Protein 4B2N (pdb70)

Organism: NCBI:txid230757

InterPro domains:
  IPR036909 Cytochrome c-like domain superfamily [G3DSA:1.10.760.10] (369-678)
  IPR036909 Cytochrome c-like domain superfamily [SSF46626] (368-678)
  IPR051395 Cytochrome c-dependent Peroxidase and MauG [PTHR30600] (201-678)

Radius of gyration: 36.34 Å; Cα contacts (8 Å, |Δi|>4): 3094; chains: 2; bounding box: 94×64×109 Å

Secondary structure (DSSP, 8-state):
---S----S--SHHHHHHTT--TTSBPPP-GGGG-STT----TTSS----S----SSSPPTT----SPPPP-BHHHHHHHHHHHHHHHHHB--S---EEHHHHHTGGGTTT-SS--TTHHHHHHHHHT-B--SS--EEPPTT--GGGTTT-SEE--BTEE--B-TTS-B-SEEEE-THHHH---SS-TTT----TT---SS--HHHHHHHHHTSPPSSTT---------SSSS-BSTTHHHHHHHHHB-TTT--B---SSS--TTSPP---BPPP-GGGGGGBSEESTT--EETT--HHHHHHHHT-TTS-HHHHHHTHHHHHHHHHHHHH--PPPP-S---HHHHHHHHHHHHH--TTGGGTTTTS---SS-SSTHHHH----HHHHT-TTT-S-GGGTT-B--EEEHHHH-S--TGGGTT-SHHHHHHHHTSGGGTGGGSTT--SPPP--HHHHHHHHHHHHHHHTT----SPP-S---PPP-EEE----TTGGG--SBTTTT-B-BHHHHH-GGG--SEEEPPBPPP-TTS----B--SGGGEETTTTEE--EE------TT-SS---SSGGG--HHHH--HHHHHHHHHTT----PPPPPPHHHHHHHTSEETTSTT------GGGGGS-HHHHHHHHHHHHT-/---S----S--SHHHHHHTT--TTSBPPP-GGGG-STT----TTSS----S----SSSPPTT----SPPPP-BHHHHHHHHHHHHHHHHHB--S---EEHHHHHTGGGGGT-SS--TTHHHHHHHHHT-B--SS--EEPPTT--GGGTTT-SEE--BTEE--B-TTS-B-SEEEE-THHHH---SS-TTT----TT---SS--HHHHHHHHHTSPPSSTT---------SSSS-BSTTHHHHHHHHHB-TTT--B---STT--TTSPP---BPPP-GGGGGGBSEESTT--EETT--TTTTHHHHT-TTS-HHHHHTTHHHHHHHHHHHHH--PPPP-S---HHHHHHHHHHHHH--TTGGGTTTTSPPPSS-SSTHHHH----HHHHT-TTT-S-GGGTT-B--EEEHHHH-S--TGGGTT-SHHHHHHHHTSGGGTGGGSTT--SPPP-SHHHHHHHHHHHHHHHTTS---SPPPSS--PPP-EEE----TTGGG--SBTTTT-B-BHHHHH-GGG--SEEEPPB----TTS----B--SGGGEETTTTEE--EE---B--TT-SS-B-SSGGG--HHHH--HHHHHHHHHTTS---PPPPPPHHHHHHHTSEETTSTT------GGGGGS-HHHHHHHHHHHHT-

B-factor: mean 23.6, std 8.67, range [10.66, 78.17]

Nearest PDB structures (foldseek):
  4b2n-assembly2_B  TM=1.001E+00  e=0.000E+00  Xanthomonas sp. 35Y
  4b2n-assembly2_B  TM=1.002E+00  e=0.000E+00  Xanthomonas sp. 35Y

Solvent-accessible surface area: 46068 Å² total; per-residue (Å²): 143,95,73,14,19,30,106,29,84,65,15,0,25,3,55,82,23,1,93,81,103,88,94,88,24,110,35,35,78,27,10,5,42,49,0,78,154,57,19,36,90,40,102,133,4,3,2,30,5,80,7,59,8,42,41,0,12,107,17,69,124,94,50,35,41,29,6,65,86,58,25,85,30,0,13,90,0,67,26,3,9,41,40,0,77,40,14,7,33,54,27,7,8,16,4,5,11,0,62,6,64,14,1,21,79,0,3,86,46,5,52,18,160,143,81,6,121,32,14,91,98,0,0,11,30,7,2,4,8,6,67,16,60,36,136,2,6,9,9,60,63,89,50,56,18,48,146,53,111,0,2,82,9,46,0,5,1,1,2,3,0,1,50,52,50,55,26,128,34,29,18,35,0,0,7,14,38,3,8,31,43,0,6,21,15,1,49,64,116,72,29,100,28,82,28,0,15,4,2,8,3,6,2,13,0,1,12,1,1,0,5,90,84,11,86,81,42,61,87,184,40,57,13,41,2,6,11,2,0,14,10,20,4,11,4,3,26,16,16,2,5,25,2,0,12,0,0,0,3,4,9,0,0,11,49,6,51,16,114,74,8,39,20,80,113,27,73,73,7,1,9,14,9,16,36,22,24,1,4,14,2,8,10,0,14,13,51,26,6,4,1,0,2,1,9,0,0,1,5,39,0,7,60,0,0,4,6,31,93,22,86,3,69,28,2,44,54,3,29,76,45,6,30,16,4,2,2,17,4,3,15,16,16,6,21,73,23,68,84,121,40,81,78,71,53,0,68,109,0,0,57,26,1,0,79,53,38,9,33,38,124,70,30,14,71,103,10,70,87,38,74,28,36,2,4,25,0,9,20,24,0,0,0,0,24,105,8,3,53,41,86,96,37,3,35,29,82,126,1,62,0,1,0,0,7,16,5,49,34,106,5,18,100,7,7,46,92,3,17,95,2,6,47,44,85,90,13,11,54,0,3,19,1,0,2,0,0,1,1,14,0,5,76,90,17,122,29,65,34,57,78,64,100,118,20,1,130,113,18,6,78,34,5,15,90,18,6,97,57,24,107,120,96,3,24,57,1,12,2,54,1,90,110,17,78,0,7,7,10,36,12,27,4,0,9,8,1,14,2,9,24,31,5,2,4,0,0,0,5,10,10,0,15,10,41,27,98,56,20,17,79,4,9,70,6,48,78,31,82,47,11,98,54,58,66,14,28,0,23,33,45,20,29,76,5,1,27,39,129,66,0,0,8,99,75,81,66,41,79,31,66,58,42,138,172,30,59,32,32,6,3,47,48,54,134,66,15,43,90,1,17,107,9,12,4,9,77,16,0,1,16,31,40,20,141,100,103,98,91,47,8,7,84,8,69,67,105,26,24,93,18,6,9,7,24,5,4,80,14,54,5,6,57,4,22,3,20,24,18,2,94,26,9,75,64,87,30,12,91,2,2,1,13,2,6,21,3,10,142,90,75,16,20,33,99,30,80,69,14,0,27,4,56,79,26,1,92,82,101,88,91,88,20,108,30,39,80,23,9,4,37,50,0,85,151,55,21,33,89,43,99,133,3,2,1,31,4,78,8,61,10,43,38,0,13,103,18,66,124,91,50,57,89,112,15,83,120,59,26,85,31,0,14,91,0,67,46,3,8,71,119,0,78,52,15,9,29,58,29,7,8,17,4,5,9,0,65,6,62,14,1,21,81,0,3,89,40,5,52,20,161,140,78,6,123,29,13,92,99,0,0,12,29,8,3,4,6,5,67,14,62,37,135,2,5,8,8,59,63,90,52,60,17,49,144,53,109,0,1,81,9,48,0,4,2,1,2,3,0,1,50,52,72,132,48,132,35,29,18,35,0,0,7,14,39,4,7,32,44,0,5,20,16,1,46,66,116,75,28,100,27,86,27,0,14,5,2,8,3,6,2,14,0,1,12,2,1,0,5,94,84,11,88,73,45,57,81,177,37,53,11,37,2,5,11,2,0,13,13,18,4,9,4,3,27,14,15,2,6,27,1,0,12,0,0,0,2,5,10,0,0,12,49,6,48,16,112,75,9,37,20,80,124,26,81,73,7,1,10,14,9,17,36,21,24,2,3,15,2,7,6,0,14,12,52,28,6,4,1,0,3,1,8,0,0,1,6,38,0,7,58,1,0,3,6,29,103,23,88,2,100,32,1,39,51,4,30,98,43,6,31,18,4,2,3,15,3,2,16,18,11,5,22,70,23,63,84,124,47,78,79,72,47,0,64,106,0,0,60,26,1,0,81,56,34,8,33,42,127,71,29,16,72,98,8,68,88,39,74,25,35,2,5,22,0,9,20,22,0,0,2,0,23,102,8,3,57,49,87,95,38,2,38,29,82,127,1,63,0,1,0,0,8,16,7,49,31,111,7,18,104,6,8,46,95,3,18,96,3,6,47,42,84,96,15,13,55,1,2,17,2,0,1,0,0,0,1,13,0,5,75,89,33,119,33,81,32,60,74,60,101,120,18,0,130,114,16,6,74,34,4,15,87,17,5,100,57,24,107,118,95,4,24,54,1,13,2,54,1,92,108,15,80,0,8,7,9,34,13,29,5,0,7,8,2,15,2,8,22,31,5,2,4,0,0,0,5,8,9,0,16,10,46,26,98,54,22,16,81,3,9,74,6,25,70,34,37,19,1,31,18,4,47,15,29,0,22,32,41,19,26,74,4,1,28,40,134,64,0,0,8,100,65,38,24,36,65,32,65,56,40,138,68,26,28,36,33,6,2,43,61,50,132,65,13,42,95,1,18,110,10,10,4,8,75,19,0,1,14,32,43,19,139,96,103,100,84,48,9,7,83,7,68,64,98,26,24,70,15,5,8,7,25,5,3,81,15,53,5,5,53,5,21,5,21,28,18,4,98,26,9,74,63,84,27,10,92,2,1,1,15,1,6,18,2,11

Structure (mmCIF, N/CA/C/O backbone):
data_4B2N
#
_entry.id   4B2N
#
_cell.length_a   72.368
_cell.length_b   97.106
_cell.length_c   101.050
_cell.angle_alpha   90.00
_cell.angle_beta   98.39
_cell.angle_gamma   90.00
#
_symmetry.space_group_name_H-M   'P 1 21 1'
#
loop_
_entity.id
_entity.type
_entity.pdbx_description
1 polymer '70 KDA PROTEIN'
2 non-polymer 'HEME C'
3 non-polymer 'OXYGEN MOLECULE'
4 non-polymer '4-(2-HYDROXYETHYL)-1-PIPERAZINE ETHANESULFONIC ACID'
5 water water
#
loop_
_atom_site.group_PDB
_atom_site.id
_atom_site.type_symbol
_atom_site.label_atom_id
_atom_site.label_alt_id
_atom_site.label_comp_id
_atom_site.label_asym_id
_atom_site.label_entity_id
_atom_site.label_seq_id
_atom_site.pdbx_PDB_ins_code
_atom_site.Cartn_x
_atom_site.Cartn_y
_atom_site.Cartn_z
_atom_site.occupancy
_atom_site.B_iso_or_equiv
_atom_site.auth_seq_id
_atom_site.auth_comp_id
_atom_site.auth_asym_id
_atom_site.auth_atom_id
_atom_site.pdbx_PDB_model_num
ATOM 1 N N . ALA A 1 15 ? 30.202 -15.368 4.160 1.00 48.74 15 ALA A N 1
ATOM 2 C CA . ALA A 1 15 ? 30.401 -13.896 4.214 1.00 52.28 15 ALA A CA 1
ATOM 3 C C . ALA A 1 15 ? 31.851 -13.660 4.615 1.00 48.62 15 ALA A C 1
ATOM 4 O O . ALA A 1 15 ? 32.289 -14.230 5.605 1.00 51.44 15 ALA A O 1
ATOM 6 N N . LEU A 1 16 ? 32.565 -12.823 3.844 1.00 45.57 16 LEU A N 1
ATOM 7 C CA . LEU A 1 16 ? 34.029 -12.490 3.984 1.00 37.57 16 LEU A CA 1
ATOM 8 C C . LEU A 1 16 ? 34.589 -12.301 5.399 1.00 32.09 16 LEU A C 1
ATOM 9 O O . LEU A 1 16 ? 33.863 -11.849 6.297 1.00 32.38 16 LEU A O 1
ATOM 14 N N . PRO A 1 17 ? 35.902 -12.600 5.613 1.00 31.33 17 PRO A N 1
ATOM 15 C CA . PRO A 1 17 ? 36.439 -12.410 6.956 1.00 27.72 17 PRO A CA 1
ATOM 16 C C . PRO A 1 17 ? 36.599 -10.947 7.408 1.00 25.99 17 PRO A C 1
ATOM 17 O O . PRO A 1 17 ? 36.667 -10.021 6.582 1.00 25.00 17 PRO A O 1
ATOM 21 N N . LEU A 1 18 ? 36.650 -10.758 8.720 1.00 25.31 18 LEU A N 1
ATOM 22 C CA . LEU A 1 18 ? 36.982 -9.461 9.314 1.00 26.02 18 LEU A CA 1
ATOM 23 C C . LEU A 1 18 ? 38.524 -9.363 9.409 1.00 26.58 18 LEU A C 1
ATOM 24 O O . LEU A 1 18 ? 39.108 -8.320 9.121 1.00 27.72 18 LEU A O 1
ATOM 29 N N . LEU A 1 19 ? 39.176 -10.446 9.805 1.00 24.48 19 LEU A N 1
ATOM 30 C CA . LEU A 1 19 ? 40.626 -10.416 10.031 1.00 23.96 19 LEU A CA 1
ATOM 31 C C . LEU A 1 19 ? 41.306 -10.696 8.700 1.00 23.06 19 LEU A C 1
ATOM 32 O O . LEU A 1 19 ? 40.712 -11.284 7.785 1.00 23.56 19 LEU A O 1
ATOM 37 N N . ASP A 1 20 ? 42.540 -10.247 8.562 1.00 23.83 20 ASP A N 1
ATOM 38 C CA . ASP A 1 20 ? 43.284 -10.507 7.387 1.00 24.21 20 ASP A CA 1
ATOM 39 C C . ASP A 1 20 ? 44.777 -10.511 7.752 1.00 27.08 20 ASP A C 1
ATOM 40 O O . ASP A 1 20 ? 45.508 -9.597 7.361 1.00 32.58 20 ASP A O 1
ATOM 45 N N . GLN A 1 21 ? 45.235 -11.523 8.459 1.00 29.85 21 GLN A N 1
ATOM 46 C CA . GLN A 1 21 ? 46.649 -11.631 8.884 1.00 30.07 21 GLN A CA 1
ATOM 47 C C . GLN A 1 21 ? 47.490 -12.097 7.674 1.00 30.39 21 GLN A C 1
ATOM 48 O O . GLN A 1 21 ? 47.071 -12.915 6.959 1.00 28.63 21 GLN A O 1
ATOM 54 N N . ALA A 1 22 ? 48.644 -11.495 7.358 1.00 36.36 22 ALA A N 1
ATOM 55 C CA . ALA A 1 22 ? 49.344 -11.899 6.107 1.00 29.43 22 ALA A CA 1
ATOM 56 C C . ALA A 1 22 ? 50.792 -11.719 6.268 1.00 35.02 22 ALA A C 1
ATOM 57 O O . ALA A 1 22 ? 51.223 -10.754 6.911 1.00 35.73 22 ALA A O 1
ATOM 59 N N . SER A 1 23 ? 51.543 -12.689 5.752 1.00 29.99 23 SER A N 1
ATOM 60 C CA . SER A 1 23 ? 52.968 -12.629 5.768 1.00 28.70 23 SER A CA 1
ATOM 61 C C . SER A 1 23 ? 53.365 -11.735 4.604 1.00 28.30 23 SER A C 1
ATOM 62 O O . SER A 1 23 ? 54.397 -11.010 4.648 1.00 28.71 23 SER A O 1
ATOM 65 N N . ILE A 1 24 ? 52.621 -11.925 3.516 1.00 25.27 24 ILE A N 1
ATOM 66 C CA . ILE A 1 24 ? 52.863 -11.176 2.296 1.00 24.56 24 ILE A CA 1
ATOM 67 C C . ILE A 1 24 ? 51.736 -10.166 2.217 1.00 25.37 24 ILE A C 1
ATOM 68 O O . ILE A 1 24 ? 50.608 -10.510 2.005 1.00 23.20 24 ILE A O 1
ATOM 73 N N . ARG A 1 25 ? 52.087 -8.891 2.374 1.00 23.67 25 ARG A N 1
ATOM 74 C CA . ARG A 1 25 ? 51.125 -7.819 2.357 1.00 21.73 25 ARG A CA 1
ATOM 75 C C . ARG A 1 25 ? 51.207 -6.936 1.065 1.00 19.50 25 ARG A C 1
ATOM 76 O O . ARG A 1 25 ? 50.207 -6.635 0.381 1.00 18.56 25 ARG A O 1
ATOM 84 N N . SER A 1 26 ? 52.421 -6.554 0.709 1.00 18.12 26 SER A N 1
ATOM 85 C CA . SER A 1 26 ? 52.701 -5.788 -0.493 1.00 16.48 26 SER A CA 1
ATOM 86 C C . SER A 1 26 ? 51.894 -6.331 -1.662 1.00 16.31 26 SER A C 1
ATOM 87 O O . SER A 1 26 ? 52.038 -7.473 -2.008 1.00 18.45 26 SER A O 1
ATOM 90 N N . PRO A 1 27 ? 51.046 -5.529 -2.303 1.00 17.63 27 PRO A N 1
ATOM 91 C CA . PRO A 1 27 ? 50.147 -6.113 -3.346 1.00 17.83 27 PRO A CA 1
ATOM 92 C C . PRO A 1 27 ? 50.826 -6.706 -4.605 1.00 18.27 27 PRO A C 1
ATOM 93 O O . PRO A 1 27 ? 50.414 -7.715 -5.117 1.00 19.18 27 PRO A O 1
ATOM 97 N N . LEU A 1 28 ? 51.878 -6.082 -5.069 1.00 17.41 28 LEU A N 1
ATOM 98 C CA . LEU A 1 28 ? 52.682 -6.656 -6.126 1.00 17.78 28 LEU A CA 1
ATOM 99 C C . LEU A 1 28 ? 53.308 -7.985 -5.709 1.00 18.26 28 LEU A C 1
ATOM 100 O O . LEU A 1 28 ? 53.391 -8.879 -6.532 1.00 18.07 28 LEU A O 1
ATOM 105 N N . MET A 1 29 ? 53.801 -8.082 -4.470 1.00 18.24 29 MET A N 1
ATOM 106 C CA . MET A 1 29 ? 54.322 -9.359 -3.983 1.00 19.10 29 MET A CA 1
ATOM 107 C C . MET A 1 29 ? 53.159 -10.354 -3.803 1.00 19.33 29 MET A C 1
ATOM 108 O O . MET A 1 29 ? 53.327 -11.498 -4.098 1.00 19.55 29 MET A O 1
ATOM 113 N N . VAL A 1 30 ? 51.992 -9.926 -3.369 1.00 20.63 30 VAL A N 1
ATOM 114 C CA . VAL A 1 30 ? 50.851 -10.872 -3.286 1.00 21.87 30 VAL A CA 1
ATOM 115 C C . VAL A 1 30 ? 50.611 -11.434 -4.665 1.00 22.58 30 VAL A C 1
ATOM 116 O O . VAL A 1 30 ? 50.527 -12.665 -4.858 1.00 22.31 30 VAL A O 1
ATOM 120 N N . GLY A 1 31 ? 50.532 -10.536 -5.640 1.00 20.41 31 GLY A N 1
ATOM 121 C CA . GLY A 1 31 ? 50.156 -10.955 -6.987 1.00 21.18 31 GLY A CA 1
ATOM 122 C C . GLY A 1 31 ? 51.187 -11.768 -7.715 1.00 22.05 31 GLY A C 1
ATOM 123 O O . GLY A 1 31 ? 50.865 -12.518 -8.624 1.00 25.59 31 GLY A O 1
ATOM 124 N N . CYS A 1 32 ? 52.446 -11.591 -7.369 1.00 19.88 32 CYS A N 1
ATOM 125 C CA . CYS A 1 32 ? 53.504 -12.326 -8.031 1.00 20.79 32 CYS A CA 1
ATOM 126 C C . CYS A 1 32 ? 53.930 -13.581 -7.313 1.00 21.12 32 CYS A C 1
ATOM 127 O O . CYS A 1 32 ? 54.890 -14.240 -7.720 1.00 20.24 32 CYS A O 1
ATOM 130 N N . ASN A 1 33 ? 53.308 -13.870 -6.182 1.00 21.15 33 ASN A N 1
ATOM 131 C CA . ASN A 1 33 ? 53.825 -14.929 -5.348 1.00 23.56 33 ASN A CA 1
ATOM 132 C C . ASN A 1 33 ? 53.670 -16.303 -6.066 1.00 25.18 33 ASN A C 1
ATOM 133 O O . ASN A 1 33 ? 52.561 -16.659 -6.483 1.00 25.81 33 ASN A O 1
ATOM 138 N N . GLY A 1 34 ? 54.783 -17.024 -6.261 1.00 27.11 34 GLY A N 1
ATOM 139 C CA . GLY A 1 34 ? 54.731 -18.327 -6.979 1.00 27.82 34 GLY A CA 1
ATOM 140 C C . GLY A 1 34 ? 54.403 -18.203 -8.475 1.00 27.70 34 GLY A C 1
ATOM 141 O O . GLY A 1 34 ? 53.972 -19.156 -9.114 1.00 27.87 34 GLY A O 1
ATOM 142 N N . LYS A 1 35 ? 54.540 -17.011 -9.025 1.00 25.24 35 LYS A N 1
ATOM 143 C CA . LYS A 1 35 ? 54.197 -16.768 -10.430 1.00 26.03 35 LYS A CA 1
ATOM 144 C C . LYS A 1 35 ? 55.496 -16.609 -11.158 1.00 24.18 35 LYS A C 1
ATOM 145 O O . LYS A 1 35 ? 56.495 -16.139 -10.588 1.00 22.41 35 LYS A O 1
ATOM 151 N N . PRO A 1 36 ? 55.522 -17.043 -12.409 1.00 24.97 36 PRO A N 1
ATOM 152 C CA . PRO A 1 36 ? 56.739 -16.923 -13.163 1.00 22.72 36 PRO A CA 1
ATOM 153 C C . PRO A 1 36 ? 57.130 -15.457 -13.458 1.00 22.85 36 PRO A C 1
ATOM 154 O O . PRO A 1 36 ? 56.293 -14.554 -13.406 1.00 21.83 36 PRO A O 1
ATOM 158 N N . ASP A 1 37 ? 58.386 -15.260 -13.820 1.00 21.07 37 ASP A N 1
ATOM 159 C CA . ASP A 1 37 ? 58.963 -13.954 -14.167 1.00 21.87 37 ASP A CA 1
ATOM 160 C C . ASP A 1 37 ? 58.176 -13.169 -15.224 1.00 23.60 37 ASP A C 1
ATOM 161 O O . ASP A 1 37 ? 58.093 -11.936 -15.159 1.00 23.46 37 ASP A O 1
ATOM 166 N N . SER A 1 38 ? 57.657 -13.881 -16.229 1.00 22.25 38 SER A N 1
ATOM 167 C CA . SER A 1 38 ? 57.001 -13.224 -17.325 1.00 21.87 38 SER A CA 1
ATOM 168 C C . SER A 1 38 ? 55.612 -12.797 -16.882 1.00 22.00 38 SER A C 1
ATOM 169 O O . SER A 1 38 ? 54.947 -12.078 -17.608 1.00 22.36 38 SER A O 1
ATOM 172 N N . THR A 1 39 ? 55.145 -13.183 -15.708 1.00 22.46 39 THR A N 1
ATOM 173 C CA . THR A 1 39 ? 53.805 -12.719 -15.377 1.00 21.15 39 THR A CA 1
ATOM 174 C C . THR A 1 39 ? 53.602 -11.173 -15.294 1.00 21.52 39 THR A C 1
ATOM 175 O O . THR A 1 39 ? 54.422 -10.480 -14.689 1.00 20.14 39 THR A O 1
ATOM 179 N N . PRO A 1 40 ? 52.516 -10.640 -15.954 1.00 20.95 40 PRO A N 1
ATOM 180 C CA . PRO A 1 40 ? 52.320 -9.194 -16.035 1.00 21.14 40 PRO A CA 1
ATOM 181 C C . PRO A 1 40 ? 52.187 -8.695 -14.612 1.00 22.45 40 PRO A C 1
ATOM 182 O O . PRO A 1 40 ? 51.484 -9.331 -13.813 1.00 21.47 40 PRO A O 1
ATOM 186 N N . LEU A 1 41 ? 52.856 -7.598 -14.275 1.00 21.03 41 LEU A N 1
ATOM 187 C CA . LEU A 1 41 ? 52.859 -7.159 -12.878 1.00 22.21 41 LEU A CA 1
ATOM 188 C C . LEU A 1 41 ? 51.432 -6.837 -12.375 1.00 21.78 41 LEU A C 1
ATOM 189 O O . LEU A 1 41 ? 50.652 -6.173 -13.064 1.00 21.15 41 LEU A O 1
ATOM 194 N N . PRO A 1 42 ? 51.097 -7.201 -11.133 1.00 22.80 42 PRO A N 1
ATOM 195 C CA . PRO A 1 42 ? 49.815 -6.728 -10.578 1.00 22.38 42 PRO A CA 1
ATOM 196 C C . PRO A 1 42 ? 49.682 -5.182 -10.570 1.00 22.53 42 PRO A C 1
ATOM 197 O O . PRO A 1 42 ? 50.694 -4.465 -10.447 1.00 20.44 42 PRO A O 1
ATOM 201 N N . VAL A 1 43 ? 48.440 -4.676 -10.633 1.00 20.31 43 VAL A N 1
ATOM 202 C CA . VAL A 1 43 ? 48.153 -3.248 -10.553 1.00 19.30 43 VAL A CA 1
ATOM 203 C C . VAL A 1 43 ? 48.688 -2.796 -9.185 1.00 19.19 43 VAL A C 1
ATOM 204 O O . VAL A 1 43 ? 48.578 -3.518 -8.190 1.00 21.05 43 VAL A O 1
ATOM 208 N N . ASP A 1 44 ? 49.284 -1.615 -9.133 1.00 17.97 44 ASP A N 1
ATOM 209 C CA . ASP A 1 44 ? 49.752 -1.049 -7.838 1.00 17.78 44 ASP A CA 1
ATOM 210 C C . ASP A 1 44 ? 48.552 -0.285 -7.330 1.00 17.17 44 ASP A C 1
ATOM 211 O O . ASP A 1 44 ? 48.195 0.692 -7.920 1.00 16.71 44 ASP A O 1
ATOM 216 N N . PRO A 1 45 ? 47.890 -0.754 -6.256 1.00 18.69 45 PRO A N 1
ATOM 217 C CA . PRO A 1 45 ? 46.660 -0.073 -5.906 1.00 18.44 45 PRO A CA 1
ATOM 218 C C . PRO A 1 45 ? 46.747 1.421 -5.568 1.00 18.54 45 PRO A C 1
ATOM 219 O O . PRO A 1 45 ? 45.724 2.147 -5.688 1.00 18.91 45 PRO A O 1
ATOM 223 N N . ARG A 1 46 ? 47.917 1.865 -5.067 1.00 16.82 46 ARG A N 1
ATOM 224 C CA . ARG A 1 46 ? 48.168 3.287 -4.867 1.00 16.48 46 ARG A CA 1
ATOM 225 C C . ARG A 1 46 ? 47.886 4.069 -6.131 1.00 16.63 46 ARG A C 1
ATOM 226 O O . ARG A 1 46 ? 47.479 5.212 -6.036 1.00 16.49 46 ARG A O 1
ATOM 234 N N . SER A 1 47 ? 48.074 3.471 -7.309 1.00 16.61 47 SER A N 1
ATOM 235 C CA . SER A 1 47 ? 48.006 4.227 -8.543 1.00 18.48 47 SER A CA 1
ATOM 236 C C . SER A 1 47 ? 46.518 4.370 -8.916 1.00 20.51 47 SER A C 1
ATOM 237 O O . SER A 1 47 ? 46.182 5.176 -9.779 1.00 19.01 47 SER A O 1
ATOM 240 N N . LEU A 1 48 ? 45.641 3.656 -8.208 1.00 19.45 48 LEU A N 1
ATOM 241 C CA . LEU A 1 48 ? 44.200 3.779 -8.469 1.00 21.05 48 LEU A CA 1
ATOM 242 C C . LEU A 1 48 ? 43.621 5.004 -7.779 1.00 20.56 48 LEU A C 1
ATOM 243 O O . LEU A 1 48 ? 42.446 5.384 -8.018 1.00 20.45 48 LEU A O 1
ATOM 248 N N . VAL A 1 49 ? 44.392 5.614 -6.881 1.00 19.14 49 VAL A N 1
ATOM 249 C CA . VAL A 1 49 ? 43.835 6.699 -6.036 1.00 19.69 49 VAL A CA 1
ATOM 250 C C . VAL A 1 49 ? 44.007 8.044 -6.739 1.00 20.41 49 VAL A C 1
ATOM 251 O O . VAL A 1 49 ? 44.944 8.796 -6.495 1.00 22.16 49 VAL A O 1
ATOM 255 N N . LYS A 1 50 ? 43.016 8.366 -7.557 1.00 21.72 50 LYS A N 1
ATOM 256 C CA . LYS A 1 50 ? 43.071 9.484 -8.469 1.00 23.81 50 LYS A CA 1
ATOM 257 C C . LYS A 1 50 ? 41.670 10.139 -8.331 1.00 25.38 50 LYS A C 1
ATOM 258 O O . LYS A 1 50 ? 40.687 9.459 -7.944 1.00 21.17 50 LYS A O 1
ATOM 264 N N . GLN A 1 51 ? 41.558 11.392 -8.753 1.00 28.15 51 GLN A N 1
ATOM 265 C CA . GLN A 1 51 ? 40.223 12.019 -8.894 1.00 30.23 51 GLN A CA 1
ATOM 266 C C . GLN A 1 51 ? 39.178 11.052 -9.489 1.00 28.09 51 GLN A C 1
ATOM 267 O O . GLN A 1 51 ? 39.394 10.378 -10.475 1.00 25.15 51 GLN A O 1
ATOM 273 N N . GLY A 1 52 ? 38.032 10.954 -8.828 1.00 30.24 52 GLY A N 1
ATOM 274 C CA . GLY A 1 52 ? 37.018 10.001 -9.237 1.00 26.77 52 GLY A CA 1
ATOM 275 C C . GLY A 1 52 ? 36.951 8.764 -8.359 1.00 27.85 52 GLY A C 1
ATOM 276 O O . GLY A 1 52 ? 35.905 8.050 -8.346 1.00 26.76 52 GLY A O 1
ATOM 277 N N . VAL A 1 53 ? 38.023 8.496 -7.589 1.00 24.88 53 VAL A N 1
ATOM 278 C CA . VAL A 1 53 ? 38.085 7.237 -6.819 1.00 22.83 53 VAL A CA 1
ATOM 279 C C . VAL A 1 53 ? 36.922 7.180 -5.847 1.00 22.01 53 VAL A C 1
ATOM 280 O O . VAL A 1 53 ? 36.374 6.096 -5.577 1.00 24.29 53 VAL A O 1
ATOM 284 N N . ASN A 1 54 ? 36.499 8.334 -5.332 1.00 20.72 54 ASN A N 1
ATOM 285 C CA . ASN A 1 54 ? 35.493 8.306 -4.267 1.00 21.93 54 ASN A CA 1
ATOM 286 C C . ASN A 1 54 ? 34.111 8.291 -4.915 1.00 24.22 54 ASN A C 1
ATOM 287 O O . ASN A 1 54 ? 33.392 9.262 -4.742 1.00 26.25 54 ASN A O 1
ATOM 292 N N . SER A 1 55 ? 33.755 7.195 -5.596 1.00 26.60 55 SER A N 1
ATOM 293 C CA . SER A 1 55 ? 32.497 7.130 -6.402 1.00 28.12 55 SER A CA 1
ATOM 294 C C . SER A 1 55 ? 31.244 7.147 -5.519 1.00 29.79 55 SER A C 1
ATOM 295 O O . SER A 1 55 ? 30.167 7.445 -5.997 1.00 27.86 55 SER A O 1
ATOM 298 N N . ASN A 1 56 ? 31.395 6.838 -4.240 1.00 27.58 56 ASN A N 1
ATOM 299 C CA . ASN A 1 56 ? 30.309 7.020 -3.295 1.00 30.86 56 ASN A CA 1
ATOM 300 C C . ASN A 1 56 ? 30.629 8.088 -2.231 1.00 29.45 56 ASN A C 1
ATOM 301 O O . ASN A 1 56 ? 31.356 7.830 -1.268 1.00 29.10 56 ASN A O 1
ATOM 306 N N . PRO A 1 57 ? 30.071 9.284 -2.393 1.00 32.26 57 PRO A N 1
ATOM 307 C CA . PRO A 1 57 ? 30.467 10.369 -1.516 1.00 32.36 57 PRO A CA 1
ATOM 308 C C . PRO A 1 57 ? 29.997 10.181 -0.088 1.00 30.41 57 PRO A C 1
ATOM 309 O O . PRO A 1 57 ? 30.478 10.914 0.776 1.00 31.78 57 PRO A O 1
ATOM 313 N N . ASN A 1 58 ? 29.142 9.178 0.174 1.00 29.66 58 ASN A N 1
ATOM 314 C CA . ASN A 1 58 ? 28.725 8.865 1.540 1.00 28.17 58 ASN A CA 1
ATOM 315 C C . ASN A 1 58 ? 29.482 7.729 2.190 1.00 26.28 58 ASN A C 1
ATOM 316 O O . ASN A 1 58 ? 29.237 7.427 3.343 1.00 26.90 58 ASN A O 1
ATOM 321 N N . ALA A 1 59 ? 30.405 7.109 1.462 1.00 27.04 59 ALA A N 1
ATOM 322 C CA . ALA A 1 59 ? 31.205 6.026 2.030 1.00 25.97 59 ALA A CA 1
ATOM 323 C C . ALA A 1 59 ? 31.944 6.472 3.333 1.00 25.06 59 ALA A C 1
ATOM 324 O O . ALA A 1 59 ? 32.222 7.656 3.543 1.00 24.80 59 ALA A O 1
ATOM 326 N N . ALA A 1 60 ? 32.265 5.493 4.179 1.00 25.24 60 ALA A N 1
ATOM 327 C CA . ALA A 1 60 ? 33.014 5.695 5.434 1.00 24.04 60 ALA A CA 1
ATOM 328 C C . ALA A 1 60 ? 34.376 6.330 5.198 1.00 23.12 60 ALA A C 1
ATOM 329 O O . ALA A 1 60 ? 34.868 7.105 6.019 1.00 20.28 60 ALA A O 1
ATOM 331 N N . LEU A 1 61 ? 34.991 5.989 4.078 1.00 22.40 61 LEU A N 1
ATOM 332 C CA . LEU A 1 61 ? 36.332 6.534 3.791 1.00 21.45 61 LEU A CA 1
ATOM 333 C C . LEU A 1 61 ? 36.372 7.360 2.507 1.00 21.93 61 LEU A C 1
ATOM 334 O O . LEU A 1 61 ? 36.076 6.856 1.419 1.00 23.75 61 LEU A O 1
ATOM 339 N N . GLN A 1 62 ? 36.753 8.621 2.621 1.00 22.43 62 GLN A N 1
ATOM 340 C CA . GLN A 1 62 ? 36.921 9.495 1.437 1.00 22.06 62 GLN A CA 1
ATOM 341 C C . GLN A 1 62 ? 38.408 9.824 1.299 1.00 19.89 62 GLN A C 1
ATOM 342 O O . GLN A 1 62 ? 38.921 10.584 2.108 1.00 19.15 62 GLN A O 1
ATOM 348 N N . PHE A 1 63 ? 39.070 9.288 0.281 1.00 18.68 63 PHE A N 1
ATOM 349 C CA . PHE A 1 63 ? 40.500 9.599 0.077 1.00 19.72 63 PHE A CA 1
ATOM 350 C C . PHE A 1 63 ? 40.708 11.048 -0.293 1.00 19.71 63 PHE A C 1
ATOM 351 O O . PHE A 1 63 ? 39.916 11.641 -1.016 1.00 21.48 63 PHE A O 1
ATOM 359 N N . ASN A 1 64 ? 41.838 11.609 0.083 1.00 19.20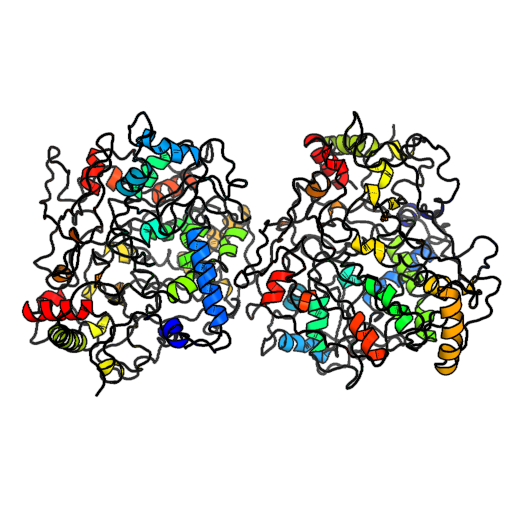 64 ASN A N 1
ATOM 360 C CA . ASN A 1 64 ? 42.108 12.976 -0.351 1.00 20.46 64 ASN A CA 1
ATOM 361 C C . ASN A 1 64 ? 43.520 13.205 -0.769 1.00 20.18 64 ASN A C 1
ATOM 362 O O . ASN A 1 64 ? 43.845 14.315 -1.192 1.00 19.19 64 ASN A O 1
ATOM 367 N N . ALA A 1 65 ? 44.363 12.168 -0.718 1.00 20.62 65 ALA A N 1
ATOM 368 C CA . ALA A 1 65 ? 45.759 12.373 -1.115 1.00 19.57 65 ALA A CA 1
ATOM 369 C C . ALA A 1 65 ? 46.024 11.500 -2.330 1.00 19.65 65 ALA A C 1
ATOM 370 O O . ALA A 1 65 ? 46.261 10.273 -2.193 1.00 17.56 65 ALA A O 1
ATOM 372 N N . TYR A 1 66 ? 45.980 12.138 -3.507 1.00 17.25 66 TYR A N 1
ATOM 373 C CA . TYR A 1 66 ? 45.987 11.376 -4.713 1.00 18.29 66 TYR A CA 1
ATOM 374 C C . TYR A 1 66 ? 47.376 11.072 -5.154 1.00 17.65 66 TYR A C 1
ATOM 375 O O . TYR A 1 66 ? 48.272 11.905 -4.993 1.00 17.87 66 TYR A O 1
ATOM 384 N N . PHE A 1 67 ? 47.518 9.893 -5.746 1.00 17.97 67 PHE A N 1
ATOM 385 C CA . PHE A 1 67 ? 48.707 9.476 -6.442 1.00 16.76 67 PHE A CA 1
ATOM 386 C C . PHE A 1 67 ? 48.903 10.315 -7.695 1.00 18.27 67 PHE A C 1
ATOM 387 O O . PHE A 1 67 ? 47.946 10.598 -8.377 1.00 18.90 67 PHE A O 1
ATOM 395 N N . VAL A 1 68 ? 50.147 10.679 -8.029 1.00 15.70 68 VAL A N 1
ATOM 396 C CA . VAL A 1 68 ? 50.424 11.352 -9.290 1.00 17.70 68 VAL A CA 1
ATOM 397 C C . VAL A 1 68 ? 51.402 10.503 -10.078 1.00 16.34 68 VAL A C 1
ATOM 398 O O . VAL A 1 68 ? 52.502 10.176 -9.590 1.00 16.13 68 VAL A O 1
ATOM 402 N N . ASP A 1 69 ? 51.015 10.166 -11.288 1.00 16.73 69 ASP A N 1
ATOM 403 C CA . ASP A 1 69 ? 51.805 9.280 -12.123 1.00 16.76 69 ASP A CA 1
ATOM 404 C C . ASP A 1 69 ? 52.797 10.147 -12.880 1.00 15.82 69 ASP A C 1
ATOM 405 O O . ASP A 1 69 ? 52.415 10.914 -13.745 1.00 16.27 69 ASP A O 1
ATOM 410 N N . LEU A 1 70 ? 54.087 10.083 -12.513 1.00 15.55 70 LEU A N 1
ATOM 411 C CA . LEU A 1 70 ? 55.102 10.867 -13.219 1.00 14.74 70 LEU A CA 1
ATOM 412 C C . LEU A 1 70 ? 55.630 10.193 -14.487 1.00 15.21 70 LEU A C 1
ATOM 413 O O . LEU A 1 70 ? 56.249 10.853 -15.366 1.00 15.11 70 LEU A O 1
ATOM 418 N N . HIS A 1 71 ? 55.427 8.862 -14.561 1.00 15.16 71 HIS A N 1
ATOM 419 C CA . HIS A 1 71 ? 55.904 8.069 -15.718 1.00 15.83 71 HIS A CA 1
ATOM 420 C C . HIS A 1 71 ? 55.083 8.305 -16.953 1.00 17.19 71 HIS A C 1
ATOM 421 O O . HIS A 1 71 ? 55.617 8.455 -18.028 1.00 18.35 71 HIS A O 1
ATOM 428 N N . ASN A 1 72 ? 53.783 8.430 -16.772 1.00 17.81 72 ASN A N 1
ATOM 429 C CA . ASN A 1 72 ? 52.864 8.781 -17.849 1.00 19.69 72 ASN A CA 1
ATOM 430 C C . ASN A 1 72 ? 52.056 9.952 -17.293 1.00 17.85 72 ASN A C 1
ATOM 431 O O . ASN A 1 72 ? 50.916 9.744 -16.818 1.00 19.13 72 ASN A O 1
ATOM 436 N N . PRO A 1 73 ? 52.678 11.166 -17.287 1.00 17.73 73 PRO A N 1
ATOM 437 C CA . PRO A 1 73 ? 52.102 12.336 -16.553 1.00 18.38 73 PRO A CA 1
ATOM 438 C C . PRO A 1 73 ? 50.883 12.920 -17.266 1.00 20.68 73 PRO A C 1
ATOM 439 O O . PRO A 1 73 ? 50.698 12.693 -18.471 1.00 18.55 73 PRO A O 1
ATOM 443 N N . PRO A 1 74 ? 50.030 13.638 -16.517 1.00 21.37 74 PRO A N 1
ATOM 444 C CA . PRO A 1 74 ? 48.902 14.301 -17.135 1.00 25.38 74 PRO A CA 1
ATOM 445 C C . PRO A 1 74 ? 49.372 15.359 -18.188 1.00 23.32 74 PRO A C 1
ATOM 446 O O . PRO A 1 74 ? 50.437 15.959 -18.035 1.00 22.42 74 PRO A O 1
ATOM 450 N N . PRO A 1 75 ? 48.592 15.599 -19.264 1.00 27.72 75 PRO A N 1
ATOM 451 C CA . PRO A 1 75 ? 48.995 16.752 -20.070 1.00 28.32 75 PRO A CA 1
ATOM 452 C C . PRO A 1 75 ? 49.055 18.019 -19.212 1.00 26.35 75 PRO A C 1
ATOM 453 O O . PRO A 1 75 ? 48.422 18.096 -18.138 1.00 25.77 75 PRO A O 1
ATOM 457 N N . PRO A 1 76 ? 49.848 19.003 -19.643 1.00 25.54 76 PRO A N 1
ATOM 458 C CA . PRO A 1 76 ? 50.653 19.007 -20.873 1.00 23.52 76 PRO A CA 1
ATOM 459 C C . PRO A 1 76 ? 52.073 18.375 -20.687 1.00 22.99 76 PRO A C 1
ATOM 460 O O . PRO A 1 76 ? 52.949 18.591 -21.527 1.00 20.12 76 PRO A O 1
ATOM 464 N N . PHE A 1 77 ? 52.290 17.569 -19.645 1.00 20.26 77 PHE A N 1
ATOM 465 C CA . PHE A 1 77 ? 53.639 17.038 -19.410 1.00 20.45 77 PHE A CA 1
ATOM 466 C C . PHE A 1 77 ? 53.948 15.945 -20.387 1.00 20.04 77 PHE A C 1
ATOM 467 O O . PHE A 1 77 ? 53.043 15.372 -20.998 1.00 18.25 77 PHE A O 1
ATOM 475 N N . VAL A 1 78 ? 55.225 15.669 -20.570 1.00 18.13 78 VAL A N 1
ATOM 476 C CA . VAL A 1 78 ? 55.618 14.648 -21.523 1.00 19.65 78 VAL A CA 1
ATOM 477 C C . VAL A 1 78 ? 56.395 13.563 -20.773 1.00 19.94 78 VAL A C 1
ATOM 478 O O . VAL A 1 78 ? 56.873 13.793 -19.664 1.00 19.03 78 VAL A O 1
ATOM 482 N N . ASN A 1 79 ? 56.437 12.374 -21.360 1.00 17.63 79 ASN A N 1
ATOM 483 C CA . ASN A 1 79 ? 57.077 11.248 -20.765 1.00 17.56 79 ASN A CA 1
ATOM 484 C C . ASN A 1 79 ? 58.546 11.353 -21.097 1.00 18.22 79 ASN A C 1
ATOM 485 O O . ASN A 1 79 ? 58.896 11.322 -22.285 1.00 20.46 79 ASN A O 1
ATOM 490 N N . ARG A 1 80 ? 59.400 11.444 -20.078 1.00 16.23 80 ARG A N 1
ATOM 491 C CA . ARG A 1 80 ? 60.847 11.253 -20.314 1.00 17.09 80 ARG A CA 1
ATOM 492 C C . ARG A 1 80 ? 61.523 10.260 -19.336 1.00 18.43 80 ARG A C 1
ATOM 493 O O . ARG A 1 80 ? 62.774 10.204 -19.272 1.00 17.97 80 ARG A O 1
ATOM 501 N N . LEU A 1 81 ? 60.748 9.518 -18.559 1.00 15.18 81 LEU A N 1
ATOM 502 C CA . LEU A 1 81 ? 61.320 8.511 -17.604 1.00 15.58 81 LEU A CA 1
ATOM 503 C C . LEU A 1 81 ? 61.375 7.123 -18.233 1.00 16.52 81 LEU A C 1
ATOM 504 O O . LEU A 1 81 ? 60.410 6.745 -18.947 1.00 18.52 81 LEU A O 1
ATOM 509 N N . PRO A 1 82 ? 62.437 6.342 -17.947 1.00 16.73 82 PRO A N 1
ATOM 510 C CA . PRO A 1 82 ? 62.380 4.908 -18.322 1.00 17.83 82 PRO A CA 1
ATOM 511 C C . PRO A 1 82 ? 61.121 4.297 -17.672 1.00 17.80 82 PRO A C 1
ATOM 512 O O . PRO A 1 82 ? 60.721 4.739 -16.612 1.00 17.34 82 PRO A O 1
ATOM 516 N N . PRO A 1 83 ? 60.483 3.323 -18.334 1.00 18.81 83 PRO A N 1
ATOM 517 C CA . PRO A 1 83 ? 59.261 2.721 -17.835 1.00 18.06 83 PRO A CA 1
ATOM 518 C C . PRO A 1 83 ? 59.554 2.006 -16.525 1.00 18.45 83 PRO A C 1
ATOM 519 O O . PRO A 1 83 ? 60.689 1.526 -16.300 1.00 15.92 83 PRO A O 1
ATOM 523 N N . ARG A 1 84 ? 58.547 1.956 -15.648 1.00 16.86 84 ARG A N 1
ATOM 524 C CA . ARG A 1 84 ? 58.623 1.124 -14.505 1.00 17.08 84 ARG A CA 1
ATOM 525 C C . ARG A 1 84 ? 58.549 -0.362 -14.959 1.00 17.58 84 ARG A C 1
ATOM 526 O O . ARG A 1 84 ? 58.147 -0.654 -16.120 1.00 19.33 84 ARG A O 1
ATOM 534 N N . PRO A 1 85 ? 58.832 -1.306 -14.049 1.00 16.40 85 PRO A N 1
ATOM 535 C CA . PRO A 1 85 ? 58.748 -2.762 -14.361 1.00 17.55 85 PRO A CA 1
ATOM 536 C C . PRO A 1 85 ? 57.340 -3.108 -14.815 1.00 18.35 85 PRO A C 1
ATOM 537 O O . PRO A 1 85 ? 56.406 -2.521 -14.273 1.00 18.98 85 PRO A O 1
ATOM 541 N N . THR A 1 86 ? 57.211 -4.061 -15.762 1.00 18.55 86 THR A N 1
ATOM 542 C CA . THR A 1 86 ? 55.879 -4.409 -16.309 1.00 18.12 86 THR A CA 1
ATOM 543 C C . THR A 1 86 ? 55.602 -5.887 -16.015 1.00 17.54 86 THR A C 1
ATOM 544 O O . THR A 1 86 ? 54.473 -6.376 -16.231 1.00 17.86 86 THR A O 1
ATOM 548 N N . THR A 1 87 ? 56.623 -6.610 -15.527 1.00 16.46 87 THR A N 1
ATOM 549 C CA . THR A 1 87 ? 56.488 -8.035 -15.168 1.00 16.44 87 THR A CA 1
ATOM 550 C C . THR A 1 87 ? 56.982 -8.383 -13.777 1.00 16.89 87 THR A C 1
ATOM 551 O O . THR A 1 87 ? 57.744 -7.635 -13.186 1.00 15.95 87 THR A O 1
ATOM 555 N N . CYS A 1 88 ? 56.520 -9.489 -13.253 1.00 17.63 88 CYS A N 1
ATOM 556 C CA . CYS A 1 88 ? 56.989 -9.908 -11.941 1.00 17.51 88 CYS A CA 1
ATOM 557 C C . CYS A 1 88 ? 58.512 -10.059 -11.906 1.00 18.08 88 CYS A C 1
ATOM 558 O O . CYS A 1 88 ? 59.131 -9.705 -10.935 1.00 18.58 88 CYS A O 1
ATOM 561 N N . GLY A 1 89 ? 59.109 -10.587 -12.981 1.00 17.91 89 GLY A N 1
ATOM 562 C CA . GLY A 1 89 ? 60.543 -10.797 -12.979 1.00 18.08 89 GLY A CA 1
ATOM 563 C C . GLY A 1 89 ? 61.303 -9.475 -12.953 1.00 17.86 89 GLY A C 1
ATOM 564 O O . GLY A 1 89 ? 62.289 -9.326 -12.231 1.00 15.76 89 GLY A O 1
ATOM 565 N N . GLN A 1 90 ? 60.861 -8.524 -13.764 1.00 16.84 90 GLN A N 1
ATOM 566 C CA . GLN A 1 90 ? 61.447 -7.172 -13.793 1.00 16.92 90 GLN A CA 1
ATOM 567 C C . GLN A 1 90 ? 61.390 -6.519 -12.425 1.00 16.28 90 GLN A C 1
ATOM 568 O O . GLN A 1 90 ? 62.391 -5.989 -11.926 1.00 15.65 90 GLN A O 1
ATOM 574 N N . PHE A 1 91 ? 60.244 -6.643 -11.768 1.00 15.74 91 PHE A N 1
ATOM 575 C CA . PHE A 1 91 ? 60.104 -6.007 -10.457 1.00 15.75 91 PHE A CA 1
ATOM 576 C C . PHE A 1 91 ? 61.010 -6.657 -9.406 1.00 15.73 91 PHE A C 1
ATOM 577 O O . PHE A 1 91 ? 61.780 -5.949 -8.639 1.00 14.07 91 PHE A O 1
ATOM 585 N N . ARG A 1 92 ? 61.005 -8.000 -9.416 1.00 14.10 92 ARG A N 1
ATOM 586 C CA . ARG A 1 92 ? 61.774 -8.759 -8.419 1.00 14.43 92 ARG A CA 1
ATOM 587 C C . ARG A 1 92 ? 63.271 -8.476 -8.615 1.00 14.60 92 ARG A C 1
ATOM 588 O O . ARG A 1 92 ? 63.998 -8.370 -7.634 1.00 14.00 92 ARG A O 1
ATOM 596 N N . ALA A 1 93 ? 63.714 -8.341 -9.866 1.00 14.78 93 ALA A N 1
ATOM 597 C CA . ALA A 1 93 ? 65.151 -8.075 -10.107 1.00 14.61 93 ALA A CA 1
ATOM 598 C C . ALA A 1 93 ? 65.450 -6.667 -9.598 1.00 14.57 93 ALA A C 1
ATOM 599 O O . ALA A 1 93 ? 66.473 -6.410 -8.981 1.00 13.96 93 ALA A O 1
ATOM 601 N N . SER A 1 94 ? 64.514 -5.735 -9.895 1.00 13.54 94 SER A N 1
ATOM 602 C CA . SER A 1 94 ? 64.660 -4.350 -9.407 1.00 13.98 94 SER A CA 1
ATOM 603 C C . SER A 1 94 ? 64.736 -4.300 -7.868 1.00 14.40 94 SER A C 1
ATOM 604 O O . SER A 1 94 ? 65.635 -3.670 -7.289 1.00 14.27 94 SER A O 1
ATOM 607 N N . ALA A 1 95 ? 63.820 -4.993 -7.215 1.00 12.68 95 ALA A N 1
ATOM 608 C CA . ALA A 1 95 ? 63.772 -5.011 -5.752 1.00 12.92 95 ALA A CA 1
ATOM 609 C C . ALA A 1 95 ? 65.050 -5.666 -5.179 1.00 12.95 95 ALA A C 1
ATOM 610 O O . ALA A 1 95 ? 65.611 -5.151 -4.173 1.00 13.19 95 ALA A O 1
ATOM 612 N N . THR A 1 96 ? 65.634 -6.660 -5.888 1.00 13.24 96 THR A N 1
ATOM 613 C CA . THR A 1 96 ? 66.880 -7.246 -5.425 1.00 15.35 96 THR A CA 1
ATOM 614 C C . THR A 1 96 ? 67.970 -6.205 -5.520 1.00 14.70 96 THR A C 1
ATOM 615 O O . THR A 1 96 ? 68.828 -6.137 -4.628 1.00 15.63 96 THR A O 1
ATOM 619 N N . ARG A 1 97 ? 68.034 -5.479 -6.658 1.00 15.80 97 ARG A N 1
ATOM 620 C CA . ARG A 1 97 ? 69.072 -4.451 -6.814 1.00 14.43 97 ARG A CA 1
ATOM 621 C C . ARG A 1 97 ? 68.898 -3.369 -5.756 1.00 14.12 97 ARG A C 1
ATOM 622 O O . ARG A 1 97 ? 69.889 -2.859 -5.218 1.00 13.00 97 ARG A O 1
ATOM 630 N N . GLY A 1 98 ? 67.659 -3.050 -5.465 1.00 13.13 98 GLY A N 1
ATOM 631 C CA . GLY A 1 98 ? 67.335 -2.023 -4.428 1.00 14.23 98 GLY A CA 1
ATOM 632 C C . GLY A 1 98 ? 68.016 -2.474 -3.097 1.00 13.27 98 GLY A C 1
ATOM 633 O O . GLY A 1 98 ? 68.623 -1.654 -2.382 1.00 14.08 98 GLY A O 1
ATOM 634 N N . ARG A 1 99 ? 67.818 -3.725 -2.724 1.00 12.43 99 ARG A N 1
ATOM 635 C CA . ARG A 1 99 ? 68.231 -4.160 -1.413 1.00 13.84 99 ARG A CA 1
ATOM 636 C C . ARG A 1 99 ? 69.757 -4.166 -1.378 1.00 13.54 99 ARG A C 1
ATOM 637 O O . ARG A 1 99 ? 70.359 -3.707 -0.422 1.00 13.63 99 ARG A O 1
ATOM 645 N N . VAL A 1 100 ? 70.372 -4.652 -2.450 1.00 13.23 100 VAL A N 1
ATOM 646 C CA . VAL A 1 100 ? 71.864 -4.627 -2.541 1.00 13.74 100 VAL A CA 1
ATOM 647 C C . VAL A 1 100 ? 72.394 -3.183 -2.435 1.00 14.58 100 VAL A C 1
ATOM 648 O O . VAL A 1 100 ? 73.376 -2.910 -1.714 1.00 14.64 100 VAL A O 1
ATOM 652 N N . ASN A 1 101 ? 71.757 -2.240 -3.170 1.00 15.30 101 ASN A N 1
ATOM 653 C CA . ASN A 1 101 ? 72.070 -0.783 -2.979 1.00 16.69 101 ASN A CA 1
ATOM 654 C C . ASN A 1 101 ? 72.019 -0.333 -1.527 1.00 16.05 101 ASN A C 1
ATOM 655 O O . ASN A 1 101 ? 72.934 0.353 -1.093 1.00 16.42 101 ASN A O 1
ATOM 660 N N . LEU A 1 102 ? 71.018 -0.762 -0.773 1.00 14.77 102 LEU A N 1
ATOM 661 C CA . LEU A 1 102 ? 70.891 -0.301 0.629 1.00 15.11 102 LEU A CA 1
ATOM 662 C C . LEU A 1 102 ? 72.040 -0.874 1.502 1.00 17.79 102 LEU A C 1
ATOM 663 O O . LEU A 1 102 ? 72.459 -0.251 2.492 1.00 17.62 102 LEU A O 1
ATOM 668 N N . GLU A 1 103 ? 72.493 -2.083 1.130 1.00 16.15 103 GLU A N 1
ATOM 669 C CA . GLU A 1 103 ? 73.445 -2.805 1.945 1.00 17.63 103 GLU A CA 1
ATOM 670 C C . GLU A 1 103 ? 74.872 -2.350 1.608 1.00 18.12 103 GLU A C 1
ATOM 671 O O . GLU A 1 103 ? 75.743 -2.307 2.511 1.00 20.69 103 GLU A O 1
ATOM 677 N N . GLU A 1 104 ? 75.135 -2.052 0.330 1.00 16.58 104 GLU A N 1
ATOM 678 C CA . GLU A 1 104 ? 76.501 -1.819 -0.080 1.00 16.93 104 GLU A CA 1
ATOM 679 C C . GLU A 1 104 ? 76.882 -0.540 -0.770 1.00 16.10 104 GLU A C 1
ATOM 680 O O . GLU A 1 104 ? 78.084 -0.353 -1.124 1.00 17.03 104 GLU A O 1
ATOM 686 N N . ARG A 1 105 ? 75.923 0.346 -1.001 1.00 15.20 105 ARG A N 1
ATOM 687 C CA . ARG A 1 105 ? 76.321 1.572 -1.747 1.00 14.31 105 ARG A CA 1
ATOM 688 C C . ARG A 1 105 ? 76.478 2.732 -0.786 1.00 14.37 105 ARG A C 1
ATOM 689 O O . ARG A 1 105 ? 75.590 2.989 0.024 1.00 14.72 105 ARG A O 1
ATOM 697 N N . GLN A 1 106 ? 77.585 3.462 -0.885 1.00 13.93 106 GLN A N 1
ATOM 698 C CA . GLN A 1 106 ? 77.719 4.682 -0.082 1.00 15.37 106 GLN A CA 1
ATOM 699 C C . GLN A 1 106 ? 77.054 5.884 -0.791 1.00 16.31 106 GLN A C 1
ATOM 700 O O . GLN A 1 106 ? 77.640 6.541 -1.647 1.00 18.39 106 GLN A O 1
ATOM 706 N N . PHE A 1 107 ? 75.820 6.138 -0.442 1.00 16.32 107 PHE A N 1
ATOM 707 C CA . PHE A 1 107 ? 75.050 7.244 -0.979 1.00 16.69 107 PHE A CA 1
ATOM 708 C C . PHE A 1 107 ? 75.235 8.469 -0.089 1.00 17.93 107 PHE A C 1
ATOM 709 O O . PHE A 1 107 ? 75.597 9.552 -0.574 1.00 16.40 107 PHE A O 1
ATOM 717 N N . PHE A 1 108 ? 74.955 8.265 1.198 1.00 16.91 108 PHE A N 1
ATOM 718 C CA . PHE A 1 108 ? 74.936 9.322 2.245 1.00 19.85 108 PHE A CA 1
ATOM 719 C C . PHE A 1 108 ? 76.348 9.835 2.468 1.00 18.61 108 PHE A C 1
ATOM 720 O O . PHE A 1 108 ? 77.336 9.086 2.399 1.00 21.20 108 PHE A O 1
ATOM 728 N N . GLN A 1 109 ? 76.469 11.147 2.595 1.00 19.05 109 GLN A N 1
ATOM 729 C CA . GLN A 1 109 ? 77.716 11.841 2.923 1.00 18.45 109 GLN A CA 1
ATOM 730 C C . GLN A 1 109 ? 78.688 11.093 3.852 1.00 17.75 109 GLN A C 1
ATOM 731 O O . GLN A 1 109 ? 78.366 10.913 4.984 1.00 19.37 109 GLN A O 1
ATOM 737 N N . PRO A 1 110 ? 79.921 10.752 3.389 1.00 19.19 110 PRO A N 1
ATOM 738 C CA . PRO A 1 110 ? 80.874 10.118 4.311 1.00 18.89 110 PRO A CA 1
ATOM 739 C C . PRO A 1 110 ? 81.226 11.047 5.459 1.00 18.99 110 PRO A C 1
ATOM 740 O O . PRO A 1 110 ? 81.351 12.266 5.244 1.00 19.07 110 PRO A O 1
ATOM 744 N N . MET A 1 111 ? 81.488 10.490 6.639 1.00 18.13 111 MET A N 1
ATOM 745 C CA . MET A 1 111 ? 81.764 11.324 7.821 1.00 18.46 111 MET A CA 1
ATOM 746 C C . MET A 1 111 ? 83.178 11.181 8.339 1.00 18.50 111 MET A C 1
ATOM 747 O O . MET A 1 111 ? 83.673 12.108 8.937 1.00 21.22 111 MET A O 1
ATOM 752 N N . ALA A 1 112 ? 83.788 10.003 8.181 1.00 16.14 112 ALA A N 1
ATOM 753 C CA . ALA A 1 112 ? 85.077 9.678 8.844 1.00 16.55 112 ALA A CA 1
ATOM 754 C C . ALA A 1 112 ? 85.891 8.721 7.993 1.00 16.42 112 ALA A C 1
ATOM 755 O O . ALA A 1 112 ? 85.339 7.894 7.242 1.00 15.00 112 ALA A O 1
ATOM 757 N N . LEU A 1 113 ? 87.213 8.783 8.095 1.00 14.84 113 LEU A N 1
ATOM 758 C CA . LEU A 1 113 ? 88.075 7.761 7.566 1.00 14.80 113 LEU A CA 1
ATOM 759 C C . LEU A 1 113 ? 87.794 6.473 8.313 1.00 14.93 113 LEU A C 1
ATOM 760 O O . LEU A 1 113 ? 87.428 6.472 9.528 1.00 14.50 113 LEU A O 1
ATOM 765 N N . ALA A 1 114 ? 87.944 5.363 7.610 1.00 14.47 114 ALA A N 1
ATOM 766 C CA . ALA A 1 114 ? 87.818 4.099 8.315 1.00 15.68 114 ALA A CA 1
ATOM 767 C C . ALA A 1 114 ? 88.723 3.987 9.588 1.00 16.35 114 ALA A C 1
ATOM 768 O O . ALA A 1 114 ? 88.275 3.511 10.670 1.00 16.50 114 ALA A O 1
ATOM 770 N N . THR A 1 115 ? 89.945 4.489 9.511 1.00 16.63 115 THR A N 1
ATOM 771 C CA . THR A 1 115 ? 90.804 4.432 10.716 1.00 18.40 115 THR A CA 1
ATOM 772 C C . THR A 1 115 ? 90.316 5.315 11.853 1.00 18.91 115 THR A C 1
ATOM 773 O O . THR A 1 115 ? 90.408 4.945 13.058 1.00 20.18 115 THR A O 1
ATOM 777 N N . SER A 1 116 ? 89.707 6.440 11.515 1.00 17.99 116 SER A N 1
ATOM 778 C CA . SER A 1 116 ? 89.137 7.254 12.538 1.00 18.07 116 SER A CA 1
ATOM 779 C C . SER A 1 116 ? 87.960 6.558 13.226 1.00 19.78 116 SER A C 1
ATOM 780 O O . SER A 1 116 ? 87.781 6.699 14.468 1.00 19.63 116 SER A O 1
ATOM 783 N N . TYR A 1 117 ? 87.139 5.868 12.426 1.00 16.29 117 TYR A N 1
ATOM 784 C CA . TYR A 1 117 ? 86.056 5.112 12.995 1.00 17.45 117 TYR A CA 1
ATOM 785 C C . TYR A 1 117 ? 86.594 3.965 13.896 1.00 17.18 117 TYR A C 1
ATOM 786 O O . TYR A 1 117 ? 86.144 3.776 15.006 1.00 17.03 117 TYR A O 1
ATOM 795 N N . HIS A 1 118 ? 87.628 3.303 13.441 1.00 17.00 118 HIS A N 1
ATOM 796 C CA . HIS A 1 118 ? 88.267 2.251 14.186 1.00 18.47 118 HIS A CA 1
ATOM 797 C C . HIS A 1 118 ? 88.703 2.721 15.557 1.00 18.07 118 HIS A C 1
ATOM 798 O O . HIS A 1 118 ? 88.730 1.905 16.510 1.00 16.18 118 HIS A O 1
ATOM 805 N N . PHE A 1 119 ? 89.069 4.000 15.653 1.00 17.28 119 PHE A N 1
ATOM 806 C CA . PHE A 1 119 ? 89.583 4.592 16.930 1.00 17.67 119 PHE A CA 1
ATOM 807 C C . PHE A 1 119 ? 88.565 5.496 17.604 1.00 16.57 119 PHE A C 1
ATOM 808 O O . PHE A 1 119 ? 88.905 6.259 18.487 1.00 16.20 119 PHE A O 1
ATOM 816 N N . ILE A 1 120 ? 87.307 5.497 17.137 1.00 16.12 120 ILE A N 1
ATOM 817 C CA . ILE A 1 120 ? 86.359 6.487 17.658 1.00 15.38 120 ILE A CA 1
ATOM 818 C C . ILE A 1 120 ? 86.097 6.320 19.160 1.00 15.14 120 ILE A C 1
ATOM 819 O O . ILE A 1 120 ? 85.534 7.193 19.741 1.00 15.43 120 ILE A O 1
ATOM 824 N N . PHE A 1 121 ? 86.411 5.201 19.786 1.00 16.63 121 PHE A N 1
ATOM 825 C CA . PHE A 1 121 ? 86.340 5.138 21.280 1.00 16.91 121 PHE A CA 1
ATOM 826 C C . PHE A 1 121 ? 87.169 6.305 21.879 1.00 17.35 121 PHE A C 1
ATOM 827 O O . PHE A 1 121 ? 86.904 6.717 23.002 1.00 17.09 121 PHE A O 1
ATOM 835 N N . LEU A 1 122 ? 88.225 6.780 21.176 1.00 17.68 122 LEU A N 1
ATOM 836 C CA . LEU A 1 122 ? 88.995 7.939 21.705 1.00 17.92 122 LEU A CA 1
ATOM 837 C C . LEU A 1 122 ? 88.065 9.093 21.942 1.00 18.26 122 LEU A C 1
ATOM 838 O O . LEU A 1 122 ? 88.158 9.751 22.985 1.00 17.54 122 LEU A O 1
ATOM 843 N N . GLN A 1 123 ? 87.143 9.342 20.992 1.00 17.00 123 GLN A N 1
ATOM 844 C CA . GLN A 1 123 ? 86.184 10.427 21.100 1.00 17.18 123 GLN A CA 1
ATOM 845 C C . GLN A 1 123 ? 85.138 10.183 22.171 1.00 16.40 123 GLN A C 1
ATOM 846 O O . GLN A 1 123 ? 84.431 11.098 22.611 1.00 16.25 123 GLN A O 1
ATOM 852 N N . TRP A 1 124 ? 84.979 8.935 22.581 1.00 17.14 124 TRP A N 1
ATOM 853 C CA . TRP A 1 124 ? 84.047 8.670 23.713 1.00 16.46 124 TRP A CA 1
ATOM 854 C C . TRP A 1 124 ? 84.765 8.917 25.032 1.00 17.32 124 TRP A C 1
ATOM 855 O O . TRP A 1 124 ? 84.152 8.817 26.081 1.00 16.61 124 TRP A O 1
ATOM 866 N N . GLY A 1 125 ? 86.086 9.132 24.994 1.00 16.76 125 GLY A N 1
ATOM 867 C CA . GLY A 1 125 ? 86.860 9.327 26.238 1.00 17.16 125 GLY A CA 1
ATOM 868 C C . GLY A 1 125 ? 87.541 8.050 26.750 1.00 18.45 125 GLY A C 1
ATOM 869 O O . GLY A 1 125 ? 88.038 8.061 27.874 1.00 20.73 125 GLY A O 1
ATOM 870 N N . TYR A 1 126 ? 87.669 6.999 25.922 1.00 17.53 126 TYR A N 1
ATOM 871 C CA . TYR A 1 126 ? 88.357 5.774 26.339 1.00 18.39 126 TYR A CA 1
ATOM 872 C C . TYR A 1 126 ? 89.802 5.959 25.847 1.00 19.16 126 TYR A C 1
ATOM 873 O O . TYR A 1 126 ? 90.042 6.722 24.884 1.00 18.87 126 TYR A O 1
ATOM 882 N N . LEU A 1 127 ? 90.734 5.260 26.475 1.00 19.90 127 LEU A N 1
ATOM 883 C CA . LEU A 1 127 ? 92.111 5.422 26.029 1.00 20.81 127 LEU A CA 1
ATOM 884 C C . LEU A 1 127 ? 92.534 4.274 25.120 1.00 20.99 127 LEU A C 1
ATOM 885 O O . LEU A 1 127 ? 93.370 4.488 24.259 1.00 21.84 127 LEU A O 1
ATOM 890 N N . ILE A 1 128 ? 92.025 3.057 25.365 1.00 19.53 128 ILE A N 1
ATOM 891 C CA . ILE A 1 128 ? 92.351 1.907 24.518 1.00 22.16 128 ILE A CA 1
ATOM 892 C C . ILE A 1 128 ? 91.085 1.137 24.108 1.00 20.43 128 ILE A C 1
ATOM 893 O O . ILE A 1 128 ? 89.992 1.304 24.695 1.00 20.51 128 ILE A O 1
ATOM 898 N N . ARG A 1 129 ? 91.195 0.333 23.073 1.00 20.19 129 ARG A N 1
ATOM 899 C CA . ARG A 1 129 ? 89.972 -0.264 22.437 1.00 20.80 129 ARG A CA 1
ATOM 900 C C . ARG A 1 129 ? 89.380 -1.256 23.411 1.00 19.73 129 ARG A C 1
ATOM 901 O O . ARG A 1 129 ? 90.063 -2.194 23.845 1.00 19.28 129 ARG A O 1
ATOM 909 N N . PRO A 1 130 ? 88.102 -1.072 23.776 1.00 20.18 130 PRO A N 1
ATOM 910 C CA . PRO A 1 130 ? 87.542 -2.068 24.636 1.00 18.70 130 PRO A CA 1
ATOM 911 C C . PRO A 1 130 ? 87.126 -3.323 23.802 1.00 20.03 130 PRO A C 1
ATOM 912 O O . PRO A 1 130 ? 86.969 -3.219 22.595 1.00 19.56 130 PRO A O 1
ATOM 916 N N . PRO A 1 131 ? 87.058 -4.508 24.425 1.00 20.27 131 PRO A N 1
ATOM 917 C CA . PRO A 1 131 ? 86.861 -5.695 23.572 1.00 20.31 131 PRO A CA 1
ATOM 918 C C . PRO A 1 131 ? 85.424 -5.798 23.154 1.00 20.69 131 PRO A C 1
ATOM 919 O O . PRO A 1 131 ? 85.111 -6.580 22.243 1.00 20.65 131 PRO A O 1
ATOM 923 N N . ASP A 1 132 ? 84.558 -5.024 23.820 1.00 18.02 132 ASP A N 1
ATOM 924 C CA . ASP A 1 132 ? 83.150 -4.921 23.346 1.00 16.87 132 ASP A CA 1
ATOM 925 C C . ASP A 1 132 ? 82.878 -3.699 22.428 1.00 16.89 132 ASP A C 1
ATOM 926 O O . ASP A 1 132 ? 81.727 -3.260 22.268 1.00 15.86 132 ASP A O 1
ATOM 931 N N . PHE A 1 133 ? 83.942 -3.167 21.793 1.00 17.68 133 PHE A N 1
ATOM 932 C CA . PHE A 1 133 ? 83.858 -1.970 20.979 1.00 16.47 133 PHE A CA 1
ATOM 933 C C . PHE A 1 133 ? 82.658 -2.054 19.993 1.00 17.07 133 PHE A C 1
ATOM 934 O O . PHE A 1 133 ? 81.852 -1.166 19.880 1.00 15.21 133 PHE A O 1
ATOM 942 N N . GLU A 1 134 ? 82.547 -3.153 19.276 1.00 16.45 134 GLU A N 1
ATOM 943 C CA . GLU A 1 134 ? 81.571 -3.211 18.211 1.00 17.68 134 GLU A CA 1
ATOM 944 C C . GLU A 1 134 ? 80.146 -3.112 18.811 1.00 16.75 134 GLU A C 1
ATOM 945 O O . GLU A 1 134 ? 79.284 -2.355 18.349 1.00 16.09 134 GLU A O 1
ATOM 951 N N . GLU A 1 135 ? 79.919 -3.747 19.950 1.00 17.05 135 GLU A N 1
ATOM 952 C CA . GLU A 1 135 ? 78.656 -3.575 20.643 1.00 16.31 135 GLU A CA 1
ATOM 953 C C . GLU A 1 135 ? 78.431 -2.163 21.182 1.00 16.68 135 GLU A C 1
ATOM 954 O O . GLU A 1 135 ? 77.314 -1.661 21.154 1.00 15.29 135 GLU A O 1
ATOM 960 N N . GLN A 1 136 ? 79.460 -1.556 21.784 1.00 14.45 136 GLN A N 1
ATOM 961 C CA . GLN A 1 136 ? 79.344 -0.191 22.264 1.00 15.57 136 GLN A CA 1
ATOM 962 C C . GLN A 1 136 ? 78.980 0.816 21.166 1.00 15.33 136 GLN A C 1
ATOM 963 O O . GLN A 1 136 ? 78.241 1.780 21.429 1.00 13.82 136 GLN A O 1
ATOM 969 N N . VAL A 1 137 ? 79.485 0.569 19.942 1.00 14.14 137 VAL A N 1
ATOM 970 C CA . VAL A 1 137 ? 79.076 1.432 18.842 1.00 15.13 137 VAL A CA 1
ATOM 971 C C . VAL A 1 137 ? 77.560 1.418 18.688 1.00 14.52 137 VAL A C 1
ATOM 972 O O . VAL A 1 137 ? 76.963 2.489 18.593 1.00 14.60 137 VAL A O 1
ATOM 976 N N . SER A 1 138 ? 76.979 0.228 18.636 1.00 14.55 138 SER A N 1
ATOM 977 C CA . SER A 1 138 ? 75.508 0.026 18.494 1.00 14.37 138 SER A CA 1
ATOM 978 C C . SER A 1 138 ? 74.806 0.689 19.630 1.00 13.73 138 SER A C 1
ATOM 979 O O . SER A 1 138 ? 73.819 1.379 19.423 1.00 14.24 138 SER A O 1
ATOM 982 N N . LYS A 1 139 ? 75.282 0.436 20.842 1.00 13.91 139 LYS A N 1
ATOM 983 C CA . LYS A 1 139 ? 74.608 0.996 22.015 1.00 13.86 139 LYS A CA 1
ATOM 984 C C . LYS A 1 139 ? 74.614 2.536 22.008 1.00 14.35 139 LYS A C 1
ATOM 985 O O . LYS A 1 139 ? 73.579 3.163 22.156 1.00 12.75 139 LYS A O 1
ATOM 991 N N . ARG A 1 140 ? 75.805 3.124 21.790 1.00 13.94 140 ARG A N 1
ATOM 992 C CA . ARG A 1 140 ? 75.981 4.578 21.870 1.00 13.62 140 ARG A CA 1
ATOM 993 C C . ARG A 1 140 ? 75.136 5.279 20.822 1.00 13.52 140 ARG A C 1
ATOM 994 O O . ARG A 1 140 ? 74.478 6.299 21.085 1.00 13.84 140 ARG A O 1
ATOM 1002 N N . TYR A 1 141 ? 75.100 4.721 19.625 1.00 13.43 141 TYR A N 1
ATOM 1003 C CA . TYR A 1 141 ? 74.526 5.498 18.539 1.00 13.02 141 TYR A CA 1
ATOM 1004 C C . TYR A 1 141 ? 73.082 5.091 18.263 1.00 13.36 141 TYR A C 1
ATOM 1005 O O . TYR A 1 141 ? 72.447 5.683 17.376 1.00 14.72 141 TYR A O 1
ATOM 1014 N N . GLY A 1 142 ? 72.585 4.102 18.989 1.00 13.06 142 GLY A N 1
ATOM 1015 C CA . GLY A 1 142 ? 71.239 3.584 18.801 1.00 12.50 142 GLY A CA 1
ATOM 1016 C C . GLY A 1 142 ? 71.071 2.835 17.493 1.00 13.33 142 GLY A C 1
ATOM 1017 O O . GLY A 1 142 ? 70.020 2.935 16.841 1.00 13.92 142 GLY A O 1
ATOM 1018 N N . LEU A 1 143 ? 72.049 2.008 17.180 1.00 12.73 143 LEU A N 1
ATOM 1019 C CA . LEU A 1 143 ? 72.058 1.158 15.963 1.00 13.20 143 LEU A CA 1
ATOM 1020 C C . LEU A 1 143 ? 72.007 -0.333 16.399 1.00 13.58 143 LEU A C 1
ATOM 1021 O O . LEU A 1 143 ? 71.692 -0.622 17.594 1.00 14.09 143 LEU A O 1
ATOM 1026 N N . TYR A 1 144 ? 72.245 -1.274 15.485 1.00 14.11 144 TYR A N 1
ATOM 1027 C CA . TYR A 1 144 ? 72.031 -2.723 15.774 1.00 14.45 144 TYR A CA 1
ATOM 1028 C C . TYR A 1 144 ? 73.112 -3.516 15.050 1.00 14.20 144 TYR A C 1
ATOM 1029 O O . TYR A 1 144 ? 73.606 -3.062 14.020 1.00 17.35 144 TYR A O 1
ATOM 1038 N N . PRO A 1 145 ? 73.418 -4.740 15.527 1.00 15.85 145 PRO A N 1
ATOM 1039 C CA . PRO A 1 145 ? 74.179 -5.707 14.731 1.00 15.92 145 PRO A CA 1
ATOM 1040 C C . PRO A 1 145 ? 73.440 -5.960 13.446 1.00 15.15 145 PRO A C 1
ATOM 1041 O O . PRO A 1 145 ? 72.202 -6.140 13.403 1.00 14.90 145 PRO A O 1
ATOM 1045 N N . ALA A 1 146 ? 74.180 -5.811 12.374 1.00 15.16 146 ALA A N 1
ATOM 1046 C CA . ALA A 1 146 ? 73.571 -5.913 11.051 1.00 16.18 146 ALA A CA 1
ATOM 1047 C C . ALA A 1 146 ? 73.264 -7.365 10.725 1.00 16.34 146 ALA A C 1
ATOM 1048 O O . ALA A 1 146 ? 73.977 -8.237 11.133 1.00 14.71 146 ALA A O 1
ATOM 1050 N N . PRO A 1 147 ? 72.198 -7.611 9.943 1.00 16.30 147 PRO A N 1
ATOM 1051 C CA . PRO A 1 147 ? 71.908 -8.948 9.474 1.00 18.87 147 PRO A CA 1
ATOM 1052 C C . PRO A 1 147 ? 72.651 -9.286 8.160 1.00 18.52 147 PRO A C 1
ATOM 1053 O O . PRO A 1 147 ? 72.366 -10.299 7.570 1.00 24.10 147 PRO A O 1
ATOM 1057 N N . PHE A 1 148 ? 73.589 -8.453 7.721 1.00 17.56 148 PHE A N 1
ATOM 1058 C CA . PHE A 1 148 ? 74.393 -8.781 6.592 1.00 15.33 148 PHE A CA 1
ATOM 1059 C C . PHE A 1 148 ? 75.842 -8.409 6.949 1.00 14.49 148 PHE A C 1
ATOM 1060 O O . PHE A 1 148 ? 76.083 -7.716 7.957 1.00 14.69 148 PHE A O 1
ATOM 1068 N N . ARG A 1 149 ? 76.751 -8.854 6.106 1.00 13.38 149 ARG A N 1
ATOM 1069 C CA . ARG A 1 149 ? 78.195 -8.555 6.308 1.00 13.62 149 ARG A CA 1
ATOM 1070 C C . ARG A 1 149 ? 78.314 -7.086 5.838 1.00 13.53 149 ARG A C 1
ATOM 1071 O O . ARG A 1 149 ? 77.849 -6.729 4.726 1.00 13.75 149 ARG A O 1
ATOM 1079 N N . ASN A 1 150 ? 78.851 -6.241 6.718 1.00 13.08 150 ASN A N 1
ATOM 1080 C CA . ASN A 1 150 ? 78.801 -4.783 6.524 1.00 12.40 150 ASN A CA 1
ATOM 1081 C C . ASN A 1 150 ? 80.224 -4.328 6.822 1.00 13.02 150 ASN A C 1
ATOM 1082 O O . ASN A 1 150 ? 80.529 -3.882 7.892 1.00 14.44 150 ASN A O 1
ATOM 1087 N N . PRO A 1 151 ? 81.140 -4.494 5.865 1.00 12.54 151 PRO A N 1
ATOM 1088 C CA . PRO A 1 151 ? 82.584 -4.476 6.260 1.00 12.06 151 PRO A CA 1
ATOM 1089 C C . PRO A 1 151 ? 83.239 -3.084 6.287 1.00 12.95 151 PRO A C 1
ATOM 1090 O O . PRO A 1 151 ? 82.786 -2.133 5.610 1.00 13.08 151 PRO A O 1
ATOM 1094 N N . TYR A 1 152 ? 84.337 -2.971 7.035 1.00 13.00 152 TYR A N 1
ATOM 1095 C CA . TYR A 1 152 ? 85.182 -1.770 6.924 1.00 13.14 152 TYR A CA 1
ATOM 1096 C C . TYR A 1 152 ? 86.626 -2.234 7.130 1.00 13.09 152 TYR A C 1
ATOM 1097 O O . TYR A 1 152 ? 86.824 -3.277 7.734 1.00 13.30 152 TYR A O 1
ATOM 1106 N N . PRO A 1 153 ? 87.619 -1.488 6.562 1.00 14.04 153 PRO A N 1
ATOM 1107 C CA . PRO A 1 153 ? 88.987 -2.031 6.685 1.00 14.64 153 PRO A CA 1
ATOM 1108 C C . PRO A 1 153 ? 89.642 -1.611 8.012 1.00 15.37 153 PRO A C 1
ATOM 1109 O O . PRO A 1 153 ? 89.567 -0.433 8.417 1.00 15.52 153 PRO A O 1
ATOM 1113 N N . LEU A 1 154 ? 90.249 -2.585 8.681 1.00 16.64 154 LEU A N 1
ATOM 1114 C CA . LEU A 1 154 ? 91.124 -2.330 9.833 1.00 17.89 154 LEU A CA 1
ATOM 1115 C C . LEU A 1 154 ? 92.349 -1.592 9.310 1.00 19.23 154 LEU A C 1
ATOM 1116 O O . LEU A 1 154 ? 92.668 -1.723 8.114 1.00 18.47 154 LEU A O 1
ATOM 1121 N N . PRO A 1 155 ? 93.067 -0.874 10.214 1.00 20.58 155 PRO A N 1
ATOM 1122 C CA . PRO A 1 155 ? 94.265 -0.166 9.840 1.00 21.43 155 PRO A CA 1
ATOM 1123 C C . PRO A 1 155 ? 95.188 -1.079 9.065 1.00 21.47 155 PRO A C 1
ATOM 1124 O O . PRO A 1 155 ? 95.392 -2.234 9.458 1.00 22.43 155 PRO A O 1
ATOM 1128 N N . GLY A 1 156 ? 95.691 -0.592 7.936 1.00 21.65 156 GLY A N 1
ATOM 1129 C CA . GLY A 1 156 ? 96.628 -1.373 7.166 1.00 22.18 156 GLY A CA 1
ATOM 1130 C C . GLY A 1 156 ? 95.993 -2.175 6.058 1.00 22.48 156 GLY A C 1
ATOM 1131 O O . GLY A 1 156 ? 96.680 -2.546 5.062 1.00 24.46 156 GLY A O 1
ATOM 1132 N N . GLU A 1 157 ? 94.689 -2.412 6.154 1.00 19.90 157 GLU A N 1
ATOM 1133 C CA . GLU A 1 157 ? 94.049 -3.284 5.144 1.00 20.65 157 GLU A CA 1
ATOM 1134 C C . GLU A 1 157 ? 93.638 -2.395 3.985 1.00 19.71 157 GLU A C 1
ATOM 1135 O O . GLU A 1 157 ? 93.086 -1.314 4.184 1.00 20.46 157 GLU A O 1
ATOM 1141 N N . ASP A 1 158 ? 93.793 -2.899 2.782 1.00 20.10 158 ASP A N 1
ATOM 1142 C CA . ASP A 1 158 ? 93.254 -2.216 1.637 1.00 18.81 158 ASP A CA 1
ATOM 1143 C C . ASP A 1 158 ? 91.881 -2.850 1.375 1.00 17.39 158 ASP A C 1
ATOM 1144 O O . ASP A 1 158 ? 91.787 -4.042 1.037 1.00 14.71 158 ASP A O 1
ATOM 1149 N N . PRO A 1 159 ? 90.824 -2.077 1.568 1.00 17.08 159 PRO A N 1
ATOM 1150 C CA . PRO A 1 159 ? 89.509 -2.714 1.437 1.00 16.84 159 PRO A CA 1
ATOM 1151 C C . PRO A 1 159 ? 89.220 -3.237 0.035 1.00 17.14 159 PRO A C 1
ATOM 1152 O O . PRO A 1 159 ? 88.463 -4.181 -0.115 1.00 17.42 159 PRO A O 1
ATOM 1156 N N . ASN A 1 160 ? 89.923 -2.719 -0.969 1.00 17.50 160 ASN A N 1
ATOM 1157 C CA . ASN A 1 160 ? 89.738 -3.242 -2.312 1.00 18.51 160 ASN A CA 1
ATOM 1158 C C . ASN A 1 160 ? 90.563 -4.498 -2.631 1.00 19.94 160 ASN A C 1
ATOM 1159 O O . ASN A 1 160 ? 90.503 -5.032 -3.738 1.00 20.76 160 ASN A O 1
ATOM 1164 N N . GLN A 1 161 ? 91.283 -4.980 -1.627 1.00 19.81 161 GLN A N 1
ATOM 1165 C CA . GLN A 1 161 ? 91.924 -6.276 -1.733 1.00 20.94 161 GLN A CA 1
ATOM 1166 C C . GLN A 1 161 ? 91.407 -7.218 -0.684 1.00 21.06 161 GLN A C 1
ATOM 1167 O O . GLN A 1 161 ? 91.906 -8.336 -0.589 1.00 23.23 161 GLN A O 1
ATOM 1173 N N . THR A 1 162 ? 90.426 -6.816 0.115 1.00 18.48 162 THR A N 1
ATOM 1174 C CA . THR A 1 162 ? 90.048 -7.657 1.213 1.00 17.94 162 THR A CA 1
ATOM 1175 C C . THR A 1 162 ? 88.531 -7.661 1.272 1.00 17.99 162 THR A C 1
ATOM 1176 O O . THR A 1 162 ? 87.992 -7.730 2.366 1.00 19.79 162 THR A O 1
ATOM 1180 N N . ASN A 1 163 ? 87.865 -7.559 0.131 1.00 17.72 163 ASN A N 1
ATOM 1181 C CA . ASN A 1 163 ? 86.343 -7.543 0.074 1.00 18.72 163 ASN A CA 1
ATOM 1182 C C . ASN A 1 163 ? 85.651 -6.602 1.070 1.00 18.41 163 ASN A C 1
ATOM 1183 O O . ASN A 1 163 ? 84.644 -6.972 1.718 1.00 14.51 163 ASN A O 1
ATOM 1188 N N . GLY A 1 164 ? 86.248 -5.408 1.225 1.00 16.96 164 GLY A N 1
ATOM 1189 C CA . GLY A 1 164 ? 85.696 -4.412 2.102 1.00 16.27 164 GLY A CA 1
ATOM 1190 C C . GLY A 1 164 ? 86.416 -4.285 3.426 1.00 15.18 164 GLY A C 1
ATOM 1191 O O . GLY A 1 164 ? 86.260 -3.311 4.119 1.00 14.70 164 GLY A O 1
ATOM 1192 N N . GLY A 1 165 ? 87.199 -5.284 3.783 1.00 16.18 165 GLY A N 1
ATOM 1193 C CA . GLY A 1 165 ? 87.920 -5.255 5.049 1.00 16.50 165 GLY A CA 1
ATOM 1194 C C . GLY A 1 165 ? 87.401 -6.347 5.962 1.00 16.89 165 GLY A C 1
ATOM 1195 O O . GLY A 1 165 ? 86.356 -6.936 5.687 1.00 14.77 165 GLY A O 1
ATOM 1196 N N . SER A 1 166 ? 88.136 -6.625 7.051 1.00 15.54 166 SER A N 1
ATOM 1197 C CA . SER A 1 166 ? 87.667 -7.580 8.038 1.00 16.69 166 SER A CA 1
ATOM 1198 C C . SER A 1 166 ? 86.938 -6.987 9.241 1.00 16.58 166 SER A C 1
ATOM 1199 O O . SER A 1 166 ? 86.388 -7.746 10.046 1.00 18.45 166 SER A O 1
ATOM 1202 N N . GLY A 1 167 ? 86.781 -5.654 9.333 1.00 14.83 167 GLY A N 1
ATOM 1203 C CA . GLY A 1 167 ? 85.954 -5.073 10.391 1.00 14.82 167 GLY A CA 1
ATOM 1204 C C . GLY A 1 167 ? 84.463 -5.151 9.972 1.00 13.37 167 GLY A C 1
ATOM 1205 O O . GLY A 1 167 ? 84.176 -5.347 8.796 1.00 13.56 167 GLY A O 1
ATOM 1206 N N . GLN A 1 168 ? 83.552 -5.082 10.953 1.00 12.79 168 GLN A N 1
ATOM 1207 C CA . GLN A 1 168 ? 82.130 -5.086 10.733 1.00 13.15 168 GLN A CA 1
ATOM 1208 C C . GLN A 1 168 ? 81.550 -3.827 11.365 1.00 13.59 168 GLN A C 1
ATOM 1209 O O . GLN A 1 168 ? 81.847 -3.506 12.546 1.00 13.46 168 GLN A O 1
ATOM 1215 N N . LEU A 1 169 ? 80.591 -3.227 10.650 1.00 13.75 169 LEU A N 1
ATOM 1216 C CA . LEU A 1 169 ? 79.885 -2.080 11.114 1.00 12.83 169 LEU A CA 1
ATOM 1217 C C . LEU A 1 169 ? 78.476 -2.448 11.516 1.00 12.48 169 LEU A C 1
ATOM 1218 O O . LEU A 1 169 ? 77.909 -3.373 10.939 1.00 12.38 169 LEU A O 1
ATOM 1223 N N . PRO A 1 170 ? 77.892 -1.716 12.492 1.00 13.08 170 PRO A N 1
ATOM 1224 C CA . PRO A 1 170 ? 76.466 -1.959 12.785 1.00 12.82 170 PRO A CA 1
ATOM 1225 C C . PRO A 1 170 ? 75.559 -1.557 11.655 1.00 13.44 170 PRO A C 1
ATOM 1226 O O . PRO A 1 170 ? 75.940 -0.714 10.799 1.00 14.90 170 PRO A O 1
ATOM 1230 N N . LEU A 1 171 ? 74.320 -2.069 11.649 1.00 12.62 171 LEU A N 1
ATOM 1231 C CA . LEU A 1 171 ? 73.319 -1.651 10.713 1.00 12.18 171 LEU A CA 1
ATOM 1232 C C . LEU A 1 171 ? 73.167 -0.174 10.877 1.00 12.4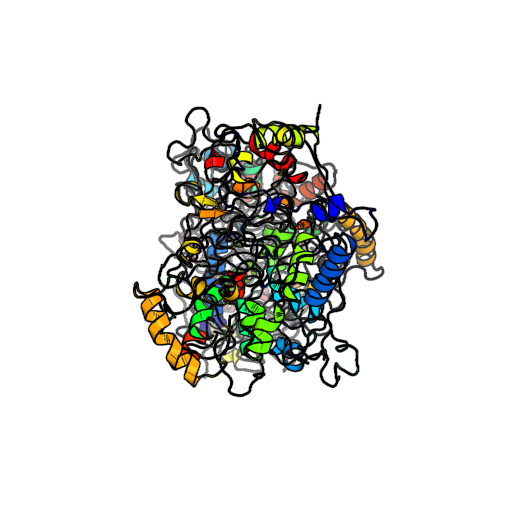9 171 LEU A C 1
ATOM 1233 O O . LEU A 1 171 ? 73.034 0.301 12.006 1.00 14.53 171 LEU A O 1
ATOM 1238 N N . GLY A 1 172 ? 73.171 0.590 9.809 1.00 11.78 172 GLY A N 1
ATOM 1239 C CA . GLY A 1 172 ? 73.053 2.054 10.072 1.00 11.54 172 GLY A CA 1
ATOM 1240 C C . GLY A 1 172 ? 74.293 2.847 9.781 1.00 11.94 172 GLY A C 1
ATOM 1241 O O . GLY A 1 172 ? 74.231 4.064 9.587 1.00 12.04 172 GLY A O 1
ATOM 1242 N N . LEU A 1 173 ? 75.426 2.172 9.793 1.00 11.73 173 LEU A N 1
ATOM 1243 C CA . LEU A 1 173 ? 76.661 2.810 9.295 1.00 11.88 173 LEU A CA 1
ATOM 1244 C C . LEU A 1 173 ? 77.037 1.990 8.083 1.00 12.28 173 LEU A C 1
ATOM 1245 O O . LEU A 1 173 ? 76.658 0.790 7.960 1.00 12.16 173 LEU A O 1
ATOM 1250 N N . ILE A 1 174 ? 77.850 2.626 7.214 1.00 11.97 174 ILE A N 1
ATOM 1251 C CA . ILE A 1 174 ? 78.274 1.942 6.021 1.00 12.91 174 ILE A CA 1
ATOM 1252 C C . ILE A 1 174 ? 79.629 2.453 5.577 1.00 13.17 174 ILE A C 1
ATOM 1253 O O . ILE A 1 174 ? 79.935 3.647 5.702 1.00 13.75 174 ILE A O 1
ATOM 1258 N N . GLN A 1 175 ? 80.435 1.537 5.066 1.00 13.05 175 GLN A N 1
ATOM 1259 C CA . GLN A 1 175 ? 81.515 1.930 4.204 1.00 13.05 175 GLN A CA 1
ATOM 1260 C C . GLN A 1 175 ? 81.030 1.849 2.728 1.00 13.12 175 GLN A C 1
ATOM 1261 O O . GLN A 1 175 ? 80.955 2.877 2.049 1.00 13.75 175 GLN A O 1
ATOM 1267 N N . GLY A 1 176 ? 80.706 0.627 2.273 1.00 13.09 176 GLY A N 1
ATOM 1268 C CA . GLY A 1 176 ? 80.103 0.442 1.013 1.00 13.73 176 GLY A CA 1
ATOM 1269 C C . GLY A 1 176 ? 80.992 0.784 -0.156 1.00 15.46 176 GLY A C 1
ATOM 1270 O O . GLY A 1 176 ? 82.200 0.962 0.009 1.00 16.75 176 GLY A O 1
ATOM 1271 N N . LYS A 1 177 ? 80.371 0.940 -1.314 1.00 15.13 177 LYS A N 1
ATOM 1272 C CA . LYS A 1 177 ? 81.102 1.176 -2.584 1.00 16.96 177 LYS A CA 1
ATOM 1273 C C . LYS A 1 177 ? 80.686 2.494 -3.195 1.00 16.35 177 LYS A C 1
ATOM 1274 O O . LYS A 1 177 ? 79.503 2.867 -3.115 1.00 16.90 177 LYS A O 1
ATOM 1280 N N . ASP A 1 178 ? 81.657 3.182 -3.781 1.00 16.80 178 ASP A N 1
ATOM 1281 C CA . ASP A 1 178 ? 81.438 4.503 -4.386 1.00 18.38 178 ASP A CA 1
ATOM 1282 C C . ASP A 1 178 ? 80.789 4.336 -5.790 1.00 19.04 178 ASP A C 1
ATOM 1283 O O . ASP A 1 178 ? 80.440 3.239 -6.179 1.00 17.30 178 ASP A O 1
ATOM 1288 N N . ASP A 1 179 ? 80.688 5.425 -6.550 1.00 18.39 179 ASP A N 1
ATOM 1289 C CA . ASP A 1 179 ? 79.933 5.334 -7.776 1.00 20.96 179 ASP A CA 1
ATOM 1290 C C . ASP A 1 179 ? 80.775 4.584 -8.851 1.00 19.98 179 ASP A C 1
ATOM 1291 O O . ASP A 1 179 ? 80.254 4.183 -9.859 1.00 23.67 179 ASP A O 1
ATOM 1296 N N . ASN A 1 180 ? 82.076 4.474 -8.648 1.00 21.95 180 ASN A N 1
ATOM 1297 C CA . ASN A 1 180 ? 82.939 3.654 -9.505 1.00 23.23 180 ASN A CA 1
ATOM 1298 C C . ASN A 1 180 ? 83.031 2.174 -9.085 1.00 26.17 180 ASN A C 1
ATOM 1299 O O . ASN A 1 180 ? 83.945 1.456 -9.542 1.00 26.53 180 ASN A O 1
ATOM 1304 N N . GLY A 1 181 ? 82.127 1.741 -8.198 1.00 21.70 181 GLY A N 1
ATOM 1305 C CA . GLY A 1 181 ? 82.098 0.391 -7.683 1.00 19.20 181 GLY A CA 1
ATOM 1306 C C . GLY A 1 181 ? 83.226 -0.052 -6.737 1.00 19.70 181 GLY A C 1
ATOM 1307 O O . GLY A 1 181 ? 83.360 -1.254 -6.494 1.00 19.84 181 GLY A O 1
ATOM 1308 N N A ARG A 1 182 ? 84.009 0.884 -6.227 0.50 19.26 182 ARG A N 1
ATOM 1309 N N B ARG A 1 182 ? 84.066 0.891 -6.278 0.50 18.92 182 ARG A N 1
ATOM 1310 C CA A ARG A 1 182 ? 85.056 0.495 -5.293 0.50 18.86 182 ARG A CA 1
ATOM 1311 C CA B ARG A 1 182 ? 85.167 0.596 -5.317 0.50 18.30 182 ARG A CA 1
ATOM 1312 C C A ARG A 1 182 ? 84.685 0.742 -3.845 0.50 17.46 182 ARG A C 1
ATOM 1313 C C B ARG A 1 182 ? 84.704 0.747 -3.860 0.50 17.21 182 ARG A C 1
ATOM 1314 O O A ARG A 1 182 ? 83.988 1.699 -3.516 0.50 17.17 182 ARG A O 1
ATOM 1315 O O B ARG A 1 182 ? 83.982 1.683 -3.530 0.50 16.97 182 ARG A O 1
ATOM 1330 N N . TRP A 1 183 ? 85.196 -0.114 -2.977 1.00 16.99 183 TRP A N 1
ATOM 1331 C CA . TRP A 1 183 ? 85.055 0.105 -1.534 1.00 16.42 183 TRP A CA 1
ATOM 1332 C C . TRP A 1 183 ? 85.696 1.429 -1.186 1.00 15.44 183 TRP A C 1
ATOM 1333 O O . TRP A 1 183 ? 86.842 1.698 -1.562 1.00 17.12 183 TRP A O 1
ATOM 1344 N N . THR A 1 184 ? 85.014 2.232 -0.392 1.00 15.01 184 THR A N 1
ATOM 1345 C CA . THR A 1 184 ? 85.413 3.665 -0.268 1.00 15.53 184 THR A CA 1
ATOM 1346 C C . THR A 1 184 ? 86.478 3.918 0.784 1.00 16.10 184 THR A C 1
ATOM 1347 O O . THR A 1 184 ? 87.153 4.947 0.744 1.00 14.47 184 THR A O 1
ATOM 1351 N N . GLY A 1 185 ? 86.566 3.043 1.782 1.00 15.57 185 GLY A N 1
ATOM 1352 C CA . GLY A 1 185 ? 87.485 3.376 2.908 1.00 16.02 185 GLY A CA 1
ATOM 1353 C C . GLY A 1 185 ? 87.002 4.514 3.802 1.00 16.39 185 GLY A C 1
ATOM 1354 O O . GLY A 1 185 ? 87.756 4.991 4.661 1.00 16.57 185 GLY A O 1
ATOM 1355 N N . LEU A 1 186 ? 85.716 4.905 3.677 1.00 15.76 186 LEU A N 1
ATOM 1356 C CA . LEU A 1 186 ? 85.140 6.025 4.432 1.00 16.39 186 LEU A CA 1
ATOM 1357 C C . LEU A 1 186 ? 83.856 5.516 5.033 1.00 15.32 186 LEU A C 1
ATOM 1358 O O . LEU A 1 186 ? 83.114 4.803 4.362 1.00 15.32 186 LEU A O 1
ATOM 1363 N N . ILE A 1 187 ? 83.559 5.979 6.240 1.00 14.74 187 ILE A N 1
ATOM 1364 C CA . ILE A 1 187 ? 82.328 5.579 6.969 1.00 15.00 187 ILE A CA 1
ATOM 1365 C C . ILE A 1 187 ? 81.292 6.697 7.053 1.00 13.90 187 ILE A C 1
ATOM 1366 O O . ILE A 1 187 ? 81.671 7.798 7.361 1.00 13.58 187 ILE A O 1
ATOM 1371 N N . GLY A 1 188 ? 79.997 6.442 6.793 1.00 13.21 188 GLY A N 1
ATOM 1372 C CA . GLY A 1 188 ? 78.959 7.433 7.069 1.00 13.49 188 GLY A CA 1
ATOM 1373 C C . GLY A 1 188 ? 77.790 6.676 7.532 1.00 15.37 188 GLY A C 1
ATOM 1374 O O . GLY A 1 188 ? 77.893 5.465 7.746 1.00 13.45 188 GLY A O 1
ATOM 1375 N N . ALA A 1 189 ? 76.720 7.397 7.769 1.00 14.92 189 ALA A N 1
ATOM 1376 C CA . ALA A 1 189 ? 75.459 6.724 8.047 1.00 14.53 189 ALA A CA 1
ATOM 1377 C C . ALA A 1 189 ? 74.928 6.059 6.755 1.00 14.45 189 ALA A C 1
ATOM 1378 O O . ALA A 1 189 ? 75.319 6.406 5.614 1.00 15.29 189 ALA A O 1
ATOM 1380 N N . SER A 1 190 ? 74.010 5.093 6.918 1.00 14.98 190 SER A N 1
ATOM 1381 C CA . SER A 1 190 ? 73.212 4.652 5.787 1.00 13.14 190 SER A CA 1
ATOM 1382 C C . SER A 1 190 ? 71.755 4.976 6.044 1.00 12.51 190 SER A C 1
ATOM 1383 O O . SER A 1 190 ? 71.419 5.426 7.147 1.00 13.06 190 SER A O 1
ATOM 1386 N N . CYS A 1 191 ? 70.945 4.761 5.005 1.00 11.04 191 CYS A N 1
ATOM 1387 C CA . CYS A 1 191 ? 69.467 4.961 5.150 1.00 12.49 191 CYS A CA 1
ATOM 1388 C C . CYS A 1 191 ? 68.986 4.203 6.347 1.00 12.22 191 CYS A C 1
ATOM 1389 O O . CYS A 1 191 ? 68.046 4.649 7.054 1.00 13.51 191 CYS A O 1
ATOM 1392 N N . SER A 1 192 ? 69.558 3.011 6.580 1.00 12.65 192 SER A N 1
ATOM 1393 C CA . SER A 1 192 ? 69.108 2.185 7.707 1.00 11.82 192 SER A CA 1
ATOM 1394 C C . SER A 1 192 ? 69.302 2.792 9.119 1.00 11.94 192 SER A C 1
ATOM 1395 O O . SER A 1 192 ? 68.705 2.284 10.060 1.00 14.44 192 SER A O 1
ATOM 1398 N N . ALA A 1 193 ? 70.162 3.805 9.275 1.00 12.08 193 ALA A N 1
ATOM 1399 C CA . ALA A 1 193 ? 70.377 4.463 10.605 1.00 12.49 193 ALA A CA 1
ATOM 1400 C C . ALA A 1 193 ? 69.004 4.903 11.141 1.00 12.56 193 ALA A C 1
ATOM 1401 O O . ALA A 1 193 ? 68.706 4.729 12.327 1.00 14.41 193 ALA A O 1
ATOM 1403 N N . CYS A 1 194 ? 68.145 5.391 10.257 1.00 13.45 194 CYS A N 1
ATOM 1404 C CA . CYS A 1 194 ? 66.824 5.923 10.640 1.00 14.03 194 CYS A CA 1
ATOM 1405 C C . CYS A 1 194 ? 65.706 5.000 10.261 1.00 12.54 194 CYS A C 1
ATOM 1406 O O . CYS A 1 194 ? 64.651 5.002 10.889 1.00 13.02 194 CYS A O 1
ATOM 1409 N N . HIS A 1 195 ? 65.898 4.270 9.170 1.00 12.76 195 HIS A N 1
ATOM 1410 C CA . HIS A 1 195 ? 64.784 3.523 8.565 1.00 13.65 195 HIS A CA 1
ATOM 1411 C C . HIS A 1 195 ? 64.631 2.098 9.023 1.00 13.43 195 HIS A C 1
ATOM 1412 O O . HIS A 1 195 ? 63.598 1.502 8.826 1.00 13.23 195 HIS A O 1
ATOM 1419 N N . ASP A 1 196 ? 65.602 1.579 9.766 1.00 12.13 196 ASP A N 1
ATOM 1420 C CA . ASP A 1 196 ? 65.630 0.168 10.125 1.00 13.12 196 ASP A CA 1
ATOM 1421 C C . ASP A 1 196 ? 65.946 -0.007 11.620 1.00 14.16 196 ASP A C 1
ATOM 1422 O O . ASP A 1 196 ? 66.643 0.836 12.253 1.00 12.59 196 ASP A O 1
ATOM 1427 N N . SER A 1 197 ? 65.481 -1.136 12.173 1.00 13.78 197 SER A N 1
ATOM 1428 C CA . SER A 1 197 ? 65.884 -1.470 13.552 1.00 14.82 197 SER A CA 1
ATOM 1429 C C . SER A 1 197 ? 65.526 -2.903 13.812 1.00 15.45 197 SER A C 1
ATOM 1430 O O . SER A 1 197 ? 64.880 -3.501 12.986 1.00 14.84 197 SER A O 1
ATOM 1433 N N . ARG A 1 198 ? 65.958 -3.440 14.962 1.00 14.75 198 ARG A N 1
ATOM 1434 C CA . ARG A 1 198 ? 65.603 -4.806 15.354 1.00 14.85 198 ARG A CA 1
ATOM 1435 C C . ARG A 1 198 ? 64.607 -4.604 16.444 1.00 15.41 198 ARG A C 1
ATOM 1436 O O . ARG A 1 198 ? 64.863 -3.768 17.312 1.00 16.32 198 ARG A O 1
ATOM 1444 N N . LEU A 1 199 ? 63.513 -5.360 16.426 1.00 14.64 199 LEU A N 1
ATOM 1445 C CA . LEU A 1 199 ? 62.695 -5.526 17.601 1.00 14.76 199 LEU A CA 1
ATOM 1446 C C . LEU A 1 199 ? 62.819 -6.992 18.045 1.00 15.36 199 LEU A C 1
ATOM 1447 O O . LEU A 1 199 ? 62.296 -7.890 17.347 1.00 15.43 199 LEU A O 1
ATOM 1452 N N . GLY A 1 200 ? 63.403 -7.188 19.264 1.00 15.88 200 GLY A N 1
ATOM 1453 C CA . GLY A 1 200 ? 63.918 -8.483 19.734 1.00 17.19 200 GLY A CA 1
ATOM 1454 C C . GLY A 1 200 ? 65.385 -8.623 19.373 1.00 16.73 200 GLY A C 1
ATOM 1455 O O . GLY A 1 200 ? 65.809 -8.123 18.343 1.00 17.06 200 GLY A O 1
ATOM 1456 N N . THR A 1 201 ? 66.146 -9.259 20.239 1.00 16.72 201 THR A N 1
ATOM 1457 C CA . THR A 1 201 ? 67.490 -9.620 19.932 1.00 17.46 201 THR A CA 1
ATOM 1458 C C . THR A 1 201 ? 67.453 -10.530 18.684 1.00 16.33 201 THR A C 1
ATOM 1459 O O . THR A 1 201 ? 66.392 -11.072 18.251 1.00 16.13 201 THR A O 1
ATOM 1463 N N . ALA A 1 202 ? 68.617 -10.671 18.091 1.00 16.20 202 ALA A N 1
ATOM 1464 C CA . ALA A 1 202 ? 68.759 -11.553 16.970 1.00 17.90 202 ALA A CA 1
ATOM 1465 C C . ALA A 1 202 ? 68.355 -12.987 17.337 1.00 19.83 202 ALA A C 1
ATOM 1466 O O . ALA A 1 202 ? 67.892 -13.685 16.490 1.00 21.73 202 ALA A O 1
ATOM 1468 N N . SER A 1 203 ? 68.555 -13.429 18.572 1.00 21.88 203 SER A N 1
ATOM 1469 C CA . SER A 1 203 ? 68.008 -14.734 19.061 1.00 22.38 203 SER A CA 1
ATOM 1470 C C . SER A 1 203 ? 66.481 -14.749 19.091 1.00 22.67 203 SER A C 1
ATOM 1471 O O . SER A 1 203 ? 65.852 -15.820 18.957 1.00 25.34 203 SER A O 1
ATOM 1474 N N . GLU A 1 204 ? 65.846 -13.609 19.314 1.00 20.86 204 GLU A N 1
ATOM 1475 C CA . GLU A 1 204 ? 64.414 -13.653 19.426 1.00 20.22 204 GLU A CA 1
ATOM 1476 C C . GLU A 1 204 ? 63.657 -13.382 18.142 1.00 19.45 204 GLU A C 1
ATOM 1477 O O . GLU A 1 204 ? 62.444 -13.723 18.045 1.00 21.03 204 GLU A O 1
ATOM 1483 N N . ALA A 1 205 ? 64.285 -12.724 17.170 1.00 18.08 205 ALA A N 1
ATOM 1484 C CA . ALA A 1 205 ? 63.573 -12.334 15.957 1.00 16.85 205 ALA A CA 1
ATOM 1485 C C . ALA A 1 205 ? 64.544 -12.144 14.815 1.00 17.41 205 ALA A C 1
ATOM 1486 O O . ALA A 1 205 ? 65.680 -11.652 14.980 1.00 16.91 205 ALA A O 1
ATOM 1488 N N . SER A 1 206 ? 64.074 -12.556 13.641 1.00 17.28 206 SER A N 1
ATOM 1489 C CA . SER A 1 206 ? 64.769 -12.313 12.377 1.00 19.86 206 SER A CA 1
ATOM 1490 C C . SER A 1 206 ? 64.715 -10.786 12.115 1.00 17.49 206 SER A C 1
ATOM 1491 O O . SER A 1 206 ? 63.795 -10.117 12.585 1.00 19.27 206 SER A O 1
ATOM 1494 N N . PHE A 1 207 ? 65.640 -10.278 11.346 1.00 16.08 207 PHE A N 1
ATOM 1495 C CA . PHE A 1 207 ? 65.556 -8.880 10.881 1.00 17.67 207 PHE A CA 1
ATOM 1496 C C . PHE A 1 207 ? 64.532 -8.713 9.721 1.00 15.92 207 PHE A C 1
ATOM 1497 O O . PHE A 1 207 ? 64.448 -9.542 8.840 1.00 15.51 207 PHE A O 1
ATOM 1505 N N . LYS A 1 208 ? 63.741 -7.670 9.721 1.00 16.51 208 LYS A N 1
ATOM 1506 C CA . LYS A 1 208 ? 62.900 -7.364 8.555 1.00 16.13 208 LYS A CA 1
ATOM 1507 C C . LYS A 1 208 ? 63.179 -5.910 8.260 1.00 14.21 208 LYS A C 1
ATOM 1508 O O . LYS A 1 208 ? 63.238 -5.085 9.179 1.00 15.73 208 LYS A O 1
ATOM 1514 N N . TRP A 1 209 ? 63.294 -5.593 6.988 1.00 13.46 209 TRP A N 1
ATOM 1515 C CA . TRP A 1 209 ? 63.502 -4.222 6.550 1.00 13.34 209 TRP A CA 1
ATOM 1516 C C . TRP A 1 209 ? 62.326 -3.365 6.806 1.00 13.08 209 TRP A C 1
ATOM 1517 O O . TRP A 1 209 ? 61.127 -3.811 6.642 1.00 14.31 209 TRP A O 1
ATOM 1528 N N . GLY A 1 210 ? 62.635 -2.103 7.111 1.00 12.92 210 GLY A N 1
ATOM 1529 C CA . GLY A 1 210 ? 61.590 -1.054 7.115 1.00 12.54 210 GLY A CA 1
ATOM 1530 C C . GLY A 1 210 ? 60.867 -0.897 8.436 1.00 13.80 210 GLY A C 1
ATOM 1531 O O . GLY A 1 210 ? 59.782 -0.326 8.443 1.00 13.17 210 GLY A O 1
ATOM 1532 N N . LEU A 1 211 ? 61.441 -1.405 9.529 1.00 12.91 211 LEU A N 1
ATOM 1533 C CA . LEU A 1 211 ? 60.967 -1.093 10.894 1.00 13.76 211 LEU A CA 1
ATOM 1534 C C . LEU A 1 211 ? 61.763 0.178 11.359 1.00 13.38 211 LEU A C 1
ATOM 1535 O O . LEU A 1 211 ? 62.967 0.132 11.685 1.00 14.46 211 LEU A O 1
ATOM 1540 N N . PRO A 1 212 ? 61.114 1.334 11.375 1.00 13.99 212 PRO A N 1
ATOM 1541 C CA . PRO A 1 212 ? 61.833 2.627 11.648 1.00 14.65 212 PRO A CA 1
ATOM 1542 C C . PRO A 1 212 ? 62.585 2.612 12.939 1.00 14.17 212 PRO A C 1
ATOM 1543 O O . PRO A 1 212 ? 62.166 2.003 13.953 1.00 14.66 212 PRO A O 1
ATOM 1547 N N . ASN A 1 213 ? 63.724 3.241 12.922 1.00 12.70 213 ASN A N 1
ATOM 1548 C CA . ASN A 1 213 ? 64.532 3.231 14.109 1.00 12.55 213 ASN A CA 1
ATOM 1549 C C . ASN A 1 213 ? 63.963 4.170 15.216 1.00 12.52 213 ASN A C 1
ATOM 1550 O O . ASN A 1 213 ? 63.684 5.368 14.952 1.00 14.03 213 ASN A O 1
ATOM 1555 N N . SER A 1 214 ? 63.738 3.602 16.403 1.00 13.69 214 SER A N 1
ATOM 1556 C CA . SER A 1 214 ? 63.257 4.340 17.548 1.00 14.20 214 SER A CA 1
ATOM 1557 C C . SER A 1 214 ? 64.407 4.779 18.402 1.00 13.96 214 SER A C 1
ATOM 1558 O O . SER A 1 214 ? 64.175 5.391 19.422 1.00 14.94 214 SER A O 1
ATOM 1561 N N . ALA A 1 215 ? 65.634 4.433 18.046 1.00 13.55 215 ALA A N 1
ATOM 1562 C CA . ALA A 1 215 ? 66.705 4.499 19.022 1.00 13.08 215 ALA A CA 1
ATOM 1563 C C . ALA A 1 215 ? 67.901 5.280 18.570 1.00 13.41 215 ALA A C 1
ATOM 1564 O O . ALA A 1 215 ? 68.764 5.613 19.397 1.00 14.42 215 ALA A O 1
ATOM 1566 N N . ASN A 1 216 ? 67.965 5.616 17.291 1.00 13.77 216 ASN A N 1
ATOM 1567 C CA . ASN A 1 216 ? 69.200 6.228 16.793 1.00 13.71 216 ASN A CA 1
ATOM 1568 C C . ASN A 1 216 ? 69.410 7.642 17.301 1.00 14.40 216 ASN A C 1
ATOM 1569 O O . ASN A 1 216 ? 68.492 8.445 17.350 1.00 14.87 216 ASN A O 1
ATOM 1574 N N . ASP A 1 217 ? 70.642 7.937 17.684 1.00 14.52 217 ASP A N 1
ATOM 1575 C CA . ASP A 1 217 ? 70.977 9.282 18.051 1.00 15.45 217 ASP A CA 1
ATOM 1576 C C . ASP A 1 217 ? 71.842 9.903 16.961 1.00 14.46 217 ASP A C 1
ATOM 1577 O O . ASP A 1 217 ? 73.053 9.763 16.963 1.00 14.62 217 ASP A O 1
ATOM 1582 N N . ALA A 1 218 ? 71.224 10.645 16.045 1.00 14.79 218 ALA A N 1
ATOM 1583 C CA . ALA A 1 218 ? 71.971 11.179 14.891 1.00 15.27 218 ALA A CA 1
ATOM 1584 C C . ALA A 1 218 ? 72.917 12.265 15.293 1.00 14.95 218 ALA A C 1
ATOM 1585 O O . ALA A 1 218 ? 74.017 12.370 14.726 1.00 16.34 218 ALA A O 1
ATOM 1587 N N . GLY A 1 219 ? 72.523 13.094 16.255 1.00 15.51 219 GLY A N 1
ATOM 1588 C CA . GLY A 1 219 ? 73.416 14.158 16.715 1.00 15.68 219 GLY A CA 1
ATOM 1589 C C . GLY A 1 219 ? 74.704 13.638 17.338 1.00 16.03 219 GLY A C 1
ATOM 1590 O O . GLY A 1 219 ? 75.818 14.238 17.160 1.00 16.83 219 GLY A O 1
ATOM 1591 N N . LEU A 1 220 ? 74.591 12.544 18.099 1.00 15.60 220 LEU A N 1
ATOM 1592 C CA . LEU A 1 220 ? 75.762 12.080 18.826 1.00 15.53 220 LEU A CA 1
ATOM 1593 C C . LEU A 1 220 ? 76.758 11.489 17.827 1.00 15.31 220 LEU A C 1
ATOM 1594 O O . LEU A 1 220 ? 77.976 11.676 17.937 1.00 14.96 220 LEU A O 1
ATOM 1599 N N . LEU A 1 221 ? 76.243 10.818 16.792 1.00 15.37 221 LEU A N 1
ATOM 1600 C CA . LEU A 1 221 ? 77.197 10.283 15.767 1.00 15.37 221 LEU A CA 1
ATOM 1601 C C . LEU A 1 221 ? 77.916 11.415 15.063 1.00 14.26 221 LEU A C 1
ATOM 1602 O O . LEU A 1 221 ? 79.147 11.378 14.882 1.00 16.52 221 LEU A O 1
ATOM 1607 N N . ALA A 1 222 ? 77.153 12.441 14.675 1.00 15.23 222 ALA A N 1
ATOM 1608 C CA . ALA A 1 222 ? 77.695 13.635 13.978 1.00 16.34 222 ALA A CA 1
ATOM 1609 C C . ALA A 1 222 ? 78.738 14.330 14.880 1.00 15.98 222 ALA A C 1
ATOM 1610 O O . ALA A 1 222 ? 79.871 14.647 14.453 1.00 17.71 222 ALA A O 1
ATOM 1612 N N . SER A 1 223 ? 78.373 14.497 16.157 1.00 16.35 223 SER A N 1
ATOM 1613 C CA . SER A 1 223 ? 79.283 15.149 17.118 1.00 16.41 223 SER A CA 1
ATOM 1614 C C . SER A 1 223 ? 80.580 14.379 17.275 1.00 16.34 223 SER A C 1
ATOM 1615 O O . SER A 1 223 ? 81.709 14.980 17.118 1.00 16.71 223 SER A O 1
ATOM 1618 N N . ASP A 1 224 ? 80.472 13.069 17.531 1.00 14.82 224 ASP A N 1
ATOM 1619 C CA . ASP A 1 224 ? 81.684 12.250 17.619 1.00 15.98 224 ASP A CA 1
ATOM 1620 C C . ASP A 1 224 ? 82.503 12.347 16.339 1.00 15.92 224 ASP A C 1
ATOM 1621 O O . ASP A 1 224 ? 83.735 12.526 16.386 1.00 15.73 224 ASP A O 1
ATOM 1626 N N . MET A 1 225 ? 81.846 12.140 15.199 1.00 15.94 225 MET A N 1
ATOM 1627 C CA . MET A 1 225 ? 82.587 12.026 13.920 1.00 17.55 225 MET A CA 1
ATOM 1628 C C . MET A 1 225 ? 83.316 13.332 13.593 1.00 16.60 225 MET A C 1
ATOM 1629 O O . MET A 1 225 ? 84.448 13.326 13.020 1.00 15.68 225 MET A O 1
ATOM 1634 N N . PHE A 1 226 ? 82.685 14.418 14.002 1.00 16.14 226 PHE A N 1
ATOM 1635 C CA . PHE A 1 226 ? 83.173 15.765 13.714 1.00 18.95 226 PHE A CA 1
ATOM 1636 C C . PHE A 1 226 ? 84.554 15.928 14.355 1.00 19.96 226 PHE A C 1
ATOM 1637 O O . PHE A 1 226 ? 85.378 16.664 13.815 1.00 21.10 226 PHE A O 1
ATOM 1645 N N . ARG A 1 227 ? 84.804 15.231 15.477 1.00 19.17 227 ARG A N 1
ATOM 1646 C CA . ARG A 1 227 ? 86.073 15.393 16.211 1.00 20.35 227 ARG A CA 1
ATOM 1647 C C . ARG A 1 227 ? 87.140 14.434 15.730 1.00 21.31 227 ARG A C 1
ATOM 1648 O O . ARG A 1 227 ? 88.208 14.380 16.294 1.00 20.07 227 ARG A O 1
ATOM 1656 N N . THR A 1 228 ? 86.842 13.621 14.711 1.00 21.51 228 THR A N 1
ATOM 1657 C CA . THR A 1 228 ? 87.863 12.814 14.108 1.00 21.89 228 THR A CA 1
ATOM 1658 C C . THR A 1 228 ? 88.647 13.546 12.995 1.00 24.41 228 THR A C 1
ATOM 1659 O O . THR A 1 228 ? 88.243 14.635 12.563 1.00 24.35 228 THR A O 1
ATOM 1663 N N . THR A 1 229 ? 89.735 12.940 12.501 1.00 26.95 229 THR A N 1
ATOM 1664 C CA . THR A 1 229 ? 90.521 13.561 11.401 1.00 30.05 229 THR A CA 1
ATOM 1665 C C . THR A 1 229 ? 89.674 13.927 10.187 1.00 30.62 229 THR A C 1
ATOM 1666 O O . THR A 1 229 ? 88.994 13.058 9.615 1.00 30.80 229 THR A O 1
ATOM 1670 N N . PRO A 1 230 ? 89.699 15.213 9.782 1.00 30.31 230 PRO A N 1
ATOM 1671 C CA . PRO A 1 230 ? 88.782 15.566 8.667 1.00 30.17 230 PRO A CA 1
ATOM 1672 C C . PRO A 1 230 ? 89.079 14.682 7.421 1.00 30.86 230 PRO A C 1
ATOM 1673 O O . PRO A 1 230 ? 90.242 14.359 7.144 1.00 26.94 230 PRO A O 1
ATOM 1677 N N . ILE A 1 231 ? 88.038 14.282 6.687 1.00 28.92 231 ILE A N 1
ATOM 1678 C CA . ILE A 1 231 ? 88.234 13.513 5.476 1.00 30.89 231 ILE A CA 1
ATOM 1679 C C . ILE A 1 231 ? 88.912 14.502 4.512 1.00 37.21 231 ILE A C 1
ATOM 1680 O O . ILE A 1 231 ? 89.860 14.145 3.782 1.00 33.64 231 ILE A O 1
ATOM 1685 N N . THR A 1 232 ? 88.447 15.753 4.526 1.00 34.30 232 THR A N 1
ATOM 1686 C CA . THR A 1 232 ? 89.121 16.774 3.711 1.00 41.32 232 THR A CA 1
ATOM 1687 C C . THR A 1 232 ? 89.696 17.839 4.662 1.00 38.96 232 THR A C 1
ATOM 1688 O O . THR A 1 232 ? 88.956 18.449 5.454 1.00 38.41 232 THR A O 1
ATOM 1692 N N . ALA A 1 233 ? 91.021 17.960 4.649 1.00 41.66 233 ALA A N 1
ATOM 1693 C CA . ALA A 1 233 ? 91.771 18.738 5.640 1.00 44.24 233 ALA A CA 1
ATOM 1694 C C . ALA A 1 233 ? 91.131 20.116 5.921 1.00 51.11 233 ALA A C 1
ATOM 1695 O O . ALA A 1 233 ? 90.667 20.414 7.050 1.00 51.00 233 ALA A O 1
ATOM 1697 N N . LEU A 1 234 ? 91.075 20.963 4.907 1.00 50.59 234 LEU A N 1
ATOM 1698 C CA . LEU A 1 234 ? 90.537 22.286 5.188 1.00 52.10 234 LEU A CA 1
ATOM 1699 C C . LEU A 1 234 ? 89.010 22.386 5.017 1.00 51.86 234 LEU A C 1
ATOM 1700 O O . LEU A 1 234 ? 88.431 23.447 5.222 1.00 56.57 234 LEU A O 1
ATOM 1705 N N . GLY A 1 235 ? 88.370 21.266 4.696 1.00 44.63 235 GLY A N 1
ATOM 1706 C CA . GLY A 1 235 ? 86.998 21.255 4.225 1.00 40.35 235 GLY A CA 1
ATOM 1707 C C . GLY A 1 235 ? 85.906 21.874 5.087 1.00 35.93 235 GLY A C 1
ATOM 1708 O O . GLY A 1 235 ? 86.034 22.095 6.307 1.00 34.32 235 GLY A O 1
ATOM 1709 N N . ASN A 1 236 ? 84.807 22.166 4.423 1.00 31.65 236 ASN A N 1
ATOM 1710 C CA . ASN A 1 236 ? 83.682 22.697 5.119 1.00 26.37 236 ASN A CA 1
ATOM 1711 C C . ASN A 1 236 ? 83.066 21.652 6.080 1.00 28.33 236 ASN A C 1
ATOM 1712 O O . ASN A 1 236 ? 83.247 20.427 5.905 1.00 25.70 236 ASN A O 1
ATOM 1717 N N . LEU A 1 237 ? 82.286 22.128 7.054 1.00 24.23 237 LEU A N 1
ATOM 1718 C CA . LEU A 1 237 ? 81.288 21.278 7.764 1.00 23.81 237 LEU A CA 1
ATOM 1719 C C . LEU A 1 237 ? 80.485 20.371 6.790 1.00 23.56 237 LEU A C 1
ATOM 1720 O O . LEU A 1 237 ? 80.190 20.811 5.666 1.00 20.08 237 LEU A O 1
ATOM 1725 N N . LEU A 1 238 ? 80.121 19.146 7.215 1.00 20.39 238 LEU A N 1
ATOM 1726 C CA . LEU A 1 238 ? 79.384 18.216 6.317 1.00 19.64 238 LEU A CA 1
ATOM 1727 C C . LEU A 1 238 ? 77.909 18.410 6.436 1.00 18.59 238 LEU A C 1
ATOM 1728 O O . LEU A 1 238 ? 77.441 18.697 7.524 1.00 19.07 238 LEU A O 1
ATOM 1733 N N . PRO A 1 239 ? 77.165 18.280 5.333 1.00 18.64 239 PRO A N 1
ATOM 1734 C CA . PRO A 1 239 ? 75.705 18.377 5.443 1.00 17.82 239 PRO A CA 1
ATOM 1735 C C . PRO A 1 239 ? 75.198 17.000 6.035 1.00 18.63 239 PRO A C 1
ATOM 1736 O O . PRO A 1 239 ? 75.100 16.022 5.327 1.00 18.24 239 PRO A O 1
ATOM 1740 N N A LEU A 1 240 ? 74.960 16.916 7.332 0.50 17.67 240 LEU A N 1
ATOM 1741 N N B LEU A 1 240 ? 74.924 16.973 7.334 0.50 17.53 240 LEU A N 1
ATOM 1742 C CA A LEU A 1 240 ? 74.501 15.635 7.887 0.50 17.34 240 LEU A CA 1
ATOM 1743 C CA B LEU A 1 240 ? 74.589 15.724 8.027 0.50 17.21 240 LEU A CA 1
ATOM 1744 C C A LEU A 1 240 ? 73.501 15.996 8.962 0.50 17.58 240 LEU A C 1
ATOM 1745 C C B LEU A 1 240 ? 73.482 16.042 9.014 0.50 17.52 240 LEU A C 1
ATOM 1746 O O A LEU A 1 240 ? 73.506 17.113 9.449 0.50 17.10 240 LEU A O 1
ATOM 1747 O O B LEU A 1 240 ? 73.396 17.165 9.488 0.50 17.03 240 LEU A O 1
ATOM 1756 N N . PRO A 1 241 ? 72.585 15.083 9.272 1.00 16.84 241 PRO A N 1
ATOM 1757 C CA . PRO A 1 241 ? 71.481 15.451 10.153 1.00 15.87 241 PRO A CA 1
ATOM 1758 C C . PRO A 1 241 ? 71.914 15.484 11.613 1.00 16.70 241 PRO A C 1
ATOM 1759 O O . PRO A 1 241 ? 72.980 14.959 11.947 1.00 16.77 241 PRO A O 1
ATOM 1763 N N . TRP A 1 242 ? 71.110 16.162 12.456 1.00 15.43 242 TRP A N 1
ATOM 1764 C CA . TRP A 1 242 ? 71.406 16.232 13.909 1.00 14.93 242 TRP A CA 1
ATOM 1765 C C . TRP A 1 242 ? 70.181 15.757 14.610 1.00 14.88 242 TRP A C 1
ATOM 1766 O O . TRP A 1 242 ? 69.177 15.436 13.939 1.00 13.15 242 TRP A O 1
ATOM 1777 N N . SER A 1 243 ? 70.198 15.677 15.946 1.00 13.92 243 SER A N 1
ATOM 1778 C CA . SER A 1 243 ? 68.964 15.356 16.599 1.00 15.02 243 SER A CA 1
ATOM 1779 C C . SER A 1 243 ? 69.016 15.977 17.976 1.00 16.02 243 SER A C 1
ATOM 1780 O O . SER A 1 243 ? 70.112 16.323 18.487 1.00 16.58 243 SER A O 1
ATOM 1783 N N . THR A 1 244 ? 67.850 16.069 18.573 1.00 16.55 244 THR A N 1
ATOM 1784 C CA . THR A 1 244 ? 67.764 16.488 19.922 1.00 17.67 244 THR A CA 1
ATOM 1785 C C . THR A 1 244 ? 67.864 15.339 20.879 1.00 18.32 244 THR A C 1
ATOM 1786 O O . THR A 1 244 ? 68.175 15.553 22.087 1.00 18.30 244 THR A O 1
ATOM 1790 N N . GLY A 1 245 ? 67.694 14.117 20.355 1.00 16.85 245 GLY A N 1
ATOM 1791 C CA . GLY A 1 245 ? 67.697 12.931 21.202 1.00 16.71 245 GLY A CA 1
ATOM 1792 C C . GLY A 1 245 ? 67.749 11.706 20.325 1.00 17.04 245 GLY A C 1
ATOM 1793 O O . GLY A 1 245 ? 68.464 11.715 19.297 1.00 18.06 245 GLY A O 1
ATOM 1794 N N . ARG A 1 246 ? 66.968 10.690 20.661 1.00 16.36 246 ARG A N 1
ATOM 1795 C CA . ARG A 1 246 ? 67.010 9.399 19.940 1.00 15.76 246 ARG A CA 1
ATOM 1796 C C . ARG A 1 246 ? 65.712 9.095 19.228 1.00 16.07 246 ARG A C 1
ATOM 1797 O O . ARG A 1 246 ? 64.677 9.378 19.781 1.00 16.64 246 ARG A O 1
ATOM 1805 N N . GLY A 1 247 ? 65.783 8.540 18.005 1.00 15.33 247 GLY A N 1
ATOM 1806 C CA . GLY A 1 247 ? 64.569 7.988 17.345 1.00 14.78 247 GLY A CA 1
ATOM 1807 C C . GLY A 1 247 ? 63.819 8.986 16.509 1.00 14.61 247 GLY A C 1
ATOM 1808 O O . GLY A 1 247 ? 62.763 8.678 15.883 1.00 13.62 247 GLY A O 1
ATOM 1809 N N . SER A 1 248 ? 64.338 10.206 16.481 1.00 14.91 248 SER A N 1
ATOM 1810 C CA . SER A 1 248 ? 63.857 11.212 15.518 1.00 14.92 248 SER A CA 1
ATOM 1811 C C . SER A 1 248 ? 65.027 12.118 15.198 1.00 16.25 248 SER A C 1
ATOM 1812 O O . SER A 1 248 ? 66.028 12.144 15.967 1.00 15.32 248 SER A O 1
ATOM 1815 N N . SER A 1 249 ? 64.941 12.858 14.095 1.00 15.39 249 SER A N 1
ATOM 1816 C CA . SER A 1 249 ? 66.054 13.752 13.740 1.00 15.37 249 SER A CA 1
ATOM 1817 C C . SER A 1 249 ? 65.546 14.914 12.882 1.00 15.89 249 SER A C 1
ATOM 1818 O O . SER A 1 249 ? 64.387 14.895 12.406 1.00 16.50 249 SER A O 1
ATOM 1821 N N . ASP A 1 250 ? 66.466 15.823 12.542 1.00 16.00 250 ASP A N 1
ATOM 1822 C CA . ASP A 1 250 ? 66.143 16.916 11.614 1.00 16.03 250 ASP A CA 1
ATOM 1823 C C . ASP A 1 250 ? 66.393 16.494 10.148 1.00 16.02 250 ASP A C 1
ATOM 1824 O O . ASP A 1 250 ? 66.742 17.338 9.312 1.00 16.41 250 ASP A O 1
ATOM 1829 N N . ALA A 1 251 ? 66.215 15.198 9.852 1.00 14.31 251 ALA A N 1
ATOM 1830 C CA . ALA A 1 251 ? 66.479 14.682 8.491 1.00 14.50 251 ALA A CA 1
ATOM 1831 C C . ALA A 1 251 ? 65.735 15.583 7.470 1.00 14.23 251 ALA A C 1
ATOM 1832 O O . ALA A 1 251 ? 66.309 16.025 6.465 1.00 14.33 251 ALA A O 1
ATOM 1834 N N . ILE A 1 252 ? 64.430 15.789 7.676 1.00 14.72 252 ILE A N 1
ATOM 1835 C CA . ILE A 1 252 ? 63.655 16.536 6.712 1.00 15.68 252 ILE A CA 1
ATOM 1836 C C . ILE A 1 252 ? 64.114 18.011 6.502 1.00 15.20 252 ILE A C 1
ATOM 1837 O O . ILE A 1 252 ? 63.832 18.570 5.442 1.00 14.57 252 ILE A O 1
ATOM 1842 N N . GLY A 1 253 ? 64.902 18.549 7.472 1.00 14.94 253 GLY A N 1
ATOM 1843 C CA . GLY A 1 253 ? 65.540 19.906 7.390 1.00 15.00 253 GLY A CA 1
ATOM 1844 C C . GLY A 1 253 ? 66.394 19.957 6.143 1.00 16.93 253 GLY A C 1
ATOM 1845 O O . GLY A 1 253 ? 66.679 21.050 5.614 1.00 15.23 253 GLY A O 1
ATOM 1846 N N . LEU A 1 254 ? 66.762 18.776 5.610 1.00 15.59 254 LEU A N 1
ATOM 1847 C CA . LEU A 1 254 ? 67.626 18.771 4.405 1.00 16.82 254 LEU A CA 1
ATOM 1848 C C . LEU A 1 254 ? 66.881 19.419 3.263 1.00 17.34 254 LEU A C 1
ATOM 1849 O O . LEU A 1 254 ? 67.471 20.105 2.477 1.00 16.30 254 LEU A O 1
ATOM 1854 N N . ILE A 1 255 ? 65.586 19.150 3.180 1.00 17.08 255 ILE A N 1
ATOM 1855 C CA . ILE A 1 255 ? 64.792 19.676 2.095 1.00 18.33 255 ILE A CA 1
ATOM 1856 C C . ILE A 1 255 ? 64.895 21.202 2.052 1.00 18.51 255 ILE A C 1
ATOM 1857 O O . ILE A 1 255 ? 64.980 21.766 0.980 1.00 17.56 255 ILE A O 1
ATOM 1862 N N . SER A 1 256 ? 64.795 21.857 3.216 1.00 20.26 256 SER A N 1
ATOM 1863 C CA . SER A 1 256 ? 64.926 23.314 3.340 1.00 23.55 256 SER A CA 1
ATOM 1864 C C . SER A 1 256 ? 66.287 23.736 3.005 1.00 21.85 256 SER A C 1
ATOM 1865 O O . SER A 1 256 ? 66.467 24.845 2.520 1.00 25.39 256 SER A O 1
ATOM 1868 N N . LEU A 1 257 ? 67.275 22.898 3.297 1.00 19.33 257 LEU A N 1
ATOM 1869 C CA . LEU A 1 257 ? 68.690 23.272 2.994 1.00 20.74 257 LEU A CA 1
ATOM 1870 C C . LEU A 1 257 ? 69.095 23.196 1.516 1.00 20.67 257 LEU A C 1
ATOM 1871 O O . LEU A 1 257 ? 69.934 23.969 1.054 1.00 19.94 257 LEU A O 1
ATOM 1876 N N . LEU A 1 258 ? 68.632 22.145 0.826 1.00 19.58 258 LEU A N 1
ATOM 1877 C CA . LEU A 1 258 ? 68.867 21.917 -0.613 1.00 18.17 258 LEU A CA 1
ATOM 1878 C C . LEU A 1 258 ? 69.050 23.197 -1.484 1.00 17.54 258 LEU A C 1
ATOM 1879 O O . LEU A 1 258 ? 70.102 23.338 -2.172 1.00 17.92 258 LEU A O 1
ATOM 1884 N N . PRO A 1 259 ? 68.076 24.119 -1.488 1.00 18.40 259 PRO A N 1
ATOM 1885 C CA . PRO A 1 259 ? 68.292 25.226 -2.460 1.00 18.82 259 PRO A CA 1
ATOM 1886 C C . PRO A 1 259 ? 69.381 26.209 -2.095 1.00 18.73 259 PRO A C 1
ATOM 1887 O O . PRO A 1 259 ? 69.801 26.980 -2.972 1.00 16.84 259 PRO A O 1
ATOM 1891 N N . ALA A 1 260 ? 69.844 26.166 -0.840 1.00 17.77 260 ALA A N 1
ATOM 1892 C CA . ALA A 1 260 ? 70.990 26.975 -0.419 1.00 17.48 260 ALA A CA 1
ATOM 1893 C C . ALA A 1 260 ? 72.281 26.541 -1.065 1.00 16.77 260 ALA A C 1
ATOM 1894 O O . ALA A 1 260 ? 73.086 27.374 -1.345 1.00 16.44 260 ALA A O 1
ATOM 1896 N N . LEU A 1 261 ? 72.480 25.232 -1.282 1.00 17.39 261 LEU A N 1
ATOM 1897 C CA . LEU A 1 261 ? 73.780 24.697 -1.661 1.00 15.82 261 LEU A CA 1
ATOM 1898 C C . LEU A 1 261 ? 73.772 24.339 -3.135 1.00 16.91 261 LEU A C 1
ATOM 1899 O O . LEU A 1 261 ? 74.784 24.524 -3.805 1.00 16.57 261 LEU A O 1
ATOM 1904 N N . PHE A 1 262 ? 72.603 23.904 -3.647 1.00 17.19 262 PHE A N 1
ATOM 1905 C CA . PHE A 1 262 ? 72.573 23.186 -4.948 1.00 16.47 262 PHE A CA 1
ATOM 1906 C C . PHE A 1 262 ? 71.688 23.904 -5.906 1.00 16.72 262 PHE A C 1
ATOM 1907 O O . PHE A 1 262 ? 70.638 24.354 -5.533 1.00 17.09 262 PHE A O 1
ATOM 1915 N N . ASP A 1 263 ? 72.126 23.978 -7.134 1.00 15.57 263 ASP A N 1
ATOM 1916 C CA . ASP A 1 263 ? 71.312 24.499 -8.210 1.00 15.91 263 ASP A CA 1
ATOM 1917 C C . ASP A 1 263 ? 70.088 23.568 -8.313 1.00 16.63 263 ASP A C 1
ATOM 1918 O O . ASP A 1 263 ? 70.195 22.329 -8.353 1.00 16.61 263 ASP A O 1
ATOM 1923 N N . MET A 1 264 ? 68.912 24.146 -8.288 1.00 16.72 264 MET A N 1
ATOM 1924 C CA . MET A 1 264 ? 67.716 23.364 -8.196 1.00 16.23 264 MET A CA 1
ATOM 1925 C C . MET A 1 264 ? 67.250 22.783 -9.526 1.00 17.89 264 MET A C 1
ATOM 1926 O O . MET A 1 264 ? 66.272 22.074 -9.541 1.00 15.66 264 MET A O 1
ATOM 1931 N N . GLU A 1 265 ? 67.978 23.094 -10.615 1.00 17.16 265 GLU A N 1
ATOM 1932 C CA . GLU A 1 265 ? 67.700 22.521 -11.918 1.00 18.75 265 GLU A CA 1
ATOM 1933 C C . GLU A 1 265 ? 68.728 21.472 -12.319 1.00 19.46 265 GLU A C 1
ATOM 1934 O O . GLU A 1 265 ? 68.401 20.537 -13.059 1.00 19.91 265 GLU A O 1
ATOM 1940 N N . THR A 1 266 ? 69.973 21.621 -11.845 1.00 17.63 266 THR A N 1
ATOM 1941 C CA . THR A 1 266 ? 71.045 20.774 -12.336 1.00 16.90 266 THR A CA 1
ATOM 1942 C C . THR A 1 266 ? 71.706 19.932 -11.233 1.00 18.47 266 THR A C 1
ATOM 1943 O O . THR A 1 266 ? 72.341 18.954 -11.538 1.00 17.59 266 THR A O 1
ATOM 1947 N N . LEU A 1 267 ? 71.503 20.307 -9.965 1.00 16.52 267 LEU A N 1
ATOM 1948 C CA . LEU A 1 267 ? 72.163 19.699 -8.837 1.00 16.38 267 LEU A CA 1
ATOM 1949 C C . LEU A 1 267 ? 73.664 20.010 -8.763 1.00 17.18 267 LEU A C 1
ATOM 1950 O O . LEU A 1 267 ? 74.363 19.379 -7.977 1.00 18.01 267 LEU A O 1
ATOM 1955 N N . THR A 1 268 ? 74.136 21.011 -9.514 1.00 17.67 268 THR A N 1
ATOM 1956 C CA . THR A 1 268 ? 75.441 21.575 -9.302 1.00 19.48 268 THR A CA 1
ATOM 1957 C C . THR A 1 268 ? 75.549 22.158 -7.870 1.00 19.56 268 THR A C 1
ATOM 1958 O O . THR A 1 268 ? 74.618 22.782 -7.344 1.00 18.36 268 THR A O 1
ATOM 1962 N N . LEU A 1 269 ? 76.658 21.863 -7.212 1.00 19.28 269 LEU A N 1
ATOM 1963 C CA . LEU A 1 269 ? 76.948 22.498 -5.948 1.00 19.31 269 LEU A CA 1
ATOM 1964 C C . LEU A 1 269 ? 77.335 23.960 -6.273 1.00 19.04 269 LEU A C 1
ATOM 1965 O O . LEU A 1 269 ? 78.367 24.226 -6.832 1.00 18.93 269 LEU A O 1
ATOM 1970 N N . ALA A 1 270 ? 76.467 24.882 -5.945 1.00 17.06 270 ALA A N 1
ATOM 1971 C CA . ALA A 1 270 ? 76.662 26.285 -6.296 1.00 17.69 270 ALA A CA 1
ATOM 1972 C C . ALA A 1 270 ? 75.799 27.072 -5.317 1.00 17.53 270 ALA A C 1
ATOM 1973 O O . ALA A 1 270 ? 74.648 27.365 -5.593 1.00 17.66 270 ALA A O 1
ATOM 1975 N N . PRO A 1 271 ? 76.331 27.375 -4.142 1.00 17.47 271 PRO A N 1
ATOM 1976 C CA . PRO A 1 271 ? 75.560 27.998 -3.088 1.00 18.45 271 PRO A CA 1
ATOM 1977 C C . PRO A 1 271 ? 75.066 29.356 -3.468 1.00 18.56 271 PRO A C 1
ATOM 1978 O O . PRO A 1 271 ? 75.765 30.023 -4.244 1.00 17.90 271 PRO A O 1
ATOM 1982 N N . SER A 1 272 ? 73.887 29.749 -2.990 1.00 17.72 272 SER A N 1
ATOM 1983 C CA . SER A 1 272 ? 73.373 31.100 -3.308 1.00 18.65 272 SER A CA 1
ATOM 1984 C C . SER A 1 272 ? 72.498 31.509 -2.178 1.00 17.92 272 SER A C 1
ATOM 1985 O O . SER A 1 272 ? 71.930 30.655 -1.512 1.00 17.31 272 SER A O 1
ATOM 1988 N N . LEU A 1 273 ? 72.365 32.820 -1.973 1.00 18.04 273 LEU A N 1
ATOM 1989 C CA . LEU A 1 273 ? 71.376 33.367 -1.012 1.00 19.41 273 LEU A CA 1
ATOM 1990 C C . LEU A 1 273 ? 69.948 33.393 -1.605 1.00 18.38 273 LEU A C 1
ATOM 1991 O O . LEU A 1 273 ? 69.016 33.538 -0.881 1.00 20.05 273 LEU A O 1
ATOM 1996 N N . LEU A 1 274 ? 69.782 33.279 -2.912 1.00 17.45 274 LEU A N 1
ATOM 1997 C CA . LEU A 1 274 ? 68.572 33.778 -3.587 1.00 17.96 274 LEU A CA 1
ATOM 1998 C C . LEU A 1 274 ? 67.344 32.901 -3.447 1.00 20.05 274 LEU A C 1
ATOM 1999 O O . LEU A 1 274 ? 66.161 33.349 -3.586 1.00 17.69 274 LEU A O 1
ATOM 2004 N N . GLU A 1 275 ? 67.578 31.620 -3.187 1.00 19.68 275 GLU A N 1
ATOM 2005 C CA . GLU A 1 275 ? 66.442 30.697 -3.041 1.00 20.40 275 GLU A CA 1
ATOM 2006 C C . GLU A 1 275 ? 66.287 30.060 -1.663 1.00 25.43 275 GLU A C 1
ATOM 2007 O O . GLU A 1 275 ? 65.395 29.280 -1.429 1.00 28.37 275 GLU A O 1
ATOM 2013 N N . TYR A 1 276 ? 67.191 30.389 -0.767 1.00 30.00 276 TYR A N 1
ATOM 2014 C CA . TYR A 1 276 ? 67.112 29.934 0.611 1.00 30.32 276 TYR A CA 1
ATOM 2015 C C . TYR A 1 276 ? 66.344 30.922 1.482 1.00 30.72 276 TYR A C 1
ATOM 2016 O O . TYR A 1 276 ? 66.775 32.071 1.619 1.00 27.89 276 TYR A O 1
ATOM 2025 N N . VAL A 1 277 ? 65.259 30.457 2.117 1.00 34.48 277 VAL A N 1
ATOM 2026 C CA . VAL A 1 277 ? 64.460 31.303 3.033 1.00 33.23 277 VAL A CA 1
ATOM 2027 C C . VAL A 1 277 ? 65.116 31.045 4.403 1.00 36.79 277 VAL A C 1
ATOM 2028 O O . VAL A 1 277 ? 64.781 30.069 5.062 1.00 39.34 277 VAL A O 1
ATOM 2032 N N . ALA A 1 278 ? 66.102 31.861 4.800 1.00 38.20 278 ALA A N 1
ATOM 2033 C CA . ALA A 1 278 ? 66.986 31.505 5.961 1.00 41.05 278 ALA A CA 1
ATOM 2034 C C . ALA A 1 278 ? 66.296 31.520 7.325 1.00 45.61 278 ALA A C 1
ATOM 2035 O O . ALA A 1 278 ? 66.904 31.185 8.343 1.00 53.49 278 ALA A O 1
ATOM 2037 N N . ASP A 1 279 ? 65.023 31.875 7.311 1.00 42.60 279 ASP A N 1
ATOM 2038 C CA . ASP A 1 279 ? 64.218 32.122 8.498 1.00 45.49 279 ASP A CA 1
ATOM 2039 C C . ASP A 1 279 ? 62.943 31.251 8.420 1.00 40.99 279 ASP A C 1
ATOM 2040 O O . ASP A 1 279 ? 61.992 31.533 9.125 1.00 35.32 279 ASP A O 1
ATOM 2045 N N . ALA A 1 280 ? 62.903 30.241 7.529 1.00 39.68 280 ALA A N 1
ATOM 2046 C CA . ALA A 1 280 ? 61.790 29.282 7.536 1.00 34.32 280 ALA A CA 1
ATOM 2047 C C . ALA A 1 280 ? 61.850 28.675 8.922 1.00 33.68 280 ALA A C 1
ATOM 2048 O O . ALA A 1 280 ? 62.924 28.467 9.464 1.00 33.33 280 ALA A O 1
ATOM 2050 N N . PRO A 1 281 ? 60.698 28.427 9.540 1.00 33.65 281 PRO A N 1
ATOM 2051 C CA . PRO A 1 281 ? 60.832 27.902 10.904 1.00 33.16 281 PRO A CA 1
ATOM 2052 C C . PRO A 1 281 ? 61.358 26.429 10.877 1.00 28.20 281 PRO A C 1
ATOM 2053 O O . PRO A 1 281 ? 61.093 25.699 9.912 1.00 31.69 281 PRO A O 1
ATOM 2057 N N . HIS A 1 282 ? 62.159 26.041 11.866 1.00 27.40 282 HIS A N 1
ATOM 2058 C CA . HIS A 1 282 ? 62.624 24.657 12.013 1.00 26.68 282 HIS A CA 1
ATOM 2059 C C . HIS A 1 282 ? 61.426 23.712 12.061 1.00 22.74 282 HIS A C 1
ATOM 2060 O O . HIS A 1 282 ? 60.420 23.975 12.772 1.00 22.81 282 HIS A O 1
ATOM 2067 N N . ALA A 1 283 ? 61.488 22.619 11.294 1.00 22.61 283 ALA A N 1
ATOM 2068 C CA . ALA A 1 283 ? 60.360 21.690 11.242 1.00 21.23 283 ALA A CA 1
ATOM 2069 C C . ALA A 1 283 ? 60.221 20.727 12.490 1.00 20.37 283 ALA A C 1
ATOM 2070 O O . ALA A 1 283 ? 59.236 19.997 12.602 1.00 21.85 283 ALA A O 1
ATOM 2072 N N . GLY A 1 284 ? 61.161 20.797 13.431 1.00 18.50 284 GLY A N 1
ATOM 2073 C CA . GLY A 1 284 ? 61.200 19.879 14.556 1.00 18.85 284 GLY A CA 1
ATOM 2074 C C . GLY A 1 284 ? 61.913 18.571 14.174 1.00 18.84 284 GLY A C 1
ATOM 2075 O O . GLY A 1 284 ? 62.415 18.407 13.060 1.00 17.96 284 GLY A O 1
ATOM 2076 N N . MET A 1 285 ? 61.838 17.608 15.070 1.00 18.23 285 MET A N 1
ATOM 2077 C CA . MET A 1 285 ? 62.365 16.303 14.822 1.00 16.87 285 MET A CA 1
ATOM 2078 C C . MET A 1 285 ? 61.233 15.492 14.182 1.00 16.59 285 MET A C 1
ATOM 2079 O O . MET A 1 285 ? 60.107 15.540 14.622 1.00 16.26 285 MET A O 1
ATOM 2084 N N . THR A 1 286 ? 61.577 14.697 13.170 1.00 15.59 286 THR A N 1
ATOM 2085 C CA . THR A 1 286 ? 60.667 13.627 12.798 1.00 15.31 286 THR A CA 1
ATOM 2086 C C . THR A 1 286 ? 61.296 12.251 12.844 1.00 15.19 286 THR A C 1
ATOM 2087 O O . THR A 1 286 ? 62.556 12.099 12.735 1.00 14.75 286 THR A O 1
ATOM 2091 N N . LYS A 1 287 ? 60.441 11.281 13.133 1.00 15.01 287 LYS A N 1
ATOM 2092 C CA . LYS A 1 287 ? 60.831 9.860 13.069 1.00 13.84 287 LYS A CA 1
ATOM 2093 C C . LYS A 1 287 ? 60.579 9.341 11.662 1.00 14.23 287 LYS A C 1
ATOM 2094 O O . LYS A 1 287 ? 59.620 9.802 11.016 1.00 15.11 287 LYS A O 1
ATOM 2100 N N . ALA A 1 288 ? 61.425 8.428 11.156 1.00 13.64 288 ALA A N 1
ATOM 2101 C CA . ALA A 1 288 ? 61.169 7.793 9.869 1.00 13.65 288 ALA A CA 1
ATOM 2102 C C . ALA A 1 288 ? 59.814 7.065 9.857 1.00 14.05 288 ALA A C 1
ATOM 2103 O O . ALA A 1 288 ? 59.439 6.347 10.822 1.00 14.68 288 ALA A O 1
ATOM 2105 N N . PRO A 1 289 ? 58.998 7.296 8.798 1.00 13.65 289 PRO A N 1
ATOM 2106 C CA . PRO A 1 289 ? 57.875 6.365 8.597 1.00 13.85 289 PRO A CA 1
ATOM 2107 C C . PRO A 1 289 ? 58.383 4.963 8.263 1.00 13.41 289 PRO A C 1
ATOM 2108 O O . PRO A 1 289 ? 59.554 4.788 7.981 1.00 14.86 289 PRO A O 1
ATOM 2112 N N . ALA A 1 290 ? 57.500 3.989 8.273 1.00 13.09 290 ALA A N 1
ATOM 2113 C CA . ALA A 1 290 ? 57.889 2.604 8.055 1.00 12.20 290 ALA A CA 1
ATOM 2114 C C . ALA A 1 290 ? 57.964 2.267 6.555 1.00 11.98 290 ALA A C 1
ATOM 2115 O O . ALA A 1 290 ? 56.968 2.287 5.848 1.00 13.58 290 ALA A O 1
ATOM 2117 N N . TRP A 1 291 ? 59.169 1.986 6.041 1.00 13.02 291 TRP A N 1
ATOM 2118 C CA . TRP A 1 291 ? 59.311 1.547 4.621 1.00 12.91 291 TRP A CA 1
ATOM 2119 C C . TRP A 1 291 ? 58.465 0.329 4.371 1.00 15.19 291 TRP A C 1
ATOM 2120 O O . TRP A 1 291 ? 58.056 0.075 3.242 1.00 15.02 291 TRP A O 1
ATOM 2131 N N . TRP A 1 292 ? 58.204 -0.486 5.401 1.00 15.63 292 TRP A N 1
ATOM 2132 C CA . TRP A 1 292 ? 57.576 -1.763 5.092 1.00 15.16 292 TRP A CA 1
ATOM 2133 C C . TRP A 1 292 ? 56.093 -1.668 4.757 1.00 14.96 292 TRP A C 1
ATOM 2134 O O . TRP A 1 292 ? 55.489 -2.696 4.524 1.00 16.15 292 TRP A O 1
ATOM 2145 N N . ALA A 1 293 ? 55.539 -0.446 4.727 1.00 14.75 293 ALA A N 1
ATOM 2146 C CA . ALA A 1 293 ? 54.168 -0.167 4.278 1.00 15.31 293 ALA A CA 1
ATOM 2147 C C . ALA A 1 293 ? 54.171 0.873 3.149 1.00 14.88 293 ALA A C 1
ATOM 2148 O O . ALA A 1 293 ? 53.147 1.393 2.761 1.00 15.49 293 ALA A O 1
ATOM 2150 N N . ARG A 1 294 ? 55.330 1.081 2.540 1.00 13.23 294 ARG A N 1
ATOM 2151 C CA . ARG A 1 294 ? 55.429 1.945 1.415 1.00 13.50 294 ARG A CA 1
ATOM 2152 C C . ARG A 1 294 ? 54.402 1.597 0.342 1.00 14.01 294 ARG A C 1
ATOM 2153 O O . ARG A 1 294 ? 53.967 2.474 -0.369 1.00 15.85 294 ARG A O 1
ATOM 2161 N N . ALA A 1 295 ? 54.052 0.316 0.249 1.00 13.78 295 ALA A N 1
ATOM 2162 C CA . ALA A 1 295 ? 53.261 -0.241 -0.858 1.00 15.16 295 ALA A CA 1
ATOM 2163 C C . ALA A 1 295 ? 51.816 0.221 -0.725 1.00 15.64 295 ALA A C 1
ATOM 2164 O O . ALA A 1 295 ? 50.983 -0.076 -1.596 1.00 17.20 295 ALA A O 1
ATOM 2166 N N . PHE A 1 296 ? 51.487 0.848 0.408 1.00 15.84 296 PHE A N 1
ATOM 2167 C CA . PHE A 1 296 ? 50.111 1.294 0.672 1.00 15.35 296 PHE A CA 1
ATOM 2168 C C . PHE A 1 296 ? 49.928 2.799 0.716 1.00 16.20 296 PHE A C 1
ATOM 2169 O O . PHE A 1 296 ? 48.808 3.347 0.856 1.00 16.22 296 PHE A O 1
ATOM 2177 N N . LYS A 1 297 ? 51.015 3.495 0.522 1.00 14.49 297 LYS A N 1
ATOM 2178 C CA . LYS A 1 297 ? 50.988 4.943 0.695 1.00 15.10 297 LYS A CA 1
ATOM 2179 C C . LYS A 1 297 ? 51.076 5.638 -0.632 1.00 15.06 297 LYS A C 1
ATOM 2180 O O . LYS A 1 297 ? 52.098 5.553 -1.327 1.00 14.17 297 LYS A O 1
ATOM 2186 N N . THR A 1 298 ? 50.007 6.325 -1.006 1.00 15.08 298 THR A N 1
ATOM 2187 C CA . THR A 1 298 ? 49.998 7.152 -2.235 1.00 15.91 298 THR A CA 1
ATOM 2188 C C . THR A 1 298 ? 50.950 8.307 -2.208 1.00 14.93 298 THR A C 1
ATOM 2189 O O . THR A 1 298 ? 51.414 8.743 -3.307 1.00 16.63 298 THR A O 1
ATOM 2193 N N . ARG A 1 299 ? 51.377 8.745 -1.003 1.00 15.09 299 ARG A N 1
ATOM 2194 C CA . ARG A 1 299 ? 52.266 9.908 -0.901 1.00 14.71 299 ARG A CA 1
ATOM 2195 C C . ARG A 1 299 ? 53.541 9.568 -0.135 1.00 15.30 299 ARG A C 1
ATOM 2196 O O . ARG A 1 299 ? 53.579 8.593 0.611 1.00 14.30 299 ARG A O 1
ATOM 2204 N N . GLN A 1 300 ? 54.479 10.492 -0.226 1.00 15.38 300 GLN A N 1
ATOM 2205 C CA . GLN A 1 300 ? 55.721 10.469 0.563 1.00 15.63 300 GLN A CA 1
ATOM 2206 C C . GLN A 1 300 ? 55.599 11.559 1.661 1.00 16.33 300 GLN A C 1
ATOM 2207 O O . GLN A 1 300 ? 54.981 12.600 1.450 1.00 16.27 300 GLN A O 1
ATOM 2213 N N . PHE A 1 301 ? 56.283 11.319 2.785 1.00 14.86 301 PHE A N 1
ATOM 2214 C CA . PHE A 1 301 ? 56.554 12.263 3.799 1.00 14.69 301 PHE A CA 1
ATOM 2215 C C . PHE A 1 301 ? 55.357 12.410 4.705 1.00 16.46 301 PHE A C 1
ATOM 2216 O O . PHE A 1 301 ? 54.199 12.065 4.334 1.00 16.34 301 PHE A O 1
ATOM 2224 N N . TRP A 1 302 ? 55.634 12.868 5.923 1.00 15.79 302 TRP A N 1
ATOM 2225 C CA . TRP A 1 302 ? 54.580 12.957 6.939 1.00 15.47 302 TRP A CA 1
ATOM 2226 C C . TRP A 1 302 ? 53.452 13.867 6.570 1.00 17.26 302 TRP A C 1
ATOM 2227 O O . TRP A 1 302 ? 52.350 13.682 7.073 1.00 16.39 302 TRP A O 1
ATOM 2238 N N . ASP A 1 303 ? 53.727 14.828 5.704 1.00 17.13 303 ASP A N 1
ATOM 2239 C CA . ASP A 1 303 ? 52.703 15.777 5.223 1.00 16.50 303 ASP A CA 1
ATOM 2240 C C . ASP A 1 303 ? 52.045 15.306 3.905 1.00 16.72 303 ASP A C 1
ATOM 2241 O O . ASP A 1 303 ? 51.177 16.006 3.363 1.00 15.34 303 ASP A O 1
ATOM 2246 N N . GLY A 1 304 ? 52.436 14.152 3.406 1.00 15.12 304 GLY A N 1
ATOM 2247 C CA . GLY A 1 304 ? 51.843 13.665 2.157 1.00 15.31 304 GLY A CA 1
ATOM 2248 C C . GLY A 1 304 ? 52.172 14.616 1.010 1.00 15.97 304 GLY A C 1
ATOM 2249 O O . GLY A 1 304 ? 51.425 14.727 0.065 1.00 16.24 304 GLY A O 1
ATOM 2250 N N . SER A 1 305 ? 53.280 15.321 1.116 1.00 15.49 305 SER A N 1
ATOM 2251 C CA . SER A 1 305 ? 53.582 16.406 0.150 1.00 15.52 305 SER A CA 1
ATOM 2252 C C . SER A 1 305 ? 53.845 15.954 -1.318 1.00 15.10 305 SER A C 1
ATOM 2253 O O . SER A 1 305 ? 53.609 16.745 -2.263 1.00 16.37 305 SER A O 1
ATOM 2256 N N . LEU A 1 306 ? 54.401 14.766 -1.505 1.00 13.93 306 LEU A N 1
ATOM 2257 C CA . LEU A 1 306 ? 54.786 14.289 -2.837 1.00 13.44 306 LEU A CA 1
ATOM 2258 C C . LEU A 1 306 ? 54.214 12.974 -3.227 1.00 14.28 306 LEU A C 1
ATOM 2259 O O . LEU A 1 306 ? 53.998 12.139 -2.376 1.00 14.71 306 LEU A O 1
ATOM 2264 N N . SER A 1 307 ? 54.019 12.743 -4.535 1.00 15.10 307 SER A N 1
ATOM 2265 C CA . SER A 1 307 ? 53.576 11.430 -5.052 1.00 15.00 307 SER A CA 1
ATOM 2266 C C . SER A 1 307 ? 54.523 10.319 -4.712 1.00 14.83 307 SER A C 1
ATOM 2267 O O . SER A 1 307 ? 55.749 10.478 -4.867 1.00 13.54 307 SER A O 1
ATOM 2270 N N . SER A 1 308 ? 53.988 9.170 -4.292 1.00 14.33 308 SER A N 1
ATOM 2271 C CA . SER A 1 308 ? 54.824 7.988 -4.137 1.00 14.56 308 SER A CA 1
ATOM 2272 C C . SER A 1 308 ? 55.442 7.452 -5.437 1.00 14.66 308 SER A C 1
ATOM 2273 O O . SER A 1 308 ? 56.242 6.543 -5.384 1.00 16.14 308 SER A O 1
ATOM 2276 N N . ASP A 1 309 ? 55.009 7.961 -6.586 1.00 15.78 309 ASP A N 1
ATOM 2277 C CA . ASP A 1 309 ? 55.674 7.598 -7.866 1.00 15.34 309 ASP A CA 1
ATOM 2278 C C . ASP A 1 309 ? 57.111 8.184 -7.955 1.00 15.03 309 ASP A C 1
ATOM 2279 O O . ASP A 1 309 ? 57.957 7.728 -8.760 1.00 14.30 309 ASP A O 1
ATOM 2284 N N . ASN A 1 310 ? 57.366 9.195 -7.145 1.00 14.47 310 ASN A N 1
ATOM 2285 C CA . ASN A 1 310 ? 58.577 9.968 -7.256 1.00 14.74 310 ASN A CA 1
ATOM 2286 C C . ASN A 1 310 ? 59.659 9.334 -6.435 1.00 14.70 310 ASN A C 1
ATOM 2287 O O . ASN A 1 310 ? 59.379 8.730 -5.432 1.00 15.09 310 ASN A O 1
ATOM 2292 N N . VAL A 1 311 ? 60.901 9.410 -6.908 1.00 13.07 311 VAL A N 1
ATOM 2293 C CA . VAL A 1 311 ? 61.998 8.921 -6.092 1.00 15.45 311 VAL A CA 1
ATOM 2294 C C . VAL A 1 311 ? 63.020 10.004 -5.826 1.00 15.61 311 VAL A C 1
ATOM 2295 O O . VAL A 1 311 ? 64.014 9.745 -5.125 1.00 16.44 311 VAL A O 1
ATOM 2299 N N . HIS A 1 312 ? 62.763 11.228 -6.317 1.00 16.04 312 HIS A N 1
ATOM 2300 C CA . HIS A 1 312 ? 63.725 12.366 -6.084 1.00 15.20 312 HIS A CA 1
ATOM 2301 C C . HIS A 1 312 ? 63.768 12.697 -4.648 1.00 15.87 312 HIS A C 1
ATOM 2302 O O . HIS A 1 312 ? 64.848 12.931 -4.059 1.00 16.43 312 HIS A O 1
ATOM 2309 N N . SER A 1 313 ? 62.597 12.670 -3.999 1.00 15.48 313 SER A N 1
ATOM 2310 C CA . SER A 1 313 ? 62.621 12.808 -2.528 1.00 16.83 313 SER A CA 1
ATOM 2311 C C . SER A 1 313 ? 63.486 11.703 -1.860 1.00 17.99 313 SER A C 1
ATOM 2312 O O . SER A 1 313 ? 64.281 11.976 -0.907 1.00 18.74 313 SER A O 1
ATOM 2315 N N . GLU A 1 314 ? 63.399 10.466 -2.367 1.00 16.53 314 GLU A N 1
ATOM 2316 C CA . GLU A 1 314 ? 64.125 9.354 -1.735 1.00 15.65 314 GLU A CA 1
ATOM 2317 C C . GLU A 1 314 ? 65.606 9.579 -1.950 1.00 15.63 314 GLU A C 1
ATOM 2318 O O . GLU A 1 314 ? 66.465 9.128 -1.168 1.00 15.78 314 GLU A O 1
ATOM 2324 N N . MET A 1 315 ? 65.897 10.305 -3.027 1.00 15.43 315 MET A N 1
ATOM 2325 C CA . MET A 1 315 ? 67.289 10.626 -3.379 1.00 15.17 315 MET A CA 1
ATOM 2326 C C . MET A 1 315 ? 68.006 11.700 -2.596 1.00 16.16 315 MET A C 1
ATOM 2327 O O . MET A 1 315 ? 69.245 11.787 -2.690 1.00 16.14 315 MET A O 1
ATOM 2332 N N . ALA A 1 316 ? 67.282 12.455 -1.754 1.00 17.14 316 ALA A N 1
ATOM 2333 C CA . ALA A 1 316 ? 67.857 13.633 -1.090 1.00 17.11 316 ALA A CA 1
ATOM 2334 C C . ALA A 1 316 ? 69.276 13.376 -0.496 1.00 17.14 316 ALA A C 1
ATOM 2335 O O . ALA A 1 316 ? 70.231 14.136 -0.765 1.00 17.24 316 ALA A O 1
ATOM 2337 N N . PHE A 1 317 ? 69.432 12.314 0.308 1.00 17.27 317 PHE A N 1
ATOM 2338 C CA . PHE A 1 317 ? 70.755 12.170 0.999 1.00 16.41 317 PHE A CA 1
ATOM 2339 C C . PHE A 1 317 ? 71.856 11.782 0.040 1.00 17.04 317 PHE A C 1
ATOM 2340 O O . PHE A 1 317 ? 73.068 11.995 0.309 1.00 17.26 317 PHE A O 1
ATOM 2348 N N . GLY A 1 318 ? 71.473 11.196 -1.080 1.00 17.15 318 GLY A N 1
ATOM 2349 C CA . GLY A 1 318 ? 72.522 10.846 -2.057 1.00 15.61 318 GLY A CA 1
ATOM 2350 C C . GLY A 1 318 ? 72.945 12.048 -2.863 1.00 15.93 318 GLY A C 1
ATOM 2351 O O . GLY A 1 318 ? 74.095 12.211 -3.228 1.00 16.83 318 GLY A O 1
ATOM 2352 N N . VAL A 1 319 ? 71.976 12.891 -3.181 1.00 16.68 319 VAL A N 1
ATOM 2353 C CA . VAL A 1 319 ? 72.205 14.152 -3.913 1.00 16.18 319 VAL A CA 1
ATOM 2354 C C . VAL A 1 319 ? 73.009 15.040 -2.994 1.00 18.15 319 VAL A C 1
ATOM 2355 O O . VAL A 1 319 ? 73.939 15.729 -3.444 1.00 17.87 319 VAL A O 1
ATOM 2359 N N . ALA A 1 320 ? 72.673 15.055 -1.698 1.00 16.46 320 ALA A N 1
ATOM 2360 C CA . ALA A 1 320 ? 73.329 16.063 -0.842 1.00 18.75 320 ALA A CA 1
ATOM 2361 C C . ALA A 1 320 ? 74.741 15.704 -0.501 1.00 19.22 320 ALA A C 1
ATOM 2362 O O . ALA A 1 320 ? 75.396 16.447 0.151 1.00 27.00 320 ALA A O 1
ATOM 2364 N N . ASN A 1 321 ? 75.272 14.655 -1.070 1.00 19.67 321 ASN A N 1
ATOM 2365 C CA . ASN A 1 321 ? 76.663 14.284 -0.846 1.00 19.97 321 ASN A CA 1
ATOM 2366 C C . ASN A 1 321 ? 77.607 15.230 -1.591 1.00 21.36 321 ASN A C 1
ATOM 2367 O O . ASN A 1 321 ? 77.452 15.451 -2.766 1.00 18.77 321 ASN A O 1
ATOM 2372 N N . ILE A 1 322 ? 78.619 15.755 -0.899 1.00 22.75 322 ILE A N 1
ATOM 2373 C CA . ILE A 1 322 ? 79.390 16.873 -1.384 1.00 27.12 322 ILE A CA 1
ATOM 2374 C C . ILE A 1 322 ? 80.442 16.423 -2.350 1.00 29.34 322 ILE A C 1
ATOM 2375 O O . ILE A 1 322 ? 81.052 17.240 -3.087 1.00 29.95 322 ILE A O 1
ATOM 2380 N N . PHE A 1 323 ? 80.662 15.118 -2.365 1.00 25.03 323 PHE A N 1
ATOM 2381 C CA . PHE A 1 323 ? 81.704 14.595 -3.235 1.00 26.52 323 PHE A CA 1
ATOM 2382 C C . PHE A 1 323 ? 81.224 14.297 -4.666 1.00 26.12 323 PHE A C 1
ATOM 2383 O O . PHE A 1 323 ? 82.043 14.079 -5.535 1.00 29.20 323 PHE A O 1
ATOM 2391 N N . ARG A 1 324 ? 79.906 14.270 -4.929 1.00 22.57 324 ARG A N 1
ATOM 2392 C CA . ARG A 1 324 ? 79.417 13.924 -6.284 1.00 21.07 324 ARG A CA 1
ATOM 2393 C C . ARG A 1 324 ? 79.383 15.160 -7.127 1.00 22.43 324 ARG A C 1
ATOM 2394 O O . ARG A 1 324 ? 79.276 16.228 -6.563 1.00 22.94 324 ARG A O 1
ATOM 2402 N N . ASP A 1 325 ? 79.455 15.043 -8.465 1.00 21.06 325 ASP A N 1
ATOM 2403 C CA . ASP A 1 325 ? 79.166 16.185 -9.321 1.00 20.87 325 ASP A CA 1
ATOM 2404 C C . ASP A 1 325 ? 77.671 16.160 -9.757 1.00 19.97 325 ASP A C 1
ATOM 2405 O O . ASP A 1 325 ? 76.942 15.240 -9.379 1.00 18.69 325 ASP A O 1
ATOM 2410 N N . ALA A 1 326 ? 77.196 17.185 -10.468 1.00 20.46 326 ALA A N 1
ATOM 2411 C CA . ALA A 1 326 ? 75.763 17.276 -10.824 1.00 20.99 326 ALA A CA 1
ATOM 2412 C C . ALA A 1 326 ? 75.338 16.029 -11.593 1.00 18.66 326 ALA A C 1
ATOM 2413 O O . ALA A 1 326 ? 74.310 15.461 -11.319 1.00 19.06 326 ALA A O 1
ATOM 2415 N N . ASN A 1 327 ? 76.152 15.585 -12.558 1.00 19.73 327 ASN A N 1
ATOM 2416 C CA . ASN A 1 327 ? 75.840 14.388 -13.356 1.00 21.30 327 ASN A CA 1
ATOM 2417 C C . ASN A 1 327 ? 75.654 13.142 -12.482 1.00 19.58 327 ASN A C 1
ATOM 2418 O O . ASN A 1 327 ? 74.675 12.435 -12.656 1.00 17.28 327 ASN A O 1
ATOM 2423 N N . ALA A 1 328 ? 76.575 12.908 -11.557 1.00 18.72 328 ALA A N 1
ATOM 2424 C CA . ALA A 1 328 ? 76.499 11.774 -10.670 1.00 18.70 328 ALA A CA 1
ATOM 2425 C C . ALA A 1 328 ? 75.253 11.925 -9.805 1.00 17.66 328 ALA A C 1
ATOM 2426 O O . ALA A 1 328 ? 74.577 10.917 -9.550 1.00 16.62 328 ALA A O 1
ATOM 2428 N N . ARG A 1 329 ? 74.982 13.133 -9.296 1.00 16.60 329 ARG A N 1
ATOM 2429 C CA . ARG A 1 329 ? 73.811 13.256 -8.365 1.00 14.35 329 ARG A CA 1
ATOM 2430 C C . ARG A 1 329 ? 72.559 12.896 -9.127 1.00 15.32 329 ARG A C 1
ATOM 2431 O O . ARG A 1 329 ? 71.852 12.007 -8.709 1.00 13.81 329 ARG A O 1
ATOM 2439 N N . ARG A 1 330 ? 72.288 13.569 -10.241 1.00 16.18 330 ARG A N 1
ATOM 2440 C CA . ARG A 1 330 ? 71.092 13.230 -11.068 1.00 16.31 330 ARG A CA 1
ATOM 2441 C C . ARG A 1 330 ? 71.099 11.740 -11.473 1.00 16.80 330 ARG A C 1
ATOM 2442 O O . ARG A 1 330 ? 70.058 11.091 -11.561 1.00 15.52 330 ARG A O 1
ATOM 2450 N N . GLY A 1 331 ? 72.296 11.221 -11.738 1.00 16.23 331 GLY A N 1
ATOM 2451 C CA . GLY A 1 331 ? 72.460 9.835 -12.257 1.00 16.37 331 GLY A CA 1
ATOM 2452 C C . GLY A 1 331 ? 72.298 8.725 -11.210 1.00 15.82 331 GLY A C 1
ATOM 2453 O O . GLY A 1 331 ? 72.302 7.562 -11.571 1.00 16.73 331 GLY A O 1
ATOM 2454 N N . LEU A 1 332 ? 72.045 9.088 -9.942 1.00 15.24 332 LEU A N 1
ATOM 2455 C CA . LEU A 1 332 ? 71.588 8.132 -8.928 1.00 15.49 332 LEU A CA 1
ATOM 2456 C C . LEU A 1 332 ? 70.171 7.657 -9.173 1.00 14.98 332 LEU A C 1
ATOM 2457 O O . LEU A 1 332 ? 69.734 6.704 -8.528 1.00 13.71 332 LEU A O 1
ATOM 2462 N N . GLU A 1 333 ? 69.448 8.310 -10.073 1.00 14.72 333 GLU A N 1
ATOM 2463 C CA . GLU A 1 333 ? 68.020 7.995 -10.266 1.00 15.25 333 GLU A CA 1
ATOM 2464 C C . GLU A 1 333 ? 67.679 6.503 -10.530 1.00 15.18 333 GLU A C 1
ATOM 2465 O O . GLU A 1 333 ? 66.753 5.991 -9.902 1.00 13.64 333 GLU A O 1
ATOM 2471 N N A ASP A 1 334 ? 68.363 5.827 -11.464 0.50 15.05 334 ASP A N 1
ATOM 2472 N N B ASP A 1 334 ? 68.407 5.878 -11.464 0.50 15.30 334 ASP A N 1
ATOM 2473 C CA A ASP A 1 334 ? 68.092 4.390 -11.716 0.50 16.13 334 ASP A CA 1
ATOM 2474 C CA B ASP A 1 334 ? 68.327 4.440 -11.759 0.50 16.81 334 ASP A CA 1
ATOM 2475 C C A ASP A 1 334 ? 68.249 3.589 -10.399 0.50 15.66 334 ASP A C 1
ATOM 2476 C C B ASP A 1 334 ? 68.308 3.610 -10.456 0.50 16.04 334 ASP A C 1
ATOM 2477 O O A ASP A 1 334 ? 67.412 2.717 -10.084 0.50 15.48 334 ASP A O 1
ATOM 2478 O O B ASP A 1 334 ? 67.386 2.803 -10.173 0.50 16.11 334 ASP A O 1
ATOM 2487 N N . GLU A 1 335 ? 69.319 3.861 -9.636 1.00 16.04 335 GLU A N 1
ATOM 2488 C CA . GLU A 1 335 ? 69.554 3.137 -8.381 1.00 15.78 335 GLU A CA 1
ATOM 2489 C C . GLU A 1 335 ? 68.428 3.349 -7.383 1.00 15.61 335 GLU A C 1
ATOM 2490 O O . GLU A 1 335 ? 67.970 2.420 -6.657 1.00 14.94 335 GLU A O 1
ATOM 2496 N N . PHE A 1 336 ? 67.892 4.559 -7.425 1.00 13.72 336 PHE A N 1
ATOM 2497 C CA . PHE A 1 336 ? 66.791 4.877 -6.505 1.00 12.95 336 PHE A CA 1
ATOM 2498 C C . PHE A 1 336 ? 65.427 4.345 -6.888 1.00 12.94 336 PHE A C 1
ATOM 2499 O O . PHE A 1 336 ? 64.594 3.997 -6.041 1.00 13.33 336 PHE A O 1
ATOM 2507 N N . GLU A 1 337 ? 65.173 4.239 -8.175 1.00 13.74 337 GLU A N 1
ATOM 2508 C CA . GLU A 1 337 ? 63.971 3.517 -8.653 1.00 14.22 337 GLU A CA 1
ATOM 2509 C C . GLU A 1 337 ? 64.061 2.012 -8.169 1.00 13.56 337 GLU A C 1
ATOM 2510 O O . GLU A 1 337 ? 63.110 1.439 -7.754 1.00 13.31 337 GLU A O 1
ATOM 2516 N N . ASP A 1 338 ? 65.243 1.424 -8.175 1.00 12.51 338 ASP A N 1
ATOM 2517 C CA . ASP A 1 338 ? 65.414 0.050 -7.676 1.00 12.15 338 ASP A CA 1
ATOM 2518 C C . ASP A 1 338 ? 65.241 0.010 -6.141 1.00 12.15 338 ASP A C 1
ATOM 2519 O O . ASP A 1 338 ? 64.546 -0.858 -5.619 1.00 12.60 338 ASP A O 1
ATOM 2524 N N . ILE A 1 339 ? 65.829 0.983 -5.410 1.00 13.39 339 ILE A N 1
ATOM 2525 C CA . ILE A 1 339 ? 65.548 1.115 -3.969 1.00 13.46 339 ILE A CA 1
ATOM 2526 C C . ILE A 1 339 ? 64.025 1.207 -3.722 1.00 12.87 339 ILE A C 1
ATOM 2527 O O . ILE A 1 339 ? 63.481 0.475 -2.927 1.00 12.96 339 ILE A O 1
ATOM 2532 N N . ASN A 1 340 ? 63.367 2.093 -4.453 1.00 12.71 340 ASN A N 1
ATOM 2533 C CA . ASN A 1 340 ? 61.938 2.304 -4.321 1.00 14.63 340 ASN A CA 1
ATOM 2534 C C . ASN A 1 340 ? 61.137 1.010 -4.550 1.00 13.87 340 ASN A C 1
ATOM 2535 O O . ASN A 1 340 ? 60.211 0.706 -3.814 1.00 14.80 340 ASN A O 1
ATOM 2540 N N . ASN A 1 341 ? 61.465 0.304 -5.618 1.00 13.62 341 ASN A N 1
ATOM 2541 C CA . ASN A 1 341 ? 60.901 -1.015 -5.814 1.00 14.32 341 ASN A CA 1
ATOM 2542 C C . ASN A 1 341 ? 61.203 -2.026 -4.708 1.00 13.78 341 ASN A C 1
ATOM 2543 O O . ASN A 1 341 ? 60.349 -2.771 -4.378 1.00 13.87 341 ASN A O 1
ATOM 2548 N N . PHE A 1 342 ? 62.419 -2.072 -4.156 1.00 12.64 342 PHE A N 1
ATOM 2549 C CA . PHE A 1 342 ? 62.611 -2.901 -2.992 1.00 12.17 342 PHE A CA 1
ATOM 2550 C C . PHE A 1 342 ? 61.617 -2.445 -1.879 1.00 13.72 342 PHE A C 1
ATOM 2551 O O . PHE A 1 342 ? 60.935 -3.272 -1.271 1.00 12.19 342 PHE A O 1
ATOM 2559 N N . LEU A 1 343 ? 61.560 -1.143 -1.586 1.00 12.78 343 LEU A N 1
ATOM 2560 C CA . LEU A 1 343 ? 60.634 -0.661 -0.492 1.00 13.47 343 LEU A CA 1
ATOM 2561 C C . LEU A 1 343 ? 59.197 -1.086 -0.745 1.00 13.73 343 LEU A C 1
ATOM 2562 O O . LEU A 1 343 ? 58.476 -1.516 0.176 1.00 14.92 343 LEU A O 1
ATOM 2567 N N . ILE A 1 344 ? 58.755 -0.993 -1.997 1.00 14.44 344 ILE A N 1
ATOM 2568 C CA . ILE A 1 344 ? 57.335 -1.396 -2.313 1.00 14.90 344 ILE A CA 1
ATOM 2569 C C . ILE A 1 344 ? 57.221 -2.926 -2.199 1.00 15.71 344 ILE A C 1
ATOM 2570 O O . ILE A 1 344 ? 56.131 -3.437 -2.036 1.00 16.27 344 ILE A O 1
ATOM 2575 N N . SER A 1 345 ? 58.333 -3.663 -2.247 1.00 14.77 345 SER A N 1
ATOM 2576 C CA . SER A 1 345 ? 58.225 -5.153 -2.224 1.00 15.03 345 SER A CA 1
ATOM 2577 C C . SER A 1 345 ? 58.091 -5.626 -0.798 1.00 15.51 345 SER A C 1
ATOM 2578 O O . SER A 1 345 ? 57.851 -6.805 -0.584 1.00 14.75 345 SER A O 1
ATOM 2581 N N . LEU A 1 346 ? 58.252 -4.719 0.177 1.00 14.25 346 LEU A N 1
ATOM 2582 C CA . LEU A 1 346 ? 58.369 -5.095 1.597 1.00 15.15 346 LEU A CA 1
ATOM 2583 C C . LEU A 1 346 ? 56.991 -5.374 2.189 1.00 15.33 346 LEU A C 1
ATOM 2584 O O . LEU A 1 346 ? 56.007 -4.718 1.788 1.00 16.41 346 LEU A O 1
ATOM 2589 N N . SER A 1 347 ? 56.929 -6.340 3.114 1.00 15.90 347 SER A N 1
ATOM 2590 C CA . SER A 1 347 ? 55.801 -6.474 4.042 1.00 17.19 347 SER A CA 1
ATOM 2591 C C . SER A 1 347 ? 56.299 -6.376 5.486 1.00 15.66 347 SER A C 1
ATOM 2592 O O . SER A 1 347 ? 57.369 -6.849 5.823 1.00 15.44 347 SER A O 1
ATOM 2595 N N . PRO A 1 348 ? 55.447 -5.876 6.379 1.00 14.88 348 PRO A N 1
ATOM 2596 C CA . PRO A 1 348 ? 55.794 -5.849 7.793 1.00 16.35 348 PRO A CA 1
ATOM 2597 C C . PRO A 1 348 ? 55.952 -7.217 8.437 1.00 17.20 348 PRO A C 1
ATOM 2598 O O . PRO A 1 348 ? 55.289 -8.192 8.012 1.00 18.10 348 PRO A O 1
ATOM 2602 N N . ALA A 1 349 ? 56.798 -7.294 9.477 1.00 16.12 349 ALA A N 1
ATOM 2603 C CA . ALA A 1 349 ? 56.827 -8.482 10.364 1.00 16.77 349 ALA A CA 1
ATOM 2604 C C . ALA A 1 349 ? 55.442 -8.761 10.944 1.00 18.45 349 ALA A C 1
ATOM 2605 O O . ALA A 1 349 ? 54.637 -7.812 11.203 1.00 17.39 349 ALA A O 1
ATOM 2607 N N . THR A 1 350 ? 55.154 -10.052 11.136 1.00 18.05 350 THR A N 1
ATOM 2608 C CA . THR A 1 350 ? 53.875 -10.446 11.707 1.00 19.84 350 THR A CA 1
ATOM 2609 C C . THR A 1 350 ? 54.041 -10.582 13.208 1.00 17.74 350 THR A C 1
ATOM 2610 O O . THR A 1 350 ? 55.113 -10.875 13.723 1.00 17.57 350 THR A O 1
ATOM 2614 N N . TYR A 1 351 ? 52.970 -10.357 13.928 1.00 18.71 351 TYR A N 1
ATOM 2615 C CA . TYR A 1 351 ? 53.039 -10.215 15.378 1.00 20.53 351 TYR A CA 1
ATOM 2616 C C . TYR A 1 351 ? 53.437 -11.540 15.972 1.00 21.17 351 TYR A C 1
ATOM 2617 O O . TYR A 1 351 ? 52.850 -12.538 15.564 1.00 20.76 351 TYR A O 1
ATOM 2626 N N . PRO A 1 352 ? 54.477 -11.574 16.859 1.00 21.68 352 PRO A N 1
ATOM 2627 C CA . PRO A 1 352 ? 55.024 -12.863 17.271 1.00 20.64 352 PRO A CA 1
ATOM 2628 C C . PRO A 1 352 ? 54.317 -13.481 18.513 1.00 24.69 352 PRO A C 1
ATOM 2629 O O . PRO A 1 352 ? 54.619 -14.617 18.885 1.00 22.38 352 PRO A O 1
ATOM 2633 N N . LYS A 1 353 ? 53.378 -12.770 19.133 1.00 23.36 353 LYS A N 1
ATOM 2634 C CA . LYS A 1 353 ? 52.695 -13.354 20.309 1.00 26.33 353 LYS A CA 1
ATOM 2635 C C . LYS A 1 353 ? 51.254 -13.779 20.073 1.00 27.64 353 LYS A C 1
ATOM 2636 O O . LYS A 1 353 ? 50.736 -13.773 18.945 1.00 23.64 353 LYS A O 1
ATOM 2642 N N . THR A 1 354 ? 50.620 -14.205 21.160 1.00 28.42 354 THR A N 1
ATOM 2643 C CA . THR A 1 354 ? 49.301 -14.753 21.069 1.00 30.47 354 THR A CA 1
ATOM 2644 C C . THR A 1 354 ? 48.248 -13.663 20.811 1.00 28.19 354 THR A C 1
ATOM 2645 O O . THR A 1 354 ? 48.330 -12.549 21.341 1.00 29.51 354 THR A O 1
ATOM 2649 N N . ILE A 1 355 ? 47.266 -13.987 19.991 1.00 26.97 355 ILE A N 1
ATOM 2650 C CA . ILE A 1 355 ? 46.188 -13.078 19.677 1.00 26.80 355 ILE A CA 1
ATOM 2651 C C . ILE A 1 355 ? 44.877 -13.767 20.011 1.00 27.98 355 ILE A C 1
ATOM 2652 O O . ILE A 1 355 ? 44.689 -14.933 19.649 1.00 26.91 355 ILE A O 1
ATOM 2657 N N . ASN A 1 356 ? 43.992 -13.029 20.656 1.00 25.34 356 ASN A N 1
ATOM 2658 C CA . ASN A 1 356 ? 42.598 -13.493 20.940 1.00 28.05 356 ASN A CA 1
ATOM 2659 C C . ASN A 1 356 ? 41.778 -13.203 19.734 1.00 25.73 356 ASN A C 1
ATOM 2660 O O . ASN A 1 356 ? 41.437 -12.082 19.508 1.00 25.60 356 ASN A O 1
ATOM 2665 N N . THR A 1 357 ? 41.447 -14.213 18.946 1.00 29.14 357 THR A N 1
ATOM 2666 C CA . THR A 1 357 ? 40.793 -13.970 17.671 1.00 29.11 357 THR A CA 1
ATOM 2667 C C . THR A 1 357 ? 39.435 -13.285 17.834 1.00 30.38 357 THR A C 1
ATOM 2668 O O . THR A 1 357 ? 39.083 -12.378 17.071 1.00 27.35 357 THR A O 1
ATOM 2672 N N . ALA A 1 358 ? 38.678 -13.703 18.844 1.00 28.32 358 ALA A N 1
ATOM 2673 C CA . ALA A 1 358 ? 37.377 -13.074 19.050 1.00 29.47 358 ALA A CA 1
ATOM 2674 C C . ALA A 1 358 ? 37.476 -11.612 19.500 1.00 26.74 358 ALA A C 1
ATOM 2675 O O . ALA A 1 358 ? 36.625 -10.795 19.148 1.00 26.40 358 ALA A O 1
ATOM 2677 N N . LEU A 1 359 ? 38.473 -11.285 20.318 1.00 24.69 359 LEU A N 1
ATOM 2678 C CA . LEU A 1 359 ? 38.645 -9.917 20.771 1.00 23.67 359 LEU A CA 1
ATOM 2679 C C . LEU A 1 359 ? 39.064 -9.045 19.538 1.00 24.35 359 LEU A C 1
ATOM 2680 O O . LEU A 1 359 ? 38.552 -7.922 19.324 1.00 23.55 359 LEU A O 1
ATOM 2685 N N . ALA A 1 360 ? 39.956 -9.598 18.716 1.00 22.60 360 ALA A N 1
ATOM 2686 C CA . ALA A 1 360 ? 40.425 -8.941 17.493 1.00 23.69 360 ALA A CA 1
ATOM 2687 C C . ALA A 1 360 ? 39.280 -8.657 16.500 1.00 25.22 360 ALA A C 1
ATOM 2688 O O . ALA A 1 360 ? 39.248 -7.610 15.800 1.00 22.66 360 ALA A O 1
ATOM 2690 N N . GLU A 1 361 ? 38.283 -9.546 16.502 1.00 26.66 361 GLU A N 1
ATOM 2691 C CA . GLU A 1 361 ? 37.134 -9.346 15.623 1.00 25.66 361 GLU A CA 1
ATOM 2692 C C . GLU A 1 361 ? 36.220 -8.248 16.172 1.00 27.38 361 GLU A C 1
ATOM 2693 O O . GLU A 1 361 ? 35.625 -7.514 15.411 1.00 28.24 361 GLU A O 1
ATOM 2699 N N . GLN A 1 362 ? 36.060 -8.156 17.485 1.00 27.24 362 GLN A N 1
ATOM 2700 C CA . GLN A 1 362 ? 35.345 -7.005 18.045 1.00 27.88 362 GLN A CA 1
ATOM 2701 C C . GLN A 1 362 ? 36.094 -5.706 17.686 1.00 27.43 362 GLN A C 1
ATOM 2702 O O . GLN A 1 362 ? 35.493 -4.710 17.282 1.00 25.66 362 GLN A O 1
ATOM 2708 N N . GLY A 1 363 ? 37.424 -5.746 17.821 1.00 24.29 363 GLY A N 1
ATOM 2709 C CA . GLY A 1 363 ? 38.253 -4.619 17.403 1.00 27.12 363 GLY A CA 1
ATOM 2710 C C . GLY A 1 363 ? 38.111 -4.293 15.912 1.00 24.06 363 GLY A C 1
ATOM 2711 O O . GLY A 1 363 ? 38.135 -3.142 15.534 1.00 24.42 363 GLY A O 1
ATOM 2712 N N . ALA A 1 364 ? 37.972 -5.309 15.080 1.00 23.69 364 ALA A N 1
ATOM 2713 C CA . ALA A 1 364 ? 37.860 -5.101 13.668 1.00 22.85 364 ALA A CA 1
ATOM 2714 C C . ALA A 1 364 ? 36.630 -4.316 13.390 1.00 24.93 364 ALA A C 1
ATOM 2715 O O . ALA A 1 364 ? 36.623 -3.414 12.569 1.00 23.68 364 ALA A O 1
ATOM 2717 N N . VAL A 1 365 ? 35.563 -4.655 14.112 1.00 23.41 365 VAL A N 1
ATOM 2718 C CA . VAL A 1 365 ? 34.310 -3.967 13.935 1.00 24.80 365 VAL A CA 1
ATOM 2719 C C . VAL A 1 365 ? 34.410 -2.525 14.394 1.00 25.40 365 VAL A C 1
ATOM 2720 O O . VAL A 1 365 ? 33.883 -1.637 13.717 1.00 27.18 365 VAL A O 1
ATOM 2724 N N . ILE A 1 366 ? 35.022 -2.309 15.565 1.00 24.56 366 ILE A N 1
ATOM 2725 C CA . ILE A 1 366 ? 35.110 -1.002 16.126 1.00 23.29 366 ILE A CA 1
ATOM 2726 C C . ILE A 1 366 ? 35.934 -0.193 15.140 1.00 25.33 366 ILE A C 1
ATOM 2727 O O . ILE A 1 366 ? 35.560 0.919 14.762 1.00 27.09 366 ILE A O 1
ATOM 2732 N N . TYR A 1 367 ? 37.060 -0.775 14.713 1.00 22.67 367 TYR A N 1
ATOM 2733 C CA . TYR A 1 367 ? 37.996 -0.084 13.780 1.00 20.59 367 TYR A CA 1
ATOM 2734 C C . TYR A 1 367 ? 37.210 0.536 12.592 1.00 20.47 367 TYR A C 1
ATOM 2735 O O . TYR A 1 367 ? 37.348 1.734 12.276 1.00 19.87 367 TYR A O 1
ATOM 2744 N N . HIS A 1 368 ? 36.375 -0.278 11.953 1.00 20.88 368 HIS A N 1
ATOM 2745 C CA . HIS A 1 368 ? 35.695 0.113 10.716 1.00 20.99 368 HIS A CA 1
ATOM 2746 C C . HIS A 1 368 ? 34.349 0.807 10.935 1.00 22.45 368 HIS A C 1
ATOM 2747 O O . HIS A 1 368 ? 33.834 1.508 10.041 1.00 21.49 368 HIS A O 1
ATOM 2754 N N . GLU A 1 369 ? 33.778 0.700 12.135 1.00 24.95 369 GLU A N 1
ATOM 2755 C CA . GLU A 1 369 ? 32.404 1.169 12.250 1.00 25.67 369 GLU A CA 1
ATOM 2756 C C . GLU A 1 369 ? 32.107 2.139 13.351 1.00 27.03 369 GLU A C 1
ATOM 2757 O O . GLU A 1 369 ? 31.085 2.822 13.270 1.00 25.42 369 GLU A O 1
ATOM 2763 N N . ARG A 1 370 ? 32.957 2.203 14.378 1.00 27.16 370 ARG A N 1
ATOM 2764 C CA . ARG A 1 370 ? 32.620 3.031 15.550 1.00 28.14 370 ARG A CA 1
ATOM 2765 C C . ARG A 1 370 ? 32.898 4.497 15.228 1.00 27.19 370 ARG A C 1
ATOM 2766 O O . ARG A 1 370 ? 34.020 4.863 14.888 1.00 26.43 370 ARG A O 1
ATOM 2774 N N . ASP A 1 371 ? 31.869 5.336 15.308 1.00 26.89 371 ASP A N 1
ATOM 2775 C CA . ASP A 1 371 ? 32.048 6.752 15.047 1.00 28.55 371 ASP A CA 1
ATOM 2776 C C . ASP A 1 371 ? 32.647 7.387 16.287 1.00 28.03 371 ASP A C 1
ATOM 2777 O O . ASP A 1 371 ? 32.046 7.349 17.345 1.00 26.77 371 ASP A O 1
ATOM 2782 N N . LEU A 1 372 ? 33.827 7.993 16.166 1.00 25.37 372 LEU A N 1
ATOM 2783 C CA . LEU A 1 372 ? 34.460 8.571 17.350 1.00 24.16 372 LEU A CA 1
ATOM 2784 C C . LEU A 1 372 ? 33.772 9.815 17.855 1.00 23.52 372 LEU A C 1
ATOM 2785 O O . LEU A 1 372 ? 33.960 10.213 19.019 1.00 22.39 372 LEU A O 1
ATOM 2790 N N . TRP A 1 373 ? 32.976 10.412 16.963 1.00 26.37 373 TRP A N 1
ATOM 2791 C CA . TRP A 1 373 ? 32.142 11.574 17.239 1.00 29.38 373 TRP A CA 1
ATOM 2792 C C . TRP A 1 373 ? 30.721 11.184 17.564 1.00 32.42 373 TRP A C 1
ATOM 2793 O O . TRP A 1 373 ? 29.873 12.054 17.647 1.00 32.26 373 TRP A O 1
ATOM 2804 N N . ALA A 1 374 ? 30.432 9.889 17.751 1.00 34.96 374 ALA A N 1
ATOM 2805 C CA . ALA A 1 374 ? 29.054 9.461 18.083 1.00 34.15 374 ALA A CA 1
ATOM 2806 C C . ALA A 1 374 ? 28.530 10.111 19.356 1.00 35.89 374 ALA A C 1
ATOM 2807 O O . ALA A 1 374 ? 29.291 10.426 20.270 1.00 35.23 374 ALA A O 1
ATOM 2809 N N . SER A 1 375 ? 27.220 10.309 19.411 1.00 38.55 375 SER A N 1
ATOM 2810 C CA . SER A 1 375 ? 26.535 10.843 20.600 1.00 40.69 375 SER A CA 1
ATOM 2811 C C . SER A 1 375 ? 27.112 12.178 21.034 1.00 40.92 375 SER A C 1
ATOM 2812 O O . SER A 1 375 ? 27.365 12.368 22.221 1.00 40.14 375 SER A O 1
ATOM 2815 N N . GLY A 1 376 ? 27.342 13.082 20.088 1.00 40.76 376 GLY A N 1
ATOM 2816 C CA . GLY A 1 376 ? 27.980 14.381 20.392 1.00 44.33 376 GLY A CA 1
ATOM 2817 C C . GLY A 1 376 ? 29.405 14.472 20.965 1.00 41.56 376 GLY A C 1
ATOM 2818 O O . GLY A 1 376 ? 29.868 15.588 21.291 1.00 45.78 376 GLY A O 1
ATOM 2819 N N . ALA A 1 377 ? 30.116 13.344 21.061 1.00 39.06 377 ALA A N 1
ATOM 2820 C CA . ALA A 1 377 ? 31.541 13.329 21.479 1.00 37.16 377 ALA A CA 1
ATOM 2821 C C . ALA A 1 377 ? 32.460 14.178 20.575 1.00 33.95 377 ALA A C 1
ATOM 2822 O O . ALA A 1 377 ? 32.156 14.400 19.377 1.00 33.76 377 ALA A O 1
ATOM 2824 N N . ASN A 1 378 ? 33.564 14.665 21.134 1.00 33.44 378 ASN A N 1
ATOM 2825 C CA . ASN A 1 378 ? 34.578 15.375 20.313 1.00 31.91 378 ASN A CA 1
ATOM 2826 C C . ASN A 1 378 ? 34.014 16.543 19.500 1.00 31.74 378 ASN A C 1
ATOM 2827 O O . ASN A 1 378 ? 34.534 16.830 18.419 1.00 27.65 378 ASN A O 1
ATOM 2832 N N . GLY A 1 379 ? 32.927 17.150 20.008 1.00 32.48 379 GLY A N 1
ATOM 2833 C CA . GLY A 1 379 ? 32.241 18.334 19.422 1.00 31.96 379 GLY A CA 1
ATOM 2834 C C . GLY A 1 379 ? 33.210 19.440 18.998 1.00 34.86 379 GLY A C 1
ATOM 2835 O O . GLY A 1 379 ? 33.004 20.097 17.966 1.00 38.56 379 GLY A O 1
ATOM 2836 N N . ALA A 1 380 ? 34.289 19.605 19.759 1.00 32.25 380 ALA A N 1
ATOM 2837 C CA . ALA A 1 380 ? 35.309 20.650 19.518 1.00 31.99 380 ALA A CA 1
ATOM 2838 C C . ALA A 1 380 ? 36.373 20.307 18.442 1.00 30.73 380 ALA A C 1
ATOM 2839 O O . ALA A 1 380 ? 37.188 21.156 18.071 1.00 31.15 380 ALA A O 1
ATOM 2841 N N . ILE A 1 381 ? 36.398 19.067 17.991 1.00 28.02 381 ILE A N 1
ATOM 2842 C CA . ILE A 1 381 ? 37.369 18.648 16.957 1.00 26.01 381 ILE A CA 1
ATOM 2843 C C . ILE A 1 381 ? 36.636 18.530 15.654 1.00 25.05 381 ILE A C 1
ATOM 2844 O O . ILE A 1 381 ? 35.788 17.650 15.535 1.00 27.97 381 ILE A O 1
ATOM 2849 N N . PRO A 1 382 ? 36.949 19.389 14.675 1.00 23.35 382 PRO A N 1
ATOM 2850 C CA . PRO A 1 382 ? 36.295 19.249 13.381 1.00 23.44 382 PRO A CA 1
ATOM 2851 C C . PRO A 1 382 ? 36.371 17.798 12.863 1.00 26.17 382 PRO A C 1
ATOM 2852 O O . PRO A 1 382 ? 37.442 17.149 12.940 1.00 23.77 382 PRO A O 1
ATOM 2856 N N . LYS A 1 383 ? 35.258 17.285 12.325 1.00 25.95 383 LYS A N 1
ATOM 2857 C CA . LYS A 1 383 ? 35.201 15.911 11.899 1.00 25.80 383 LYS A CA 1
ATOM 2858 C C . LYS A 1 383 ? 35.262 15.873 10.397 1.00 25.75 383 LYS A C 1
ATOM 2859 O O . LYS A 1 383 ? 34.471 16.545 9.752 1.00 25.75 383 LYS A O 1
ATOM 2865 N N . PRO A 1 384 ? 36.184 15.085 9.820 1.00 25.41 384 PRO A N 1
ATOM 2866 C CA . PRO A 1 384 ? 36.176 14.973 8.362 1.00 25.63 384 PRO A CA 1
ATOM 2867 C C . PRO A 1 384 ? 34.997 14.221 7.766 1.00 26.46 384 PRO A C 1
ATOM 2868 O O . PRO A 1 384 ? 34.224 13.558 8.485 1.00 30.17 384 PRO A O 1
ATOM 2872 N N . ALA A 1 385 ? 34.865 14.305 6.440 1.00 27.83 385 ALA A N 1
ATOM 2873 C CA . ALA A 1 385 ? 33.854 13.550 5.691 1.00 29.07 385 ALA A CA 1
ATOM 2874 C C . ALA A 1 385 ? 34.139 12.078 5.941 1.00 28.29 385 ALA A C 1
ATOM 2875 O O . ALA A 1 385 ? 35.291 11.675 5.849 1.00 27.73 385 ALA A O 1
ATOM 2877 N N . GLY A 1 386 ? 33.119 11.275 6.208 1.00 24.91 386 GLY A N 1
ATOM 2878 C CA . GLY A 1 386 ? 33.339 9.813 6.366 1.00 25.17 386 GLY A CA 1
ATOM 2879 C C . GLY A 1 386 ? 32.537 9.397 7.587 1.00 27.12 386 GLY A C 1
ATOM 2880 O O . GLY A 1 386 ? 31.680 10.158 8.052 1.00 24.52 386 GLY A O 1
ATOM 2881 N N . ASN A 1 387 ? 32.830 8.224 8.141 1.00 26.52 387 ASN A N 1
ATOM 2882 C CA . ASN A 1 387 ? 32.017 7.660 9.234 1.00 26.25 387 ASN A CA 1
ATOM 2883 C C . ASN A 1 387 ? 32.639 7.793 10.646 1.00 25.39 387 ASN A C 1
ATOM 2884 O O . ASN A 1 387 ? 32.176 7.175 11.621 1.00 25.07 387 ASN A O 1
ATOM 2889 N N . GLY A 1 388 ? 33.681 8.623 10.769 1.00 24.86 388 GLY A N 1
ATOM 2890 C CA . GLY A 1 388 ? 34.263 8.939 12.073 1.00 23.98 388 GLY A CA 1
ATOM 2891 C C . GLY A 1 388 ? 35.075 7.799 12.689 1.00 23.27 388 GLY A C 1
ATOM 2892 O O . GLY A 1 388 ? 35.499 7.887 13.894 1.00 23.54 388 GLY A O 1
ATOM 2893 N N . SER A 1 389 ? 35.252 6.721 11.910 1.00 20.73 389 SER A N 1
ATOM 2894 C CA . SER A 1 389 ? 35.984 5.554 12.431 1.00 22.00 389 SER A CA 1
ATOM 2895 C C . SER A 1 389 ? 37.472 5.633 12.125 1.00 22.59 389 SER A C 1
ATOM 2896 O O . SER A 1 389 ? 37.903 6.503 11.350 1.00 23.17 389 SER A O 1
ATOM 2899 N N . CYS A 1 390 ? 38.270 4.758 12.754 1.00 22.03 390 CYS A N 1
ATOM 2900 C CA . CYS A 1 390 ? 39.725 4.669 12.383 1.00 21.00 390 CYS A CA 1
ATOM 2901 C C . CYS A 1 390 ? 39.889 4.546 10.891 1.00 20.71 390 CYS A C 1
ATOM 2902 O O . CYS A 1 390 ? 40.768 5.176 10.272 1.00 21.86 390 CYS A O 1
ATOM 2905 N N . ALA A 1 391 ? 39.024 3.713 10.328 1.00 21.01 391 ALA A N 1
ATOM 2906 C CA . ALA A 1 391 ? 39.006 3.451 8.884 1.00 21.49 391 ALA A CA 1
ATOM 2907 C C . ALA A 1 391 ? 38.811 4.678 8.026 1.00 20.84 391 ALA A C 1
ATOM 2908 O O . ALA A 1 391 ? 39.391 4.735 6.957 1.00 20.02 391 ALA A O 1
ATOM 2910 N N . SER A 1 392 ? 38.004 5.657 8.483 1.00 20.77 392 SER A N 1
ATOM 2911 C CA . SER A 1 392 ? 37.770 6.889 7.726 1.00 19.67 392 SER A CA 1
ATOM 2912 C C . SER A 1 392 ? 39.015 7.732 7.489 1.00 20.14 392 SER A C 1
ATOM 2913 O O . SER A 1 392 ? 38.952 8.706 6.783 1.00 20.50 392 SER A O 1
ATOM 2916 N N . CYS A 1 393 ? 40.133 7.393 8.109 1.00 20.85 393 CYS A N 1
ATOM 2917 C CA . CYS A 1 393 ? 41.392 8.126 7.856 1.00 18.87 393 CYS A CA 1
ATOM 2918 C C . CYS A 1 393 ? 42.415 7.142 7.478 1.00 20.21 393 CYS A C 1
ATOM 2919 O O . CYS A 1 393 ? 43.054 7.285 6.445 1.00 20.24 393 CYS A O 1
ATOM 2922 N N . HIS A 1 394 ? 42.618 6.142 8.340 1.00 18.67 394 HIS A N 1
ATOM 2923 C CA . HIS A 1 394 ? 43.741 5.243 8.128 1.00 18.37 394 HIS A CA 1
ATOM 2924 C C . HIS A 1 394 ? 43.620 4.297 6.933 1.00 18.58 394 HIS A C 1
ATOM 2925 O O . HIS A 1 394 ? 44.611 3.903 6.300 1.00 19.59 394 HIS A O 1
ATOM 2932 N N . GLY A 1 395 ? 42.402 3.911 6.595 1.00 21.29 395 GLY A N 1
ATOM 2933 C CA . GLY A 1 395 ? 42.230 2.876 5.586 1.00 19.91 395 GLY A CA 1
ATOM 2934 C C . GLY A 1 395 ? 41.330 1.743 6.011 1.00 19.25 395 GLY A C 1
ATOM 2935 O O . GLY A 1 395 ? 41.171 1.480 7.218 1.00 19.72 395 GLY A O 1
ATOM 2936 N N . VAL A 1 396 ? 40.786 1.035 5.020 1.00 18.56 396 VAL A N 1
ATOM 2937 C CA . VAL A 1 396 ? 39.978 -0.170 5.274 1.00 20.82 396 VAL A CA 1
ATOM 2938 C C . VAL A 1 396 ? 40.800 -1.460 5.138 1.00 19.66 396 VAL A C 1
ATOM 2939 O O . VAL A 1 396 ? 41.398 -1.722 4.077 1.00 22.02 396 VAL A O 1
ATOM 2943 N N . TYR A 1 397 ? 40.860 -2.246 6.229 1.00 19.52 397 TYR A N 1
ATOM 2944 C CA . TYR A 1 397 ? 41.712 -3.426 6.274 1.00 18.36 397 TYR A CA 1
ATOM 2945 C C . TYR A 1 397 ? 40.926 -4.706 6.115 1.00 19.52 397 TYR A C 1
ATOM 2946 O O . TYR A 1 397 ? 41.458 -5.659 5.609 1.00 20.78 397 TYR A O 1
ATOM 2955 N N . SER A 1 398 ? 39.703 -4.727 6.622 1.00 19.59 398 SER A N 1
ATOM 2956 C CA . SER A 1 398 ? 38.892 -5.928 6.732 1.00 20.56 398 SER A CA 1
ATOM 2957 C C . SER A 1 398 ? 38.376 -6.293 5.332 1.00 21.80 398 SER A C 1
ATOM 2958 O O . SER A 1 398 ? 37.759 -5.417 4.654 1.00 21.08 398 SER A O 1
ATOM 2961 N N . PRO A 1 399 ? 38.661 -7.540 4.866 1.00 21.40 399 PRO A N 1
ATOM 2962 C CA . PRO A 1 399 ? 38.194 -7.890 3.520 1.00 23.97 399 PRO A CA 1
ATOM 2963 C C . PRO A 1 399 ? 36.678 -7.716 3.387 1.00 25.06 399 PRO A C 1
ATOM 2964 O O . PRO A 1 399 ? 36.181 -7.343 2.343 1.00 26.11 399 PRO A O 1
ATOM 2968 N N . ARG A 1 400 ? 35.969 -7.977 4.474 1.00 24.70 400 ARG A N 1
ATOM 2969 C CA . ARG A 1 400 ? 34.505 -7.827 4.461 1.00 27.11 400 ARG A CA 1
ATOM 2970 C C . ARG A 1 400 ? 34.091 -6.378 4.184 1.00 28.14 400 ARG A C 1
ATOM 2971 O O . ARG A 1 400 ? 33.250 -6.137 3.341 1.00 29.25 400 ARG A O 1
ATOM 2979 N N . HIS A 1 401 ? 34.725 -5.416 4.855 1.00 28.02 401 HIS A N 1
ATOM 2980 C CA . HIS A 1 401 ? 34.404 -4.035 4.625 1.00 25.33 401 HIS A CA 1
ATOM 2981 C C . HIS A 1 401 ? 34.992 -3.581 3.327 1.00 26.01 401 HIS A C 1
ATOM 2982 O O . HIS A 1 401 ? 34.410 -2.719 2.663 1.00 26.39 401 HIS A O 1
ATOM 2989 N N . ALA A 1 402 ? 36.139 -4.165 2.924 1.00 23.47 402 ALA A N 1
ATOM 2990 C CA . ALA A 1 402 ? 36.729 -3.776 1.633 1.00 23.27 402 ALA A CA 1
ATOM 2991 C C . ALA A 1 402 ? 35.858 -4.065 0.430 1.00 23.45 402 ALA A C 1
ATOM 2992 O O . ALA A 1 402 ? 35.926 -3.351 -0.562 1.00 23.08 402 ALA A O 1
ATOM 2994 N N . ALA A 1 403 ? 35.038 -5.124 0.522 1.00 25.70 403 ALA A N 1
ATOM 2995 C CA . ALA A 1 403 ? 34.063 -5.464 -0.536 1.00 25.83 403 ALA A CA 1
ATOM 2996 C C . ALA A 1 403 ? 32.752 -4.686 -0.444 1.00 28.60 403 ALA A C 1
ATOM 2997 O O . ALA A 1 403 ? 31.854 -4.953 -1.216 1.00 30.38 403 ALA A O 1
ATOM 2999 N N . ASP A 1 404 ? 32.623 -3.756 0.501 1.00 27.20 404 ASP A N 1
ATOM 3000 C CA . ASP A 1 404 ? 31.331 -3.052 0.735 1.00 27.85 404 ASP A CA 1
ATOM 3001 C C . ASP A 1 404 ? 31.454 -1.613 0.349 1.00 27.36 404 ASP A C 1
ATOM 3002 O O . ASP A 1 404 ? 32.211 -0.881 1.002 1.00 26.42 404 ASP A O 1
ATOM 3007 N N . PRO A 1 405 ? 30.705 -1.165 -0.680 1.00 27.32 405 PRO A N 1
ATOM 3008 C CA . PRO A 1 405 ? 30.850 0.229 -1.124 1.00 26.29 405 PRO A CA 1
ATOM 3009 C C . PRO A 1 405 ? 30.360 1.279 -0.128 1.00 27.49 405 PRO A C 1
ATOM 3010 O O . PRO A 1 405 ? 30.613 2.462 -0.357 1.00 27.90 405 PRO A O 1
ATOM 3014 N N . ASN A 1 406 ? 29.679 0.879 0.950 1.00 26.23 406 ASN A N 1
ATOM 3015 C CA . ASN A 1 406 ? 29.478 1.818 2.053 1.00 29.26 406 ASN A CA 1
ATOM 3016 C C . ASN A 1 406 ? 30.836 2.159 2.729 1.00 29.77 406 ASN A C 1
ATOM 3017 O O . ASN A 1 406 ? 30.964 3.196 3.417 1.00 31.17 406 ASN A O 1
ATOM 3022 N N . TYR A 1 407 ? 31.840 1.302 2.526 1.00 27.09 407 TYR A N 1
ATOM 3023 C CA . TYR A 1 407 ? 33.161 1.492 3.176 1.00 26.07 407 TYR A CA 1
ATOM 3024 C C . TYR A 1 407 ? 34.245 1.895 2.184 1.00 27.01 407 TYR A C 1
ATOM 3025 O O . TYR A 1 407 ? 35.040 2.778 2.481 1.00 26.97 407 TYR A O 1
ATOM 3034 N N . LEU A 1 408 ? 34.267 1.263 1.014 1.00 25.58 408 LEU A N 1
ATOM 3035 C CA . LEU A 1 408 ? 35.437 1.362 0.101 1.00 24.75 408 LEU A CA 1
ATOM 3036 C C . LEU A 1 408 ? 34.887 1.150 -1.273 1.00 24.95 408 LEU A C 1
ATOM 3037 O O . LEU A 1 408 ? 34.123 0.211 -1.438 1.00 30.46 408 LEU A O 1
ATOM 3042 N N . PRO A 1 409 ? 35.317 1.955 -2.285 1.00 26.52 409 PRO A N 1
ATOM 3043 C CA . PRO A 1 409 ? 34.709 1.916 -3.614 1.00 24.29 409 PRO A CA 1
ATOM 3044 C C . PRO A 1 409 ? 35.356 0.836 -4.450 1.00 27.52 409 PRO A C 1
ATOM 3045 O O . PRO A 1 409 ? 34.874 0.553 -5.500 1.00 27.18 409 PRO A O 1
ATOM 3049 N N . ASP A 1 410 ? 36.455 0.221 -3.996 1.00 24.97 410 ASP A N 1
ATOM 3050 C CA . ASP A 1 410 ? 37.105 -0.790 -4.833 1.00 25.11 410 ASP A CA 1
ATOM 3051 C C . ASP A 1 410 ? 37.889 -1.706 -3.910 1.00 23.41 410 ASP A C 1
ATOM 3052 O O . ASP A 1 410 ? 38.707 -1.204 -3.133 1.00 24.41 410 ASP A O 1
ATOM 3057 N N . PRO A 1 411 ? 37.643 -3.040 -3.956 1.00 23.70 411 PRO A N 1
ATOM 3058 C CA . PRO A 1 411 ? 38.261 -3.981 -2.994 1.00 23.60 411 PRO A CA 1
ATOM 3059 C C . PRO A 1 411 ? 39.779 -3.974 -3.122 1.00 21.14 411 PRO A C 1
ATOM 3060 O O . PRO A 1 411 ? 40.442 -4.276 -2.157 1.00 20.25 411 PRO A O 1
ATOM 3064 N N . ARG A 1 412 ? 40.320 -3.552 -4.284 1.00 20.90 412 ARG A N 1
ATOM 3065 C CA . ARG A 1 412 ? 41.784 -3.463 -4.477 1.00 22.15 412 ARG A CA 1
ATOM 3066 C C . ARG A 1 412 ? 42.464 -2.376 -3.633 1.00 20.72 412 ARG A C 1
ATOM 3067 O O . ARG A 1 412 ? 43.696 -2.369 -3.515 1.00 20.54 412 ARG A O 1
ATOM 3075 N N . LEU A 1 413 ? 41.661 -1.526 -3.009 1.00 18.85 413 LEU A N 1
ATOM 3076 C CA . LEU A 1 413 ? 42.135 -0.392 -2.222 1.00 19.28 413 LEU A CA 1
ATOM 3077 C C . LEU A 1 413 ? 42.236 -0.740 -0.711 1.00 18.82 413 LEU A C 1
ATOM 3078 O O . LEU A 1 413 ? 42.460 0.134 0.145 1.00 17.22 413 LEU A O 1
ATOM 3083 N N . LYS A 1 414 ? 42.083 -2.029 -0.394 1.00 21.36 414 LYS A N 1
ATOM 3084 C CA . LYS A 1 414 ? 42.187 -2.477 0.965 1.00 19.47 414 LYS A CA 1
ATOM 3085 C C . LYS A 1 414 ? 43.535 -2.024 1.501 1.00 19.33 414 LYS A C 1
ATOM 3086 O O . LYS A 1 414 ? 44.571 -2.251 0.849 1.00 18.66 414 LYS A O 1
ATOM 3092 N N . GLY A 1 415 ? 43.532 -1.423 2.680 1.00 17.85 415 GLY A N 1
ATOM 3093 C CA . GLY A 1 415 ? 44.788 -1.006 3.323 1.00 18.21 415 GLY A CA 1
ATOM 3094 C C . GLY A 1 415 ? 45.513 0.242 2.786 1.00 17.64 415 GLY A C 1
ATOM 3095 O O . GLY A 1 415 ? 46.459 0.705 3.406 1.00 17.32 415 GLY A O 1
ATOM 3096 N N . VAL A 1 416 ? 45.039 0.815 1.683 1.00 17.01 416 VAL A N 1
ATOM 3097 C CA . VAL A 1 416 ? 45.658 2.077 1.158 1.00 17.78 416 VAL A CA 1
ATOM 3098 C C . VAL A 1 416 ? 45.501 3.230 2.162 1.00 17.88 416 VAL A C 1
ATOM 3099 O O . VAL A 1 416 ? 44.408 3.450 2.694 1.00 16.86 416 VAL A O 1
ATOM 3103 N N . ALA A 1 417 ? 46.621 3.904 2.450 1.00 16.36 417 ALA A N 1
ATOM 3104 C CA . ALA A 1 417 ? 46.580 5.123 3.246 1.00 16.75 417 ALA A CA 1
ATOM 3105 C C . ALA A 1 417 ? 46.681 6.318 2.265 1.00 16.73 417 ALA A C 1
ATOM 3106 O O . ALA A 1 417 ? 47.768 6.609 1.717 1.00 16.43 417 ALA A O 1
ATOM 3108 N N . ALA A 1 418 ? 45.569 7.008 1.996 1.00 17.65 418 ALA A N 1
ATOM 3109 C CA . ALA A 1 418 ? 45.609 8.203 1.171 1.00 16.72 418 ALA A CA 1
ATOM 3110 C C . ALA A 1 418 ? 44.789 9.340 1.746 1.00 17.67 418 ALA A C 1
ATOM 3111 O O . ALA A 1 418 ? 44.061 10.024 0.993 1.00 19.29 418 ALA A O 1
ATOM 3113 N N . VAL A 1 419 ? 44.876 9.554 3.056 1.00 16.76 419 VAL A N 1
ATOM 3114 C CA . VAL A 1 419 ? 44.211 10.674 3.653 1.00 16.55 419 VAL A CA 1
ATOM 3115 C C . VAL A 1 419 ? 45.233 11.495 4.409 1.00 16.74 419 VAL A C 1
ATOM 3116 O O . VAL A 1 419 ? 45.840 10.973 5.308 1.00 18.07 419 VAL A O 1
ATOM 3120 N N . VAL A 1 420 ? 45.395 12.775 4.042 1.00 16.26 420 VAL A N 1
ATOM 3121 C CA . VAL A 1 420 ? 46.112 13.772 4.864 1.00 17.11 420 VAL A CA 1
ATOM 3122 C C . VAL A 1 420 ? 45.024 14.438 5.729 1.00 18.75 420 VAL A C 1
ATOM 3123 O O . VAL A 1 420 ? 44.076 15.058 5.211 1.00 18.21 420 VAL A O 1
ATOM 3127 N N . THR A 1 421 ? 45.104 14.243 7.041 1.00 16.33 421 THR A N 1
ATOM 3128 C CA . THR A 1 421 ? 44.048 14.759 7.940 1.00 18.33 421 THR A CA 1
ATOM 3129 C C . THR A 1 421 ? 44.420 16.233 8.207 1.00 19.00 421 THR A C 1
ATOM 3130 O O . THR A 1 421 ? 45.549 16.530 8.634 1.00 17.91 421 THR A O 1
ATOM 3134 N N . PRO A 1 422 ? 43.487 17.176 7.956 1.00 19.19 422 PRO A N 1
ATOM 3135 C CA . PRO A 1 422 ? 43.855 18.556 8.260 1.00 18.84 422 PRO A CA 1
ATOM 3136 C C . PRO A 1 422 ? 44.327 18.751 9.700 1.00 18.62 422 PRO A C 1
ATOM 3137 O O . PRO A 1 422 ? 43.853 18.067 10.643 1.00 18.43 422 PRO A O 1
ATOM 3141 N N . ILE A 1 423 ? 45.254 19.667 9.864 1.00 17.88 423 ILE A N 1
ATOM 3142 C CA . ILE A 1 423 ? 45.838 19.917 11.189 1.00 19.07 423 ILE A CA 1
ATOM 3143 C C . ILE A 1 423 ? 44.749 20.298 12.252 1.00 19.54 423 ILE A C 1
ATOM 3144 O O . ILE A 1 423 ? 44.925 20.058 13.414 1.00 19.09 423 ILE A O 1
ATOM 3149 N N . GLU A 1 424 ? 43.653 20.918 11.828 1.00 21.48 424 GLU A N 1
ATOM 3150 C CA . GLU A 1 424 ? 42.632 21.394 12.797 1.00 23.50 424 GLU A CA 1
ATOM 3151 C C . GLU A 1 424 ? 41.931 20.173 13.392 1.00 22.61 424 GLU A C 1
ATOM 3152 O O . GLU A 1 424 ? 41.271 20.267 14.461 1.00 25.96 424 GLU A O 1
ATOM 3158 N N . THR A 1 425 ? 41.974 19.052 12.665 1.00 21.72 425 THR A N 1
ATOM 3159 C CA . THR A 1 425 ? 41.486 17.793 13.217 1.00 21.42 425 THR A CA 1
ATOM 3160 C C . THR A 1 425 ? 42.509 16.914 13.888 1.00 21.37 425 THR A C 1
ATOM 3161 O O . THR A 1 425 ? 42.296 16.523 15.022 1.00 20.20 425 THR A O 1
ATOM 3165 N N . ILE A 1 426 ? 43.686 16.702 13.254 1.00 18.37 426 ILE A N 1
ATOM 3166 C CA . ILE A 1 426 ? 44.676 15.852 13.911 1.00 19.34 426 ILE A CA 1
ATOM 3167 C C . ILE A 1 426 ? 45.317 16.475 15.139 1.00 19.26 426 ILE A C 1
ATOM 3168 O O . ILE A 1 426 ? 45.487 15.769 16.129 1.00 20.16 426 ILE A O 1
ATOM 3173 N N . ARG A 1 427 ? 45.669 17.765 15.058 1.00 20.19 427 ARG A N 1
ATOM 3174 C CA . ARG A 1 427 ? 46.163 18.572 16.199 1.00 20.89 427 ARG A CA 1
ATOM 3175 C C . ARG A 1 427 ? 47.399 17.986 16.886 1.00 20.47 427 ARG A C 1
ATOM 3176 O O . ARG A 1 427 ? 47.654 18.257 18.079 1.00 19.27 427 ARG A O 1
ATOM 3184 N N . THR A 1 428 ? 48.154 17.153 16.166 1.00 16.87 428 THR A N 1
ATOM 3185 C CA . THR A 1 428 ? 49.431 16.708 16.744 1.00 17.73 428 THR A CA 1
ATOM 3186 C C . THR A 1 428 ? 50.420 17.836 16.558 1.00 18.29 428 THR A C 1
ATOM 3187 O O . THR A 1 428 ? 50.107 18.877 15.932 1.00 18.74 428 THR A O 1
ATOM 3191 N N . ASP A 1 429 ? 51.635 17.654 17.062 1.00 18.49 429 ASP A N 1
ATOM 3192 C CA . ASP A 1 429 ? 52.608 18.751 17.040 1.00 19.08 429 ASP A CA 1
ATOM 3193 C C . ASP A 1 429 ? 52.682 19.369 15.663 1.00 20.09 429 ASP A C 1
ATOM 3194 O O . ASP A 1 429 ? 52.970 18.667 14.655 1.00 18.40 429 ASP A O 1
ATOM 3199 N N . PRO A 1 430 ? 52.451 20.669 15.594 1.00 18.90 430 PRO A N 1
ATOM 3200 C CA . PRO A 1 430 ? 52.366 21.274 14.254 1.00 19.98 430 PRO A CA 1
ATOM 3201 C C . PRO A 1 430 ? 53.674 21.755 13.661 1.00 17.65 430 PRO A C 1
ATOM 3202 O O . PRO A 1 430 ? 53.628 22.302 12.574 1.00 20.79 430 PRO A O 1
ATOM 3206 N N . ARG A 1 431 ? 54.831 21.592 14.308 1.00 18.40 431 ARG A N 1
ATOM 3207 C CA . ARG A 1 431 ? 56.030 22.272 13.773 1.00 18.05 431 ARG A CA 1
ATOM 3208 C C . ARG A 1 431 ? 56.373 21.679 12.414 1.00 18.06 431 ARG A C 1
ATOM 3209 O O . ARG A 1 431 ? 56.805 22.414 11.508 1.00 17.75 431 ARG A O 1
ATOM 3217 N N . ARG A 1 432 ? 56.214 20.355 12.281 1.00 17.19 432 ARG A N 1
ATOM 3218 C CA . ARG A 1 432 ? 56.651 19.706 11.060 1.00 16.70 432 ARG A CA 1
ATOM 3219 C C . ARG A 1 432 ? 55.810 20.206 9.846 1.00 19.66 432 ARG A C 1
ATOM 3220 O O . ARG A 1 432 ? 56.313 20.383 8.765 1.00 19.17 432 ARG A O 1
ATOM 3228 N N . MET A 1 433 ? 54.510 20.401 10.028 1.00 22.39 433 MET A N 1
ATOM 3229 C CA . MET A 1 433 ? 53.701 20.792 8.894 1.00 28.82 433 MET A CA 1
ATOM 3230 C C . MET A 1 433 ? 54.030 22.199 8.319 1.00 32.35 433 MET A C 1
ATOM 3231 O O . MET A 1 433 ? 53.583 22.537 7.208 1.00 38.33 433 MET A O 1
ATOM 3236 N N . ARG A 1 434 ? 54.872 22.962 8.999 1.00 31.51 434 ARG A N 1
ATOM 3237 C CA . ARG A 1 434 ? 55.373 24.239 8.478 1.00 30.67 434 ARG A CA 1
ATOM 3238 C C . ARG A 1 434 ? 56.631 24.159 7.600 1.00 32.56 434 ARG A C 1
ATOM 3239 O O . ARG A 1 434 ? 57.097 25.168 7.055 1.00 29.15 434 ARG A O 1
ATOM 3247 N N . LEU A 1 435 ? 57.220 22.982 7.489 1.00 25.97 435 LEU A N 1
ATOM 3248 C CA . LEU A 1 435 ? 58.425 22.864 6.704 1.00 29.16 435 LEU A CA 1
ATOM 3249 C C . LEU A 1 435 ? 58.327 23.573 5.328 1.00 28.75 435 LEU A C 1
ATOM 3250 O O . LEU A 1 435 ? 59.200 24.380 4.975 1.00 30.74 435 LEU A O 1
ATOM 3255 N N . MET A 1 436 ? 57.322 23.265 4.524 1.00 25.33 436 MET A N 1
ATOM 3256 C CA . MET A 1 436 ? 57.381 23.968 3.237 1.00 22.40 436 MET A CA 1
ATOM 3257 C C . MET A 1 436 ? 56.113 24.826 3.079 1.00 21.44 436 MET A C 1
ATOM 3258 O O . MET A 1 436 ? 55.552 24.930 1.994 1.00 19.23 436 MET A O 1
ATOM 3263 N N . ALA A 1 437 ? 55.659 25.392 4.199 1.00 20.03 437 ALA A N 1
ATOM 3264 C CA . ALA A 1 437 ? 54.492 26.227 4.194 1.00 23.03 437 ALA A CA 1
ATOM 3265 C C . ALA A 1 437 ? 54.615 27.473 3.268 1.00 23.76 437 ALA A C 1
ATOM 3266 O O . ALA A 1 437 ? 53.603 27.910 2.698 1.00 26.29 437 ALA A O 1
ATOM 3268 N N . ASP A 1 438 ? 55.814 28.003 3.112 1.00 22.51 438 ASP A N 1
ATOM 3269 C CA . ASP A 1 438 ? 56.070 29.234 2.324 1.00 22.82 438 ASP A CA 1
ATOM 3270 C C . ASP A 1 438 ? 56.044 28.965 0.807 1.00 23.00 438 ASP A C 1
ATOM 3271 O O . ASP A 1 438 ? 56.843 28.128 0.304 1.00 20.12 438 ASP A O 1
ATOM 3276 N N . GLU A 1 439 ? 55.186 29.701 0.079 1.00 20.08 439 GLU A N 1
ATOM 3277 C CA . GLU A 1 439 ? 55.049 29.573 -1.370 1.00 20.13 439 GLU A CA 1
ATOM 3278 C C . GLU A 1 439 ? 56.394 29.684 -2.056 1.00 19.41 439 GLU A C 1
ATOM 3279 O O . GLU A 1 439 ? 56.626 29.032 -3.093 1.00 19.40 439 GLU A O 1
ATOM 3285 N N . ARG A 1 440 ? 57.284 30.519 -1.500 1.00 21.07 440 ARG A N 1
ATOM 3286 C CA . ARG A 1 440 ? 58.599 30.764 -2.141 1.00 20.13 440 ARG A CA 1
ATOM 3287 C C . ARG A 1 440 ? 59.403 29.479 -2.200 1.00 20.00 440 ARG A C 1
ATOM 3288 O O . ARG A 1 440 ? 60.060 29.194 -3.187 1.00 18.37 440 ARG A O 1
ATOM 3296 N N . GLN A 1 441 ? 59.381 28.746 -1.092 1.00 19.99 441 GLN A N 1
ATOM 3297 C CA . GLN A 1 441 ? 60.060 27.474 -1.010 1.00 19.86 441 GLN A CA 1
ATOM 3298 C C . GLN A 1 441 ? 59.480 26.417 -1.983 1.00 18.97 441 GLN A C 1
ATOM 3299 O O . GLN A 1 441 ? 60.237 25.695 -2.697 1.00 19.09 441 GLN A O 1
ATOM 3305 N N A ARG A 1 442 ? 58.156 26.292 -1.999 0.50 18.24 442 ARG A N 1
ATOM 3306 N N B ARG A 1 442 ? 58.157 26.297 -2.001 0.50 17.92 442 ARG A N 1
ATOM 3307 C CA A ARG A 1 442 ? 57.506 25.336 -2.881 0.50 18.07 442 ARG A CA 1
ATOM 3308 C CA B ARG A 1 442 ? 57.506 25.343 -2.879 0.50 17.52 442 ARG A CA 1
ATOM 3309 C C A ARG A 1 442 ? 57.764 25.689 -4.339 0.50 17.52 442 ARG A C 1
ATOM 3310 C C B ARG A 1 442 ? 57.762 25.690 -4.339 0.50 17.24 442 ARG A C 1
ATOM 3311 O O A ARG A 1 442 ? 57.984 24.816 -5.164 0.50 16.32 442 ARG A O 1
ATOM 3312 O O B ARG A 1 442 ? 57.983 24.816 -5.162 0.50 16.13 442 ARG A O 1
ATOM 3327 N N . ARG A 1 443 ? 57.804 26.979 -4.650 1.00 16.77 443 ARG A N 1
ATOM 3328 C CA . ARG A 1 443 ? 58.022 27.348 -6.041 1.00 16.30 443 ARG A CA 1
ATOM 3329 C C . ARG A 1 443 ? 59.457 27.008 -6.502 1.00 14.93 443 ARG A C 1
ATOM 3330 O O . ARG A 1 443 ? 59.606 26.652 -7.678 1.00 16.19 443 ARG A O 1
ATOM 3338 N N . ALA A 1 444 ? 60.445 27.165 -5.620 1.00 13.72 444 ALA A N 1
ATOM 3339 C CA . ALA A 1 444 ? 61.820 26.784 -5.932 1.00 15.93 444 ALA A CA 1
ATOM 3340 C C . ALA A 1 444 ? 61.921 25.272 -6.299 1.00 14.63 444 ALA A C 1
ATOM 3341 O O . ALA A 1 444 ? 62.635 24.844 -7.210 1.00 14.93 444 ALA A O 1
ATOM 3343 N N . TRP A 1 445 ? 61.266 24.461 -5.465 1.00 14.82 445 TRP A N 1
ATOM 3344 C CA . TRP A 1 445 ? 61.154 23.039 -5.694 1.00 14.43 445 TRP A CA 1
ATOM 3345 C C . TRP A 1 445 ? 60.410 22.724 -7.003 1.00 14.58 445 TRP A C 1
ATOM 3346 O O . TRP A 1 445 ? 60.876 21.907 -7.832 1.00 13.75 445 TRP A O 1
ATOM 3357 N N . ASN A 1 446 ? 59.190 23.285 -7.143 1.00 15.05 446 ASN A N 1
ATOM 3358 C CA . ASN A 1 446 ? 58.284 23.056 -8.272 1.00 14.49 446 ASN A CA 1
ATOM 3359 C C . ASN A 1 446 ? 58.885 23.374 -9.634 1.00 15.95 446 ASN A C 1
ATOM 3360 O O . ASN A 1 446 ? 58.462 22.832 -10.656 1.00 17.77 446 ASN A O 1
ATOM 3365 N N . SER A 1 447 ? 59.841 24.288 -9.663 1.00 15.35 447 SER A N 1
ATOM 3366 C CA . SER A 1 447 ? 60.409 24.769 -10.901 1.00 15.71 447 SER A CA 1
ATOM 3367 C C . SER A 1 447 ? 61.772 24.126 -11.172 1.00 16.08 447 SER A C 1
ATOM 3368 O O . SER A 1 447 ? 62.608 24.755 -11.810 1.00 16.50 447 SER A O 1
ATOM 3371 N N . GLY A 1 448 ? 62.039 22.899 -10.694 1.00 14.94 448 GLY A N 1
ATOM 3372 C CA . GLY A 1 448 ? 63.353 22.329 -11.046 1.00 15.26 448 GLY A CA 1
ATOM 3373 C C . GLY A 1 448 ? 63.395 20.814 -11.059 1.00 14.94 448 GLY A C 1
ATOM 3374 O O . GLY A 1 448 ? 62.369 20.137 -11.118 1.00 13.15 448 GLY A O 1
ATOM 3375 N N . TRP A 1 449 ? 64.586 20.280 -10.880 1.00 13.14 449 TRP A N 1
ATOM 3376 C CA . TRP A 1 449 ? 64.798 18.842 -11.008 1.00 14.27 449 TRP A CA 1
ATOM 3377 C C . TRP A 1 449 ? 63.983 18.092 -9.940 1.00 13.51 449 TRP A C 1
ATOM 3378 O O . TRP A 1 449 ? 63.391 17.036 -10.199 1.00 14.34 449 TRP A O 1
ATOM 3389 N N . TRP A 1 450 ? 63.890 18.645 -8.747 1.00 13.10 450 TRP A N 1
ATOM 3390 C CA . TRP A 1 450 ? 63.155 17.987 -7.682 1.00 13.49 450 TRP A CA 1
ATOM 3391 C C . TRP A 1 450 ? 61.735 17.690 -8.084 1.00 14.04 450 TRP A C 1
ATOM 3392 O O . TRP A 1 450 ? 61.208 16.605 -7.756 1.00 14.47 450 TRP A O 1
ATOM 3403 N N . ALA A 1 451 ? 61.127 18.620 -8.847 1.00 12.86 451 ALA A N 1
ATOM 3404 C CA . ALA A 1 451 ? 59.728 18.421 -9.257 1.00 14.09 451 ALA A CA 1
ATOM 3405 C C . ALA A 1 451 ? 59.689 17.704 -10.614 1.00 13.62 451 ALA A C 1
ATOM 3406 O O . ALA A 1 451 ? 58.649 17.690 -11.215 1.00 14.08 451 ALA A O 1
ATOM 3408 N N . TYR A 1 452 ? 60.806 17.117 -11.065 1.00 14.53 452 TYR A N 1
ATOM 3409 C CA . TYR A 1 452 ? 60.866 16.482 -12.404 1.00 15.15 452 TYR A CA 1
ATOM 3410 C C . TYR A 1 452 ? 60.426 17.456 -13.516 1.00 15.64 452 TYR A C 1
ATOM 3411 O O . TYR A 1 452 ? 59.488 17.146 -14.329 1.00 17.33 452 TYR A O 1
ATOM 3420 N N . ASN A 1 453 ? 60.959 18.659 -13.469 1.00 16.00 453 ASN A N 1
ATOM 3421 C CA . ASN A 1 453 ? 60.672 19.658 -14.499 1.00 15.98 453 ASN A CA 1
ATOM 3422 C C . ASN A 1 453 ? 61.230 19.228 -15.840 1.00 16.31 453 ASN A C 1
ATOM 3423 O O . ASN A 1 453 ? 60.935 19.833 -16.823 1.00 16.71 453 ASN A O 1
ATOM 3428 N N . ASN A 1 454 ? 61.988 18.145 -15.892 1.00 16.07 454 ASN A N 1
ATOM 3429 C CA . ASN A 1 454 ? 62.363 17.616 -17.207 1.00 18.02 454 ASN A CA 1
ATOM 3430 C C . ASN A 1 454 ? 61.147 17.053 -17.967 1.00 19.03 454 ASN A C 1
ATOM 3431 O O . ASN A 1 454 ? 61.242 16.820 -19.177 1.00 21.23 454 ASN A O 1
ATOM 3436 N N . LEU A 1 455 ? 60.014 16.873 -17.290 1.00 16.22 455 LEU A N 1
ATOM 3437 C CA . LEU A 1 455 ? 58.800 16.418 -17.932 1.00 18.08 455 LEU A CA 1
ATOM 3438 C C . LEU A 1 455 ? 57.926 17.573 -18.474 1.00 19.36 455 LEU A C 1
ATOM 3439 O O . LEU A 1 455 ? 56.813 17.346 -18.997 1.00 21.11 455 LEU A O 1
ATOM 3444 N N . SER A 1 456 ? 58.394 18.801 -18.294 1.00 20.85 456 SER A N 1
ATOM 3445 C CA . SER A 1 456 ? 57.695 19.951 -18.867 1.00 20.86 456 SER A CA 1
ATOM 3446 C C . SER A 1 456 ? 57.800 19.933 -20.378 1.00 20.86 456 SER A C 1
ATOM 3447 O O . SER A 1 456 ? 58.835 19.522 -20.893 1.00 18.79 456 SER A O 1
ATOM 3450 N N . PRO A 1 457 ? 56.738 20.356 -21.085 1.00 21.81 457 PRO A N 1
ATOM 3451 C CA . PRO A 1 457 ? 56.946 20.372 -22.538 1.00 23.79 457 PRO A CA 1
ATOM 3452 C C . PRO A 1 457 ? 57.962 21.446 -22.970 1.00 28.70 457 PRO A C 1
ATOM 3453 O O . PRO A 1 457 ? 58.530 21.352 -24.072 1.00 33.69 457 PRO A O 1
ATOM 3457 N N . SER A 1 458 ? 58.234 22.405 -22.088 1.00 30.54 458 SER A N 1
ATOM 3458 C CA . SER A 1 458 ? 59.083 23.572 -22.385 1.00 31.63 458 SER A CA 1
ATOM 3459 C C . SER A 1 458 ? 60.507 23.242 -22.102 1.00 33.50 458 SER A C 1
ATOM 3460 O O . SER A 1 458 ? 61.366 24.042 -22.382 1.00 34.01 458 SER A O 1
ATOM 3463 N N . TRP A 1 459 ? 60.781 22.081 -21.506 1.00 33.08 459 TRP A N 1
ATOM 3464 C CA . TRP A 1 459 ? 62.129 21.771 -21.079 1.00 30.50 459 TRP A CA 1
ATOM 3465 C C . TRP A 1 459 ? 62.878 21.281 -22.252 1.00 36.67 459 TRP A C 1
ATOM 3466 O O . TRP A 1 459 ? 62.527 20.267 -22.849 1.00 38.42 459 TRP A O 1
ATOM 3477 N N . THR A 1 460 ? 63.944 21.980 -22.608 1.00 41.87 460 THR A N 1
ATOM 3478 C CA . THR A 1 460 ? 65.040 21.245 -23.244 1.00 45.88 460 THR A CA 1
ATOM 3479 C C . THR A 1 460 ? 66.004 20.955 -22.112 1.00 40.41 460 THR A C 1
ATOM 3480 O O . THR A 1 460 ? 66.012 21.681 -21.125 1.00 44.49 460 THR A O 1
ATOM 3484 N N . GLY A 1 461 ? 66.757 19.862 -22.248 1.00 38.50 461 GLY A N 1
ATOM 3485 C CA . GLY A 1 461 ? 67.970 19.609 -21.516 1.00 30.50 461 GLY A CA 1
ATOM 3486 C C . GLY A 1 461 ? 68.213 20.263 -20.192 1.00 25.76 461 GLY A C 1
ATOM 3487 O O . GLY A 1 461 ? 67.587 21.252 -19.766 1.00 25.98 461 GLY A O 1
ATOM 3488 N N . TYR A 1 462 ? 69.149 19.663 -19.502 1.00 24.77 462 TYR A N 1
ATOM 3489 C CA . TYR A 1 462 ? 69.593 20.233 -18.270 1.00 23.46 462 TYR A CA 1
ATOM 3490 C C . TYR A 1 462 ? 70.337 21.554 -18.569 1.00 23.03 462 TYR A C 1
ATOM 3491 O O . TYR A 1 462 ? 71.158 21.590 -19.493 1.00 23.09 462 TYR A O 1
ATOM 3500 N N . PRO A 1 463 ? 70.050 22.630 -17.807 1.00 22.15 463 PRO A N 1
ATOM 3501 C CA . PRO A 1 463 ? 70.866 23.819 -17.866 1.00 22.06 463 PRO A CA 1
ATOM 3502 C C . PRO A 1 463 ? 72.329 23.412 -17.641 1.00 21.35 463 PRO A C 1
ATOM 3503 O O . PRO A 1 463 ? 72.598 22.316 -17.134 1.00 22.32 463 PRO A O 1
ATOM 3507 N N . SER A 1 464 ? 73.239 24.266 -18.058 1.00 21.57 464 SER A N 1
ATOM 3508 C CA . SER A 1 464 ? 74.685 24.032 -17.883 1.00 24.42 464 SER A CA 1
ATOM 3509 C C . SER A 1 464 ? 75.139 23.895 -16.426 1.00 23.34 464 SER A C 1
ATOM 3510 O O . SER A 1 464 ? 74.717 24.619 -15.502 1.00 22.46 464 SER A O 1
ATOM 3513 N N . ASP A 1 465 ? 76.081 22.998 -16.269 1.00 22.96 465 ASP A N 1
ATOM 3514 C CA . ASP A 1 465 ? 76.610 22.634 -15.007 1.00 24.41 465 ASP A CA 1
ATOM 3515 C C . ASP A 1 465 ? 77.794 23.562 -14.835 1.00 25.82 465 ASP A C 1
ATOM 3516 O O . ASP A 1 465 ? 78.928 23.177 -15.074 1.00 24.66 465 ASP A O 1
ATOM 3521 N N . ASN A 1 466 ? 77.526 24.817 -14.506 1.00 24.12 466 ASN A N 1
ATOM 3522 C CA . ASN A 1 466 ? 78.646 25.697 -14.181 1.00 24.55 466 ASN A CA 1
ATOM 3523 C C . ASN A 1 466 ? 78.136 26.826 -13.353 1.00 20.46 466 ASN A C 1
ATOM 3524 O O . ASN A 1 466 ? 76.945 27.133 -13.341 1.00 19.56 466 ASN A O 1
ATOM 3529 N N . ILE A 1 467 ? 79.060 27.277 -12.544 1.00 20.70 467 ILE A N 1
ATOM 3530 C CA . ILE A 1 467 ? 78.803 28.091 -11.366 1.00 20.94 467 ILE A CA 1
ATOM 3531 C C . ILE A 1 467 ? 78.360 29.445 -11.903 1.00 18.85 467 ILE A C 1
ATOM 3532 O O . ILE A 1 467 ? 77.346 29.983 -11.438 1.00 18.18 467 ILE A O 1
ATOM 3537 N N . VAL A 1 468 ? 79.033 29.969 -12.931 1.00 17.83 468 VAL A N 1
ATOM 3538 C CA . VAL A 1 468 ? 78.653 31.292 -13.471 1.00 18.22 468 VAL A CA 1
ATOM 3539 C C . VAL A 1 468 ? 77.208 31.264 -13.974 1.00 18.31 468 VAL A C 1
ATOM 3540 O O . VAL A 1 468 ? 76.388 32.158 -13.625 1.00 17.78 468 VAL A O 1
ATOM 3544 N N . ALA A 1 469 ? 76.871 30.204 -14.720 1.00 17.16 469 ALA A N 1
ATOM 3545 C CA . ALA A 1 469 ? 75.531 30.117 -15.306 1.00 17.13 469 ALA A CA 1
ATOM 3546 C C . ALA A 1 469 ? 74.506 29.855 -14.185 1.00 16.95 469 ALA A C 1
ATOM 3547 O O . ALA A 1 469 ? 73.338 30.329 -14.220 1.00 16.23 469 ALA A O 1
ATOM 3549 N N . SER A 1 470 ? 74.914 29.070 -13.191 1.00 17.58 470 SER A N 1
ATOM 3550 C CA . SER A 1 470 ? 74.027 28.849 -12.059 1.00 17.41 470 SER A CA 1
ATOM 3551 C C . SER A 1 470 ? 73.685 30.175 -11.363 1.00 19.03 470 SER A C 1
ATOM 3552 O O . SER A 1 470 ? 72.525 30.427 -11.005 1.00 18.68 470 SER A O 1
ATOM 3555 N N . GLU A 1 471 ? 74.673 31.045 -11.188 1.00 18.86 471 GLU A N 1
ATOM 3556 C CA . GLU A 1 471 ? 74.407 32.410 -10.666 1.00 19.79 471 GLU A CA 1
ATOM 3557 C C . GLU A 1 471 ? 73.470 33.213 -11.547 1.00 18.73 471 GLU A C 1
ATOM 3558 O O . GLU A 1 471 ? 72.655 33.976 -11.052 1.00 19.51 471 GLU A O 1
ATOM 3564 N N . LEU A 1 472 ? 73.592 33.078 -12.849 1.00 17.15 472 LEU A N 1
ATOM 3565 C CA . LEU A 1 472 ? 72.754 33.800 -13.748 1.00 17.86 472 LEU A CA 1
ATOM 3566 C C . LEU A 1 472 ? 71.318 33.390 -13.477 1.00 17.23 472 LEU A C 1
ATOM 3567 O O . LEU A 1 472 ? 70.412 34.217 -13.311 1.00 17.47 472 LEU A O 1
ATOM 3572 N N . ARG A 1 473 ? 71.093 32.100 -13.426 1.00 16.87 473 ARG A N 1
ATOM 3573 C CA . ARG A 1 473 ? 69.708 31.571 -13.334 1.00 16.89 473 ARG A CA 1
ATOM 3574 C C . ARG A 1 473 ? 69.032 31.828 -11.987 1.00 15.79 473 ARG A C 1
ATOM 3575 O O . ARG A 1 473 ? 67.766 31.872 -11.919 1.00 18.04 473 ARG A O 1
ATOM 3583 N N . ARG A 1 474 ? 69.831 31.880 -10.920 1.00 15.10 474 ARG A N 1
ATOM 3584 C CA . ARG A 1 474 ? 69.254 32.163 -9.543 1.00 16.33 474 ARG A CA 1
ATOM 3585 C C . ARG A 1 474 ? 68.309 33.376 -9.481 1.00 15.64 474 ARG A C 1
ATOM 3586 O O . ARG A 1 474 ? 67.253 33.383 -8.777 1.00 14.94 474 ARG A O 1
ATOM 3594 N N . VAL A 1 475 ? 68.677 34.451 -10.187 1.00 16.11 475 VAL A N 1
ATOM 3595 C CA . VAL A 1 475 ? 67.925 35.712 -10.036 1.00 16.95 475 VAL A CA 1
ATOM 3596 C C . VAL A 1 475 ? 66.489 35.574 -10.619 1.00 15.69 475 VAL A C 1
ATOM 3597 O O . VAL A 1 475 ? 65.508 35.779 -9.911 1.00 17.70 475 VAL A O 1
ATOM 3601 N N . PRO A 1 476 ? 66.351 35.185 -11.917 1.00 15.18 476 PRO A N 1
ATOM 3602 C CA . PRO A 1 476 ? 64.989 35.063 -12.429 1.00 15.52 476 PRO A CA 1
ATOM 3603 C C . PRO A 1 476 ? 64.283 33.923 -11.756 1.00 15.32 476 PRO A C 1
ATOM 3604 O O . PRO A 1 476 ? 63.089 33.973 -11.665 1.00 14.97 476 PRO A O 1
ATOM 3608 N N . ARG A 1 477 ? 65.003 32.917 -11.252 1.00 15.93 477 ARG A N 1
ATOM 3609 C CA . ARG A 1 477 ? 64.283 31.887 -10.402 1.00 15.78 477 ARG A CA 1
ATOM 3610 C C . ARG A 1 477 ? 63.640 32.507 -9.158 1.00 15.94 477 ARG A C 1
ATOM 3611 O O . ARG A 1 477 ? 62.404 32.302 -8.842 1.00 16.82 477 ARG A O 1
ATOM 3619 N N . ALA A 1 478 ? 64.442 33.288 -8.430 1.00 15.63 478 ALA A N 1
ATOM 3620 C CA . ALA A 1 478 ? 63.962 33.967 -7.189 1.00 16.48 478 ALA A CA 1
ATOM 3621 C C . ALA A 1 478 ? 62.790 34.900 -7.516 1.00 17.97 478 ALA A C 1
ATOM 3622 O O . ALA A 1 478 ? 61.845 35.026 -6.746 1.00 17.93 478 ALA A O 1
ATOM 3624 N N . ILE A 1 479 ? 62.854 35.561 -8.675 1.00 16.58 479 ILE A N 1
ATOM 3625 C CA . ILE A 1 479 ? 61.751 36.384 -9.110 1.00 18.48 479 ILE A CA 1
ATOM 3626 C C . ILE A 1 479 ? 60.462 35.578 -9.284 1.00 17.58 479 ILE A C 1
ATOM 3627 O O . ILE A 1 479 ? 59.368 35.971 -8.777 1.00 18.10 479 ILE A O 1
ATOM 3632 N N . TYR A 1 480 ? 60.565 34.455 -9.975 1.00 16.98 480 TYR A N 1
ATOM 3633 C CA . TYR A 1 480 ? 59.431 33.549 -10.086 1.00 16.72 480 TYR A CA 1
ATOM 3634 C C . TYR A 1 480 ? 58.983 33.083 -8.688 1.00 16.44 480 TYR A C 1
ATOM 3635 O O . TYR A 1 480 ? 57.776 33.108 -8.383 1.00 15.99 480 TYR A O 1
ATOM 3644 N N . ASN A 1 481 ? 59.930 32.675 -7.854 1.00 14.90 481 ASN A N 1
ATOM 3645 C CA . ASN A 1 481 ? 59.601 32.201 -6.487 1.00 16.40 481 ASN A CA 1
ATOM 3646 C C . ASN A 1 481 ? 58.804 33.244 -5.662 1.00 17.74 481 ASN A C 1
ATOM 3647 O O . ASN A 1 481 ? 57.937 32.900 -4.799 1.00 17.78 481 ASN A O 1
ATOM 3652 N N . ASN A 1 482 ? 59.024 34.516 -6.007 1.00 19.51 482 ASN A N 1
ATOM 3653 C CA . ASN A 1 482 ? 58.395 35.630 -5.296 1.00 21.29 482 ASN A CA 1
ATOM 3654 C C . ASN A 1 482 ? 57.236 36.208 -6.110 1.00 22.02 482 ASN A C 1
ATOM 3655 O O . ASN A 1 482 ? 56.853 37.369 -5.934 1.00 26.52 482 ASN A O 1
ATOM 3660 N N . GLY A 1 483 ? 56.668 35.433 -7.026 1.00 21.45 483 GLY A N 1
ATOM 3661 C CA . GLY A 1 483 ? 55.411 35.848 -7.699 1.00 20.61 483 GLY A CA 1
ATOM 3662 C C . GLY A 1 483 ? 55.541 36.470 -9.066 1.00 22.28 483 GLY A C 1
ATOM 3663 O O . GLY A 1 483 ? 54.538 36.859 -9.667 1.00 22.26 483 GLY A O 1
ATOM 3664 N N . GLY A 1 484 ? 56.772 36.546 -9.568 1.00 20.29 484 GLY A N 1
ATOM 3665 C CA . GLY A 1 484 ? 57.085 37.057 -10.893 1.00 21.13 484 GLY A CA 1
ATOM 3666 C C . GLY A 1 484 ? 56.869 36.049 -12.027 1.00 22.09 484 GLY A C 1
ATOM 3667 O O . GLY A 1 484 ? 56.324 34.947 -11.801 1.00 22.88 484 GLY A O 1
ATOM 3668 N N . PRO A 1 485 ? 57.306 36.405 -13.249 1.00 22.92 485 PRO A N 1
ATOM 3669 C CA . PRO A 1 485 ? 57.157 35.542 -14.413 1.00 23.55 485 PRO A CA 1
ATOM 3670 C C . PRO A 1 485 ? 57.891 34.214 -14.239 1.00 22.07 485 PRO A C 1
ATOM 3671 O O . PRO A 1 485 ? 58.933 34.115 -13.526 1.00 21.86 485 PRO A O 1
ATOM 3675 N N . ILE A 1 486 ? 57.324 33.225 -14.903 1.00 22.12 486 ILE A N 1
ATOM 3676 C CA . ILE A 1 486 ? 57.899 31.886 -14.980 1.00 23.71 486 ILE A CA 1
ATOM 3677 C C . ILE A 1 486 ? 59.267 32.004 -15.590 1.00 22.97 486 ILE A C 1
ATOM 3678 O O . ILE A 1 486 ? 59.484 32.795 -16.538 1.00 24.20 486 ILE A O 1
ATOM 3683 N N . TYR A 1 487 ? 60.250 31.318 -15.010 1.00 19.26 487 TYR A N 1
ATOM 3684 C CA . TYR A 1 487 ? 61.529 31.298 -15.689 1.00 19.10 487 TYR A CA 1
ATOM 3685 C C . TYR A 1 487 ? 61.793 29.808 -16.012 1.00 19.60 487 TYR A C 1
ATOM 3686 O O . TYR A 1 487 ? 61.641 29.356 -17.152 1.00 18.20 487 TYR A O 1
ATOM 3695 N N . SER A 1 488 ? 62.201 29.054 -15.012 1.00 18.05 488 SER A N 1
ATOM 3696 C CA . SER A 1 488 ? 62.411 27.596 -15.206 1.00 19.35 488 SER A CA 1
ATOM 3697 C C . SER A 1 488 ? 61.079 26.879 -15.366 1.00 20.36 488 SER A C 1
ATOM 3698 O O . SER A 1 488 ? 60.095 27.195 -14.680 1.00 19.11 488 SER A O 1
ATOM 3701 N N . PRO A 1 489 ? 61.022 25.884 -16.237 1.00 20.33 489 PRO A N 1
ATOM 3702 C CA . PRO A 1 489 ? 59.674 25.284 -16.290 1.00 21.32 489 PRO A CA 1
ATOM 3703 C C . PRO A 1 489 ? 59.291 24.535 -14.983 1.00 19.88 489 PRO A C 1
ATOM 3704 O O . PRO A 1 489 ? 60.178 24.066 -14.217 1.00 19.02 489 PRO A O 1
ATOM 3708 N N . LEU A 1 490 ? 57.996 24.443 -14.769 1.00 18.70 490 LEU A N 1
ATOM 3709 C CA . LEU A 1 490 ? 57.450 23.691 -13.649 1.00 19.64 490 LEU A CA 1
ATOM 3710 C C . LEU A 1 490 ? 57.353 22.200 -13.976 1.00 17.50 490 LEU A C 1
ATOM 3711 O O . LEU A 1 490 ? 57.068 21.830 -15.100 1.00 18.47 490 LEU A O 1
ATOM 3716 N N . GLY A 1 491 ? 57.558 21.344 -12.978 1.00 16.51 491 GLY A N 1
ATOM 3717 C CA . GLY A 1 491 ? 57.317 19.910 -13.199 1.00 15.05 491 GLY A CA 1
ATOM 3718 C C . GLY A 1 491 ? 56.061 19.412 -12.512 1.00 15.74 491 GLY A C 1
ATOM 3719 O O . GLY A 1 491 ? 55.452 20.172 -11.717 1.00 15.68 491 GLY A O 1
ATOM 3720 N N . PRO A 1 492 ? 55.714 18.133 -12.725 1.00 14.59 492 PRO A N 1
ATOM 3721 C CA . PRO A 1 492 ? 54.452 17.591 -12.180 1.00 17.05 492 PRO A CA 1
ATOM 3722 C C . PRO A 1 492 ? 54.619 17.119 -10.726 1.00 15.81 492 PRO A C 1
ATOM 3723 O O . PRO A 1 492 ? 53.601 16.984 -10.052 1.00 16.39 492 PRO A O 1
ATOM 3727 N N . ASN A 1 493 ? 55.855 16.938 -10.248 1.00 14.41 493 ASN A N 1
ATOM 3728 C CA . ASN A 1 493 ? 56.139 16.403 -8.884 1.00 15.44 493 ASN A CA 1
ATOM 3729 C C . ASN A 1 493 ? 56.196 17.530 -7.891 1.00 15.74 493 ASN A C 1
ATOM 3730 O O . ASN A 1 493 ? 57.202 17.805 -7.211 1.00 14.26 493 ASN A O 1
ATOM 3735 N N . ILE A 1 494 ? 55.049 18.164 -7.781 1.00 15.89 494 ILE A N 1
ATOM 3736 C CA . ILE A 1 494 ? 54.830 19.382 -7.031 1.00 16.69 494 ILE A CA 1
ATOM 3737 C C . ILE A 1 494 ? 54.889 19.068 -5.542 1.00 17.98 494 ILE A C 1
ATOM 3738 O O . ILE A 1 494 ? 54.239 18.107 -5.092 1.00 17.77 494 ILE A O 1
ATOM 3743 N N . TRP A 1 495 ? 55.563 19.911 -4.755 1.00 15.29 495 TRP A N 1
ATOM 3744 C CA . TRP A 1 495 ? 55.460 19.811 -3.292 1.00 17.07 495 TRP A CA 1
ATOM 3745 C C . TRP A 1 495 ? 54.124 20.433 -2.876 1.00 17.66 495 TRP A C 1
ATOM 3746 O O . TRP A 1 495 ? 54.010 21.649 -2.922 1.00 17.82 495 TRP A O 1
ATOM 3757 N N . GLU A 1 496 ? 53.118 19.642 -2.510 1.00 18.96 496 GLU A N 1
ATOM 3758 C CA . GLU A 1 496 ? 51.800 20.214 -2.152 1.00 21.02 496 GLU A CA 1
ATOM 3759 C C . GLU A 1 496 ? 51.843 21.178 -0.984 1.00 21.09 496 GLU A C 1
ATOM 3760 O O . GLU A 1 496 ? 52.628 21.017 -0.051 1.00 20.57 496 GLU A O 1
ATOM 3766 N N . GLU A 1 497 ? 51.005 22.192 -1.031 1.00 19.24 497 GLU A N 1
ATOM 3767 C CA . GLU A 1 497 ? 50.939 23.075 0.104 1.00 22.14 497 GLU A CA 1
ATOM 3768 C C . GLU A 1 497 ? 50.515 22.234 1.352 1.00 19.86 497 GLU A C 1
ATOM 3769 O O . GLU A 1 497 ? 49.566 21.488 1.273 1.00 21.84 497 GLU A O 1
ATOM 3775 N N . PRO A 1 498 ? 51.224 22.372 2.497 1.00 18.41 498 PRO A N 1
ATOM 3776 C CA . PRO A 1 498 ? 50.782 21.517 3.602 1.00 18.66 498 PRO A CA 1
ATOM 3777 C C . PRO A 1 498 ? 49.452 21.867 4.215 1.00 19.89 498 PRO A C 1
ATOM 3778 O O . PRO A 1 498 ? 49.169 23.039 4.376 1.00 18.58 498 PRO A O 1
ATOM 3782 N N . THR A 1 499 ? 48.707 20.846 4.610 1.00 18.49 499 THR A N 1
ATOM 3783 C CA . THR A 1 499 ? 47.418 21.034 5.280 1.00 19.44 499 THR A CA 1
ATOM 3784 C C . THR A 1 499 ? 47.301 20.188 6.563 1.00 20.09 499 THR A C 1
ATOM 3785 O O . THR A 1 499 ? 46.457 20.464 7.429 1.00 22.09 499 THR A O 1
ATOM 3789 N N . GLY A 1 500 ? 48.118 19.152 6.676 1.00 19.45 500 GLY A N 1
ATOM 3790 C CA . GLY A 1 500 ? 48.085 18.290 7.847 1.00 20.10 500 GLY A CA 1
ATOM 3791 C C . GLY A 1 500 ? 49.054 17.133 7.733 1.00 20.63 500 GLY A C 1
ATOM 3792 O O . GLY A 1 500 ? 50.138 17.248 7.112 1.00 18.82 500 GLY A O 1
ATOM 3793 N N . TYR A 1 501 ? 48.689 16.014 8.348 1.00 18.63 501 TYR A N 1
ATOM 3794 C CA . TYR A 1 501 ? 49.571 14.859 8.370 1.00 17.25 501 TYR A CA 1
ATOM 3795 C C . TYR A 1 501 ? 48.846 13.643 7.776 1.00 17.42 501 TYR A C 1
ATOM 3796 O O . TYR A 1 501 ? 47.594 13.486 7.932 1.00 17.37 501 TYR A O 1
ATOM 3805 N N . ILE A 1 502 ? 49.607 12.766 7.108 1.00 15.53 502 ILE A N 1
ATOM 3806 C CA . ILE A 1 502 ? 49.077 11.507 6.593 1.00 15.50 502 ILE A CA 1
ATOM 3807 C C . ILE A 1 502 ? 48.640 10.616 7.801 1.00 15.30 502 ILE A C 1
ATOM 3808 O O . ILE A 1 502 ? 49.325 10.617 8.853 1.00 15.38 502 ILE A O 1
ATOM 3813 N N . ALA A 1 503 ? 47.452 9.984 7.723 1.00 16.39 503 ALA A N 1
ATOM 3814 C CA . ALA A 1 503 ? 47.081 8.890 8.649 1.00 16.08 503 ALA A CA 1
ATOM 3815 C C . ALA A 1 503 ? 47.802 7.607 8.109 1.00 16.57 503 ALA A C 1
ATOM 3816 O O . ALA A 1 503 ? 47.432 7.023 7.069 1.00 17.00 503 ALA A O 1
ATOM 3818 N N . PRO A 1 504 ? 48.904 7.197 8.749 1.00 16.08 504 PRO A N 1
ATOM 3819 C CA . PRO A 1 504 ? 49.675 6.159 8.023 1.00 15.73 504 PRO A CA 1
ATOM 3820 C C . PRO A 1 504 ? 49.050 4.757 8.132 1.00 15.90 504 PRO A C 1
ATOM 3821 O O . PRO A 1 504 ? 48.187 4.572 8.962 1.00 17.04 504 PRO A O 1
ATOM 3825 N N . PRO A 1 505 ? 49.484 3.796 7.288 1.00 15.86 505 PRO A N 1
ATOM 3826 C CA . PRO A 1 505 ? 49.054 2.392 7.434 1.00 15.99 505 PRO A CA 1
ATOM 3827 C C . PRO A 1 505 ? 49.351 1.875 8.836 1.00 16.80 505 PRO A C 1
ATOM 3828 O O . PRO A 1 505 ? 50.456 2.162 9.463 1.00 15.84 505 PRO A O 1
ATOM 3832 N N . LEU A 1 506 ? 48.398 1.100 9.337 1.00 18.32 506 LEU A N 1
ATOM 3833 C CA . LEU A 1 506 ? 48.573 0.399 10.618 1.00 17.94 506 LEU A CA 1
ATOM 3834 C C . LEU A 1 506 ? 49.051 -1.031 10.485 1.00 17.56 506 LEU A C 1
ATOM 3835 O O . LEU A 1 506 ? 49.329 -1.662 11.486 1.00 15.85 506 LEU A O 1
ATOM 3840 N N . TYR A 1 507 ? 49.247 -1.514 9.243 1.00 17.40 507 TYR A N 1
ATOM 3841 C CA . TYR A 1 507 ? 49.970 -2.745 9.027 1.00 18.11 507 TYR A CA 1
ATOM 3842 C C . TYR A 1 507 ? 51.316 -2.601 9.707 1.00 16.51 507 TYR A C 1
ATOM 3843 O O . TYR A 1 507 ? 52.066 -1.714 9.380 1.00 18.22 507 TYR A O 1
ATOM 3852 N N . GLY A 1 508 ? 51.668 -3.494 10.612 1.00 17.22 508 GLY A N 1
ATOM 3853 C CA . GLY A 1 508 ? 53.084 -3.445 11.115 1.00 15.70 508 GLY A CA 1
ATOM 3854 C C . GLY A 1 508 ? 53.157 -2.531 12.329 1.00 16.00 508 GLY A C 1
ATOM 3855 O O . GLY A 1 508 ? 54.126 -2.559 13.081 1.00 16.26 508 GLY A O 1
ATOM 3856 N N . ALA A 1 509 ? 52.121 -1.728 12.570 1.00 16.94 509 ALA A N 1
ATOM 3857 C CA . ALA A 1 509 ? 52.211 -0.687 13.599 1.00 17.01 509 ALA A CA 1
ATOM 3858 C C . ALA A 1 509 ? 52.374 -1.298 14.980 1.00 16.50 509 ALA A C 1
ATOM 3859 O O . ALA A 1 509 ? 52.847 -0.647 15.892 1.00 18.00 509 ALA A O 1
ATOM 3861 N N . TRP A 1 510 ? 51.956 -2.543 15.150 1.00 16.97 510 TRP A N 1
ATOM 3862 C CA . TRP A 1 510 ? 52.229 -3.254 16.402 1.00 17.10 510 TRP A CA 1
ATOM 3863 C C . TRP A 1 510 ? 53.673 -3.152 16.870 1.00 17.26 510 TRP A C 1
ATOM 3864 O O . TRP A 1 510 ? 53.984 -3.121 18.093 1.00 19.46 510 TRP A O 1
ATOM 3875 N N . ALA A 1 511 ? 54.591 -3.068 15.893 1.00 16.74 511 ALA A N 1
ATOM 3876 C CA . ALA A 1 511 ? 56.013 -3.178 16.108 1.00 15.78 511 ALA A CA 1
ATOM 3877 C C . ALA A 1 511 ? 56.759 -1.834 16.181 1.00 15.26 511 ALA A C 1
ATOM 3878 O O . ALA A 1 511 ? 57.984 -1.788 16.519 1.00 16.84 511 ALA A O 1
ATOM 3880 N N . THR A 1 512 ? 56.099 -0.763 15.780 1.00 15.41 512 THR A N 1
ATOM 3881 C CA . THR A 1 512 ? 56.809 0.486 15.440 1.00 14.36 512 THR A CA 1
ATOM 3882 C C . THR A 1 512 ? 56.677 1.570 16.490 1.00 14.12 512 THR A C 1
ATOM 3883 O O . THR A 1 512 ? 56.801 2.759 16.178 1.00 13.36 512 THR A O 1
ATOM 3887 N N . ALA A 1 513 ? 56.449 1.208 17.750 1.00 13.89 513 ALA A N 1
ATOM 3888 C CA . ALA A 1 513 ? 56.421 2.259 18.767 1.00 14.54 513 ALA A CA 1
ATOM 3889 C C . ALA A 1 513 ? 57.869 2.928 18.862 1.00 15.36 513 ALA A C 1
ATOM 3890 O O . ALA A 1 513 ? 58.871 2.298 18.559 1.00 15.78 513 ALA A O 1
ATOM 3892 N N . PRO A 1 514 ? 57.959 4.218 19.260 1.00 15.72 514 PRO A N 1
ATOM 3893 C CA . PRO A 1 514 ? 56.831 5.092 19.632 1.00 14.73 514 PRO A CA 1
ATOM 3894 C C . PRO A 1 514 ? 56.121 5.742 18.420 1.00 14.85 514 PRO A C 1
ATOM 3895 O O . PRO A 1 514 ? 56.580 5.633 17.248 1.00 13.28 514 PRO A O 1
ATOM 3899 N N . TYR A 1 515 ? 54.952 6.351 18.684 1.00 15.18 515 TYR A N 1
ATOM 3900 C CA . TYR A 1 515 ? 54.042 6.734 17.619 1.00 15.65 515 TYR A CA 1
ATOM 3901 C C . TYR A 1 515 ? 53.958 8.272 17.363 1.00 16.62 515 TYR A C 1
ATOM 3902 O O . TYR A 1 515 ? 54.382 9.081 18.222 1.00 17.26 515 TYR A O 1
ATOM 3911 N N . PHE A 1 516 ? 53.286 8.639 16.265 1.00 15.40 516 PHE A N 1
ATOM 3912 C CA . PHE A 1 516 ? 53.176 9.967 15.736 1.00 15.14 516 PHE A CA 1
ATOM 3913 C C . PHE A 1 516 ? 54.471 10.393 15.072 1.00 14.93 516 PHE A C 1
ATOM 3914 O O . PHE A 1 516 ? 55.518 9.793 15.287 1.00 14.09 516 PHE A O 1
ATOM 3922 N N . HIS A 1 517 ? 54.373 11.450 14.293 1.00 13.70 517 HIS A N 1
ATOM 3923 C CA . HIS A 1 517 ? 55.491 11.860 13.424 1.00 14.72 517 HIS A CA 1
ATOM 3924 C C . HIS A 1 517 ? 56.711 12.255 14.204 1.00 14.86 517 HIS A C 1
ATOM 3925 O O . HIS A 1 517 ? 57.763 12.331 13.622 1.00 16.01 517 HIS A O 1
ATOM 3932 N N . ASN A 1 518 ? 56.578 12.557 15.500 1.00 15.35 518 ASN A N 1
ATOM 3933 C CA . ASN A 1 518 ? 57.741 12.907 16.319 1.00 14.58 518 ASN A CA 1
ATOM 3934 C C . ASN A 1 518 ? 58.180 11.797 17.329 1.00 14.02 518 ASN A C 1
ATOM 3935 O O . ASN A 1 518 ? 58.999 12.054 18.223 1.00 15.29 518 ASN A O 1
ATOM 3940 N N . GLY A 1 519 ? 57.607 10.600 17.188 1.00 14.29 519 GLY A N 1
ATOM 3941 C CA . GLY A 1 519 ? 57.849 9.446 18.048 1.00 14.00 519 GLY A CA 1
ATOM 3942 C C . GLY A 1 519 ? 57.627 9.792 19.505 1.00 15.42 519 GLY A C 1
ATOM 3943 O O . GLY A 1 519 ? 58.390 9.375 20.384 1.00 16.69 519 GLY A O 1
ATOM 3944 N N . SER A 1 520 ? 56.549 10.488 19.818 1.00 16.16 520 SER A N 1
ATOM 3945 C CA . SER A 1 520 ? 56.356 11.039 21.180 1.00 16.05 520 SER A CA 1
ATOM 3946 C C . SER A 1 520 ? 55.515 10.179 22.106 1.00 18.52 520 SER A C 1
ATOM 3947 O O . SER A 1 520 ? 55.567 10.379 23.319 1.00 19.14 520 SER A O 1
ATOM 3950 N N . VAL A 1 521 ? 54.747 9.261 21.550 1.00 17.21 521 VAL A N 1
ATOM 3951 C CA . VAL A 1 521 ? 53.864 8.446 22.367 1.00 18.11 521 VAL A CA 1
ATOM 3952 C C . VAL A 1 521 ? 54.328 6.962 22.441 1.00 19.48 521 VAL A C 1
ATOM 3953 O O . VAL A 1 521 ? 54.409 6.283 21.435 1.00 20.62 521 VAL A O 1
ATOM 3957 N N . PRO A 1 522 ? 54.623 6.456 23.660 1.00 20.13 522 PRO A N 1
ATOM 3958 C CA . PRO A 1 522 ? 55.397 5.207 23.664 1.00 19.57 522 PRO A CA 1
ATOM 3959 C C . PRO A 1 522 ? 54.584 3.973 23.384 1.00 19.42 522 PRO A C 1
ATOM 3960 O O . PRO A 1 522 ? 55.166 2.951 23.079 1.00 19.15 522 PRO A O 1
ATOM 3964 N N . ASN A 1 523 ? 53.250 4.036 23.496 1.00 19.53 523 ASN A N 1
ATOM 3965 C CA . ASN A 1 523 ? 52.479 2.828 23.188 1.00 19.67 523 ASN A CA 1
ATOM 3966 C C . ASN A 1 523 ? 51.148 3.110 22.535 1.00 20.06 523 ASN A C 1
ATOM 3967 O O . ASN A 1 523 ? 50.685 4.252 22.471 1.00 22.63 523 ASN A O 1
ATOM 3972 N N . LEU A 1 524 ? 50.540 2.070 22.002 1.00 20.54 524 LEU A N 1
ATOM 3973 C CA . LEU A 1 524 ? 49.322 2.253 21.250 1.00 22.29 524 LEU A CA 1
ATOM 3974 C C . LEU A 1 524 ? 48.160 2.635 22.135 1.00 24.34 524 LEU A C 1
ATOM 3975 O O . LEU A 1 524 ? 47.283 3.497 21.756 1.00 23.35 524 LEU A O 1
ATOM 3980 N N . TRP A 1 525 ? 48.115 2.008 23.315 1.00 22.88 525 TRP A N 1
ATOM 3981 C CA . TRP A 1 525 ? 47.195 2.465 24.379 1.00 22.71 525 TRP A CA 1
ATOM 3982 C C . TRP A 1 525 ? 47.152 4.000 24.479 1.00 22.03 525 TRP A C 1
ATOM 3983 O O . TRP A 1 525 ? 46.091 4.605 24.521 1.00 22.87 525 TRP A O 1
ATOM 3994 N N . GLY A 1 526 ? 48.318 4.645 24.475 1.00 20.78 526 GLY A N 1
ATOM 3995 C CA . GLY A 1 526 ? 48.430 6.086 24.620 1.00 20.10 526 GLY A CA 1
ATOM 3996 C C . GLY A 1 526 ? 47.838 6.867 23.459 1.00 19.34 526 GLY A C 1
ATOM 3997 O O . GLY A 1 526 ? 47.206 7.900 23.643 1.00 21.06 526 GLY A O 1
ATOM 3998 N N . VAL A 1 527 ? 48.036 6.379 22.253 1.00 20.20 527 VAL A N 1
ATOM 3999 C CA . VAL A 1 527 ? 47.366 6.926 21.088 1.00 19.64 527 VAL A CA 1
ATOM 4000 C C . VAL A 1 527 ? 45.864 6.849 21.345 1.00 20.54 527 VAL A C 1
ATOM 4001 O O . VAL A 1 527 ? 45.138 7.788 21.026 1.00 20.01 527 VAL A O 1
ATOM 4005 N N . LEU A 1 528 ? 45.438 5.724 21.903 1.00 19.75 528 LEU A N 1
ATOM 4006 C CA . LEU A 1 528 ? 44.005 5.445 22.086 1.00 20.10 528 LEU A CA 1
ATOM 4007 C C . LEU A 1 528 ? 43.414 6.129 23.303 1.00 22.38 528 LEU A C 1
ATOM 4008 O O . LEU A 1 528 ? 42.191 6.275 23.428 1.00 23.35 528 LEU A O 1
ATOM 4013 N N . LYS A 1 529 ? 44.280 6.545 24.222 1.00 22.15 529 LYS A N 1
ATOM 4014 C CA . LYS A 1 529 ? 43.830 7.170 25.453 1.00 23.44 529 LYS A CA 1
ATOM 4015 C C . LYS A 1 529 ? 44.702 8.320 25.836 1.00 24.42 529 LYS A C 1
ATOM 4016 O O . LYS A 1 529 ? 45.724 8.106 26.542 1.00 24.54 529 LYS A O 1
ATOM 4022 N N . PRO A 1 530 ? 44.390 9.530 25.301 1.00 25.61 530 PRO A N 1
ATOM 4023 C CA . PRO A 1 530 ? 45.294 10.681 25.434 1.00 25.00 530 PRO A CA 1
ATOM 4024 C C . PRO A 1 530 ? 45.727 10.912 26.854 1.00 27.15 530 PRO A C 1
ATOM 4025 O O . PRO A 1 530 ? 46.867 11.253 27.083 1.00 24.19 530 PRO A O 1
ATOM 4029 N N . SER A 1 531 ? 44.829 10.654 27.809 1.00 27.51 531 SER A N 1
ATOM 4030 C CA . SER A 1 531 ? 45.104 10.942 29.216 1.00 27.98 531 SER A CA 1
ATOM 4031 C C . SER A 1 531 ? 46.249 10.113 29.809 1.00 28.46 531 SER A C 1
ATOM 4032 O O . SER A 1 531 ? 46.878 10.544 30.761 1.00 26.12 531 SER A O 1
ATOM 4035 N N . ASP A 1 532 ? 46.536 8.950 29.207 1.00 25.89 532 ASP A N 1
ATOM 4036 C CA . ASP A 1 532 ? 47.634 8.062 29.608 1.00 25.05 532 ASP A CA 1
ATOM 4037 C C . ASP A 1 532 ? 48.947 8.262 28.897 1.00 26.37 532 ASP A C 1
ATOM 4038 O O . ASP A 1 532 ? 49.847 7.433 29.044 1.00 28.52 532 ASP A O 1
ATOM 4043 N N . ARG A 1 533 ? 49.104 9.349 28.152 1.00 24.92 533 ARG A N 1
ATOM 4044 C CA . ARG A 1 533 ? 50.407 9.542 27.482 1.00 20.35 533 ARG A CA 1
ATOM 4045 C C . ARG A 1 533 ? 51.363 10.245 28.456 1.00 20.66 533 ARG A C 1
ATOM 4046 O O . ARG A 1 533 ? 51.053 11.290 28.958 1.00 23.56 533 ARG A O 1
ATOM 4054 N N . PRO A 1 534 ? 52.560 9.717 28.695 1.00 20.39 534 PR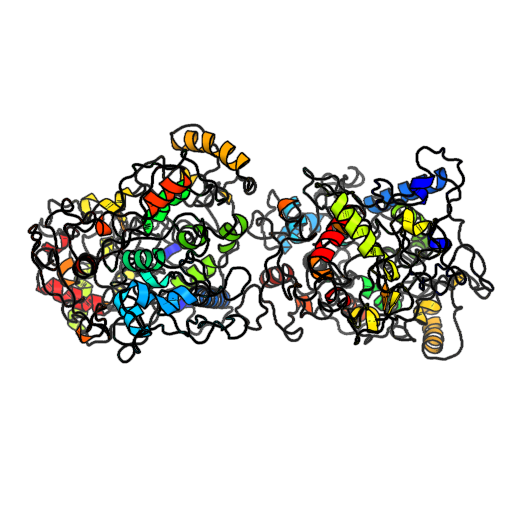O A N 1
ATOM 4055 C CA . PRO A 1 534 ? 53.442 10.430 29.607 1.00 20.26 534 PRO A CA 1
ATOM 4056 C C . PRO A 1 534 ? 54.179 11.530 28.896 1.00 21.26 534 PRO A C 1
ATOM 4057 O O . PRO A 1 534 ? 54.639 11.330 27.760 1.00 21.66 534 PRO A O 1
ATOM 4061 N N . LYS A 1 535 ? 54.370 12.654 29.549 1.00 21.87 535 LYS A N 1
ATOM 4062 C CA . LYS A 1 535 ? 55.069 13.773 28.876 1.00 20.93 535 LYS A CA 1
ATOM 4063 C C . LYS A 1 535 ? 56.541 13.505 28.717 1.00 20.32 535 LYS A C 1
ATOM 4064 O O . LYS A 1 535 ? 57.166 13.958 27.773 1.00 21.60 535 LYS A O 1
ATOM 4070 N N . LEU A 1 536 ? 57.117 12.874 29.712 1.00 19.59 536 LEU A N 1
ATOM 4071 C CA . LEU A 1 536 ? 58.526 12.438 29.597 1.00 19.87 536 LEU A CA 1
ATOM 4072 C C . LEU A 1 536 ? 58.586 10.976 29.924 1.00 20.09 536 LEU A C 1
ATOM 4073 O O . LEU A 1 536 ? 57.874 10.463 30.811 1.00 19.59 536 LEU A O 1
ATOM 4078 N N . TRP A 1 537 ? 59.340 10.236 29.170 1.00 18.52 537 TRP A N 1
ATOM 4079 C CA . TRP A 1 537 ? 59.300 8.784 29.421 1.00 20.09 537 TRP A CA 1
ATOM 4080 C C . TRP A 1 537 ? 60.600 8.148 28.990 1.00 21.83 537 TRP A C 1
ATOM 4081 O O . TRP A 1 537 ? 61.247 8.613 28.043 1.00 21.69 537 TRP A O 1
ATOM 4092 N N . LYS A 1 538 ? 61.010 7.123 29.714 1.00 21.38 538 LYS A N 1
ATOM 4093 C CA . LYS A 1 538 ? 62.355 6.628 29.612 1.00 21.79 538 LYS A CA 1
ATOM 4094 C C . LYS A 1 538 ? 62.225 5.129 29.367 1.00 22.70 538 LYS A C 1
ATOM 4095 O O . LYS A 1 538 ? 61.535 4.430 30.137 1.00 22.87 538 LYS A O 1
ATOM 4101 N N . ARG A 1 539 ? 62.829 4.604 28.312 1.00 22.93 539 ARG A N 1
ATOM 4102 C CA . ARG A 1 539 ? 62.714 3.169 28.101 1.00 21.43 539 ARG A CA 1
ATOM 4103 C C . ARG A 1 539 ? 63.838 2.380 28.774 1.00 20.74 539 ARG A C 1
ATOM 4104 O O . ARG A 1 539 ? 64.750 2.962 29.309 1.00 19.31 539 ARG A O 1
ATOM 4112 N N . PRO A 1 540 ? 63.695 1.047 28.875 1.00 20.28 540 PRO A N 1
ATOM 4113 C CA . PRO A 1 540 ? 64.713 0.295 29.601 1.00 20.02 540 PRO A CA 1
ATOM 4114 C C . PRO A 1 540 ? 66.018 0.431 28.846 1.00 20.50 540 PRO A C 1
ATOM 4115 O O . PRO A 1 540 ? 66.021 0.391 27.608 1.00 19.17 540 PRO A O 1
ATOM 4119 N N . TYR A 1 541 ? 67.110 0.586 29.597 1.00 20.23 541 TYR A N 1
ATOM 4120 C CA . TYR A 1 541 ? 68.428 0.616 28.964 1.00 18.89 541 TYR A CA 1
ATOM 4121 C C . TYR A 1 541 ? 69.151 -0.727 29.115 1.00 20.31 541 TYR A C 1
ATOM 4122 O O . TYR A 1 541 ? 68.873 -1.536 29.983 1.00 19.25 541 TYR A O 1
ATOM 4131 N N . THR A 1 542 ? 70.130 -0.901 28.263 1.00 19.83 542 THR A N 1
ATOM 4132 C CA . THR A 1 542 ? 71.172 -1.869 28.320 1.00 20.48 542 THR A CA 1
ATOM 4133 C C . THR A 1 542 ? 72.179 -1.463 29.426 1.00 22.46 542 THR A C 1
ATOM 4134 O O . THR A 1 542 ? 72.151 -0.317 29.857 1.00 23.10 542 THR A O 1
ATOM 4138 N N . ALA A 1 543 ? 73.086 -2.372 29.856 1.00 21.22 543 ALA A N 1
ATOM 4139 C CA . ALA A 1 543 ? 74.198 -2.022 30.757 1.00 22.95 543 ALA A CA 1
ATOM 4140 C C . ALA A 1 543 ? 75.224 -1.206 29.969 1.00 21.06 543 ALA A C 1
ATOM 4141 O O . ALA A 1 543 ? 75.276 -1.315 28.766 1.00 20.30 543 ALA A O 1
ATOM 4143 N N . ALA A 1 544 ? 76.018 -0.383 30.644 1.00 20.83 544 ALA A N 1
ATOM 4144 C CA . ALA A 1 544 ? 77.093 0.350 30.042 1.00 19.69 544 ALA A CA 1
ATOM 4145 C C . ALA A 1 544 ? 78.117 -0.690 29.556 1.00 19.17 544 ALA A C 1
ATOM 4146 O O . ALA A 1 544 ? 78.100 -1.865 29.963 1.00 20.49 544 ALA A O 1
ATOM 4148 N N . GLY A 1 545 ? 79.002 -0.314 28.646 1.00 18.21 545 GLY A N 1
ATOM 4149 C CA . GLY A 1 545 ? 80.007 -1.261 28.202 1.00 17.73 545 GLY A CA 1
ATOM 4150 C C . GLY A 1 545 ? 81.288 -1.094 29.047 1.00 18.46 545 GLY A C 1
ATOM 4151 O O . GLY A 1 545 ? 81.309 -0.366 30.032 1.00 19.76 545 GLY A O 1
ATOM 4152 N N . ILE A 1 546 ? 82.338 -1.822 28.674 1.00 17.43 546 ILE A N 1
ATOM 4153 C CA . ILE A 1 546 ? 83.695 -1.696 29.303 1.00 17.30 546 ILE A CA 1
ATOM 4154 C C . ILE A 1 546 ? 84.235 -0.310 29.137 1.00 18.02 546 ILE A C 1
ATOM 4155 O O . ILE A 1 546 ? 84.388 0.210 28.003 1.00 18.34 546 ILE A O 1
ATOM 4160 N N . GLY A 1 547 ? 84.581 0.302 30.260 1.00 17.81 547 GLY A N 1
ATOM 4161 C CA . GLY A 1 547 ? 84.843 1.753 30.279 1.00 17.05 547 GLY A CA 1
ATOM 4162 C C . GLY A 1 547 ? 83.740 2.511 31.036 1.00 17.89 547 GLY A C 1
ATOM 4163 O O . GLY A 1 547 ? 83.904 3.711 31.397 1.00 16.27 547 GLY A O 1
ATOM 4164 N N . GLY A 1 548 ? 82.605 1.858 31.244 1.00 18.82 548 GLY A N 1
ATOM 4165 C CA . GLY A 1 548 ? 81.586 2.493 32.072 1.00 17.76 548 GLY A CA 1
ATOM 4166 C C . GLY A 1 548 ? 80.645 3.455 31.379 1.00 18.80 548 GLY A C 1
ATOM 4167 O O . GLY A 1 548 ? 79.850 4.109 32.044 1.00 17.04 548 GLY A O 1
ATOM 4168 N N . LYS A 1 549 ? 80.754 3.579 30.047 1.00 17.77 549 LYS A N 1
ATOM 4169 C CA . LYS A 1 549 ? 79.831 4.405 29.302 1.00 17.31 549 LYS A CA 1
ATOM 4170 C C . LYS A 1 549 ? 79.095 3.582 28.234 1.00 16.97 549 LYS A C 1
ATOM 4171 O O . LYS A 1 549 ? 79.283 2.378 28.134 1.00 15.72 549 LYS A O 1
ATOM 4177 N N . ASN A 1 550 ? 78.255 4.255 27.464 1.00 16.71 550 ASN A N 1
ATOM 4178 C CA . ASN A 1 550 ? 77.489 3.638 26.340 1.00 16.29 550 ASN A CA 1
ATOM 4179 C C . ASN A 1 550 ? 76.442 2.628 26.719 1.00 16.42 550 ASN A C 1
ATOM 4180 O O . ASN A 1 550 ? 76.273 1.606 26.048 1.00 17.93 550 ASN A O 1
ATOM 4185 N N . ALA A 1 551 ? 75.661 2.900 27.752 1.00 15.83 551 ALA A N 1
ATOM 4186 C CA . ALA A 1 551 ? 74.419 2.187 27.836 1.00 16.93 551 ALA A CA 1
ATOM 4187 C C . ALA A 1 551 ? 73.545 2.578 26.638 1.00 17.04 551 ALA A C 1
ATOM 4188 O O . ALA A 1 551 ? 73.596 3.703 26.196 1.00 18.74 551 ALA A O 1
ATOM 4190 N N . GLY A 1 552 ? 72.711 1.677 26.158 1.00 17.13 552 GLY A N 1
ATOM 4191 C CA . GLY A 1 552 ? 71.974 1.918 24.958 1.00 16.86 552 GLY A CA 1
ATOM 4192 C C . GLY A 1 552 ? 70.532 1.653 25.323 1.00 17.60 552 GLY A C 1
ATOM 4193 O O . GLY A 1 552 ? 70.181 1.367 26.523 1.00 19.76 552 GLY A O 1
ATOM 4194 N N . TYR A 1 553 ? 69.687 1.774 24.329 1.00 18.21 553 TYR A N 1
ATOM 4195 C CA . TYR A 1 553 ? 68.264 1.402 24.546 1.00 16.53 553 TYR A CA 1
ATOM 4196 C C . TYR A 1 553 ? 68.207 -0.105 24.312 1.00 16.82 553 TYR A C 1
ATOM 4197 O O . TYR A 1 553 ? 68.712 -0.626 23.285 1.00 14.70 553 TYR A O 1
ATOM 4206 N N . ASP A 1 554 ? 67.581 -0.841 25.245 1.00 16.76 554 ASP A N 1
ATOM 4207 C CA . ASP A 1 554 ? 67.474 -2.239 25.069 1.00 16.43 554 ASP A CA 1
ATOM 4208 C C . ASP A 1 554 ? 66.376 -2.520 24.059 1.00 16.35 554 ASP A C 1
ATOM 4209 O O . ASP A 1 554 ? 65.274 -1.936 24.109 1.00 15.18 554 ASP A O 1
ATOM 4214 N N . TYR A 1 555 ? 66.642 -3.433 23.135 1.00 16.48 555 TYR A N 1
ATOM 4215 C CA . TYR A 1 555 ? 65.566 -3.727 22.103 1.00 16.10 555 TYR A CA 1
ATOM 4216 C C . TYR A 1 555 ? 65.077 -5.165 22.157 1.00 17.14 555 TYR A C 1
ATOM 4217 O O . TYR A 1 555 ? 64.509 -5.689 21.192 1.00 16.39 555 TYR A O 1
ATOM 4226 N N . SER A 1 556 ? 65.291 -5.840 23.289 1.00 17.05 556 SER A N 1
ATOM 4227 C CA . SER A 1 556 ? 64.854 -7.220 23.464 1.00 16.46 556 SER A CA 1
ATOM 4228 C C . SER A 1 556 ? 63.336 -7.272 23.723 1.00 17.22 556 SER A C 1
ATOM 4229 O O . SER A 1 556 ? 62.695 -6.222 24.090 1.00 17.58 556 SER A O 1
ATOM 4232 N N . PHE A 1 557 ? 62.724 -8.445 23.516 1.00 15.80 557 PHE A N 1
ATOM 4233 C CA . PHE A 1 557 ? 61.253 -8.559 23.717 1.00 16.93 557 PHE A CA 1
ATOM 4234 C C . PHE A 1 557 ? 60.830 -8.121 25.107 1.00 17.32 557 PHE A C 1
ATOM 4235 O O . PHE A 1 557 ? 59.740 -7.561 25.270 1.00 18.96 557 PHE A O 1
ATOM 4243 N N . ALA A 1 558 ? 61.729 -8.251 26.092 1.00 18.44 558 ALA A N 1
ATOM 4244 C CA . ALA A 1 558 ? 61.402 -7.920 27.517 1.00 19.95 558 ALA A CA 1
ATOM 4245 C C . ALA A 1 558 ? 61.179 -6.418 27.739 1.00 19.66 558 ALA A C 1
ATOM 4246 O O . ALA A 1 558 ? 60.496 -6.035 28.689 1.00 22.97 558 ALA A O 1
ATOM 4248 N N . SER A 1 559 ? 61.695 -5.598 26.834 1.00 18.44 559 SER A N 1
ATOM 4249 C CA . SER A 1 559 ? 61.539 -4.157 26.875 1.00 17.94 559 SER A CA 1
ATOM 4250 C C . SER A 1 559 ? 60.309 -3.690 26.183 1.00 17.30 559 SER A C 1
ATOM 4251 O O . SER A 1 559 ? 59.955 -2.546 26.337 1.00 17.96 559 SER A O 1
ATOM 4254 N N . TYR A 1 560 ? 59.684 -4.587 25.421 1.00 18.24 560 TYR A N 1
ATOM 4255 C CA . TYR A 1 560 ? 58.466 -4.257 24.695 1.00 17.96 560 TYR A CA 1
ATOM 4256 C C . TYR A 1 560 ? 57.275 -4.640 25.542 1.00 19.78 560 TYR A C 1
ATOM 4257 O O . TYR A 1 560 ? 57.410 -5.533 26.398 1.00 20.33 560 TYR A O 1
ATOM 4266 N N . ASP A 1 561 ? 56.189 -3.879 25.385 1.00 18.83 561 ASP A N 1
ATOM 4267 C CA . ASP A 1 561 ? 54.915 -4.045 26.129 1.00 20.00 561 ASP A CA 1
ATOM 4268 C C . ASP A 1 561 ? 53.948 -4.746 25.197 1.00 20.83 561 ASP A C 1
ATOM 4269 O O . ASP A 1 561 ? 53.418 -4.117 24.269 1.00 20.72 561 ASP A O 1
ATOM 4274 N N . TRP A 1 562 ? 53.687 -6.045 25.449 1.00 20.15 562 TRP A N 1
ATOM 4275 C CA . TRP A 1 562 ? 52.845 -6.818 24.578 1.00 21.99 562 TRP A CA 1
ATOM 4276 C C . TRP A 1 562 ? 51.381 -6.607 24.910 1.00 24.67 562 TRP A C 1
ATOM 4277 O O . TRP A 1 562 ? 50.526 -7.167 24.241 1.00 27.52 562 TRP A O 1
ATOM 4288 N N . GLN A 1 563 ? 51.059 -5.803 25.914 1.00 24.60 563 GLN A N 1
ATOM 4289 C CA . GLN A 1 563 ? 49.639 -5.565 26.176 1.00 25.97 563 GLN A CA 1
ATOM 4290 C C . GLN A 1 563 ? 49.151 -4.254 25.623 1.00 25.42 563 GLN A C 1
ATOM 4291 O O . GLN A 1 563 ? 48.156 -4.194 24.912 1.00 24.19 563 GLN A O 1
ATOM 4297 N N . LYS A 1 564 ? 49.861 -3.202 25.967 1.00 25.14 564 LYS A N 1
ATOM 4298 C CA . LYS A 1 564 ? 49.537 -1.865 25.486 1.00 23.55 564 LYS A CA 1
ATOM 4299 C C . LYS A 1 564 ? 50.181 -1.527 24.137 1.00 24.21 564 LYS A C 1
ATOM 4300 O O . LYS A 1 564 ? 49.903 -0.443 23.570 1.00 22.65 564 LYS A O 1
ATOM 4306 N N . LEU A 1 565 ? 51.125 -2.398 23.693 1.00 21.69 565 LEU A N 1
ATOM 4307 C CA . LEU A 1 565 ? 51.687 -2.400 22.338 1.00 21.18 565 LEU A CA 1
ATOM 4308 C C . LEU A 1 565 ? 52.561 -1.176 22.187 1.00 19.75 565 LEU A C 1
ATOM 4309 O O . LEU A 1 565 ? 52.128 -0.146 21.658 1.00 17.62 565 LEU A O 1
ATOM 4314 N N . GLY A 1 566 ? 53.816 -1.346 22.623 1.00 18.33 566 GLY A N 1
ATOM 4315 C CA . GLY A 1 566 ? 54.805 -0.273 22.610 1.00 17.82 566 GLY A CA 1
ATOM 4316 C C . GLY A 1 566 ? 55.959 -0.542 23.566 1.00 18.16 566 GLY A C 1
ATOM 4317 O O . GLY A 1 566 ? 56.060 -1.654 24.087 1.00 18.50 566 GLY A O 1
ATOM 4318 N N . TRP A 1 567 ? 56.816 0.471 23.805 1.00 18.21 567 TRP A N 1
ATOM 4319 C CA . TRP A 1 567 ? 57.940 0.341 24.770 1.00 18.56 567 TRP A CA 1
ATOM 4320 C C . TRP A 1 567 ? 57.400 0.330 26.171 1.00 19.82 567 TRP A C 1
ATOM 4321 O O . TRP A 1 567 ? 56.489 1.064 26.494 1.00 20.44 567 TRP A O 1
ATOM 4332 N N . LYS A 1 568 ? 57.974 -0.518 26.995 1.00 21.58 568 LYS A N 1
ATOM 4333 C CA . LYS A 1 568 ? 57.831 -0.322 28.438 1.00 23.30 568 LYS A CA 1
ATOM 4334 C C . LYS A 1 568 ? 58.497 1.036 28.743 1.00 23.08 568 LYS A C 1
ATOM 4335 O O . LYS A 1 568 ? 59.464 1.442 28.084 1.00 22.67 568 LYS A O 1
ATOM 4341 N N . TYR A 1 569 ? 57.980 1.778 29.701 1.00 22.34 569 TYR A N 1
ATOM 4342 C CA . TYR A 1 569 ? 58.670 3.039 29.987 1.00 23.71 569 TYR A CA 1
ATOM 4343 C C . TYR A 1 569 ? 58.477 3.294 31.458 1.00 23.48 569 TYR A C 1
ATOM 4344 O O . TYR A 1 569 ? 57.584 2.688 32.112 1.00 20.78 569 TYR A O 1
ATOM 4353 N N . THR A 1 570 ? 59.307 4.179 31.939 1.00 22.40 570 THR A N 1
ATOM 4354 C CA . THR A 1 570 ? 59.131 4.787 33.235 1.00 24.25 570 THR A CA 1
ATOM 4355 C C . THR A 1 570 ? 58.837 6.237 32.963 1.00 21.48 570 THR A C 1
ATOM 4356 O O . THR A 1 570 ? 59.587 6.940 32.229 1.00 21.01 570 THR A O 1
ATOM 4360 N N . ALA A 1 571 ? 57.712 6.708 33.493 1.00 22.68 571 ALA A N 1
ATOM 4361 C CA . ALA A 1 571 ? 57.469 8.171 33.464 1.00 22.27 571 ALA A CA 1
ATOM 4362 C C . ALA A 1 571 ? 58.535 8.972 34.264 1.00 24.50 571 ALA A C 1
ATOM 4363 O O . ALA A 1 571 ? 59.141 8.461 35.232 1.00 23.72 571 ALA A O 1
ATOM 4365 N N . VAL A 1 572 ? 58.777 10.211 33.845 1.00 23.30 572 VAL A N 1
ATOM 4366 C CA . VAL A 1 572 ? 59.735 11.071 34.491 1.00 24.88 572 VAL A CA 1
ATOM 4367 C C . VAL A 1 572 ? 59.129 12.468 34.470 1.00 27.42 572 VAL A C 1
ATOM 4368 O O . VAL A 1 572 ? 58.378 12.850 33.529 1.00 26.18 572 VAL A O 1
ATOM 4372 N N . ALA A 1 573 ? 59.442 13.252 35.501 1.00 29.42 573 ALA A N 1
ATOM 4373 C CA . ALA A 1 573 ? 58.917 14.617 35.586 1.00 28.92 573 ALA A CA 1
ATOM 4374 C C . ALA A 1 573 ? 59.856 15.626 34.955 1.00 32.12 573 ALA A C 1
ATOM 4375 O O . ALA A 1 573 ? 61.078 15.486 35.075 1.00 33.18 573 ALA A O 1
ATOM 4377 N N . CYS A 1 574 ? 59.346 16.638 34.256 1.00 30.15 574 CYS A N 1
ATOM 4378 C CA . CYS A 1 574 ? 60.286 17.686 33.807 1.00 32.88 574 CYS A CA 1
ATOM 4379 C C . CYS A 1 574 ? 60.711 18.497 35.054 1.00 30.38 574 CYS A C 1
ATOM 4380 O O . CYS A 1 574 ? 59.989 18.490 36.041 1.00 29.46 574 CYS A O 1
ATOM 4383 N N . ASN A 1 575 ? 61.843 19.192 34.997 1.00 30.59 575 ASN A N 1
ATOM 4384 C CA . ASN A 1 575 ? 62.319 20.002 36.125 1.00 30.10 575 ASN A CA 1
ATOM 4385 C C . ASN A 1 575 ? 63.384 20.957 35.577 1.00 32.59 575 ASN A C 1
ATOM 4386 O O . ASN A 1 575 ? 64.373 20.492 34.959 1.00 29.29 575 ASN A O 1
ATOM 4391 N N . ASN A 1 576 ? 63.205 22.281 35.728 1.00 29.45 576 ASN A N 1
ATOM 4392 C CA . ASN A 1 576 ? 64.269 23.186 35.242 1.00 32.21 576 ASN A CA 1
ATOM 4393 C C . ASN A 1 576 ? 65.486 23.304 36.170 1.00 31.14 576 ASN A C 1
ATOM 4394 O O . ASN A 1 576 ? 66.473 23.934 35.812 1.00 32.48 576 ASN A O 1
ATOM 4399 N N . SER A 1 577 ? 65.450 22.655 37.326 1.00 32.49 577 SER A N 1
ATOM 4400 C CA . SER A 1 577 ? 66.635 22.682 38.210 1.00 30.79 577 SER A CA 1
ATOM 4401 C C . SER A 1 577 ? 67.844 22.027 37.557 1.00 30.48 577 SER A C 1
ATOM 4402 O O . SER A 1 577 ? 67.781 20.861 37.144 1.00 28.01 577 SER A O 1
ATOM 4405 N N . ILE A 1 578 ? 68.944 22.786 37.497 1.00 33.22 578 ILE A N 1
ATOM 4406 C CA . ILE A 1 578 ? 70.195 22.404 36.858 1.00 31.80 578 ILE A CA 1
ATOM 4407 C C . ILE A 1 578 ? 70.911 21.214 37.523 1.00 31.61 578 ILE A C 1
ATOM 4408 O O . ILE A 1 578 ? 71.677 20.532 36.884 1.00 31.53 578 ILE A O 1
ATOM 4413 N N . PHE A 1 579 ? 70.681 21.000 38.811 1.00 29.71 579 PHE A N 1
ATOM 4414 C CA . PHE A 1 579 ? 71.279 19.872 39.512 1.00 30.25 579 PHE A CA 1
ATOM 4415 C C . PHE A 1 579 ? 70.607 18.507 39.205 1.00 27.41 579 PHE A C 1
ATOM 4416 O O . PHE A 1 579 ? 71.059 17.472 39.669 1.00 23.12 579 PHE A O 1
ATOM 4424 N N . THR A 1 580 ? 69.471 18.517 38.506 1.00 26.58 580 THR A N 1
ATOM 4425 C CA . THR A 1 580 ? 68.747 17.251 38.286 1.00 26.90 580 THR A CA 1
ATOM 4426 C C . THR A 1 580 ? 69.498 16.413 37.236 1.00 25.84 580 THR A C 1
ATOM 4427 O O . THR A 1 580 ? 70.187 16.992 36.403 1.00 25.21 580 THR A O 1
ATOM 4431 N N . SER A 1 581 ? 69.350 15.087 37.290 1.00 25.77 581 SER A N 1
ATOM 4432 C CA . SER A 1 581 ? 69.972 14.203 36.316 1.00 25.32 581 SER A CA 1
ATOM 4433 C C . SER A 1 581 ? 69.098 12.970 36.120 1.00 25.86 581 SER A C 1
ATOM 4434 O O . SER A 1 581 ? 68.820 12.296 37.071 1.00 25.73 581 SER A O 1
ATOM 4437 N N . PRO A 1 582 ? 68.654 12.677 34.863 1.00 25.40 582 PRO A N 1
ATOM 4438 C CA . PRO A 1 582 ? 69.030 13.491 33.682 1.00 23.29 582 PRO A CA 1
ATOM 4439 C C . PRO A 1 582 ? 68.397 14.873 33.756 1.00 24.04 582 PRO A C 1
ATOM 4440 O O . PRO A 1 582 ? 67.283 15.027 34.291 1.00 22.77 582 PRO A O 1
ATOM 4444 N N . PHE A 1 583 ? 69.075 15.845 33.183 1.00 21.79 583 PHE A N 1
ATOM 4445 C CA . PHE A 1 583 ? 68.494 17.173 33.070 1.00 23.40 583 PHE A CA 1
ATOM 4446 C C . PHE A 1 583 ? 67.421 17.211 31.977 1.00 22.57 583 PHE A C 1
ATOM 4447 O O . PHE A 1 583 ? 67.737 17.040 30.816 1.00 21.38 583 PHE A O 1
ATOM 4455 N N . LEU A 1 584 ? 66.168 17.439 32.376 1.00 23.26 584 LEU A N 1
ATOM 4456 C CA . LEU A 1 584 ? 64.980 17.335 31.515 1.00 24.26 584 LEU A CA 1
ATOM 4457 C C . LEU A 1 584 ? 64.083 18.592 31.677 1.00 27.10 584 LEU A C 1
ATOM 4458 O O . LEU A 1 584 ? 63.134 18.602 32.474 1.00 27.34 584 LEU A O 1
ATOM 4463 N N . PRO A 1 585 ? 64.409 19.683 30.978 1.00 29.20 585 PRO A N 1
ATOM 4464 C CA . PRO A 1 585 ? 63.667 20.946 31.256 1.00 31.23 585 PRO A CA 1
ATOM 4465 C C . PRO A 1 585 ? 62.147 20.907 30.898 1.00 33.77 585 PRO A C 1
ATOM 4466 O O . PRO A 1 585 ? 61.719 20.108 30.055 1.00 31.46 585 PRO A O 1
ATOM 4470 N N . CYS A 1 586 ? 61.349 21.718 31.590 1.00 32.38 586 CYS A N 1
ATOM 4471 C CA . CYS A 1 586 ? 59.911 21.810 31.356 1.00 33.91 586 CYS A CA 1
ATOM 4472 C C . CYS A 1 586 ? 59.607 22.660 30.130 1.00 33.29 586 CYS A C 1
ATOM 4473 O O . CYS A 1 586 ? 58.478 22.700 29.664 1.00 35.72 586 CYS A O 1
ATOM 4476 N N . THR A 1 587 ? 60.618 23.353 29.639 1.00 33.77 587 THR A N 1
ATOM 4477 C CA . THR A 1 587 ? 60.490 24.289 28.536 1.00 39.91 587 THR A CA 1
ATOM 4478 C C . THR A 1 587 ? 61.590 24.105 27.575 1.00 37.64 587 THR A C 1
ATOM 4479 O O . THR A 1 587 ? 62.762 23.942 28.003 1.00 39.90 587 THR A O 1
ATOM 4483 N N . HIS A 1 588 ? 61.257 24.282 26.296 1.00 36.86 588 HIS A N 1
ATOM 4484 C CA . HIS A 1 588 ? 62.298 24.346 25.281 1.00 37.41 588 HIS A CA 1
ATOM 4485 C C . HIS A 1 588 ? 63.260 25.462 25.578 1.00 37.02 588 HIS A C 1
ATOM 4486 O O . HIS A 1 588 ? 64.371 25.460 25.093 1.00 33.53 588 HIS A O 1
ATOM 4493 N N . ASN A 1 589 ? 62.849 26.421 26.392 1.00 36.84 589 ASN A N 1
ATOM 4494 C CA . ASN A 1 589 ? 63.713 27.546 26.740 1.00 39.40 589 ASN A CA 1
ATOM 4495 C C . ASN A 1 589 ? 64.992 27.214 27.535 1.00 38.76 589 ASN A C 1
ATOM 4496 O O . ASN A 1 589 ? 65.974 27.938 27.460 1.00 39.08 589 ASN A O 1
ATOM 4501 N N . MET A 1 590 ? 64.980 26.123 28.293 1.00 38.08 590 MET A N 1
ATOM 4502 C CA . MET A 1 590 ? 66.166 25.703 29.056 1.00 38.44 590 MET A CA 1
ATOM 4503 C C . MET A 1 590 ? 67.033 24.711 28.244 1.00 35.43 590 MET A C 1
ATOM 4504 O O . MET A 1 590 ? 67.987 24.126 28.776 1.00 34.31 590 MET A O 1
ATOM 4509 N N . ALA A 1 591 ? 66.713 24.563 26.957 1.00 33.66 591 ALA A N 1
ATOM 4510 C CA . ALA A 1 591 ? 67.457 23.685 26.041 1.00 31.42 591 ALA A CA 1
ATOM 4511 C C . ALA A 1 591 ? 68.974 23.860 26.060 1.00 28.65 591 ALA A C 1
ATOM 4512 O O . ALA A 1 591 ? 69.497 24.963 25.974 1.00 30.10 591 ALA A O 1
ATOM 4514 N N . THR A 1 592 ? 69.715 22.767 26.115 1.00 26.71 592 THR A N 1
ATOM 4515 C CA . THR A 1 592 ? 71.194 22.872 26.107 1.00 25.38 592 THR A CA 1
ATOM 4516 C C . THR A 1 592 ? 71.767 22.957 24.691 1.00 22.83 592 THR A C 1
ATOM 4517 O O . THR A 1 592 ? 71.050 22.823 23.707 1.00 22.56 592 THR A O 1
ATOM 4521 N N . ILE A 1 593 ? 73.060 23.177 24.584 1.00 23.40 593 ILE A N 1
ATOM 4522 C CA . ILE A 1 593 ? 73.660 23.431 23.281 1.00 23.05 593 ILE A CA 1
ATOM 4523 C C . ILE A 1 593 ? 73.489 22.267 22.269 1.00 21.66 593 ILE A C 1
ATOM 4524 O O . ILE A 1 593 ? 73.320 22.498 21.097 1.00 20.93 593 ILE A O 1
ATOM 4529 N N . ASP A 1 594 ? 73.533 21.021 22.739 1.00 20.87 594 ASP A N 1
ATOM 4530 C CA . ASP A 1 594 ? 73.362 19.858 21.891 1.00 21.46 594 ASP A CA 1
ATOM 4531 C C . ASP A 1 594 ? 71.883 19.756 21.399 1.00 22.19 594 ASP A C 1
ATOM 4532 O O . ASP A 1 594 ? 71.608 19.136 20.399 1.00 19.99 594 ASP A O 1
ATOM 4537 N N . ILE A 1 595 ? 70.942 20.358 22.119 1.00 21.02 595 ILE A N 1
ATOM 4538 C CA . ILE A 1 595 ? 69.559 20.283 21.679 1.00 20.63 595 ILE A CA 1
ATOM 4539 C C . ILE A 1 595 ? 69.269 21.400 20.655 1.00 23.01 595 ILE A C 1
ATOM 4540 O O . ILE A 1 595 ? 68.469 21.224 19.725 1.00 23.52 595 ILE A O 1
ATOM 4545 N N . LEU A 1 596 ? 69.904 22.545 20.844 1.00 23.25 596 LEU A N 1
ATOM 4546 C CA . LEU A 1 596 ? 69.702 23.688 19.977 1.00 23.68 596 LEU A CA 1
ATOM 4547 C C . LEU A 1 596 ? 70.473 23.594 18.673 1.00 23.28 596 LEU A C 1
ATOM 4548 O O . LEU A 1 596 ? 70.143 24.271 17.760 1.00 23.07 596 LEU A O 1
ATOM 4553 N N . TYR A 1 597 ? 71.501 22.758 18.582 1.00 21.98 597 TYR A N 1
ATOM 4554 C CA . TYR A 1 597 ? 72.319 22.804 17.375 1.00 20.94 597 TYR A CA 1
ATOM 4555 C C . TYR A 1 597 ? 71.625 22.313 16.097 1.00 21.65 597 TYR A C 1
ATOM 4556 O O . TYR A 1 597 ? 70.945 21.289 16.105 1.00 19.31 597 TYR A O 1
ATOM 4565 N N . SER A 1 598 ? 71.886 23.016 14.982 1.00 20.27 598 SER A N 1
ATOM 4566 C CA . SER A 1 598 ? 71.397 22.593 13.673 1.00 19.54 598 SER A CA 1
ATOM 4567 C C . SER A 1 598 ? 72.594 22.531 12.778 1.00 19.30 598 SER A C 1
ATOM 4568 O O . SER A 1 598 ? 73.152 23.583 12.403 1.00 19.96 598 SER A O 1
ATOM 4571 N N . MET A 1 599 ? 72.985 21.316 12.404 1.00 18.71 599 MET A N 1
ATOM 4572 C CA . MET A 1 599 ? 74.079 21.160 11.437 1.00 19.54 599 MET A CA 1
ATOM 4573 C C . MET A 1 599 ? 73.683 21.832 10.109 1.00 18.45 599 MET A C 1
ATOM 4574 O O . MET A 1 599 ? 74.483 22.474 9.485 1.00 19.87 599 MET A O 1
ATOM 4579 N N . TRP A 1 600 ? 72.440 21.623 9.646 1.00 19.00 600 TRP A N 1
ATOM 4580 C CA . TRP A 1 600 ? 72.027 22.202 8.356 1.00 18.55 600 TRP A CA 1
ATOM 4581 C C . TRP A 1 600 ? 72.191 23.710 8.327 1.00 19.77 600 TRP A C 1
ATOM 4582 O O . TRP A 1 600 ? 72.791 24.227 7.357 1.00 19.38 600 TRP A O 1
ATOM 4593 N N . ASP A 1 601 ? 71.695 24.397 9.386 1.00 17.18 601 ASP A N 1
ATOM 4594 C CA . ASP A 1 601 ? 71.877 25.858 9.508 1.00 19.87 601 ASP A CA 1
ATOM 4595 C C . ASP A 1 601 ? 73.321 26.311 9.379 1.00 20.26 601 ASP A C 1
ATOM 4596 O O . ASP A 1 601 ? 73.599 27.299 8.701 1.00 19.38 601 ASP A O 1
ATOM 4601 N N . ASN A 1 602 ? 74.233 25.614 10.033 1.00 19.76 602 ASN A N 1
ATOM 4602 C CA . ASN A 1 602 ? 75.618 26.038 10.033 1.00 19.07 602 ASN A CA 1
ATOM 4603 C C . ASN A 1 602 ? 76.299 25.676 8.761 1.00 19.60 602 ASN A C 1
ATOM 4604 O O . ASN A 1 602 ? 77.163 26.420 8.293 1.00 18.00 602 ASN A O 1
ATOM 4609 N N . VAL A 1 603 ? 75.896 24.555 8.165 1.00 18.96 603 VAL A N 1
ATOM 4610 C CA . VAL A 1 603 ? 76.426 24.201 6.813 1.00 19.00 603 VAL A CA 1
ATOM 4611 C C . VAL A 1 603 ? 76.076 25.294 5.777 1.00 17.90 603 VAL A C 1
ATOM 4612 O O . VAL A 1 603 ? 76.912 25.749 4.989 1.00 18.14 603 VAL A O 1
ATOM 4616 N N . ALA A 1 604 ? 74.814 25.643 5.732 1.00 17.25 604 ALA A N 1
ATOM 4617 C CA . ALA A 1 604 ? 74.324 26.779 4.937 1.00 18.48 604 ALA A CA 1
ATOM 4618 C C . ALA A 1 604 ? 75.103 28.070 5.203 1.00 19.34 604 ALA A C 1
ATOM 4619 O O . ALA A 1 604 ? 75.597 28.681 4.234 1.00 18.21 604 ALA A O 1
ATOM 4621 N N . ALA A 1 605 ? 75.251 28.441 6.486 1.00 18.46 605 ALA A N 1
ATOM 4622 C CA . ALA A 1 605 ? 75.975 29.679 6.867 1.00 18.88 605 ALA A CA 1
ATOM 4623 C C . ALA A 1 605 ? 77.358 29.582 6.305 1.00 18.99 605 ALA A C 1
ATOM 4624 O O . ALA A 1 605 ? 77.865 30.490 5.618 1.00 21.37 605 ALA A O 1
ATOM 4626 N N . GLN A 1 606 ? 77.990 28.443 6.523 1.00 18.40 606 GLN A N 1
ATOM 4627 C CA . GLN A 1 606 ? 79.390 28.368 6.090 1.00 19.54 606 GLN A CA 1
ATOM 4628 C C . GLN A 1 606 ? 79.528 28.394 4.564 1.00 19.46 606 GLN A C 1
ATOM 4629 O O . GLN A 1 606 ? 80.426 29.080 4.047 1.00 19.64 606 GLN A O 1
ATOM 4635 N N . TYR A 1 607 ? 78.710 27.630 3.833 1.00 17.42 607 TYR A N 1
ATOM 4636 C CA . TYR A 1 607 ? 78.768 27.721 2.368 1.00 18.76 607 TYR A CA 1
ATOM 4637 C C . TYR A 1 607 ? 78.367 29.095 1.828 1.00 19.89 607 TYR A C 1
ATOM 4638 O O . TYR A 1 607 ? 78.652 29.405 0.689 1.00 19.35 607 TYR A O 1
ATOM 4647 N N . LEU A 1 608 ? 77.651 29.875 2.608 1.00 17.97 608 LEU A N 1
ATOM 4648 C CA . LEU A 1 608 ? 77.193 31.185 2.136 1.00 21.15 608 LEU A CA 1
ATOM 4649 C C . LEU A 1 608 ? 78.120 32.286 2.710 1.00 23.21 608 LEU A C 1
ATOM 4650 O O . LEU A 1 608 ? 77.823 33.485 2.646 1.00 21.53 608 LEU A O 1
ATOM 4655 N N . ASN A 1 609 ? 79.269 31.873 3.286 1.00 24.97 609 ASN A N 1
ATOM 4656 C CA . ASN A 1 609 ? 80.255 32.825 3.828 1.00 26.08 609 ASN A CA 1
ATOM 4657 C C . ASN A 1 609 ? 79.727 33.700 4.929 1.00 26.55 609 ASN A C 1
ATOM 4658 O O . ASN A 1 609 ? 80.170 34.852 5.036 1.00 24.08 609 ASN A O 1
ATOM 4663 N N . LEU A 1 610 ? 78.782 33.164 5.684 1.00 24.39 610 LEU A N 1
ATOM 4664 C CA . LEU A 1 610 ? 78.324 33.705 6.958 1.00 25.51 610 LEU A CA 1
ATOM 4665 C C . LEU A 1 610 ? 78.926 33.011 8.191 1.00 26.31 610 LEU A C 1
ATOM 4666 O O . LEU A 1 610 ? 79.493 31.914 8.105 1.00 25.92 610 LEU A O 1
ATOM 4671 N N . ALA A 1 611 ? 78.832 33.684 9.337 1.00 26.90 611 ALA A N 1
ATOM 4672 C CA . ALA A 1 611 ? 79.322 33.153 10.578 1.00 29.29 611 ALA A CA 1
ATOM 4673 C C . ALA A 1 611 ? 78.600 31.812 10.849 1.00 26.41 611 ALA A C 1
ATOM 4674 O O . ALA A 1 611 ? 77.414 31.683 10.642 1.00 27.78 611 ALA A O 1
ATOM 4676 N N . TYR A 1 612 ? 79.340 30.847 11.349 1.00 29.07 612 TYR A N 1
ATOM 4677 C CA . TYR A 1 612 ? 78.785 29.537 11.596 1.00 26.43 612 TYR A CA 1
ATOM 4678 C C . TYR A 1 612 ? 79.437 29.000 12.852 1.00 27.08 612 TYR A C 1
ATOM 4679 O O . TYR A 1 612 ? 80.603 29.375 13.172 1.00 29.61 612 TYR A O 1
ATOM 4688 N N . GLN A 1 613 ? 78.730 28.065 13.490 1.00 25.12 613 GLN A N 1
ATOM 4689 C CA . GLN A 1 613 ? 79.075 27.417 14.770 1.00 25.12 613 GLN A CA 1
ATOM 4690 C C . GLN A 1 613 ? 79.342 25.909 14.435 1.00 24.68 613 GLN A C 1
ATOM 4691 O O . GLN A 1 613 ? 78.563 25.257 13.703 1.00 20.85 613 GLN A O 1
ATOM 4697 N N . SER A 1 614 ? 80.466 25.377 14.877 1.00 22.89 614 SER A N 1
ATOM 4698 C CA . SER A 1 614 ? 80.767 23.989 14.618 1.00 23.80 614 SER A CA 1
ATOM 4699 C C . SER A 1 614 ? 80.021 23.112 15.631 1.00 22.38 614 SER A C 1
ATOM 4700 O O . SER A 1 614 ? 79.608 23.616 16.686 1.00 22.81 614 SER A O 1
ATOM 4703 N N . PRO A 1 615 ? 79.861 21.816 15.324 1.00 22.33 615 PRO A N 1
ATOM 4704 C CA . PRO A 1 615 ? 79.071 20.954 16.194 1.00 20.92 615 PRO A CA 1
ATOM 4705 C C . PRO A 1 615 ? 79.655 20.920 17.606 1.00 20.76 615 PRO A C 1
ATOM 4706 O O . PRO A 1 615 ? 80.891 20.854 17.815 1.00 21.36 615 PRO A O 1
ATOM 4710 N N . PRO A 1 616 ? 78.810 21.099 18.572 1.00 19.32 616 PRO A N 1
ATOM 4711 C CA . PRO A 1 616 ? 79.249 21.016 19.975 1.00 20.61 616 PRO A CA 1
ATOM 4712 C C . PRO A 1 616 ? 79.680 19.547 20.278 1.00 22.36 616 PRO A C 1
ATOM 4713 O O . PRO A 1 616 ? 78.991 18.632 19.825 1.00 22.60 616 PRO A O 1
ATOM 4717 N N . PRO A 1 617 ? 80.765 19.341 21.050 1.00 21.62 617 PRO A N 1
ATOM 4718 C CA . PRO A 1 617 ? 81.009 18.036 21.570 1.00 22.62 617 PRO A CA 1
ATOM 4719 C C . PRO A 1 617 ? 79.865 17.690 22.550 1.00 24.60 617 PRO A C 1
ATOM 4720 O O . PRO A 1 617 ? 79.677 18.361 23.551 1.00 30.73 617 PRO A O 1
ATOM 4724 N N . ILE A 1 618 ? 79.092 16.656 22.251 1.00 23.14 618 ILE A N 1
ATOM 4725 C CA . ILE A 1 618 ? 77.965 16.320 23.125 1.00 20.78 618 ILE A CA 1
ATOM 4726 C C . ILE A 1 618 ? 78.482 15.599 24.383 1.00 22.30 618 ILE A C 1
ATOM 4727 O O . ILE A 1 618 ? 79.191 14.617 24.263 1.00 22.22 618 ILE A O 1
ATOM 4732 N N . THR A 1 619 ? 78.165 16.102 25.578 1.00 20.43 619 THR A N 1
ATOM 4733 C CA . THR A 1 619 ? 78.759 15.595 26.839 1.00 20.50 619 THR A CA 1
ATOM 4734 C C . THR A 1 619 ? 78.020 14.393 27.384 1.00 20.68 619 THR A C 1
ATOM 4735 O O . THR A 1 619 ? 76.930 14.118 26.953 1.00 20.29 619 THR A O 1
ATOM 4739 N N . ASP A 1 620 ? 78.589 13.717 28.383 1.00 22.59 620 ASP A N 1
ATOM 4740 C CA . ASP A 1 620 ? 77.966 12.506 28.855 1.00 21.70 620 ASP A CA 1
ATOM 4741 C C . ASP A 1 620 ? 76.713 12.909 29.611 1.00 22.24 620 ASP A C 1
ATOM 4742 O O . ASP A 1 620 ? 75.804 12.136 29.648 1.00 21.15 620 ASP A O 1
ATOM 4747 N N . GLN A 1 621 ? 76.693 14.087 30.245 1.00 22.14 621 GLN A N 1
ATOM 4748 C CA . GLN A 1 621 ? 75.449 14.485 30.931 1.00 23.40 621 GLN A CA 1
ATOM 4749 C C . GLN A 1 621 ? 74.320 14.772 29.909 1.00 21.73 621 GLN A C 1
ATOM 4750 O O . GLN A 1 621 ? 73.152 14.435 30.139 1.00 20.84 621 GLN A O 1
ATOM 4756 N N . GLN A 1 622 ? 74.679 15.347 28.771 1.00 18.20 622 GLN A N 1
ATOM 4757 C CA . GLN A 1 622 ? 73.675 15.565 27.710 1.00 18.39 622 GLN A CA 1
ATOM 4758 C C . GLN A 1 622 ? 73.188 14.248 27.150 1.00 19.50 622 GLN A C 1
ATOM 4759 O O . GLN A 1 622 ? 71.976 14.098 26.839 1.00 20.04 622 GLN A O 1
ATOM 4765 N N . ILE A 1 623 ? 74.085 13.255 27.084 1.00 17.76 623 ILE A N 1
ATOM 4766 C CA . ILE A 1 623 ? 73.716 11.923 26.563 1.00 18.25 623 ILE A CA 1
ATOM 4767 C C . ILE A 1 623 ? 72.614 11.384 27.491 1.00 19.86 623 ILE A C 1
ATOM 4768 O O . ILE A 1 623 ? 71.615 10.865 27.013 1.00 17.94 623 ILE A O 1
ATOM 4773 N N . LYS A 1 624 ? 72.737 11.616 28.804 1.00 20.33 624 LYS A N 1
ATOM 4774 C CA . LYS A 1 624 ? 71.744 11.089 29.723 1.00 19.63 624 LYS A CA 1
ATOM 4775 C C . LYS A 1 624 ? 70.390 11.664 29.422 1.00 19.66 624 LYS A C 1
ATOM 4776 O O . LYS A 1 624 ? 69.380 10.951 29.455 1.00 21.96 624 LYS A O 1
ATOM 4782 N N . SER A 1 625 ? 70.339 12.923 29.075 1.00 18.29 625 SER A N 1
ATOM 4783 C CA . SER A 1 625 ? 69.053 13.522 28.727 1.00 19.02 625 SER A CA 1
ATOM 4784 C C . SER A 1 625 ? 68.532 13.044 27.360 1.00 18.51 625 SER A C 1
ATOM 4785 O O . SER A 1 625 ? 67.355 12.842 27.196 1.00 17.61 625 SER A O 1
ATOM 4788 N N . ARG A 1 626 ? 69.412 12.872 26.376 1.00 17.93 626 ARG A N 1
ATOM 4789 C CA . ARG A 1 626 ? 69.008 12.368 25.021 1.00 17.88 626 ARG A CA 1
ATOM 4790 C C . ARG A 1 626 ? 68.361 10.960 25.079 1.00 18.65 626 ARG A C 1
ATOM 4791 O O . ARG A 1 626 ? 67.605 10.567 24.181 1.00 19.20 626 ARG A O 1
ATOM 4799 N N . MET A 1 627 ? 68.680 10.217 26.137 1.00 19.94 627 MET A N 1
ATOM 4800 C CA . MET A 1 627 ? 68.127 8.878 26.438 1.00 19.83 627 MET A CA 1
ATOM 4801 C C . MET A 1 627 ? 66.788 8.864 27.147 1.00 19.31 627 MET A C 1
ATOM 4802 O O . MET A 1 627 ? 66.366 7.818 27.664 1.00 18.33 627 MET A O 1
ATOM 4807 N N . VAL A 1 628 ? 66.134 10.020 27.210 1.00 18.83 628 VAL A N 1
ATOM 4808 C CA . VAL A 1 628 ? 64.780 10.087 27.755 1.00 18.39 628 VAL A CA 1
ATOM 4809 C C . VAL A 1 628 ? 63.948 10.926 26.786 1.00 19.47 628 VAL A C 1
ATOM 4810 O O . VAL A 1 628 ? 64.410 11.955 26.281 1.00 22.51 628 VAL A O 1
ATOM 4814 N N . TYR A 1 629 ? 62.738 10.486 26.478 1.00 19.82 629 TYR A N 1
ATOM 4815 C CA . TYR A 1 629 ? 61.941 11.317 25.588 1.00 19.35 629 TYR A CA 1
ATOM 4816 C C . TYR A 1 629 ? 61.330 12.474 26.387 1.00 19.76 629 TYR A C 1
ATOM 4817 O O . TYR A 1 629 ? 60.612 12.241 27.366 1.00 19.59 629 TYR A O 1
ATOM 4826 N N . ASN A 1 630 ? 61.541 13.685 25.894 1.00 18.24 630 ASN A N 1
ATOM 4827 C CA . ASN A 1 630 ? 61.019 14.891 26.508 1.00 18.84 630 ASN A CA 1
ATOM 4828 C C . ASN A 1 630 ? 60.034 15.613 25.576 1.00 18.79 630 ASN A C 1
ATOM 4829 O O . ASN A 1 630 ? 60.448 16.305 24.610 1.00 18.68 630 ASN A O 1
ATOM 4834 N N . SER A 1 631 ? 58.743 15.487 25.890 1.00 19.86 631 SER A N 1
ATOM 4835 C CA . SER A 1 631 ? 57.660 16.115 25.095 1.00 20.54 631 SER A CA 1
ATOM 4836 C C . SER A 1 631 ? 57.661 17.663 25.044 1.00 21.60 631 SER A C 1
ATOM 4837 O O . SER A 1 631 ? 56.973 18.255 24.219 1.00 24.37 631 SER A O 1
ATOM 4840 N N . TYR A 1 632 ? 58.353 18.298 25.988 1.00 23.98 632 TYR A N 1
ATOM 4841 C CA . TYR A 1 632 ? 58.483 19.755 26.074 1.00 23.77 632 TYR A CA 1
ATOM 4842 C C . TYR A 1 632 ? 59.506 20.401 25.108 1.00 22.71 632 TYR A C 1
ATOM 4843 O O . TYR A 1 632 ? 59.452 21.587 24.896 1.00 22.55 632 TYR A O 1
ATOM 4852 N N . LEU A 1 633 ? 60.373 19.631 24.477 1.00 20.40 633 LEU A N 1
ATOM 4853 C CA . LEU A 1 633 ? 61.274 20.244 23.516 1.00 23.06 633 LEU A CA 1
ATOM 4854 C C . LEU A 1 633 ? 60.489 20.645 22.268 1.00 21.49 633 LEU A C 1
ATOM 4855 O O . LEU A 1 633 ? 59.379 20.129 22.010 1.00 22.52 633 LEU A O 1
ATOM 4860 N N . TYR A 1 634 ? 61.055 21.593 21.530 1.00 20.84 634 TYR A N 1
ATOM 4861 C CA . TYR A 1 634 ? 60.459 22.103 20.321 1.00 21.67 634 TYR A CA 1
ATOM 4862 C C . TYR A 1 634 ? 60.098 20.936 19.382 1.00 20.47 634 TYR A C 1
ATOM 4863 O O . TYR A 1 634 ? 60.966 20.144 19.044 1.00 21.26 634 TYR A O 1
ATOM 4872 N N . GLY A 1 635 ? 58.830 20.861 18.970 1.00 18.28 635 GLY A N 1
ATOM 4873 C CA . GLY A 1 635 ? 58.417 19.937 17.972 1.00 18.53 635 GLY A CA 1
ATOM 4874 C C . GLY A 1 635 ? 58.045 18.611 18.584 1.00 19.59 635 GLY A C 1
ATOM 4875 O O . GLY A 1 635 ? 57.606 17.731 17.847 1.00 18.76 635 GLY A O 1
ATOM 4876 N N . ASN A 1 636 ? 58.237 18.444 19.908 1.00 18.39 636 ASN A N 1
ATOM 4877 C CA . ASN A 1 636 ? 58.161 17.134 20.550 1.00 17.57 636 ASN A CA 1
ATOM 4878 C C . ASN A 1 636 ? 56.807 16.908 21.250 1.00 16.71 636 ASN A C 1
ATOM 4879 O O . ASN A 1 636 ? 56.659 15.890 21.918 1.00 15.85 636 ASN A O 1
ATOM 4884 N N . ASP A 1 637 ? 55.838 17.809 21.096 1.00 18.50 637 ASP A N 1
ATOM 4885 C CA . ASP A 1 637 ? 54.584 17.695 21.884 1.00 19.73 637 ASP A CA 1
ATOM 4886 C C . ASP A 1 637 ? 53.930 16.333 21.623 1.00 18.93 637 ASP A C 1
ATOM 4887 O O . ASP A 1 637 ? 54.041 15.778 20.512 1.00 18.29 637 ASP A O 1
ATOM 4892 N N . ASN A 1 638 ? 53.219 15.795 22.640 1.00 18.93 638 ASN A N 1
ATOM 4893 C CA . ASN A 1 638 ? 52.671 14.467 22.531 1.00 18.96 638 ASN A CA 1
ATOM 4894 C C . ASN A 1 638 ? 51.154 14.566 22.434 1.00 18.60 638 ASN A C 1
ATOM 4895 O O . ASN A 1 638 ? 50.482 13.568 22.609 1.00 19.06 638 ASN A O 1
ATOM 4900 N N . GLY A 1 639 ? 50.643 15.761 22.147 1.00 19.55 639 GLY A N 1
ATOM 4901 C CA . GLY A 1 639 ? 49.160 16.016 22.190 1.00 18.20 639 GLY A CA 1
ATOM 4902 C C . GLY A 1 639 ? 48.565 15.683 20.859 1.00 18.73 639 GLY A C 1
ATOM 4903 O O . GLY A 1 639 ? 49.291 15.395 19.900 1.00 19.57 639 GLY A O 1
ATOM 4904 N N . GLY A 1 640 ? 47.237 15.741 20.747 1.00 19.52 640 GLY A N 1
ATOM 4905 C CA . GLY A 1 640 ? 46.634 15.479 19.437 1.00 20.50 640 GLY A CA 1
ATOM 4906 C C . GLY A 1 640 ? 46.069 14.079 19.238 1.00 20.77 640 GLY A C 1
ATOM 4907 O O . GLY A 1 640 ? 46.135 13.213 20.128 1.00 20.25 640 GLY A O 1
ATOM 4908 N N . HIS A 1 641 ? 45.450 13.853 18.076 1.00 19.60 641 HIS A N 1
ATOM 4909 C CA . HIS A 1 641 ? 44.779 12.607 17.830 1.00 18.72 641 HIS A CA 1
ATOM 4910 C C . HIS A 1 641 ? 43.912 12.290 19.065 1.00 19.99 641 HIS A C 1
ATOM 4911 O O . HIS A 1 641 ? 43.821 11.149 19.508 1.00 18.13 641 HIS A O 1
ATOM 4918 N N . ASP A 1 642 ? 43.275 13.314 19.587 1.00 20.42 642 ASP A N 1
ATOM 4919 C CA . ASP A 1 642 ? 42.539 13.255 20.852 1.00 23.37 642 ASP A CA 1
ATOM 4920 C C . ASP A 1 642 ? 41.138 12.756 20.733 1.00 23.85 642 ASP A C 1
ATOM 4921 O O . ASP A 1 642 ? 40.497 12.487 21.781 1.00 23.43 642 ASP A O 1
ATOM 4926 N N . PHE A 1 643 ? 40.640 12.646 19.502 1.00 22.60 643 PHE A N 1
ATOM 4927 C CA . PHE A 1 643 ? 39.295 12.079 19.265 1.00 21.91 643 PHE A CA 1
ATOM 4928 C C . PHE A 1 643 ? 39.171 10.640 19.756 1.00 23.26 643 PHE A C 1
ATOM 4929 O O . PHE A 1 643 ? 38.091 10.143 19.910 1.00 23.20 643 PHE A O 1
ATOM 4937 N N . THR A 1 644 ? 40.281 9.956 19.996 1.00 20.35 644 THR A N 1
ATOM 4938 C CA . THR A 1 644 ? 40.207 8.646 20.641 1.00 21.30 644 THR A CA 1
ATOM 4939 C C . THR A 1 644 ? 39.725 8.635 22.128 1.00 22.59 644 THR A C 1
ATOM 4940 O O . THR A 1 644 ? 39.407 7.585 22.690 1.00 22.77 644 THR A O 1
ATOM 4944 N N . GLN A 1 645 ? 39.719 9.791 22.753 1.00 22.07 645 GLN A N 1
ATOM 4945 C CA . GLN A 1 645 ? 39.242 9.915 24.163 1.00 25.95 645 GLN A CA 1
ATOM 4946 C C . GLN A 1 645 ? 37.798 9.470 24.367 1.00 24.63 645 GLN A C 1
ATOM 4947 O O . GLN A 1 645 ? 37.437 9.149 25.480 1.00 25.75 645 GLN A O 1
ATOM 4953 N N . SER A 1 646 ? 37.010 9.479 23.297 1.00 25.49 646 SER A N 1
ATOM 4954 C CA . SER A 1 646 ? 35.582 9.117 23.341 1.00 27.89 646 SER A CA 1
ATOM 4955 C C . SER A 1 646 ? 35.424 7.587 23.443 1.00 28.02 646 SER A C 1
ATOM 4956 O O . SER A 1 646 ? 34.325 7.103 23.759 1.00 26.05 646 SER A O 1
ATOM 4959 N N . LEU A 1 647 ? 36.503 6.829 23.176 1.00 26.50 647 LEU A N 1
ATOM 4960 C CA . LEU A 1 647 ? 36.471 5.363 23.266 1.00 26.00 647 LEU A CA 1
ATOM 4961 C C . LEU A 1 647 ? 36.276 4.894 24.701 1.00 26.85 647 LEU A C 1
ATOM 4962 O O . LEU A 1 647 ? 36.556 5.627 25.640 1.00 25.18 647 LEU A O 1
ATOM 4967 N N . THR A 1 648 ? 35.792 3.664 24.856 1.00 29.19 648 THR A N 1
ATOM 4968 C CA . THR A 1 648 ? 35.783 3.036 26.170 1.00 28.87 648 THR A CA 1
ATOM 4969 C C . THR A 1 648 ? 37.038 2.227 26.298 1.00 30.21 648 THR A C 1
ATOM 4970 O O . THR A 1 648 ? 37.637 1.847 25.275 1.00 28.94 648 THR A O 1
ATOM 4974 N N . ASP A 1 649 ? 37.458 1.967 27.538 1.00 30.31 649 ASP A N 1
ATOM 4975 C CA . ASP A 1 649 ? 38.613 1.103 27.723 1.00 30.32 649 ASP A CA 1
ATOM 4976 C C . ASP A 1 649 ? 38.384 -0.273 27.077 1.00 30.56 649 ASP A C 1
ATOM 4977 O O . ASP A 1 649 ? 39.336 -0.880 26.570 1.00 26.63 649 ASP A O 1
ATOM 4982 N N . SER A 1 650 ? 37.148 -0.795 27.119 1.00 26.79 650 SER A N 1
ATOM 4983 C CA . SER A 1 650 ? 36.870 -2.053 26.427 1.00 28.35 650 SER A CA 1
ATOM 4984 C C . SER A 1 650 ? 37.078 -1.960 24.913 1.00 27.91 650 SER A C 1
ATOM 4985 O O . SER A 1 650 ? 37.626 -2.907 24.297 1.00 27.76 650 SER A O 1
ATOM 4988 N N . GLU A 1 651 ? 36.612 -0.864 24.329 1.00 27.09 651 GLU A N 1
ATOM 4989 C CA . GLU A 1 651 ? 36.877 -0.596 22.906 1.00 27.48 651 GLU A CA 1
ATOM 4990 C C . GLU A 1 651 ? 38.355 -0.535 22.642 1.00 25.19 651 GLU A C 1
ATOM 4991 O O . GLU A 1 651 ? 38.829 -1.132 21.674 1.00 25.24 651 GLU A O 1
ATOM 4997 N N . ARG A 1 652 ? 39.100 0.127 23.520 1.00 25.42 652 ARG A N 1
ATOM 4998 C CA . ARG A 1 652 ? 40.594 0.226 23.337 1.00 23.59 652 ARG A CA 1
ATOM 4999 C C . ARG A 1 652 ? 41.318 -1.113 23.333 1.00 24.39 652 ARG A C 1
ATOM 5000 O O . ARG A 1 652 ? 42.150 -1.368 22.439 1.00 24.79 652 ARG A O 1
ATOM 5008 N N . TRP A 1 653 ? 41.070 -1.975 24.327 1.00 24.00 653 TRP A N 1
ATOM 5009 C CA . TRP A 1 653 ? 41.676 -3.323 24.277 1.00 24.60 653 TRP A CA 1
ATOM 5010 C C . TRP A 1 653 ? 41.290 -4.100 23.029 1.00 24.55 653 TRP A C 1
ATOM 5011 O O . TRP A 1 653 ? 42.153 -4.804 22.475 1.00 23.63 653 TRP A O 1
ATOM 5022 N N . ALA A 1 654 ? 40.021 -3.960 22.553 1.00 22.99 654 ALA A N 1
ATOM 5023 C CA . ALA A 1 654 ? 39.595 -4.695 21.345 1.00 22.76 654 ALA A CA 1
ATOM 5024 C C . ALA A 1 654 ? 40.349 -4.170 20.147 1.00 21.77 654 ALA A C 1
ATOM 5025 O O . ALA A 1 654 ? 40.828 -4.961 19.294 1.00 22.53 654 ALA A O 1
ATOM 5027 N N . LEU A 1 655 ? 40.476 -2.847 20.092 1.00 21.42 655 LEU A N 1
ATOM 5028 C CA . LEU A 1 655 ? 41.182 -2.216 18.976 1.00 21.30 655 LEU A CA 1
ATOM 5029 C C . LEU A 1 655 ? 42.647 -2.612 19.024 1.00 20.83 655 LEU A C 1
ATOM 5030 O O . LEU A 1 655 ? 43.235 -2.874 17.962 1.00 20.74 655 LEU A O 1
ATOM 5035 N N . ILE A 1 656 ? 43.241 -2.703 20.216 1.00 21.12 656 ILE A N 1
ATOM 5036 C CA . ILE A 1 656 ? 44.644 -3.179 20.281 1.00 21.10 656 ILE A CA 1
ATOM 5037 C C . ILE A 1 656 ? 44.827 -4.601 19.795 1.00 22.69 656 ILE A C 1
ATOM 5038 O O . ILE A 1 656 ? 45.767 -4.917 19.033 1.00 20.83 656 ILE A O 1
ATOM 5043 N N . GLU A 1 657 ? 43.939 -5.489 20.228 1.00 22.58 657 GLU A N 1
ATOM 5044 C CA . GLU A 1 657 ? 43.977 -6.842 19.755 1.00 21.88 657 GLU A CA 1
ATOM 5045 C C . GLU A 1 657 ? 43.838 -6.888 18.237 1.00 21.92 657 GLU A C 1
ATOM 5046 O O . GLU A 1 657 ? 44.513 -7.679 17.560 1.00 19.65 657 GLU A O 1
ATOM 5052 N N . TYR A 1 658 ? 42.932 -6.074 17.689 1.00 21.26 658 TYR A N 1
ATOM 5053 C CA . TYR A 1 658 ? 42.792 -6.045 16.243 1.00 20.19 658 TYR A CA 1
ATOM 5054 C C . TYR A 1 658 ? 44.102 -5.582 15.543 1.00 20.15 658 TYR A C 1
ATOM 5055 O O . TYR A 1 658 ? 44.529 -6.159 14.519 1.00 21.12 658 TYR A O 1
ATOM 5064 N N . ILE A 1 659 ? 44.768 -4.606 16.116 1.00 20.04 659 ILE A N 1
ATOM 5065 C CA . ILE A 1 659 ? 45.986 -4.072 15.467 1.00 21.18 659 ILE A CA 1
ATOM 5066 C C . ILE A 1 659 ? 47.112 -5.132 15.442 1.00 20.89 659 ILE A C 1
ATOM 5067 O O . ILE A 1 659 ? 47.999 -5.135 14.535 1.00 21.64 659 ILE A O 1
ATOM 5072 N N . LYS A 1 660 ? 47.117 -5.995 16.470 1.00 20.40 660 LYS A N 1
ATOM 5073 C CA . LYS A 1 660 ? 48.003 -7.159 16.482 1.00 19.63 660 LYS A CA 1
ATOM 5074 C C . LYS A 1 660 ? 47.874 -8.018 15.214 1.00 20.46 660 LYS A C 1
ATOM 5075 O O . LYS A 1 660 ? 48.839 -8.622 14.819 1.00 21.14 660 LYS A O 1
ATOM 5081 N N . THR A 1 661 ? 46.673 -8.084 14.617 1.00 18.92 661 THR A N 1
ATOM 5082 C CA . THR A 1 661 ? 46.471 -8.875 13.440 1.00 20.57 661 THR A CA 1
ATOM 5083 C C . THR A 1 661 ? 46.877 -8.150 12.145 1.00 23.96 661 THR A C 1
ATOM 5084 O O . THR A 1 661 ? 46.882 -8.771 11.083 1.00 24.30 661 THR A O 1
ATOM 5088 N N . LEU A 1 662 ? 47.191 -6.855 12.227 1.00 22.67 662 LEU A N 1
ATOM 5089 C CA . LEU A 1 662 ? 47.547 -6.096 11.009 1.00 23.19 662 LEU A CA 1
ATOM 5090 C C . LEU A 1 662 ? 49.059 -6.172 10.734 1.00 25.82 662 LEU A C 1
ATOM 5091 O O . LEU A 1 662 ? 49.534 -5.791 9.704 1.00 28.94 662 LEU A O 1
ATOM 5097 N N . ALA B 1 15 ? 118.499 26.549 -34.533 1.00 48.37 15 ALA B N 1
ATOM 5098 C CA . ALA B 1 15 ? 118.214 25.100 -34.362 1.00 53.31 15 ALA B CA 1
ATOM 5099 C C . ALA B 1 15 ? 116.752 24.912 -34.779 1.00 54.71 15 ALA B C 1
ATOM 5100 O O . ALA B 1 15 ? 116.024 25.899 -34.903 1.00 57.53 15 ALA B O 1
ATOM 5102 N N . LEU B 1 16 ? 116.327 23.668 -35.028 1.00 51.89 16 LEU B N 1
ATOM 5103 C CA . LEU B 1 16 ? 114.931 23.374 -35.452 1.00 43.76 16 LEU B CA 1
ATOM 5104 C C . LEU B 1 16 ? 113.967 23.240 -34.259 1.00 39.49 16 LEU B C 1
ATOM 5105 O O . LEU B 1 16 ? 114.406 22.802 -33.191 1.00 41.06 16 LEU B O 1
ATOM 5110 N N . PRO B 1 17 ? 112.658 23.583 -34.418 1.00 38.09 17 PRO B N 1
ATOM 5111 C CA . PRO B 1 17 ? 111.766 23.376 -33.240 1.00 33.75 17 PRO B CA 1
ATOM 5112 C C . PRO B 1 17 ? 111.527 21.892 -32.901 1.00 33.48 17 PRO B C 1
ATOM 5113 O O . PRO B 1 17 ? 111.711 20.997 -33.732 1.00 30.88 17 PRO B O 1
ATOM 5117 N N . LEU B 1 18 ? 111.135 21.665 -31.659 1.00 33.21 18 LEU B N 1
ATOM 5118 C CA . LEU B 1 18 ? 110.658 20.381 -31.200 1.00 31.29 18 LEU B CA 1
ATOM 5119 C C . LEU B 1 18 ? 109.164 20.265 -31.562 1.00 32.18 18 LEU B C 1
ATOM 5120 O O . LEU B 1 18 ? 108.704 19.234 -32.019 1.00 31.34 18 LEU B O 1
ATOM 5125 N N . LEU B 1 19 ? 108.433 21.351 -31.357 1.00 29.78 19 LEU B N 1
ATOM 5126 C CA . LEU B 1 19 ? 107.003 21.360 -31.525 1.00 30.06 19 LEU B CA 1
ATOM 5127 C C . LEU B 1 19 ? 106.682 21.648 -32.963 1.00 30.53 19 LEU B C 1
ATOM 5128 O O . LEU B 1 19 ? 107.476 22.274 -33.664 1.00 28.75 19 LEU B O 1
ATOM 5133 N N . ASP B 1 20 ? 105.505 21.187 -33.408 1.00 30.23 20 ASP B N 1
ATOM 5134 C CA . ASP B 1 20 ? 105.125 21.378 -34.773 1.00 30.03 20 ASP B CA 1
ATOM 5135 C C . ASP B 1 20 ? 103.616 21.237 -34.899 1.00 29.96 20 ASP B C 1
ATOM 5136 O O . ASP B 1 20 ? 103.164 20.307 -35.500 1.00 33.40 20 ASP B O 1
ATOM 5141 N N . GLN B 1 21 ? 102.845 22.162 -34.346 1.00 30.33 21 GLN B N 1
ATOM 5142 C CA . GLN B 1 21 ? 101.387 22.155 -34.469 1.00 33.49 21 GLN B CA 1
ATOM 5143 C C . GLN B 1 21 ? 101.025 22.692 -35.829 1.00 36.49 21 GLN B C 1
ATOM 5144 O O . GLN B 1 21 ? 101.652 23.595 -36.311 1.00 34.53 21 GLN B O 1
ATOM 5150 N N . ALA B 1 22 ? 99.978 22.168 -36.451 1.00 33.86 22 ALA B N 1
ATOM 5151 C CA . ALA B 1 22 ? 99.710 22.593 -37.799 1.00 28.45 22 ALA B CA 1
ATOM 5152 C C . ALA B 1 22 ? 98.288 22.337 -38.047 1.00 28.92 22 ALA B C 1
ATOM 5153 O O . ALA B 1 22 ? 97.769 21.312 -37.632 1.00 30.96 22 ALA B O 1
ATOM 5155 N N . SER B 1 23 ? 97.635 23.318 -38.630 1.00 24.16 23 SER B N 1
ATOM 5156 C CA . SER B 1 23 ? 96.282 23.164 -39.129 1.00 28.38 23 SER B CA 1
ATOM 5157 C C . SER B 1 23 ? 96.275 22.270 -40.354 1.00 27.04 23 SER B C 1
ATOM 5158 O O . SER B 1 23 ? 95.275 21.547 -40.625 1.00 32.66 23 SER B O 1
ATOM 5161 N N . ILE B 1 24 ? 97.305 22.450 -41.171 1.00 25.24 24 ILE B N 1
ATOM 5162 C CA . ILE B 1 24 ? 97.456 21.727 -42.453 1.00 25.57 24 ILE B CA 1
ATOM 5163 C C . ILE B 1 24 ? 98.565 20.745 -42.205 1.00 24.37 24 ILE B C 1
ATOM 5164 O O . ILE B 1 24 ? 99.748 21.111 -42.079 1.00 25.30 24 ILE B O 1
ATOM 5169 N N . ARG B 1 25 ? 98.173 19.475 -42.106 1.00 22.88 25 ARG B N 1
ATOM 5170 C CA . ARG B 1 25 ? 99.100 18.401 -41.793 1.00 21.94 25 ARG B CA 1
ATOM 5171 C C . ARG B 1 25 ? 99.441 17.487 -43.022 1.00 20.13 25 ARG B C 1
ATOM 5172 O O . ARG B 1 25 ? 100.589 17.173 -43.287 1.00 22.20 25 ARG B O 1
ATOM 5180 N N . SER B 1 26 ? 98.427 17.131 -43.799 1.00 20.10 26 SER B N 1
ATOM 5181 C CA . SER B 1 26 ? 98.555 16.374 -45.031 1.00 19.18 26 SER B CA 1
ATOM 5182 C C . SER B 1 26 ? 99.653 16.931 -45.905 1.00 18.72 26 SER B C 1
ATOM 5183 O O . SER B 1 26 ? 99.574 18.071 -46.275 1.00 18.62 26 SER B O 1
ATOM 5186 N N . PRO B 1 27 ? 100.666 16.111 -46.278 1.00 17.96 27 PRO B N 1
ATOM 5187 C CA . PRO B 1 27 ? 101.848 16.680 -46.997 1.00 19.79 27 PRO B CA 1
ATOM 5188 C C . PRO B 1 27 ? 101.554 17.236 -48.391 1.00 20.25 27 PRO B C 1
ATOM 5189 O O . PRO B 1 27 ? 102.140 18.246 -48.803 1.00 22.34 27 PRO B O 1
ATOM 5193 N N . LEU B 1 28 ? 100.626 16.609 -49.121 1.00 20.01 28 LEU B N 1
ATOM 5194 C CA . LEU B 1 28 ? 100.262 17.149 -50.411 1.00 18.89 28 LEU B CA 1
ATOM 5195 C C . LEU B 1 28 ? 99.554 18.508 -50.225 1.00 19.46 28 LEU B C 1
ATOM 5196 O O . LEU B 1 28 ? 99.756 19.429 -51.024 1.00 19.57 28 LEU B O 1
ATOM 5201 N N . MET B 1 29 ? 98.726 18.630 -49.196 1.00 19.62 29 MET B N 1
ATOM 5202 C CA . MET B 1 29 ? 98.048 19.887 -48.923 1.00 20.85 29 MET B CA 1
ATOM 5203 C C . MET B 1 29 ? 99.040 20.974 -48.434 1.00 22.43 29 MET B C 1
ATOM 5204 O O . MET B 1 29 ? 98.935 22.135 -48.846 1.00 22.94 29 MET B O 1
ATOM 5209 N N . VAL B 1 30 ? 99.955 20.594 -47.550 1.00 21.74 30 VAL B N 1
ATOM 5210 C CA . VAL B 1 30 ? 101.037 21.473 -47.105 1.00 23.09 30 VAL B CA 1
ATOM 5211 C C . VAL B 1 30 ? 101.712 22.041 -48.321 1.00 23.34 30 VAL B C 1
ATOM 5212 O O . VAL B 1 30 ? 101.860 23.259 -48.453 1.00 25.41 30 VAL B O 1
ATOM 5216 N N . GLY B 1 31 ? 102.089 21.159 -49.233 1.00 22.10 31 GLY B N 1
ATOM 5217 C CA . GLY B 1 31 ? 102.761 21.559 -50.458 1.00 24.21 31 GLY B CA 1
ATOM 5218 C C . GLY B 1 31 ? 101.910 22.266 -51.487 1.00 24.99 31 GLY B C 1
ATOM 5219 O O . GLY B 1 31 ? 102.416 23.052 -52.263 1.00 26.27 31 GLY B O 1
ATOM 5220 N N . CYS B 1 32 ? 100.587 22.070 -51.471 1.00 23.35 32 CYS B N 1
ATOM 5221 C CA . CYS B 1 32 ? 99.806 22.779 -52.485 1.00 23.51 32 CYS B CA 1
ATOM 5222 C C . CYS B 1 32 ? 99.225 24.106 -51.971 1.00 23.36 32 CYS B C 1
ATOM 5223 O O . CYS B 1 32 ? 98.514 24.786 -52.712 1.00 22.22 32 CYS B O 1
ATOM 5226 N N . ASN B 1 33 ? 99.489 24.393 -50.706 1.00 25.44 33 ASN B N 1
ATOM 5227 C CA . ASN B 1 33 ? 98.857 25.460 -49.965 1.00 29.22 33 ASN B CA 1
ATOM 5228 C C . ASN B 1 33 ? 99.254 26.797 -50.623 1.00 28.65 33 ASN B C 1
ATOM 5229 O O . ASN B 1 33 ? 100.447 27.072 -50.758 1.00 30.93 33 ASN B O 1
ATOM 5234 N N . GLY B 1 34 ? 98.250 27.540 -51.087 1.00 32.35 34 GLY B N 1
ATOM 5235 C CA . GLY B 1 34 ? 98.443 28.819 -51.811 1.00 31.89 34 GLY B CA 1
ATOM 5236 C C . GLY B 1 34 ? 99.147 28.639 -53.145 1.00 31.40 34 GLY B C 1
ATOM 5237 O O . GLY B 1 34 ? 99.776 29.557 -53.651 1.00 33.79 34 GLY B O 1
ATOM 5238 N N . LYS B 1 35 ? 99.054 27.466 -53.743 1.00 28.71 35 LYS B N 1
ATOM 5239 C CA . LYS B 1 35 ? 99.757 27.206 -54.987 1.00 27.44 35 LYS B CA 1
ATOM 5240 C C . LYS B 1 35 ? 98.759 27.061 -56.100 1.00 25.68 35 LYS B C 1
ATOM 5241 O O . LYS B 1 35 ? 97.653 26.616 -55.880 1.00 24.53 35 LYS B O 1
ATOM 5247 N N . PRO B 1 36 ? 99.146 27.439 -57.331 1.00 26.53 36 PRO B N 1
ATOM 5248 C CA . PRO B 1 36 ? 98.164 27.290 -58.402 1.00 26.71 36 PRO B CA 1
ATOM 5249 C C . PRO B 1 36 ? 97.929 25.818 -58.808 1.00 24.95 36 PRO B C 1
ATOM 5250 O O . PRO B 1 36 ? 98.675 24.921 -58.438 1.00 23.53 36 PRO B O 1
ATOM 5254 N N . ASP B 1 37 ? 96.903 25.598 -59.600 1.00 24.52 37 ASP B N 1
ATOM 5255 C CA . ASP B 1 37 ? 96.477 24.267 -59.969 1.00 22.26 37 ASP B CA 1
ATOM 5256 C C . ASP B 1 37 ? 97.523 23.499 -60.778 1.00 23.05 37 ASP B C 1
ATOM 5257 O O . ASP B 1 37 ? 97.582 22.301 -60.716 1.00 20.55 37 ASP B O 1
ATOM 5262 N N . SER B 1 38 ? 98.305 24.214 -61.562 1.00 22.81 38 SER B N 1
ATOM 5263 C CA . SER B 1 38 ? 99.294 23.600 -62.374 1.00 23.27 38 SER B CA 1
ATOM 5264 C C . SER B 1 38 ? 100.516 23.168 -61.553 1.00 24.75 38 SER B C 1
ATOM 5265 O O . SER B 1 38 ? 101.362 22.484 -62.086 1.00 25.24 38 SER B O 1
ATOM 5268 N N . THR B 1 39 ? 100.637 23.513 -60.279 1.00 22.28 39 THR B N 1
ATOM 5269 C CA . THR B 1 39 ? 101.872 23.125 -59.594 1.00 23.77 39 THR B CA 1
ATOM 5270 C C . THR B 1 39 ? 101.990 21.582 -59.451 1.00 22.55 39 THR B C 1
ATOM 5271 O O . THR B 1 39 ? 100.971 20.911 -59.147 1.00 22.20 39 THR B O 1
ATOM 5275 N N . PRO B 1 40 ? 103.177 21.015 -59.768 1.00 22.32 40 PRO B N 1
ATOM 5276 C CA . PRO B 1 40 ? 103.410 19.561 -59.724 1.00 21.39 40 PRO B CA 1
ATOM 5277 C C . PRO B 1 40 ? 103.106 19.151 -58.316 1.00 22.28 40 PRO B C 1
ATOM 5278 O O . PRO B 1 40 ? 103.529 19.834 -57.378 1.00 27.06 40 PRO B O 1
ATOM 5282 N N . LEU B 1 41 ? 102.383 18.068 -58.140 1.00 20.13 41 LEU B N 1
ATOM 5283 C CA . LEU B 1 41 ? 101.978 17.644 -56.819 1.00 22.03 41 LEU B CA 1
ATOM 5284 C C . LEU B 1 41 ? 103.206 17.261 -55.988 1.00 23.30 41 LEU B C 1
ATOM 5285 O O . LEU B 1 41 ? 104.124 16.651 -56.501 1.00 25.44 41 LEU B O 1
ATOM 5290 N N . PRO B 1 42 ? 103.258 17.645 -54.706 1.00 25.03 42 PRO B N 1
ATOM 5291 C CA . PRO B 1 42 ? 104.371 17.207 -53.882 1.00 23.27 42 PRO B CA 1
ATOM 5292 C C . PRO B 1 42 ? 104.454 15.661 -53.855 1.00 23.29 42 PRO B C 1
ATOM 5293 O O . PRO B 1 42 ? 103.420 14.949 -54.073 1.00 21.67 42 PRO B O 1
ATOM 5297 N N . VAL B 1 43 ? 105.644 15.166 -53.541 1.00 21.48 43 VAL B N 1
ATOM 5298 C CA . VAL B 1 43 ? 105.858 13.735 -53.365 1.00 23.22 43 VAL B CA 1
ATOM 5299 C C . VAL B 1 43 ? 105.034 13.251 -52.171 1.00 21.65 43 VAL B C 1
ATOM 5300 O O . VAL B 1 43 ? 105.001 13.931 -51.166 1.00 22.64 43 VAL B O 1
ATOM 5304 N N . ASP B 1 44 ? 104.299 12.146 -52.335 1.00 20.15 44 ASP B N 1
ATOM 5305 C CA . ASP B 1 44 ? 103.582 11.504 -51.217 1.00 19.86 44 ASP B CA 1
ATOM 5306 C C . ASP B 1 44 ? 104.624 10.787 -50.330 1.00 19.49 44 ASP B C 1
ATOM 5307 O O . ASP B 1 44 ? 105.199 9.806 -50.808 1.00 20.68 44 ASP B O 1
ATOM 5312 N N . PRO B 1 45 ? 104.882 11.273 -49.081 1.00 19.98 45 PRO B N 1
ATOM 5313 C CA . PRO B 1 45 ? 105.971 10.678 -48.296 1.00 20.63 45 PRO B CA 1
ATOM 5314 C C . PRO B 1 45 ? 105.800 9.181 -48.027 1.00 19.92 45 PRO B C 1
ATOM 5315 O O . PRO B 1 45 ? 106.825 8.448 -47.926 1.00 19.93 45 PRO B O 1
ATOM 5319 N N . ARG B 1 46 ? 104.538 8.694 -47.978 1.00 18.48 46 ARG B N 1
ATOM 5320 C CA . ARG B 1 46 ? 104.268 7.242 -47.826 1.00 18.73 46 ARG B CA 1
ATOM 5321 C C . ARG B 1 46 ? 104.965 6.449 -48.889 1.00 19.16 46 ARG B C 1
ATOM 5322 O O . ARG B 1 46 ? 105.495 5.348 -48.640 1.00 19.23 46 ARG B O 1
ATOM 5330 N N . SER B 1 47 ? 105.065 7.038 -50.087 1.00 19.67 47 SER B N 1
ATOM 5331 C CA . SER B 1 47 ? 105.528 6.309 -51.229 1.00 17.62 47 SER B CA 1
ATOM 5332 C C . SER B 1 47 ? 107.050 6.129 -51.257 1.00 20.71 47 SER B C 1
ATOM 5333 O O . SER B 1 47 ? 107.549 5.359 -52.061 1.00 20.43 47 SER B O 1
ATOM 5336 N N . LEU B 1 48 ? 107.746 6.815 -50.359 1.00 20.72 48 LEU B N 1
ATOM 5337 C CA . LEU B 1 48 ? 109.186 6.705 -50.197 1.00 22.65 48 LEU B CA 1
ATOM 5338 C C . LEU B 1 48 ? 109.587 5.562 -49.251 1.00 23.57 48 LEU B C 1
ATOM 5339 O O . LEU B 1 48 ? 110.782 5.263 -49.117 1.00 25.33 48 LEU B O 1
ATOM 5344 N N . VAL B 1 49 ? 108.619 4.972 -48.541 1.00 21.43 49 VAL B N 1
ATOM 5345 C CA . VAL B 1 49 ? 108.903 3.928 -47.528 1.00 21.58 49 VAL B CA 1
ATOM 5346 C C . VAL B 1 49 ? 108.894 2.577 -48.209 1.00 23.54 49 VAL B C 1
ATOM 5347 O O . VAL B 1 49 ? 107.848 1.900 -48.302 1.00 24.75 49 VAL B O 1
ATOM 5351 N N . LYS B 1 50 ? 110.076 2.209 -48.715 1.00 23.22 50 LYS B N 1
ATOM 5352 C CA . LYS B 1 50 ? 110.278 0.995 -49.484 1.00 24.89 50 LYS B CA 1
ATOM 5353 C C . LYS B 1 50 ? 111.627 0.406 -49.042 1.00 27.51 50 LYS B C 1
ATOM 5354 O O . LYS B 1 50 ? 112.458 1.152 -48.514 1.00 25.17 50 LYS B O 1
ATOM 5360 N N . GLN B 1 51 ? 111.867 -0.889 -49.323 1.00 26.73 51 GLN B N 1
ATOM 5361 C CA . GLN B 1 51 ? 113.182 -1.490 -49.085 1.00 28.70 51 GLN B CA 1
ATOM 5362 C C . GLN B 1 51 ? 114.335 -0.543 -49.415 1.00 27.46 51 GLN B C 1
ATOM 5363 O O . GLN B 1 51 ? 114.385 0.032 -50.501 1.00 26.13 51 GLN B O 1
ATOM 5369 N N . GLY B 1 52 ? 115.254 -0.358 -48.467 1.00 29.46 52 GLY B N 1
ATOM 5370 C CA . GLY B 1 52 ? 116.337 0.611 -48.634 1.00 28.76 52 GLY B CA 1
ATOM 5371 C C . GLY B 1 52 ? 116.164 1.906 -47.823 1.00 28.71 52 GLY B C 1
ATOM 5372 O O . GLY B 1 52 ? 117.141 2.621 -47.474 1.00 28.84 52 GLY B O 1
ATOM 5373 N N . VAL B 1 53 ? 114.925 2.234 -47.484 1.00 26.67 53 VAL B N 1
ATOM 5374 C CA . VAL B 1 53 ? 114.669 3.485 -46.753 1.00 24.38 53 VAL B CA 1
ATOM 5375 C C . VAL B 1 53 ? 115.513 3.578 -45.444 1.00 25.96 53 VAL B C 1
ATOM 5376 O O . VAL B 1 53 ? 115.900 4.671 -45.030 1.00 26.76 53 VAL B O 1
ATOM 5380 N N . ASN B 1 54 ? 115.769 2.446 -44.782 1.00 24.14 54 ASN B N 1
ATOM 5381 C CA . ASN B 1 54 ? 116.346 2.496 -43.467 1.00 26.71 54 ASN B CA 1
ATOM 5382 C C . ASN B 1 54 ? 117.831 2.481 -43.649 1.00 30.24 54 ASN B C 1
ATOM 5383 O O . ASN B 1 54 ? 118.436 1.479 -43.289 1.00 32.48 54 ASN B O 1
ATOM 5388 N N . SER B 1 55 ? 118.402 3.554 -44.229 1.00 28.99 55 SER B N 1
ATOM 5389 C CA . SER B 1 55 ? 119.844 3.598 -44.614 1.00 32.88 55 SER B CA 1
ATOM 5390 C C . SER B 1 55 ? 120.754 3.607 -43.405 1.00 34.73 55 SER B C 1
ATOM 5391 O O . SER B 1 55 ? 121.924 3.281 -43.492 1.00 35.76 55 SER B O 1
ATOM 5394 N N . ASN B 1 56 ? 120.227 3.987 -42.252 1.00 34.83 56 ASN B N 1
ATOM 5395 C CA . ASN B 1 56 ? 120.976 3.782 -41.038 1.00 36.28 56 ASN B CA 1
ATOM 5396 C C . ASN B 1 56 ? 120.262 2.703 -40.233 1.00 38.61 56 ASN B C 1
ATOM 5397 O O . ASN B 1 56 ? 119.138 2.939 -39.723 1.00 37.83 56 ASN B O 1
ATOM 5402 N N . PRO B 1 57 ? 120.884 1.505 -40.129 1.00 38.68 57 PRO B N 1
ATOM 5403 C CA . PRO B 1 57 ? 120.326 0.435 -39.298 1.00 37.97 57 PRO B CA 1
ATOM 5404 C C . PRO B 1 57 ? 120.300 0.729 -37.796 1.00 37.90 57 PRO B C 1
ATOM 5405 O O . PRO B 1 57 ? 119.620 0.018 -37.084 1.00 39.02 57 PRO B O 1
ATOM 5409 N N . ASN B 1 58 ? 120.975 1.794 -37.328 1.00 36.42 58 ASN B N 1
ATOM 5410 C CA . ASN B 1 58 ? 120.984 2.160 -35.906 1.00 34.63 58 ASN B CA 1
ATOM 5411 C C . ASN B 1 58 ? 120.101 3.342 -35.536 1.00 32.01 58 ASN B C 1
ATOM 5412 O O . ASN B 1 58 ? 120.060 3.782 -34.378 1.00 29.62 58 ASN B O 1
ATOM 5417 N N . ALA B 1 59 ? 119.341 3.820 -36.527 1.00 28.31 59 ALA B N 1
ATOM 5418 C CA . ALA B 1 59 ? 118.494 4.956 -36.340 1.00 28.43 59 ALA B CA 1
ATOM 5419 C C . ALA B 1 59 ? 117.412 4.570 -35.348 1.00 26.51 59 ALA B C 1
ATOM 5420 O O . ALA B 1 59 ? 117.121 3.377 -35.185 1.00 28.98 59 ALA B O 1
ATOM 5422 N N . ALA B 1 60 ? 116.809 5.559 -34.693 1.00 26.13 60 ALA B N 1
ATOM 5423 C CA . ALA B 1 60 ? 115.793 5.303 -33.674 1.00 27.10 60 ALA B CA 1
ATOM 5424 C C . ALA B 1 60 ? 114.592 4.562 -34.257 1.00 26.40 60 ALA B C 1
ATOM 5425 O O . ALA B 1 60 ? 113.866 3.843 -33.548 1.00 29.74 60 ALA B O 1
ATOM 5427 N N . LEU B 1 61 ? 114.340 4.800 -35.526 1.00 25.17 61 LEU B N 1
ATOM 5428 C CA . LEU B 1 61 ? 113.130 4.274 -36.183 1.00 23.59 61 LEU B CA 1
ATOM 5429 C C . LEU B 1 61 ? 113.474 3.464 -37.424 1.00 24.46 61 LEU B C 1
ATOM 5430 O O . LEU B 1 61 ? 114.108 3.998 -38.363 1.00 25.70 61 LEU B O 1
ATOM 5435 N N . GLN B 1 62 ? 113.102 2.174 -37.405 1.00 23.10 62 GLN B N 1
ATOM 5436 C CA . GLN B 1 62 ? 113.326 1.287 -38.514 1.00 24.10 62 GLN B CA 1
ATOM 5437 C C . GLN B 1 62 ? 111.919 0.973 -39.051 1.00 22.70 62 GLN B C 1
ATOM 5438 O O . GLN B 1 62 ? 111.153 0.275 -38.400 1.00 22.78 62 GLN B O 1
ATOM 5444 N N . PHE B 1 63 ? 111.572 1.505 -40.218 1.00 23.48 63 PHE B N 1
ATOM 5445 C CA . PHE B 1 63 ? 110.237 1.205 -40.775 1.00 22.31 63 PHE B CA 1
ATOM 5446 C C . PHE B 1 63 ? 110.169 -0.293 -41.168 1.00 21.91 63 PHE B C 1
ATOM 5447 O O . PHE B 1 63 ? 111.147 -0.859 -41.621 1.00 22.37 63 PHE B O 1
ATOM 5455 N N . ASN B 1 64 ? 109.028 -0.936 -41.035 1.00 21.02 64 ASN B N 1
ATOM 5456 C CA . ASN B 1 64 ? 108.927 -2.299 -41.616 1.00 20.08 64 ASN B CA 1
ATOM 5457 C C . ASN B 1 64 ? 107.677 -2.574 -42.405 1.00 20.48 64 ASN B C 1
ATOM 5458 O O . ASN B 1 64 ? 107.395 -3.731 -42.747 1.00 19.76 64 ASN B O 1
ATOM 5463 N N . ALA B 1 65 ? 106.924 -1.530 -42.706 1.00 18.98 65 ALA B N 1
ATOM 5464 C CA . ALA B 1 65 ? 105.629 -1.765 -43.371 1.00 19.13 65 ALA B CA 1
ATOM 5465 C C . ALA B 1 65 ? 105.722 -0.926 -44.621 1.00 18.35 65 ALA B C 1
ATOM 5466 O O . ALA B 1 65 ? 105.341 0.235 -44.606 1.00 18.92 65 ALA B O 1
ATOM 5468 N N . TYR B 1 66 ? 106.258 -1.513 -45.702 1.00 20.00 66 TYR B N 1
ATOM 5469 C CA . TYR B 1 66 ? 106.531 -0.730 -46.894 1.00 19.25 66 TYR B CA 1
ATOM 5470 C C . TYR B 1 66 ? 105.274 -0.419 -47.763 1.00 18.70 66 TYR B C 1
ATOM 5471 O O . TYR B 1 66 ? 104.381 -1.231 -47.868 1.00 17.43 66 TYR B O 1
ATOM 5480 N N . PHE B 1 67 ? 105.291 0.745 -48.404 1.00 19.49 67 PHE B N 1
ATOM 5481 C CA . PHE B 1 67 ? 104.322 1.115 -49.414 1.00 19.24 67 PHE B CA 1
ATOM 5482 C C . PHE B 1 67 ? 104.544 0.241 -50.639 1.00 20.14 67 PHE B C 1
ATOM 5483 O O . PHE B 1 67 ? 105.718 -0.018 -51.053 1.00 19.55 67 PHE B O 1
ATOM 5491 N N . VAL B 1 68 ? 103.438 -0.190 -51.283 1.00 17.83 68 VAL B N 1
ATOM 5492 C CA . VAL B 1 68 ? 103.579 -0.886 -52.561 1.00 17.76 68 VAL B CA 1
ATOM 5493 C C . VAL B 1 68 ? 102.865 -0.009 -53.615 1.00 16.79 68 VAL B C 1
ATOM 5494 O O . VAL B 1 68 ? 101.665 0.290 -53.468 1.00 14.19 68 VAL B O 1
ATOM 5498 N N . ASP B 1 69 ? 103.593 0.381 -54.652 1.00 16.02 69 ASP B N 1
ATOM 5499 C CA . ASP B 1 69 ? 103.013 1.174 -55.702 1.00 16.53 69 ASP B CA 1
ATOM 5500 C C . ASP B 1 69 ? 102.325 0.265 -56.689 1.00 16.39 69 ASP B C 1
ATOM 5501 O O . ASP B 1 69 ? 102.980 -0.502 -57.412 1.00 16.38 69 ASP B O 1
ATOM 5506 N N . LEU B 1 70 ? 101.008 0.338 -56.739 1.00 15.21 70 LEU B N 1
ATOM 5507 C CA . LEU B 1 70 ? 100.197 -0.480 -57.653 1.00 15.62 70 LEU B CA 1
ATOM 5508 C C . LEU B 1 70 ? 99.999 0.193 -59.005 1.00 15.36 70 LEU B C 1
ATOM 5509 O O . LEU B 1 70 ? 99.614 -0.475 -59.994 1.00 14.32 70 LEU B O 1
ATOM 5514 N N . HIS B 1 71 ? 100.249 1.507 -59.052 1.00 15.75 71 HIS B N 1
ATOM 5515 C CA . HIS B 1 71 ? 100.060 2.255 -60.303 1.00 15.60 71 HIS B CA 1
ATOM 5516 C C . HIS B 1 71 ? 101.207 2.033 -61.225 1.00 17.75 71 HIS B C 1
ATOM 5517 O O . HIS B 1 71 ? 101.026 1.891 -62.448 1.00 18.47 71 HIS B O 1
ATOM 5524 N N . ASN B 1 72 ? 102.415 1.996 -60.657 1.00 17.64 72 ASN B N 1
ATOM 5525 C CA . ASN B 1 72 ? 103.586 1.564 -61.430 1.00 19.93 72 ASN B CA 1
ATOM 5526 C C . ASN B 1 72 ? 104.298 0.424 -60.715 1.00 19.63 72 ASN B C 1
ATOM 5527 O O . ASN B 1 72 ? 105.275 0.674 -59.932 1.00 18.25 72 ASN B O 1
ATOM 5532 N N . PRO B 1 73 ? 103.764 -0.802 -60.918 1.00 18.88 73 PRO B N 1
ATOM 5533 C CA . PRO B 1 73 ? 104.130 -1.865 -60.016 1.00 18.84 73 PRO B CA 1
ATOM 5534 C C . PRO B 1 73 ? 105.471 -2.460 -60.352 1.00 19.91 73 PRO B C 1
ATOM 5535 O O . PRO B 1 73 ? 105.982 -2.279 -61.494 1.00 18.27 73 PRO B O 1
ATOM 5539 N N . PRO B 1 74 ? 106.067 -3.131 -59.368 1.00 20.97 74 PRO B N 1
ATOM 5540 C CA . PRO B 1 74 ? 107.334 -3.839 -59.630 1.00 23.68 74 PRO B CA 1
ATOM 5541 C C . PRO B 1 74 ? 107.224 -4.864 -60.759 1.00 23.35 74 PRO B C 1
ATOM 5542 O O . PRO B 1 74 ? 106.189 -5.511 -60.889 1.00 21.61 74 PRO B O 1
ATOM 5546 N N . PRO B 1 75 ? 108.329 -5.127 -61.495 1.00 24.66 75 PRO B N 1
ATOM 5547 C CA . PRO B 1 75 ? 108.326 -6.295 -62.365 1.00 25.57 75 PRO B CA 1
ATOM 5548 C C . PRO B 1 75 ? 107.935 -7.544 -61.560 1.00 25.71 75 PRO B C 1
ATOM 5549 O O . PRO B 1 75 ? 108.190 -7.611 -60.359 1.00 27.61 75 PRO B O 1
ATOM 5553 N N . PRO B 1 76 ? 107.272 -8.510 -62.195 1.00 27.17 76 PRO B N 1
ATOM 5554 C CA . PRO B 1 76 ? 106.905 -8.555 -63.609 1.00 24.47 76 PRO B CA 1
ATOM 5555 C C . PRO B 1 76 ? 105.453 -7.985 -63.845 1.00 22.42 76 PRO B C 1
ATOM 5556 O O . PRO B 1 76 ? 104.833 -8.275 -64.871 1.00 22.89 76 PRO B O 1
ATOM 5560 N N . PHE B 1 77 ? 104.919 -7.227 -62.884 1.00 20.51 77 PHE B N 1
ATOM 5561 C CA . PHE B 1 77 ? 103.558 -6.685 -62.988 1.00 19.80 77 PHE B CA 1
ATOM 5562 C C . PHE B 1 77 ? 103.476 -5.582 -64.026 1.00 18.57 77 PHE B C 1
ATOM 5563 O O . PHE B 1 77 ? 104.506 -5.039 -64.421 1.00 18.32 77 PHE B O 1
ATOM 5571 N N . VAL B 1 78 ? 102.277 -5.363 -64.577 1.00 17.65 78 VAL B N 1
ATOM 5572 C CA . VAL B 1 78 ? 102.140 -4.449 -65.656 1.00 18.12 78 VAL B CA 1
ATOM 5573 C C . VAL B 1 78 ? 101.233 -3.332 -65.180 1.00 18.49 78 VAL B C 1
ATOM 5574 O O . VAL B 1 78 ? 100.417 -3.565 -64.244 1.00 18.00 78 VAL B O 1
ATOM 5578 N N . ASN B 1 79 ? 101.333 -2.171 -65.825 1.00 16.97 79 ASN B N 1
ATOM 5579 C CA . ASN B 1 79 ? 100.475 -1.041 -65.433 1.00 17.25 79 ASN B CA 1
ATOM 5580 C C . ASN B 1 79 ? 99.116 -1.080 -66.147 1.00 16.64 79 ASN B C 1
ATOM 5581 O O . ASN B 1 79 ? 99.091 -1.077 -67.373 1.00 17.86 79 ASN B O 1
ATOM 5586 N N . ARG B 1 80 ? 98.005 -1.137 -65.402 1.00 15.86 80 ARG B N 1
ATOM 5587 C CA . ARG B 1 80 ? 96.691 -1.005 -66.051 1.00 17.01 80 ARG B CA 1
ATOM 5588 C C . ARG B 1 80 ? 95.788 0.053 -65.389 1.00 16.64 80 ARG B C 1
ATOM 5589 O O . ARG B 1 80 ? 94.591 0.103 -65.708 1.00 17.14 80 ARG B O 1
ATOM 5597 N N . LEU B 1 81 ? 96.322 0.798 -64.450 1.00 14.42 81 LEU B N 1
ATOM 5598 C CA . LEU B 1 81 ? 95.538 1.743 -63.662 1.00 15.12 81 LEU B CA 1
ATOM 5599 C C . LEU B 1 81 ? 95.612 3.136 -64.267 1.00 15.05 81 LEU B C 1
ATOM 5600 O O . LEU B 1 81 ? 96.729 3.620 -64.629 1.00 15.17 81 LEU B O 1
ATOM 5605 N N . PRO B 1 82 ? 94.492 3.859 -64.242 1.00 16.27 82 PRO B N 1
ATOM 5606 C CA . PRO B 1 82 ? 94.624 5.289 -64.634 1.00 17.73 82 PRO B CA 1
ATOM 5607 C C . PRO B 1 82 ? 95.672 5.965 -63.736 1.00 17.85 82 PRO B C 1
ATOM 5608 O O . PRO B 1 82 ? 95.821 5.575 -62.550 1.00 17.12 82 PRO B O 1
ATOM 5612 N N . PRO B 1 83 ? 96.405 6.960 -64.268 1.00 19.74 83 PRO B N 1
ATOM 5613 C CA . PRO B 1 83 ? 97.394 7.617 -63.432 1.00 20.58 83 PRO B CA 1
ATOM 5614 C C . PRO B 1 83 ? 96.743 8.314 -62.219 1.00 21.98 83 PRO B C 1
ATOM 5615 O O . PRO B 1 83 ? 95.568 8.754 -62.308 1.00 20.80 83 PRO B O 1
ATOM 5619 N N . ARG B 1 84 ? 97.498 8.358 -61.119 1.00 21.64 84 ARG B N 1
ATOM 5620 C CA . ARG B 1 84 ? 97.182 9.221 -59.957 1.00 19.53 84 ARG B CA 1
ATOM 5621 C C . ARG B 1 84 ? 97.313 10.681 -60.462 1.00 19.43 84 ARG B C 1
ATOM 5622 O O . ARG B 1 84 ? 97.969 10.949 -61.538 1.00 18.95 84 ARG B O 1
ATOM 5630 N N . PRO B 1 85 ? 96.696 11.614 -59.723 1.00 19.56 85 PRO B N 1
ATOM 5631 C CA . PRO B 1 85 ? 96.852 13.046 -60.012 1.00 20.06 85 PRO B CA 1
ATOM 5632 C C . PRO B 1 85 ? 98.336 13.495 -60.012 1.00 19.33 85 PRO B C 1
ATOM 5633 O O . PRO B 1 85 ? 99.118 13.034 -59.191 1.00 19.65 85 PRO B O 1
ATOM 5637 N N . THR B 1 86 ? 98.698 14.413 -60.909 1.00 21.08 86 THR B N 1
ATOM 5638 C CA . THR B 1 86 ? 100.092 14.841 -61.001 1.00 20.46 86 THR B CA 1
ATOM 5639 C C . THR B 1 86 ? 100.271 16.304 -60.643 1.00 20.71 86 THR B C 1
ATOM 5640 O O . THR B 1 86 ? 101.407 16.778 -60.544 1.00 23.71 86 THR B O 1
ATOM 5644 N N . THR B 1 87 ? 99.158 17.010 -60.417 1.00 20.40 87 THR B N 1
ATOM 5645 C CA . THR B 1 87 ? 99.221 18.414 -60.044 1.00 18.53 87 THR B CA 1
ATOM 5646 C C . THR B 1 87 ? 98.347 18.712 -58.875 1.00 20.01 87 THR B C 1
ATOM 5647 O O . THR B 1 87 ? 97.399 17.974 -58.575 1.00 17.83 87 THR B O 1
ATOM 5651 N N . CYS B 1 88 ? 98.612 19.842 -58.247 1.00 19.49 88 CYS B N 1
ATOM 5652 C CA . CYS B 1 88 ? 97.756 20.295 -57.167 1.00 19.11 88 CYS B CA 1
ATOM 5653 C C . CYS B 1 88 ? 96.302 20.411 -57.617 1.00 18.34 88 CYS B C 1
ATOM 5654 O O . CYS B 1 88 ? 95.355 19.945 -56.900 1.00 18.18 88 CYS B O 1
ATOM 5657 N N . GLY B 1 89 ? 96.082 20.962 -58.803 1.00 17.49 89 GLY B N 1
ATOM 5658 C CA . GLY B 1 89 ? 94.652 21.109 -59.285 1.00 17.15 89 GLY B CA 1
ATOM 5659 C C . GLY B 1 89 ? 93.873 19.800 -59.427 1.00 16.80 89 GLY B C 1
ATOM 5660 O O . GLY B 1 89 ? 92.709 19.681 -58.978 1.00 16.06 89 GLY B O 1
ATOM 5661 N N . GLN B 1 90 ? 94.493 18.823 -60.100 1.00 16.51 90 GLN B N 1
ATOM 5662 C CA . GLN B 1 90 ? 93.947 17.474 -60.235 1.00 16.13 90 GLN B CA 1
ATOM 5663 C C . GLN B 1 90 ? 93.660 16.850 -58.878 1.00 15.02 90 GLN B C 1
ATOM 5664 O O . GLN B 1 90 ? 92.559 16.291 -58.669 1.00 15.68 90 GLN B O 1
ATOM 5670 N N . PHE B 1 91 ? 94.605 16.935 -57.955 1.00 15.01 91 PHE B N 1
ATOM 5671 C CA . PHE B 1 91 ? 94.432 16.357 -56.627 1.00 15.35 91 PHE B CA 1
ATOM 5672 C C . PHE B 1 91 ? 93.316 17.035 -55.855 1.00 17.12 91 PHE B C 1
ATOM 5673 O O . PHE B 1 91 ? 92.353 16.365 -55.288 1.00 15.86 91 PHE B O 1
ATOM 5681 N N . ARG B 1 92 ? 93.366 18.365 -55.842 1.00 16.16 92 ARG B N 1
ATOM 5682 C CA . ARG B 1 92 ? 92.267 19.103 -55.183 1.00 17.14 92 ARG B CA 1
ATOM 5683 C C . ARG B 1 92 ? 90.925 18.790 -55.844 1.00 15.63 92 ARG B C 1
ATOM 5684 O O . ARG B 1 92 ? 89.967 18.637 -55.099 1.00 15.45 92 ARG B O 1
ATOM 5692 N N . ALA B 1 93 ? 90.850 18.670 -57.185 1.00 15.32 93 ALA B N 1
ATOM 5693 C CA . ALA B 1 93 ? 89.526 18.330 -57.789 1.00 15.35 93 ALA B CA 1
ATOM 5694 C C . ALA B 1 93 ? 89.112 16.921 -57.368 1.00 15.97 93 ALA B C 1
ATOM 5695 O O . ALA B 1 93 ? 87.956 16.680 -57.005 1.00 13.04 93 ALA B O 1
ATOM 5697 N N . SER B 1 94 ? 90.050 15.972 -57.462 1.00 13.88 94 SER B N 1
ATOM 5698 C CA . SER B 1 94 ? 89.728 14.631 -57.004 1.00 14.94 94 SER B CA 1
ATOM 5699 C C . SER B 1 94 ? 89.221 14.559 -55.531 1.00 14.93 94 SER B C 1
ATOM 5700 O O . SER B 1 94 ? 88.208 13.919 -55.211 1.00 15.89 94 SER B O 1
ATOM 5703 N N . ALA B 1 95 ? 89.928 15.220 -54.630 1.00 15.11 95 ALA B N 1
ATOM 5704 C CA . ALA B 1 95 ? 89.538 15.245 -53.230 1.00 14.99 95 ALA B CA 1
ATOM 5705 C C . ALA B 1 95 ? 88.132 15.867 -53.027 1.00 14.87 95 ALA B C 1
ATOM 5706 O O . ALA B 1 95 ? 87.323 15.411 -52.190 1.00 14.37 95 ALA B O 1
ATOM 5708 N N . THR B 1 96 ? 87.845 16.935 -53.773 1.00 13.77 96 THR B N 1
ATOM 5709 C CA . THR B 1 96 ? 86.455 17.492 -53.754 1.00 14.27 96 THR B CA 1
ATOM 5710 C C . THR B 1 96 ? 85.429 16.479 -54.188 1.00 14.67 96 THR B C 1
ATOM 5711 O O . THR B 1 96 ? 84.370 16.360 -53.574 1.00 14.76 96 THR B O 1
ATOM 5715 N N . ARG B 1 97 ? 85.681 15.795 -55.293 1.00 13.42 97 ARG B N 1
ATOM 5716 C CA . ARG B 1 97 ? 84.771 14.743 -55.676 1.00 13.28 97 ARG B CA 1
ATOM 5717 C C . ARG B 1 97 ? 84.631 13.672 -54.583 1.00 13.98 97 ARG B C 1
ATOM 5718 O O . ARG B 1 97 ? 83.521 13.122 -54.430 1.00 12.86 97 ARG B O 1
ATOM 5726 N N . GLY B 1 98 ? 85.759 13.327 -53.923 1.00 12.77 98 GLY B N 1
ATOM 5727 C CA . GLY B 1 98 ? 85.752 12.259 -52.898 1.00 13.73 98 GLY B CA 1
ATOM 5728 C C . GLY B 1 98 ? 84.762 12.690 -51.807 1.00 14.28 98 GLY B C 1
ATOM 5729 O O . GLY B 1 98 ? 83.944 11.907 -51.347 1.00 13.44 98 GLY B O 1
ATOM 5730 N N . ARG B 1 99 ? 84.885 13.938 -51.381 1.00 14.26 99 ARG B N 1
ATOM 5731 C CA . ARG B 1 99 ? 83.989 14.468 -50.321 1.00 14.42 99 ARG B CA 1
ATOM 5732 C C . ARG B 1 99 ? 82.531 14.417 -50.719 1.00 13.64 99 ARG B C 1
ATOM 5733 O O . ARG B 1 99 ? 81.697 13.988 -49.958 1.00 13.33 99 ARG B O 1
ATOM 5741 N N . VAL B 1 100 ? 82.231 14.865 -51.929 1.00 14.69 100 VAL B N 1
ATOM 5742 C CA . VAL B 1 100 ? 80.845 14.892 -52.395 1.00 12.70 100 VAL B CA 1
ATOM 5743 C C . VAL B 1 100 ? 80.314 13.436 -52.444 1.00 13.19 100 VAL B C 1
ATOM 5744 O O . VAL B 1 100 ? 79.175 13.183 -52.078 1.00 12.58 100 VAL B O 1
ATOM 5748 N N . ASN B 1 101 ? 81.128 12.472 -52.909 1.00 12.34 101 ASN B N 1
ATOM 5749 C CA . ASN B 1 101 ? 80.721 11.039 -52.893 1.00 13.53 101 ASN B CA 1
ATOM 5750 C C . ASN B 1 101 ? 80.336 10.561 -51.486 1.00 13.64 101 ASN B C 1
ATOM 5751 O O . ASN B 1 101 ? 79.350 9.936 -51.321 1.00 14.75 101 ASN B O 1
ATOM 5756 N N . LEU B 1 102 ? 81.160 10.887 -50.512 1.00 13.26 102 LEU B N 1
ATOM 5757 C CA . LEU B 1 102 ? 80.907 10.527 -49.121 1.00 14.56 102 LEU B CA 1
ATOM 5758 C C . LEU B 1 102 ? 79.584 11.165 -48.595 1.00 14.86 102 LEU B C 1
ATOM 5759 O O . LEU B 1 102 ? 78.898 10.577 -47.726 1.00 14.74 102 LEU B O 1
ATOM 5764 N N . GLU B 1 103 ? 79.268 12.348 -49.094 1.00 13.79 103 GLU B N 1
ATOM 5765 C CA . GLU B 1 103 ? 78.053 13.034 -48.666 1.00 14.59 103 GLU B CA 1
ATOM 5766 C C . GLU B 1 103 ? 76.782 12.545 -49.325 1.00 15.77 103 GLU B C 1
ATOM 5767 O O . GLU B 1 103 ? 75.690 12.657 -48.725 1.00 17.13 103 GLU B O 1
ATOM 5773 N N . GLU B 1 104 ? 76.885 12.156 -50.593 1.00 14.63 104 GLU B N 1
ATOM 5774 C CA . GLU B 1 104 ? 75.699 12.086 -51.476 1.00 16.23 104 GLU B CA 1
ATOM 5775 C C . GLU B 1 104 ? 75.501 10.753 -52.190 1.00 16.99 104 GLU B C 1
ATOM 5776 O O . GLU B 1 104 ? 74.447 10.598 -52.908 1.00 19.63 104 GLU B O 1
ATOM 5782 N N . ARG B 1 105 ? 76.472 9.826 -52.104 1.00 15.64 105 ARG B N 1
ATOM 5783 C CA . ARG B 1 105 ? 76.367 8.616 -52.883 1.00 14.85 105 ARG B CA 1
ATOM 5784 C C . ARG B 1 105 ? 75.976 7.440 -51.995 1.00 14.84 105 ARG B C 1
ATOM 5785 O O . ARG B 1 105 ? 76.637 7.124 -50.990 1.00 14.20 105 ARG B O 1
ATOM 5793 N N . GLN B 1 106 ? 74.924 6.741 -52.391 1.00 13.58 106 GLN B N 1
ATOM 5794 C CA . GLN B 1 106 ? 74.569 5.569 -51.625 1.00 13.86 106 GLN B CA 1
ATOM 5795 C C . GLN B 1 106 ? 75.435 4.373 -52.090 1.00 15.41 106 GLN B C 1
ATOM 5796 O O . GLN B 1 106 ? 75.125 3.709 -53.068 1.00 16.94 106 GLN B O 1
ATOM 5802 N N . PHE B 1 107 ? 76.559 4.158 -51.401 1.00 15.81 107 PHE B N 1
ATOM 5803 C CA . PHE B 1 107 ? 77.485 3.030 -51.704 1.00 15.43 107 PHE B CA 1
ATOM 5804 C C . PHE B 1 107 ? 77.045 1.796 -50.927 1.00 15.86 107 PHE B C 1
ATOM 5805 O O . PHE B 1 107 ? 76.944 0.659 -51.467 1.00 16.11 107 PHE B O 1
ATOM 5813 N N . PHE B 1 108 ? 76.865 2.030 -49.630 1.00 17.08 108 PHE B N 1
ATOM 5814 C CA . PHE B 1 108 ? 76.713 0.926 -48.646 1.00 21.82 108 PHE B CA 1
ATOM 5815 C C . PHE B 1 108 ? 75.283 0.407 -48.790 1.00 20.98 108 PHE B C 1
ATOM 5816 O O . PHE B 1 108 ? 74.366 1.154 -49.112 1.00 22.65 108 PHE B O 1
ATOM 5824 N N . GLN B 1 109 ? 75.108 -0.905 -48.695 1.00 21.29 109 GLN B N 1
ATOM 5825 C CA . GLN B 1 109 ? 73.837 -1.583 -48.792 1.00 20.85 109 GLN B CA 1
ATOM 5826 C C . GLN B 1 109 ? 72.620 -0.874 -48.155 1.00 18.88 109 GLN B C 1
ATOM 5827 O O . GLN B 1 109 ? 72.611 -0.734 -46.958 1.00 19.10 109 GLN B O 1
ATOM 5833 N N . PRO B 1 110 ? 71.592 -0.468 -48.928 1.00 18.56 110 PRO B N 1
ATOM 5834 C CA . PRO B 1 110 ? 70.392 0.085 -48.288 1.00 18.41 110 PRO B CA 1
ATOM 5835 C C . PRO B 1 110 ? 69.725 -0.884 -47.299 1.00 19.25 110 PRO B C 1
ATOM 5836 O O . PRO B 1 110 ? 69.637 -2.086 -47.547 1.00 18.74 110 PRO B O 1
ATOM 5840 N N . MET B 1 111 ? 69.211 -0.347 -46.204 1.00 17.87 111 MET B N 1
ATOM 5841 C CA . MET B 1 111 ? 68.617 -1.193 -45.159 1.00 17.81 111 MET B CA 1
ATOM 5842 C C . MET B 1 111 ? 67.124 -0.997 -45.041 1.00 18.45 111 MET B C 1
ATOM 5843 O O . MET B 1 111 ? 66.470 -1.889 -44.552 1.00 18.79 111 MET B O 1
ATOM 5848 N N . ALA B 1 112 ? 66.596 0.175 -45.395 1.00 17.71 112 ALA B N 1
ATOM 5849 C CA . ALA B 1 112 ? 65.197 0.468 -45.124 1.00 18.95 112 ALA B CA 1
ATOM 5850 C C . ALA B 1 112 ? 64.591 1.378 -46.184 1.00 20.24 112 ALA B C 1
ATOM 5851 O O . ALA B 1 112 ? 65.318 2.202 -46.802 1.00 17.91 112 ALA B O 1
ATOM 5853 N N . LEU B 1 113 ? 63.262 1.276 -46.376 1.00 18.72 113 LEU B N 1
ATOM 5854 C CA . LEU B 1 113 ? 62.585 2.287 -47.187 1.00 19.87 113 LEU B CA 1
ATOM 5855 C C . LEU B 1 113 ? 62.623 3.604 -46.384 1.00 18.53 113 LEU B C 1
ATOM 5856 O O . LEU B 1 113 ? 62.583 3.572 -45.142 1.00 18.30 113 LEU B O 1
ATOM 5861 N N . ALA B 1 114 ? 62.735 4.738 -47.072 1.00 16.78 114 ALA B N 1
ATOM 5862 C CA . ALA B 1 114 ? 62.630 6.003 -46.378 1.00 15.52 114 ALA B CA 1
ATOM 5863 C C . ALA B 1 114 ? 61.394 6.056 -45.410 1.00 16.94 114 ALA B C 1
ATOM 5864 O O . ALA B 1 114 ? 61.514 6.539 -44.265 1.00 16.76 114 ALA B O 1
ATOM 5866 N N . THR B 1 115 ? 60.245 5.580 -45.875 1.00 17.24 115 THR B N 1
ATOM 5867 C CA . THR B 1 115 ? 59.057 5.588 -44.980 1.00 18.21 115 THR B CA 1
ATOM 5868 C C . THR B 1 115 ? 59.204 4.738 -43.751 1.00 18.72 115 THR B C 1
ATOM 5869 O O . THR B 1 115 ? 58.729 5.119 -42.640 1.00 20.46 115 THR B O 1
ATOM 5873 N N . SER B 1 116 ? 59.904 3.621 -43.894 1.00 18.49 116 SER B N 1
ATOM 5874 C CA . SER B 1 116 ? 60.219 2.772 -42.751 1.00 20.02 116 SER B CA 1
ATOM 5875 C C . SER B 1 116 ? 61.155 3.452 -41.769 1.00 20.71 116 SER B C 1
ATOM 5876 O O . SER B 1 116 ? 60.949 3.334 -40.520 1.00 19.16 116 SER B O 1
ATOM 5879 N N . TYR B 1 117 ? 62.169 4.164 -42.312 1.00 17.91 117 TYR B N 1
ATOM 5880 C CA . TYR B 1 117 ? 63.027 4.977 -41.454 1.00 19.40 117 TYR B CA 1
ATOM 5881 C C . TYR B 1 117 ? 62.226 6.059 -40.709 1.00 17.86 117 TYR B C 1
ATOM 5882 O O . TYR B 1 117 ? 62.307 6.226 -39.511 1.00 18.65 117 TYR B O 1
ATOM 5891 N N . HIS B 1 118 ? 61.329 6.714 -41.410 1.00 19.42 118 HIS B N 1
ATOM 5892 C CA . HIS B 1 118 ? 60.529 7.739 -40.803 1.00 19.33 118 HIS B CA 1
ATOM 5893 C C . HIS B 1 118 ? 59.632 7.232 -39.696 1.00 21.56 118 HIS B C 1
ATOM 5894 O O . HIS B 1 118 ? 59.258 8.001 -38.822 1.00 22.46 118 HIS B O 1
ATOM 5901 N N . PHE B 1 119 ? 59.284 5.961 -39.718 1.00 19.89 119 PHE B N 1
ATOM 5902 C CA . PHE B 1 119 ? 58.436 5.345 -38.666 1.00 21.57 119 PHE B CA 1
ATOM 5903 C C . PHE B 1 119 ? 59.238 4.455 -37.709 1.00 20.72 119 PHE B C 1
ATOM 5904 O O . PHE B 1 119 ? 58.672 3.678 -36.958 1.00 19.27 119 PHE B O 1
ATOM 5912 N N . ILE B 1 120 ? 60.569 4.559 -37.739 1.00 18.92 120 ILE B N 1
ATOM 5913 C CA . ILE B 1 120 ? 61.374 3.573 -37.003 1.00 17.30 120 ILE B CA 1
ATOM 5914 C C . ILE B 1 120 ? 61.245 3.677 -35.499 1.00 18.25 120 ILE B C 1
ATOM 5915 O O . ILE B 1 120 ? 61.640 2.746 -34.763 1.00 18.83 120 ILE B O 1
ATOM 5920 N N . PHE B 1 121 ? 60.674 4.788 -35.014 1.00 18.29 121 PHE B N 1
ATOM 5921 C CA . PHE B 1 121 ? 60.307 4.839 -33.585 1.00 19.86 121 PHE B CA 1
ATOM 5922 C C . PHE B 1 121 ? 59.368 3.711 -33.217 1.00 19.83 121 PHE B C 1
ATOM 5923 O O . PHE B 1 121 ? 59.297 3.343 -32.029 1.00 21.29 121 PHE B O 1
ATOM 5931 N N . LEU B 1 122 ? 58.560 3.187 -34.180 1.00 20.76 122 LEU B N 1
ATOM 5932 C CA . LEU B 1 122 ? 57.745 1.986 -33.908 1.00 19.51 122 LEU B CA 1
ATOM 5933 C C . LEU B 1 122 ? 58.627 0.819 -33.396 1.00 21.58 122 LEU B C 1
ATOM 5934 O O . LEU B 1 122 ? 58.298 0.150 -32.398 1.00 19.47 122 LEU B O 1
ATOM 5939 N N . GLN B 1 123 ? 59.808 0.657 -34.005 1.00 21.54 123 GLN B N 1
ATOM 5940 C CA . GLN B 1 123 ? 60.784 -0.357 -33.606 1.00 19.94 123 GLN B CA 1
ATOM 5941 C C . GLN B 1 123 ? 61.412 -0.076 -32.246 1.00 18.96 123 GLN B C 1
ATOM 5942 O O . GLN B 1 123 ? 62.001 -0.958 -31.619 1.00 20.03 123 GLN B O 1
ATOM 5948 N N . TRP B 1 124 ? 61.299 1.147 -31.773 1.00 19.09 124 TRP B N 1
ATOM 5949 C CA . TRP B 1 124 ? 61.855 1.471 -30.470 1.00 19.39 124 TRP B CA 1
ATOM 5950 C C . TRP B 1 124 ? 60.846 1.149 -29.411 1.00 20.31 124 TRP B C 1
ATOM 5951 O O . TRP B 1 124 ? 61.130 1.217 -28.218 1.00 20.99 124 TRP B O 1
ATOM 5962 N N . GLY B 1 125 ? 59.621 0.861 -29.837 1.00 20.19 125 GLY B N 1
ATOM 5963 C CA . GLY B 1 125 ? 58.506 0.708 -28.898 1.00 21.01 125 GLY B CA 1
ATOM 5964 C C . GLY B 1 125 ? 57.712 1.992 -28.626 1.00 21.89 125 GLY B C 1
ATOM 5965 O O . GLY B 1 125 ? 57.007 2.047 -27.658 1.00 21.90 125 GLY B O 1
ATOM 5966 N N . TYR B 1 126 ? 57.811 3.037 -29.444 1.00 20.41 126 TYR B N 1
ATOM 5967 C CA . TYR B 1 126 ? 56.998 4.237 -29.221 1.00 21.61 126 TYR B CA 1
ATOM 5968 C C . TYR B 1 126 ? 55.788 4.069 -30.121 1.00 21.80 126 TYR B C 1
ATOM 5969 O O . TYR B 1 126 ? 55.900 3.381 -31.130 1.00 20.27 126 TYR B O 1
ATOM 5978 N N . LEU B 1 127 ? 54.641 4.674 -29.788 1.00 23.69 127 LEU B N 1
ATOM 5979 C CA . LEU B 1 127 ? 53.428 4.537 -30.646 1.00 25.65 127 LEU B CA 1
ATOM 5980 C C . LEU B 1 127 ? 53.324 5.582 -31.750 1.00 25.92 127 LEU B C 1
ATOM 5981 O O . LEU B 1 127 ? 52.828 5.259 -32.842 1.00 26.33 127 LEU B O 1
ATOM 5986 N N . ILE B 1 128 ? 53.727 6.820 -31.445 1.00 23.47 128 ILE B N 1
ATOM 5987 C CA . ILE B 1 128 ? 53.642 7.956 -32.376 1.00 24.72 128 ILE B CA 1
ATOM 5988 C C . ILE B 1 128 ? 54.961 8.689 -32.374 1.00 23.58 128 ILE B C 1
ATOM 5989 O O . ILE B 1 128 ? 55.783 8.514 -31.468 1.00 22.95 128 ILE B O 1
ATOM 5994 N N . ARG B 1 129 ? 55.176 9.493 -33.406 1.00 23.85 129 ARG B N 1
ATOM 5995 C CA . ARG B 1 129 ? 56.448 10.167 -33.556 1.00 25.65 129 ARG B CA 1
ATOM 5996 C C . ARG B 1 129 ? 56.662 11.175 -32.442 1.00 23.09 129 ARG B C 1
ATOM 5997 O O . ARG B 1 129 ? 55.825 12.016 -32.235 1.00 25.05 129 ARG B O 1
ATOM 6005 N N . PRO B 1 130 ? 57.792 11.100 -31.727 1.00 22.77 130 PRO B N 1
ATOM 6006 C CA . PRO B 1 130 ? 58.123 12.138 -30.775 1.00 22.16 130 PRO B CA 1
ATOM 6007 C C . PRO B 1 130 ? 58.649 13.378 -31.518 1.00 22.23 130 PRO B C 1
ATOM 6008 O O . PRO B 1 130 ? 59.274 13.245 -32.596 1.00 18.93 130 PRO B O 1
ATOM 6012 N N . PRO B 1 131 ? 58.427 14.583 -30.964 1.00 22.04 131 PRO B N 1
ATOM 6013 C CA . PRO B 1 131 ? 58.897 15.757 -31.742 1.00 21.90 131 PRO B CA 1
ATOM 6014 C C . PRO B 1 131 ? 60.431 15.861 -31.746 1.00 22.09 131 PRO B C 1
ATOM 6015 O O . PRO B 1 131 ? 60.992 16.639 -32.507 1.00 21.99 131 PRO B O 1
ATOM 6019 N N . ASP B 1 132 ? 61.083 15.136 -30.863 1.00 21.04 132 ASP B N 1
ATOM 6020 C CA . ASP B 1 132 ? 62.549 15.120 -30.831 1.00 18.68 132 ASP B CA 1
ATOM 6021 C C . ASP B 1 132 ? 63.098 13.915 -31.619 1.00 17.99 132 ASP B C 1
ATOM 6022 O O . ASP B 1 132 ? 64.214 13.497 -31.359 1.00 19.63 132 ASP B O 1
ATOM 6027 N N . PHE B 1 133 ? 62.321 13.368 -32.561 1.00 19.20 133 PHE B N 1
ATOM 6028 C CA . PHE B 1 133 ? 62.651 12.126 -33.265 1.00 18.22 133 PHE B CA 1
ATOM 6029 C C . PHE B 1 133 ? 64.106 12.186 -33.783 1.00 18.75 133 PHE B C 1
ATOM 6030 O O . PHE B 1 133 ? 64.912 11.248 -33.616 1.00 18.79 133 PHE B O 1
ATOM 6038 N N . GLU B 1 134 ? 64.416 13.279 -34.468 1.00 18.37 134 GLU B N 1
ATOM 6039 C CA . GLU B 1 134 ? 65.744 13.350 -35.117 1.00 18.53 134 GLU B CA 1
ATOM 6040 C C . GLU B 1 134 ? 66.909 13.202 -34.158 1.00 18.14 134 GLU B C 1
ATOM 6041 O O . GLU B 1 134 ? 67.857 12.491 -34.424 1.00 16.41 134 GLU B O 1
ATOM 6047 N N . GLU B 1 135 ? 66.830 13.908 -33.039 1.00 18.35 135 GLU B N 1
ATOM 6048 C CA . GLU B 1 135 ? 67.831 13.804 -31.991 1.00 19.62 135 GLU B CA 1
ATOM 6049 C C . GLU B 1 135 ? 67.890 12.398 -31.400 1.00 18.20 135 GLU B C 1
ATOM 6050 O O . GLU B 1 135 ? 68.998 11.890 -31.126 1.00 19.29 135 GLU B O 1
ATOM 6056 N N . GLN B 1 136 ? 66.712 11.761 -31.216 1.00 17.99 136 GLN B N 1
ATOM 6057 C CA . GLN B 1 136 ? 66.671 10.404 -30.711 1.00 17.21 136 GLN B CA 1
ATOM 6058 C C . GLN B 1 136 ? 67.351 9.412 -31.637 1.00 18.68 136 GLN B C 1
ATOM 6059 O O . GLN B 1 136 ? 67.987 8.466 -31.168 1.00 16.80 136 GLN B O 1
ATOM 6065 N N . VAL B 1 137 ? 67.242 9.621 -32.963 1.00 17.36 137 VAL B N 1
ATOM 6066 C CA . VAL B 1 137 ? 67.955 8.740 -33.853 1.00 16.76 137 VAL B CA 1
ATOM 6067 C C . VAL B 1 137 ? 69.472 8.832 -33.572 1.00 16.69 137 VAL B C 1
ATOM 6068 O O . VAL B 1 137 ? 70.151 7.786 -33.484 1.00 15.97 137 VAL B O 1
ATOM 6072 N N . SER B 1 138 ? 70.028 10.047 -33.511 1.00 16.81 138 SER B N 1
ATOM 6073 C CA . SER B 1 138 ? 71.460 10.243 -33.259 1.00 17.53 138 SER B CA 1
ATOM 6074 C C . SER B 1 138 ? 71.827 9.633 -31.876 1.00 17.12 138 SER B C 1
ATOM 6075 O O . SER B 1 138 ? 72.828 8.967 -31.716 1.00 18.75 138 SER B O 1
ATOM 6078 N N . LYS B 1 139 ? 71.012 9.893 -30.870 1.00 17.03 139 LYS B N 1
ATOM 6079 C CA . LYS B 1 139 ? 71.309 9.367 -29.561 1.00 16.36 139 LYS B CA 1
ATOM 6080 C C . LYS B 1 139 ? 71.297 7.814 -29.548 1.00 17.18 139 LYS B C 1
ATOM 6081 O O . LYS B 1 139 ? 72.185 7.168 -29.029 1.00 15.79 139 LYS B O 1
ATOM 6087 N N . ARG B 1 140 ? 70.246 7.241 -30.104 1.00 17.02 140 ARG B N 1
ATOM 6088 C CA . ARG B 1 140 ? 70.076 5.785 -30.023 1.00 15.84 140 ARG B CA 1
ATOM 6089 C C . ARG B 1 140 ? 71.159 5.025 -30.779 1.00 16.19 140 ARG B C 1
ATOM 6090 O O . ARG B 1 140 ? 71.601 3.998 -30.340 1.00 16.67 140 ARG B O 1
ATOM 6098 N N . TYR B 1 141 ? 71.632 5.565 -31.913 1.00 18.05 141 TYR B N 1
ATOM 6099 C CA . TYR B 1 141 ? 72.476 4.808 -32.818 1.00 16.17 141 TYR B CA 1
ATOM 6100 C C . TYR B 1 141 ? 73.943 5.268 -32.705 1.00 16.39 141 TYR B C 1
ATOM 6101 O O . TYR B 1 141 ? 74.792 4.671 -33.357 1.00 15.61 141 TYR B O 1
ATOM 6110 N N . GLY B 1 142 ? 74.228 6.308 -31.889 1.00 15.73 142 GLY B N 1
ATOM 6111 C CA . GLY B 1 142 ? 75.586 6.818 -31.692 1.00 16.19 142 GLY B CA 1
ATOM 6112 C C . GLY B 1 142 ? 76.076 7.556 -32.945 1.00 15.32 142 GLY B C 1
ATOM 6113 O O . GLY B 1 142 ? 77.269 7.450 -33.338 1.00 15.44 142 GLY B O 1
ATOM 6114 N N . LEU B 1 143 ? 75.173 8.326 -33.525 1.00 14.15 143 LEU B N 1
ATOM 6115 C CA . LEU B 1 143 ? 75.422 9.199 -34.663 1.00 14.91 143 LEU B CA 1
ATOM 6116 C C . LEU B 1 143 ? 75.300 10.691 -34.200 1.00 15.64 143 LEU B C 1
ATOM 6117 O O . LEU B 1 143 ? 75.197 10.954 -32.982 1.00 15.49 143 LEU B O 1
ATOM 6122 N N . TYR B 1 144 ? 75.376 11.620 -35.139 1.00 14.99 144 TYR B N 1
ATOM 6123 C CA . TYR B 1 144 ? 75.507 13.070 -34.857 1.00 16.08 144 TYR B CA 1
ATOM 6124 C C . TYR B 1 144 ? 74.689 13.867 -35.859 1.00 17.84 144 TYR B C 1
ATOM 6125 O O . TYR B 1 144 ? 74.462 13.419 -36.987 1.00 16.60 144 TYR B O 1
ATOM 6134 N N . PRO B 1 145 ? 74.275 15.081 -35.476 1.00 17.91 145 PRO B N 1
ATOM 6135 C CA . PRO B 1 145 ? 73.727 15.999 -36.520 1.00 18.97 145 PRO B CA 1
ATOM 6136 C C . PRO B 1 145 ? 74.821 16.231 -37.576 1.00 17.22 145 PRO B C 1
ATOM 6137 O O . PRO B 1 145 ? 76.008 16.457 -37.239 1.00 16.42 145 PRO B O 1
ATOM 6141 N N . ALA B 1 146 ? 74.460 16.099 -38.830 1.00 17.01 146 ALA B N 1
ATOM 6142 C CA . ALA B 1 146 ? 75.411 16.178 -39.948 1.00 16.99 146 ALA B CA 1
ATOM 6143 C C . ALA B 1 146 ? 75.785 17.626 -40.199 1.00 16.44 146 ALA B C 1
ATOM 6144 O O . ALA B 1 146 ? 74.935 18.510 -40.027 1.00 15.29 146 ALA B O 1
ATOM 6146 N N . PRO B 1 147 ? 77.032 17.910 -40.590 1.00 16.47 147 PRO B N 1
ATOM 6147 C CA . PRO B 1 147 ? 77.269 19.284 -40.962 1.00 18.20 147 PRO B CA 1
ATOM 6148 C C . PRO B 1 147 ? 76.883 19.567 -42.410 1.00 19.17 147 PRO B C 1
ATOM 6149 O O . PRO B 1 147 ? 77.303 20.584 -42.944 1.00 21.23 147 PRO B O 1
ATOM 6153 N N . PHE B 1 148 ? 76.023 18.755 -43.028 1.00 18.88 148 PHE B N 1
ATOM 6154 C CA . PHE B 1 148 ? 75.586 19.073 -44.377 1.00 15.92 148 PHE B CA 1
ATOM 6155 C C . PHE B 1 148 ? 74.172 18.606 -44.509 1.00 15.07 148 PHE B C 1
ATOM 6156 O O . PHE B 1 148 ? 73.662 17.911 -43.610 1.00 15.25 148 PHE B O 1
ATOM 6164 N N . ARG B 1 149 ? 73.537 19.008 -45.590 1.00 14.77 149 ARG B N 1
ATOM 6165 C CA . ARG B 1 149 ? 72.120 18.712 -45.757 1.00 15.60 149 ARG B CA 1
ATOM 6166 C C . ARG B 1 149 ? 72.123 17.262 -46.243 1.00 14.28 149 ARG B C 1
ATOM 6167 O O . ARG B 1 149 ? 72.819 16.897 -47.223 1.00 14.85 149 ARG B O 1
ATOM 6175 N N . ASN B 1 150 ? 71.399 16.452 -45.497 1.00 12.96 150 ASN B N 1
ATOM 6176 C CA . ASN B 1 150 ? 71.465 14.972 -45.629 1.00 13.15 150 ASN B CA 1
ATOM 6177 C C . ASN B 1 150 ? 70.043 14.473 -45.729 1.00 12.92 150 ASN B C 1
ATOM 6178 O O . ASN B 1 150 ? 69.506 14.010 -44.756 1.00 13.33 150 ASN B O 1
ATOM 6183 N N . PRO B 1 151 ? 69.438 14.624 -46.906 1.00 13.06 151 PRO B N 1
ATOM 6184 C CA . PRO B 1 151 ? 67.982 14.548 -46.961 1.00 12.42 151 PRO B CA 1
ATOM 6185 C C . PRO B 1 151 ? 67.383 13.187 -47.087 1.00 13.70 151 PRO B C 1
ATOM 6186 O O . PRO B 1 151 ? 68.042 12.242 -47.561 1.00 14.06 151 PRO B O 1
ATOM 6190 N N . TYR B 1 152 ? 66.078 13.073 -46.737 1.00 13.32 152 TYR B N 1
ATOM 6191 C CA . TYR B 1 152 ? 65.360 11.879 -47.074 1.00 14.01 152 TYR B CA 1
ATOM 6192 C C . TYR B 1 152 ? 63.904 12.337 -47.252 1.00 14.58 152 TYR B C 1
ATOM 6193 O O . TYR B 1 152 ? 63.565 13.385 -46.677 1.00 15.47 152 TYR B O 1
ATOM 6202 N N . PRO B 1 153 ? 63.089 11.586 -48.026 1.00 16.91 153 PRO B N 1
ATOM 6203 C CA . PRO B 1 153 ? 61.757 12.075 -48.294 1.00 16.83 153 PRO B CA 1
ATOM 6204 C C . PRO B 1 153 ? 60.801 11.665 -47.193 1.00 18.29 153 PRO B C 1
ATOM 6205 O O . PRO B 1 153 ? 60.838 10.540 -46.741 1.00 17.98 153 PRO B O 1
ATOM 6209 N N . LEU B 1 154 ? 59.993 12.615 -46.724 1.00 18.99 154 LEU B N 1
ATOM 6210 C CA . LEU B 1 154 ? 58.944 12.275 -45.789 1.00 21.94 154 LEU B CA 1
ATOM 6211 C C . LEU B 1 154 ? 57.859 11.521 -46.595 1.00 25.27 154 LEU B C 1
ATOM 6212 O O . LEU B 1 154 ? 57.826 11.600 -47.848 1.00 24.86 154 LEU B O 1
ATOM 6217 N N . PRO B 1 155 ? 56.962 10.796 -45.896 1.00 27.54 155 PRO B N 1
ATOM 6218 C CA . PRO B 1 155 ? 55.934 10.000 -46.601 1.00 29.60 155 PRO B CA 1
ATOM 6219 C C . PRO B 1 155 ? 55.158 10.970 -47.497 1.00 29.92 155 PRO B C 1
ATOM 6220 O O . PRO B 1 155 ? 54.8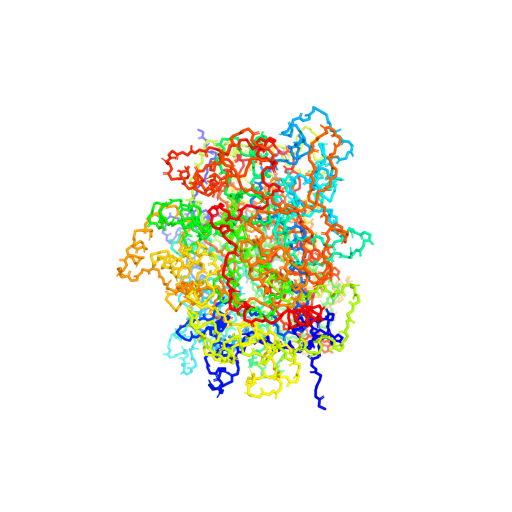80 12.087 -47.072 1.00 33.67 155 PRO B O 1
ATOM 6224 N N . GLY B 1 156 ? 54.916 10.624 -48.758 1.00 31.29 156 GLY B N 1
ATOM 6225 C CA . GLY B 1 156 ? 54.262 11.579 -49.655 1.00 29.62 156 GLY B CA 1
ATOM 6226 C C . GLY B 1 156 ? 55.187 12.409 -50.540 1.00 28.56 156 GLY B C 1
ATOM 6227 O O . GLY B 1 156 ? 54.764 12.937 -51.563 1.00 26.39 156 GLY B O 1
ATOM 6228 N N . GLU B 1 157 ? 56.459 12.532 -50.179 1.00 24.19 157 GLU B N 1
ATOM 6229 C CA . GLU B 1 157 ? 57.368 13.296 -51.025 1.00 23.60 157 GLU B CA 1
ATOM 6230 C C . GLU B 1 157 ? 58.053 12.445 -52.056 1.00 22.64 157 GLU B C 1
ATOM 6231 O O . GLU B 1 157 ? 58.556 11.373 -51.737 1.00 22.63 157 GLU B O 1
ATOM 6237 N N . ASP B 1 158 ? 58.145 12.925 -53.289 1.00 22.53 158 ASP B N 1
ATOM 6238 C CA . ASP B 1 158 ? 59.037 12.260 -54.227 1.00 21.21 158 ASP B CA 1
ATOM 6239 C C . ASP B 1 158 ? 60.416 12.920 -54.103 1.00 19.58 158 ASP B C 1
ATOM 6240 O O . ASP B 1 158 ? 60.574 14.109 -54.434 1.00 21.00 158 ASP B O 1
ATOM 6245 N N . PRO B 1 159 ? 61.410 12.174 -53.602 1.00 19.61 159 PRO B N 1
ATOM 6246 C CA . PRO B 1 159 ? 62.705 12.864 -53.406 1.00 18.37 159 PRO B CA 1
ATOM 6247 C C . PRO B 1 159 ? 63.289 13.390 -54.713 1.00 19.78 159 PRO B C 1
ATOM 6248 O O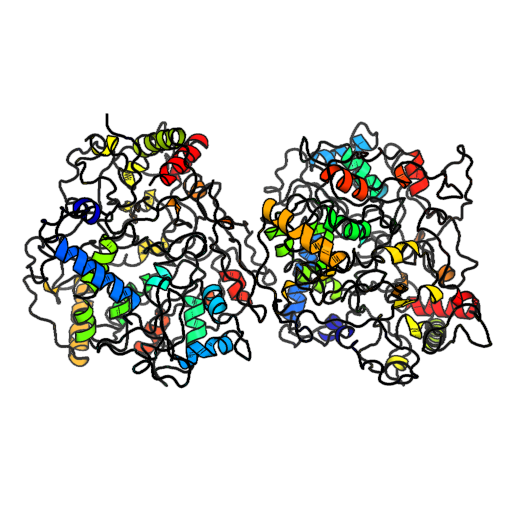 . PRO B 1 159 ? 64.093 14.355 -54.703 1.00 20.52 159 PRO B O 1
ATOM 6252 N N . ASN B 1 160 ? 62.950 12.812 -55.857 1.00 18.84 160 ASN B N 1
ATOM 6253 C CA . ASN B 1 160 ? 63.592 13.378 -57.065 1.00 20.43 160 ASN B CA 1
ATOM 6254 C C . ASN B 1 160 ? 62.831 14.595 -57.610 1.00 22.68 160 ASN B C 1
ATOM 6255 O O . ASN B 1 160 ? 63.114 15.116 -58.688 1.00 26.02 160 ASN B O 1
ATOM 6260 N N . GLN B 1 161 ? 61.836 15.023 -56.869 1.00 22.13 161 GLN B N 1
ATOM 6261 C CA . GLN B 1 161 ? 61.173 16.296 -57.172 1.00 23.62 161 GLN B CA 1
ATOM 6262 C C . GLN B 1 161 ? 61.400 17.259 -56.022 1.00 23.31 161 GLN B C 1
ATOM 6263 O O . GLN B 1 161 ? 60.912 18.349 -56.052 1.00 24.49 161 GLN B O 1
ATOM 6269 N N . THR B 1 162 ? 62.157 16.877 -54.989 1.00 20.64 162 THR B N 1
ATOM 6270 C CA . THR B 1 162 ? 62.256 17.755 -53.832 1.00 19.09 162 THR B CA 1
ATOM 6271 C C . THR B 1 162 ? 63.705 17.824 -53.344 1.00 18.35 162 THR B C 1
ATOM 6272 O O . THR B 1 162 ? 63.934 17.934 -52.158 1.00 18.79 162 THR B O 1
ATOM 6276 N N . ASN B 1 163 ? 64.653 17.700 -54.268 1.00 18.90 163 ASN B N 1
ATOM 6277 C CA . ASN B 1 163 ? 66.104 17.627 -53.919 1.00 21.97 163 ASN B CA 1
ATOM 6278 C C . ASN B 1 163 ? 66.449 16.721 -52.738 1.00 20.90 163 ASN B C 1
ATOM 6279 O O . ASN B 1 163 ? 67.212 17.119 -51.804 1.00 18.93 163 ASN B O 1
ATOM 6284 N N . GLY B 1 164 ? 65.887 15.521 -52.807 1.00 19.08 164 GLY B N 1
ATOM 6285 C CA . GLY B 1 164 ? 66.177 14.489 -51.865 1.00 18.05 164 GLY B CA 1
ATOM 6286 C C . GLY B 1 164 ? 65.138 14.388 -50.768 1.00 17.08 164 GLY B C 1
ATOM 6287 O O . GLY B 1 164 ? 65.107 13.394 -50.000 1.00 16.44 164 GLY B O 1
ATOM 6288 N N . GLY B 1 165 ? 64.275 15.368 -50.682 1.00 18.58 165 GLY B N 1
ATOM 6289 C CA . GLY B 1 165 ? 63.250 15.344 -49.622 1.00 16.90 165 GLY B CA 1
ATOM 6290 C C . GLY B 1 165 ? 63.509 16.433 -48.576 1.00 18.80 165 GLY B C 1
ATOM 6291 O O . GLY B 1 165 ? 64.577 16.997 -48.514 1.00 17.58 165 GLY B O 1
ATOM 6292 N N . SER B 1 166 ? 62.532 16.684 -47.719 1.00 18.02 166 SER B N 1
ATOM 6293 C CA . SER B 1 166 ? 62.678 17.682 -46.652 1.00 19.20 166 SER B CA 1
ATOM 6294 C C . SER B 1 166 ? 63.062 17.109 -45.279 1.00 17.57 166 SER B C 1
ATOM 6295 O O . SER B 1 166 ? 63.329 17.845 -44.333 1.00 19.20 166 SER B O 1
ATOM 6298 N N . GLY B 1 167 ? 63.201 15.786 -45.168 1.00 16.85 167 GLY B N 1
ATOM 6299 C CA . GLY B 1 167 ? 63.668 15.218 -43.900 1.00 15.81 167 GLY B CA 1
ATOM 6300 C C . GLY B 1 167 ? 65.177 15.300 -43.871 1.00 15.28 167 GLY B C 1
ATOM 6301 O O . GLY B 1 167 ? 65.818 15.496 -44.907 1.00 15.33 167 GLY B O 1
ATOM 6302 N N . GLN B 1 168 ? 65.721 15.209 -42.675 1.00 14.69 168 GLN B N 1
ATOM 6303 C CA . GLN B 1 168 ? 67.155 15.275 -42.506 1.00 13.67 168 GLN B CA 1
ATOM 6304 C C . GLN B 1 168 ? 67.609 14.020 -41.756 1.00 15.41 168 GLN B C 1
ATOM 6305 O O . GLN B 1 168 ? 67.042 13.688 -40.701 1.00 16.23 168 GLN B O 1
ATOM 6311 N N . LEU B 1 169 ? 68.740 13.425 -42.205 1.00 14.29 169 LEU B N 1
ATOM 6312 C CA . LEU B 1 169 ? 69.265 12.259 -41.566 1.00 13.78 169 LEU B CA 1
ATOM 6313 C C . LEU B 1 169 ? 70.519 12.648 -40.794 1.00 13.80 169 LEU B C 1
ATOM 6314 O O . LEU B 1 169 ? 71.190 13.568 -41.190 1.00 13.92 169 LEU B O 1
ATOM 6319 N N . PRO B 1 170 ? 70.805 11.981 -39.690 1.00 14.46 170 PRO B N 1
ATOM 6320 C CA . PRO B 1 170 ? 72.103 12.170 -38.952 1.00 14.39 170 PRO B CA 1
ATOM 6321 C C . PRO B 1 170 ? 73.267 11.775 -39.823 1.00 16.31 170 PRO B C 1
ATOM 6322 O O . PRO B 1 170 ? 73.105 10.916 -40.739 1.00 16.11 170 PRO B O 1
ATOM 6326 N N . LEU B 1 171 ? 74.451 12.343 -39.528 1.00 16.14 171 LEU B N 1
ATOM 6327 C CA . LEU B 1 171 ? 75.687 11.907 -40.076 1.00 16.54 171 LEU B CA 1
ATOM 6328 C C . LEU B 1 171 ? 75.784 10.415 -39.803 1.00 15.74 171 LEU B C 1
ATOM 6329 O O . LEU B 1 171 ? 75.557 9.984 -38.662 1.00 17.23 171 LEU B O 1
ATOM 6334 N N . GLY B 1 172 ? 76.121 9.606 -40.800 1.00 16.28 172 GLY B N 1
ATOM 6335 C CA . GLY B 1 172 ? 76.231 8.179 -40.509 1.00 15.11 172 GLY B CA 1
ATOM 6336 C C . GLY B 1 172 ? 75.096 7.387 -41.155 1.00 15.79 172 GLY B C 1
ATOM 6337 O O . GLY B 1 172 ? 75.220 6.160 -41.399 1.00 15.65 172 GLY B O 1
ATOM 6338 N N . LEU B 1 173 ? 74.009 8.086 -41.491 1.00 14.69 173 LEU B N 1
ATOM 6339 C CA . LEU B 1 173 ? 72.931 7.497 -42.326 1.00 13.48 173 LEU B CA 1
ATOM 6340 C C . LEU B 1 173 ? 72.897 8.288 -43.640 1.00 13.84 173 LEU B C 1
ATOM 6341 O O . LEU B 1 173 ? 73.315 9.453 -43.698 1.00 14.79 173 LEU B O 1
ATOM 6346 N N . ILE B 1 174 ? 72.383 7.662 -44.693 1.00 13.97 174 ILE B N 1
ATOM 6347 C CA . ILE B 1 174 ? 72.306 8.285 -45.982 1.00 14.62 174 ILE B CA 1
ATOM 6348 C C . ILE B 1 174 ? 71.138 7.736 -46.783 1.00 14.59 174 ILE B C 1
ATOM 6349 O O . ILE B 1 174 ? 70.799 6.533 -46.711 1.00 14.82 174 ILE B O 1
ATOM 6354 N N . GLN B 1 175 ? 70.514 8.640 -47.537 1.00 14.53 175 GLN B N 1
ATOM 6355 C CA . GLN B 1 175 ? 69.665 8.223 -48.651 1.00 14.79 175 GLN B CA 1
ATOM 6356 C C . GLN B 1 175 ? 70.548 8.317 -49.883 1.00 14.77 175 GLN B C 1
ATOM 6357 O O . GLN B 1 175 ? 70.875 7.278 -50.523 1.00 15.08 175 GLN B O 1
ATOM 6363 N N . GLY B 1 176 ? 71.022 9.536 -50.160 1.00 15.34 176 GLY B N 1
ATOM 6364 C CA . GLY B 1 176 ? 71.972 9.727 -51.220 1.00 14.33 176 GLY B CA 1
ATOM 6365 C C . GLY B 1 176 ? 71.434 9.326 -52.591 1.00 16.30 176 GLY B C 1
ATOM 6366 O O . GLY B 1 176 ? 70.191 9.143 -52.769 1.00 16.91 176 GLY B O 1
ATOM 6367 N N . LYS B 1 177 ? 72.380 9.239 -53.556 1.00 16.12 177 LYS B N 1
ATOM 6368 C CA . LYS B 1 177 ? 72.080 8.993 -54.970 1.00 15.50 177 LYS B CA 1
ATOM 6369 C C . LYS B 1 177 ? 72.627 7.664 -55.436 1.00 15.65 177 LYS B C 1
ATOM 6370 O O . LYS B 1 177 ? 73.781 7.304 -55.049 1.00 16.90 177 LYS B O 1
ATOM 6376 N N . ASP B 1 178 ? 71.864 7.027 -56.330 1.00 15.27 178 ASP B N 1
ATOM 6377 C CA . ASP B 1 178 ? 72.199 5.721 -56.876 1.00 16.70 178 ASP B CA 1
ATOM 6378 C C . ASP B 1 178 ? 73.214 5.897 -57.979 1.00 17.25 178 ASP B C 1
ATOM 6379 O O . ASP B 1 178 ? 73.683 7.021 -58.249 1.00 16.79 178 ASP B O 1
ATOM 6384 N N . ASP B 1 179 ? 73.568 4.809 -58.621 1.00 19.22 179 ASP B N 1
ATOM 6385 C CA . ASP B 1 179 ? 74.623 4.873 -59.621 1.00 19.42 179 ASP B CA 1
ATOM 6386 C C . ASP B 1 179 ? 74.135 5.602 -60.858 1.00 20.40 179 ASP B C 1
ATOM 6387 O O . ASP B 1 179 ? 74.960 5.955 -61.682 1.00 22.09 179 ASP B O 1
ATOM 6392 N N . ASN B 1 180 ? 72.805 5.800 -60.992 1.00 19.12 180 ASN B N 1
ATOM 6393 C CA . ASN B 1 180 ? 72.217 6.611 -62.065 1.00 20.73 180 ASN B CA 1
ATOM 6394 C C . ASN B 1 180 ? 71.971 8.066 -61.701 1.00 21.41 180 ASN B C 1
ATOM 6395 O O . ASN B 1 180 ? 71.235 8.773 -62.415 1.00 24.32 180 ASN B O 1
ATOM 6400 N N . GLY B 1 181 ? 72.549 8.488 -60.588 1.00 18.13 181 GLY B N 1
ATOM 6401 C CA . GLY B 1 181 ? 72.392 9.868 -60.068 1.00 18.54 181 GLY B CA 1
ATOM 6402 C C . GLY B 1 181 ? 70.998 10.263 -59.494 1.00 19.73 181 GLY B C 1
ATOM 6403 O O . GLY B 1 181 ? 70.748 11.445 -59.275 1.00 19.00 181 GLY B O 1
ATOM 6404 N N A ARG B 1 182 ? 70.133 9.293 -59.222 0.50 18.88 182 ARG B N 1
ATOM 6405 N N B ARG B 1 182 ? 70.097 9.289 -59.280 0.50 18.11 182 ARG B N 1
ATOM 6406 C CA A ARG B 1 182 ? 68.854 9.629 -58.639 0.50 19.88 182 ARG B CA 1
ATOM 6407 C CA B ARG B 1 182 ? 68.776 9.555 -58.684 0.50 18.63 182 ARG B CA 1
ATOM 6408 C C A ARG B 1 182 ? 68.834 9.399 -57.132 0.50 18.15 182 ARG B C 1
ATOM 6409 C C B ARG B 1 182 ? 68.831 9.410 -57.146 0.50 17.51 182 ARG B C 1
ATOM 6410 O O A ARG B 1 182 ? 69.411 8.417 -56.642 0.50 18.59 182 ARG B O 1
ATOM 6411 O O B ARG B 1 182 ? 69.438 8.469 -56.638 0.50 18.15 182 ARG B O 1
ATOM 6426 N N . TRP B 1 183 ? 68.126 10.277 -56.426 1.00 17.96 183 TRP B N 1
ATOM 6427 C CA . TRP B 1 183 ? 67.824 10.071 -54.998 1.00 17.18 183 TRP B CA 1
ATOM 6428 C C . TRP B 1 183 ? 67.134 8.712 -54.879 1.00 17.04 183 TRP B C 1
ATOM 6429 O O . TRP B 1 183 ? 66.191 8.418 -55.621 1.00 15.68 183 TRP B O 1
ATOM 6440 N N . THR B 1 184 ? 67.594 7.871 -53.943 1.00 15.55 184 THR B N 1
ATOM 6441 C CA . THR B 1 184 ? 67.164 6.475 -53.936 1.00 15.21 184 THR B CA 1
ATOM 6442 C C . THR B 1 184 ? 65.878 6.170 -53.257 1.00 15.34 184 THR B C 1
ATOM 6443 O O . THR B 1 184 ? 65.313 5.138 -53.528 1.00 15.29 184 THR B O 1
ATOM 6447 N N . GLY B 1 185 ? 65.441 7.016 -52.336 1.00 14.64 185 GLY B N 1
ATOM 6448 C CA . GLY B 1 185 ? 64.255 6.655 -51.519 1.00 16.04 185 GLY B CA 1
ATOM 6449 C C . GLY B 1 185 ? 64.570 5.579 -50.491 1.00 16.95 185 GLY B C 1
ATOM 6450 O O . GLY B 1 185 ? 63.643 5.066 -49.865 1.00 19.09 185 GLY B O 1
ATOM 6451 N N . LEU B 1 186 ? 65.850 5.232 -50.343 1.00 15.30 186 LEU B N 1
ATOM 6452 C CA . LEU B 1 186 ? 66.285 4.170 -49.415 1.00 16.90 186 LEU B CA 1
ATOM 6453 C C . LEU B 1 186 ? 67.357 4.614 -48.481 1.00 15.15 186 LEU B C 1
ATOM 6454 O O . LEU B 1 186 ? 68.233 5.396 -48.848 1.00 15.40 186 LEU B O 1
ATOM 6459 N N . ILE B 1 187 ? 67.311 4.112 -47.265 1.00 15.25 187 ILE B N 1
ATOM 6460 C CA . ILE B 1 187 ? 68.198 4.621 -46.206 1.00 14.39 187 ILE B CA 1
ATOM 6461 C C . ILE B 1 187 ? 69.146 3.487 -45.826 1.00 14.33 187 ILE B C 1
ATOM 6462 O O . ILE B 1 187 ? 68.725 2.338 -45.562 1.00 14.17 187 ILE B O 1
ATOM 6467 N N . GLY B 1 188 ? 70.419 3.766 -45.780 1.00 14.34 188 GLY B N 1
ATOM 6468 C CA . GLY B 1 188 ? 71.300 2.811 -45.110 1.00 14.65 188 GLY B CA 1
ATOM 6469 C C . GLY B 1 188 ? 72.389 3.579 -44.372 1.00 15.62 188 GLY B C 1
ATOM 6470 O O . GLY B 1 188 ? 72.306 4.832 -44.217 1.00 16.11 188 GLY B O 1
ATOM 6471 N N . ALA B 1 189 ? 73.363 2.853 -43.865 1.00 16.29 189 ALA B N 1
ATOM 6472 C CA . ALA B 1 189 ? 74.531 3.503 -43.271 1.00 15.87 189 ALA B CA 1
ATOM 6473 C C . ALA B 1 189 ? 75.414 4.117 -44.329 1.00 15.36 189 ALA B C 1
ATOM 6474 O O . ALA B 1 189 ? 75.328 3.738 -45.510 1.00 16.70 189 ALA B O 1
ATOM 6476 N N . SER B 1 190 ? 76.236 5.085 -43.906 1.00 14.71 190 SER B N 1
ATOM 6477 C CA . SER B 1 190 ? 77.306 5.571 -44.740 1.00 13.98 190 SER B CA 1
ATOM 6478 C C . SER B 1 190 ? 78.604 5.295 -44.046 1.00 13.09 190 SER B C 1
ATOM 6479 O O . SER B 1 190 ? 78.642 4.896 -42.853 1.00 11.99 190 SER B O 1
ATOM 6482 N N . CYS B 1 191 ? 79.690 5.570 -44.778 1.00 12.17 191 CYS B N 1
ATOM 6483 C CA . CYS B 1 191 ? 81.032 5.375 -44.251 1.00 13.87 191 CYS B CA 1
ATOM 6484 C C . CYS B 1 191 ? 81.155 6.120 -42.962 1.00 12.58 191 CYS B C 1
ATOM 6485 O O . CYS B 1 191 ? 81.873 5.695 -42.065 1.00 14.93 191 CYS B O 1
ATOM 6488 N N . SER B 1 192 ? 80.466 7.254 -42.859 1.00 13.46 192 SER B N 1
ATOM 6489 C CA . SER B 1 192 ? 80.593 8.131 -41.699 1.00 12.81 192 SER B CA 1
ATOM 6490 C C . SER B 1 192 ? 80.082 7.533 -40.412 1.00 13.46 192 SER B C 1
ATOM 6491 O O . SER B 1 192 ? 80.396 8.071 -39.364 1.00 14.46 192 SER B O 1
ATOM 6494 N N . ALA B 1 193 ? 79.225 6.506 -40.479 1.00 13.18 193 ALA B N 1
ATOM 6495 C CA . ALA B 1 193 ? 78.657 5.864 -39.273 1.00 13.44 193 ALA B CA 1
ATOM 6496 C C . ALA B 1 193 ? 79.846 5.413 -38.385 1.00 14.17 193 ALA B C 1
ATOM 6497 O O . ALA B 1 193 ? 79.786 5.531 -37.145 1.00 14.78 193 ALA B O 1
ATOM 6499 N N . CYS B 1 194 ? 80.949 5.003 -39.022 1.00 12.94 194 CYS B N 1
ATOM 6500 C CA . CYS B 1 194 ? 82.054 4.482 -38.240 1.00 13.98 194 CYS B CA 1
ATOM 6501 C C . CYS B 1 194 ? 83.217 5.357 -38.302 1.00 13.13 194 CYS B C 1
ATOM 6502 O O . CYS B 1 194 ? 83.977 5.405 -37.382 1.00 12.59 194 CYS B O 1
ATOM 6505 N N . HIS B 1 195 ? 83.326 6.107 -39.382 1.00 12.96 195 HIS B N 1
ATOM 6506 C CA . HIS B 1 195 ? 84.528 6.882 -39.619 1.00 13.78 195 HIS B CA 1
ATOM 6507 C C . HIS B 1 195 ? 84.543 8.326 -39.181 1.00 13.85 195 HIS B C 1
ATOM 6508 O O . HIS B 1 195 ? 85.632 8.960 -39.126 1.00 13.24 195 HIS B O 1
ATOM 6515 N N . ASP B 1 196 ? 83.380 8.810 -38.761 1.00 13.67 196 ASP B N 1
ATOM 6516 C CA . ASP B 1 196 ? 83.177 10.249 -38.471 1.00 14.51 196 ASP B CA 1
ATOM 6517 C C . ASP B 1 196 ? 82.498 10.414 -37.123 1.00 14.21 196 ASP B C 1
ATOM 6518 O O . ASP B 1 196 ? 81.816 9.500 -36.690 1.00 15.01 196 ASP B O 1
ATOM 6523 N N . SER B 1 197 ? 82.708 11.566 -36.471 1.00 14.74 197 SER B N 1
ATOM 6524 C CA . SER B 1 197 ? 81.953 11.867 -35.232 1.00 15.22 197 SER B CA 1
ATOM 6525 C C . SER B 1 197 ? 82.263 13.274 -34.889 1.00 16.35 197 SER B C 1
ATOM 6526 O O . SER B 1 197 ? 83.150 13.850 -35.469 1.00 13.94 197 SER B O 1
ATOM 6529 N N . ARG B 1 198 ? 81.502 13.834 -33.937 1.00 16.98 198 ARG B N 1
ATOM 6530 C CA . ARG B 1 198 ? 81.768 15.164 -33.462 1.00 17.82 198 ARG B CA 1
ATOM 6531 C C . ARG B 1 198 ? 82.396 14.998 -32.106 1.00 17.84 198 ARG B C 1
ATOM 6532 O O . ARG B 1 198 ? 81.890 14.172 -31.297 1.00 19.31 198 ARG B O 1
ATOM 6540 N N . LEU B 1 199 ? 83.475 15.728 -31.865 1.00 17.56 199 LEU B N 1
ATOM 6541 C CA . LEU B 1 199 ? 83.961 15.950 -30.505 1.00 16.43 199 LEU B CA 1
ATOM 6542 C C . LEU B 1 199 ? 83.698 17.434 -30.091 1.00 17.32 199 LEU B C 1
ATOM 6543 O O . LEU B 1 199 ? 84.282 18.380 -30.697 1.00 15.32 199 LEU B O 1
ATOM 6548 N N . GLY B 1 200 ? 82.755 17.612 -29.117 1.00 16.22 200 GLY B N 1
ATOM 6549 C CA . GLY B 1 200 ? 82.110 18.882 -28.898 1.00 17.46 200 GLY B CA 1
ATOM 6550 C C . GLY B 1 200 ? 80.779 18.997 -29.620 1.00 17.57 200 GLY B C 1
ATOM 6551 O O . GLY B 1 200 ? 80.611 18.482 -30.735 1.00 18.00 200 GLY B O 1
ATOM 6552 N N . THR B 1 201 ? 79.833 19.676 -28.987 1.00 17.27 201 THR B N 1
ATOM 6553 C CA . THR B 1 201 ? 78.575 19.944 -29.670 1.00 17.76 201 THR B CA 1
ATOM 6554 C C . THR B 1 201 ? 78.860 20.877 -30.866 1.00 17.22 201 THR B C 1
ATOM 6555 O O . THR B 1 201 ? 79.973 21.425 -30.996 1.00 16.84 201 THR B O 1
ATOM 6559 N N . ALA B 1 202 ? 77.905 20.986 -31.788 1.00 17.17 202 ALA B N 1
ATOM 6560 C CA . ALA B 1 202 ? 78.064 21.887 -32.920 1.00 17.92 202 ALA B CA 1
ATOM 6561 C C . ALA B 1 202 ? 78.367 23.327 -32.486 1.00 19.22 202 ALA B C 1
ATOM 6562 O O . ALA B 1 202 ? 79.090 24.009 -33.187 1.00 20.03 202 ALA B O 1
ATOM 6564 N N . SER B 1 203 ? 77.899 23.773 -31.317 1.00 19.12 203 SER B N 1
ATOM 6565 C CA . SER B 1 203 ? 78.217 25.128 -30.766 1.00 19.51 203 SER B CA 1
ATOM 6566 C C . SER B 1 203 ? 79.645 25.185 -30.290 1.00 22.93 203 SER B C 1
ATOM 6567 O O . SER B 1 203 ? 80.197 26.274 -30.201 1.00 21.93 203 SER B O 1
ATOM 6570 N N . GLU B 1 204 ? 80.246 24.036 -29.967 1.00 19.92 204 GLU B N 1
ATOM 6571 C CA . GLU B 1 204 ? 81.617 24.062 -29.380 1.00 20.98 204 GLU B CA 1
ATOM 6572 C C . GLU B 1 204 ? 82.649 23.866 -30.415 1.00 20.99 204 GLU B C 1
ATOM 6573 O O . GLU B 1 204 ? 83.841 24.323 -30.245 1.00 21.73 204 GLU B O 1
ATOM 6579 N N . ALA B 1 205 ? 82.293 23.135 -31.468 1.00 18.00 205 ALA B N 1
ATOM 6580 C CA . ALA B 1 205 ? 83.342 22.790 -32.401 1.00 18.71 205 ALA B CA 1
ATOM 6581 C C . ALA B 1 205 ? 82.755 22.551 -33.768 1.00 18.62 205 ALA B C 1
ATOM 6582 O O . ALA B 1 205 ? 81.671 22.037 -33.878 1.00 16.48 205 ALA B O 1
ATOM 6584 N N . SER B 1 206 ? 83.499 22.965 -34.780 1.00 17.29 206 SER B N 1
ATOM 6585 C CA . SER B 1 206 ? 83.189 22.662 -36.147 1.00 18.43 206 SER B CA 1
ATOM 6586 C C . SER B 1 206 ? 83.341 21.170 -36.406 1.00 18.28 206 SER B C 1
ATOM 6587 O O . SER B 1 206 ? 84.067 20.445 -35.671 1.00 18.52 206 SER B O 1
ATOM 6590 N N . PHE B 1 207 ? 82.667 20.696 -37.434 1.00 16.03 207 PHE B N 1
ATOM 6591 C CA . PHE B 1 207 ? 82.909 19.289 -37.842 1.00 17.03 207 PHE B CA 1
ATOM 6592 C C . PHE B 1 207 ? 84.213 19.123 -38.638 1.00 18.35 207 PHE B C 1
ATOM 6593 O O . PHE B 1 207 ? 84.485 19.950 -39.513 1.00 17.57 207 PHE B O 1
ATOM 6601 N N . LYS B 1 208 ? 85.022 18.105 -38.337 1.00 17.87 208 LYS B N 1
ATOM 6602 C CA . LYS B 1 208 ? 86.170 17.772 -39.203 1.00 17.37 208 LYS B CA 1
ATOM 6603 C C . LYS B 1 208 ? 86.021 16.322 -39.561 1.00 14.96 208 LYS B C 1
ATOM 6604 O O . LYS B 1 208 ? 85.784 15.508 -38.684 1.00 14.78 208 LYS B O 1
ATOM 6610 N N . TRP B 1 209 ? 86.252 16.001 -40.824 1.00 15.06 209 TRP B N 1
ATOM 6611 C CA . TRP B 1 209 ? 86.201 14.629 -41.312 1.00 14.38 209 TRP B CA 1
ATOM 6612 C C . TRP B 1 209 ? 87.307 13.812 -40.745 1.00 15.10 209 TRP B C 1
ATOM 6613 O O . TRP B 1 209 ? 88.515 14.300 -40.571 1.00 15.07 209 TRP B O 1
ATOM 6624 N N . GLY B 1 210 ? 86.945 12.573 -40.485 1.00 13.74 210 GLY B N 1
ATOM 6625 C CA . GLY B 1 210 ? 87.922 11.530 -40.164 1.00 14.28 210 GLY B CA 1
ATOM 6626 C C . GLY B 1 210 ? 88.285 11.323 -38.706 1.00 14.79 210 GLY B C 1
ATOM 6627 O O . GLY B 1 210 ? 89.402 10.766 -38.402 1.00 15.60 210 GLY B O 1
ATOM 6628 N N . LEU B 1 211 ? 87.372 11.770 -37.805 1.00 14.10 211 LEU B N 1
ATOM 6629 C CA . LEU B 1 211 ? 87.463 11.505 -36.403 1.00 14.29 211 LEU B CA 1
ATOM 6630 C C . LEU B 1 211 ? 86.619 10.253 -36.097 1.00 14.64 211 LEU B C 1
ATOM 6631 O O . LEU B 1 211 ? 85.364 10.329 -36.154 1.00 15.61 211 LEU B O 1
ATOM 6636 N N . PRO B 1 212 ? 87.275 9.107 -35.886 1.00 14.79 212 PRO B N 1
ATOM 6637 C CA . PRO B 1 212 ? 86.566 7.829 -35.878 1.00 15.40 212 PRO B CA 1
ATOM 6638 C C . PRO B 1 212 ? 85.475 7.817 -34.875 1.00 14.64 212 PRO B C 1
ATOM 6639 O O . PRO B 1 212 ? 85.596 8.422 -33.754 1.00 16.47 212 PRO B O 1
ATOM 6643 N N . ASN B 1 213 ? 84.376 7.216 -35.276 1.00 14.45 213 ASN B N 1
ATOM 6644 C CA . ASN B 1 213 ? 83.240 7.166 -34.350 1.00 14.59 213 ASN B CA 1
ATOM 6645 C C . ASN B 1 213 ? 83.474 6.286 -33.089 1.00 15.71 213 ASN B C 1
ATOM 6646 O O . ASN B 1 213 ? 83.852 5.071 -33.184 1.00 16.69 213 ASN B O 1
ATOM 6651 N N . SER B 1 214 ? 83.302 6.892 -31.902 1.00 15.83 214 SER B N 1
ATOM 6652 C CA . SER B 1 214 ? 83.485 6.164 -30.637 1.00 17.13 214 SER B CA 1
ATOM 6653 C C . SER B 1 214 ? 82.159 5.697 -30.090 1.00 16.55 214 SER B C 1
ATOM 6654 O O . SER B 1 214 ? 82.134 5.099 -28.989 1.00 16.46 214 SER B O 1
ATOM 6657 N N . ALA B 1 215 ? 81.064 6.009 -30.774 1.00 15.39 215 ALA B N 1
ATOM 6658 C CA . ALA B 1 215 ? 79.764 5.887 -30.169 1.00 17.95 215 ALA B CA 1
ATOM 6659 C C . ALA B 1 215 ? 78.743 5.083 -30.938 1.00 16.86 215 ALA B C 1
ATOM 6660 O O . ALA B 1 215 ? 77.692 4.770 -30.359 1.00 17.80 215 ALA B O 1
ATOM 6662 N N . ASN B 1 216 ? 79.011 4.816 -32.214 1.00 17.45 216 ASN B N 1
ATOM 6663 C CA . ASN B 1 216 ? 77.991 4.178 -33.068 1.00 16.77 216 ASN B CA 1
ATOM 6664 C C . ASN B 1 216 ? 77.687 2.779 -32.551 1.00 17.25 216 ASN B C 1
ATOM 6665 O O . ASN B 1 216 ? 78.620 1.990 -32.253 1.00 16.88 216 ASN B O 1
ATOM 6670 N N . ASP B 1 217 ? 76.410 2.440 -32.556 1.00 16.99 217 ASP B N 1
ATOM 6671 C CA . ASP B 1 217 ? 76.045 1.056 -32.293 1.00 18.68 217 ASP B CA 1
ATOM 6672 C C . ASP B 1 217 ? 75.517 0.385 -33.572 1.00 17.56 217 ASP B C 1
ATOM 6673 O O . ASP B 1 217 ? 74.343 0.525 -33.889 1.00 14.39 217 ASP B O 1
ATOM 6678 N N . ALA B 1 218 ? 76.396 -0.300 -34.308 1.00 16.69 218 ALA B N 1
ATOM 6679 C CA . ALA B 1 218 ? 76.029 -0.907 -35.580 1.00 16.96 218 ALA B CA 1
ATOM 6680 C C . ALA B 1 218 ? 74.990 -1.983 -35.428 1.00 17.79 218 ALA B C 1
ATOM 6681 O O . ALA B 1 218 ? 74.134 -2.133 -36.284 1.00 19.41 218 ALA B O 1
ATOM 6683 N N . GLY B 1 219 ? 75.041 -2.730 -34.329 1.00 19.10 219 GLY B N 1
ATOM 6684 C CA . GLY B 1 219 ? 74.159 -3.865 -34.190 1.00 17.37 219 GLY B CA 1
ATOM 6685 C C . GLY B 1 219 ? 72.763 -3.401 -33.880 1.00 16.49 219 GLY B C 1
ATOM 6686 O O . GLY B 1 219 ? 71.822 -3.989 -34.339 1.00 16.12 219 GLY B O 1
ATOM 6687 N N . LEU B 1 220 ? 72.624 -2.332 -33.091 1.00 17.40 220 LEU B N 1
ATOM 6688 C CA . LEU B 1 220 ? 71.309 -1.789 -32.802 1.00 17.66 220 LEU B CA 1
ATOM 6689 C C . LEU B 1 220 ? 70.599 -1.255 -34.049 1.00 17.84 220 LEU B C 1
ATOM 6690 O O . LEU B 1 220 ? 69.412 -1.494 -34.279 1.00 16.28 220 LEU B O 1
ATOM 6695 N N . LEU B 1 221 ? 71.372 -0.584 -34.900 1.00 17.86 221 LEU B N 1
ATOM 6696 C CA . LEU B 1 221 ? 70.835 -0.066 -36.156 1.00 18.33 221 LEU B CA 1
ATOM 6697 C C . LEU B 1 221 ? 70.379 -1.228 -37.032 1.00 17.55 221 LEU B C 1
ATOM 6698 O O . LEU B 1 221 ? 69.288 -1.182 -37.574 1.00 18.13 221 LEU B O 1
ATOM 6703 N N . ALA B 1 222 ? 71.209 -2.271 -37.146 1.00 16.99 222 ALA B N 1
ATOM 6704 C CA . ALA B 1 222 ? 70.880 -3.397 -38.021 1.00 17.67 222 ALA B CA 1
ATOM 6705 C C . ALA B 1 222 ? 69.609 -4.091 -37.446 1.00 18.13 222 ALA B C 1
ATOM 6706 O O . ALA B 1 222 ? 68.707 -4.437 -38.184 1.00 18.97 222 ALA B O 1
ATOM 6708 N N . SER B 1 223 ? 69.566 -4.215 -36.117 1.00 18.25 223 SER B N 1
ATOM 6709 C CA . SER B 1 223 ? 68.431 -4.897 -35.486 1.00 18.44 223 SER B CA 1
ATOM 6710 C C . SER B 1 223 ? 67.113 -4.164 -35.709 1.00 19.50 223 SER B C 1
ATOM 6711 O O . SER B 1 223 ? 66.086 -4.802 -36.047 1.00 20.72 223 SER B O 1
ATOM 6714 N N . ASP B 1 224 ? 67.104 -2.849 -35.501 1.00 19.18 224 ASP B N 1
ATOM 6715 C CA . ASP B 1 224 ? 65.918 -2.056 -35.655 1.00 20.76 224 ASP B CA 1
ATOM 6716 C C . ASP B 1 224 ? 65.481 -2.145 -37.142 1.00 19.55 224 ASP B C 1
ATOM 6717 O O . ASP B 1 224 ? 64.272 -2.358 -37.453 1.00 19.05 224 ASP B O 1
ATOM 6722 N N . MET B 1 225 ? 66.465 -2.016 -38.034 1.00 19.63 225 MET B N 1
ATOM 6723 C CA . MET B 1 225 ? 66.138 -1.939 -39.452 1.00 21.31 225 MET B CA 1
ATOM 6724 C C . MET B 1 225 ? 65.571 -3.248 -39.976 1.00 21.25 225 MET B C 1
ATOM 6725 O O . MET B 1 225 ? 64.683 -3.243 -40.851 1.00 20.56 225 MET B O 1
ATOM 6730 N N . PHE B 1 226 ? 66.109 -4.360 -39.452 1.00 21.85 226 PHE B N 1
ATOM 6731 C CA . PHE B 1 226 ? 65.587 -5.676 -39.814 1.00 22.44 226 PHE B CA 1
ATOM 6732 C C . PHE B 1 226 ? 64.049 -5.799 -39.582 1.00 22.83 226 PHE B C 1
ATOM 6733 O O . PHE B 1 226 ? 63.325 -6.497 -40.321 1.00 21.13 226 PHE B O 1
ATOM 6741 N N . ARG B 1 227 ? 63.569 -5.127 -38.542 1.00 20.65 227 ARG B N 1
ATOM 6742 C CA . ARG B 1 227 ? 62.163 -5.227 -38.154 1.00 23.04 227 ARG B CA 1
ATOM 6743 C C . ARG B 1 227 ? 61.255 -4.316 -38.959 1.00 23.91 227 ARG B C 1
ATOM 6744 O O . ARG B 1 227 ? 60.041 -4.326 -38.754 1.00 25.81 227 ARG B O 1
ATOM 6752 N N . THR B 1 228 ? 61.808 -3.545 -39.892 1.00 23.17 228 THR B N 1
ATOM 6753 C CA . THR B 1 228 ? 60.976 -2.706 -40.721 1.00 24.25 228 THR B CA 1
ATOM 6754 C C . THR B 1 228 ? 60.537 -3.431 -42.003 1.00 26.70 228 THR B C 1
ATOM 6755 O O . THR B 1 228 ? 61.096 -4.436 -42.337 1.00 27.64 228 THR B O 1
ATOM 6759 N N . THR B 1 229 ? 59.532 -2.916 -42.711 1.00 32.10 229 THR B N 1
ATOM 6760 C CA . THR B 1 229 ? 59.130 -3.496 -44.019 1.00 36.93 229 THR B CA 1
ATOM 6761 C C . THR B 1 229 ? 60.309 -3.743 -44.941 1.00 37.09 229 THR B C 1
ATOM 6762 O O . THR B 1 229 ? 61.019 -2.800 -45.332 1.00 40.65 229 THR B O 1
ATOM 6766 N N . PRO B 1 230 ? 60.527 -5.003 -45.305 1.00 37.26 230 PRO B N 1
ATOM 6767 C CA . PRO B 1 230 ? 61.722 -5.361 -46.120 1.00 36.42 230 PRO B CA 1
ATOM 6768 C C . PRO B 1 230 ? 61.755 -4.541 -47.410 1.00 37.56 230 PRO B C 1
ATOM 6769 O O . PRO B 1 230 ? 60.685 -4.302 -48.024 1.00 31.25 230 PRO B O 1
ATOM 6773 N N . ILE B 1 231 ? 62.944 -4.101 -47.820 1.00 33.16 231 ILE B N 1
ATOM 6774 C CA . ILE B 1 231 ? 63.027 -3.391 -49.067 1.00 35.70 231 ILE B CA 1
ATOM 6775 C C . ILE B 1 231 ? 62.723 -4.416 -50.142 1.00 39.58 231 ILE B C 1
ATOM 6776 O O . ILE B 1 231 ? 61.954 -4.147 -51.106 1.00 42.19 231 ILE B O 1
ATOM 6781 N N . THR B 1 232 ? 63.354 -5.577 -50.008 1.00 37.08 232 THR B N 1
ATOM 6782 C CA . THR B 1 232 ? 63.133 -6.647 -50.969 1.00 43.40 232 THR B CA 1
ATOM 6783 C C . THR B 1 232 ? 62.212 -7.650 -50.218 1.00 42.97 232 THR B C 1
ATOM 6784 O O . THR B 1 232 ? 62.635 -8.231 -49.238 1.00 39.05 232 THR B O 1
ATOM 6788 N N . ALA B 1 233 ? 60.932 -7.756 -50.611 1.00 47.44 233 ALA B N 1
ATOM 6789 C CA . ALA B 1 233 ? 59.882 -8.470 -49.795 1.00 48.96 233 ALA B CA 1
ATOM 6790 C C . ALA B 1 233 ? 60.277 -9.870 -49.201 1.00 52.48 233 ALA B C 1
ATOM 6791 O O . ALA B 1 233 ? 60.024 -10.200 -48.012 1.00 50.72 233 ALA B O 1
ATOM 6793 N N . LEU B 1 234 ? 60.903 -10.681 -50.046 1.00 50.38 234 LEU B N 1
ATOM 6794 C CA . LEU B 1 234 ? 61.280 -12.034 -49.669 1.00 50.68 234 LEU B CA 1
ATOM 6795 C C . LEU B 1 234 ? 62.792 -12.209 -49.700 1.00 49.45 234 LEU B C 1
ATOM 6796 O O . LEU B 1 234 ? 63.289 -13.328 -49.612 1.00 55.67 234 LEU B O 1
ATOM 6801 N N . GLY B 1 235 ? 63.523 -11.104 -49.790 1.00 42.60 235 GLY B N 1
ATOM 6802 C CA . GLY B 1 235 ? 64.968 -11.166 -50.012 1.00 39.67 235 GLY B CA 1
ATOM 6803 C C . GLY B 1 235 ? 65.731 -11.719 -48.822 1.00 37.32 235 GLY B C 1
ATOM 6804 O O . GLY B 1 235 ? 65.190 -11.978 -47.740 1.00 34.77 235 GLY B O 1
ATOM 6805 N N . ASN B 1 236 ? 67.013 -11.936 -49.030 1.00 37.04 236 ASN B N 1
ATOM 6806 C CA . ASN B 1 236 ? 67.811 -12.465 -47.966 1.00 31.94 236 ASN B CA 1
ATOM 6807 C C . ASN B 1 236 ? 68.101 -11.394 -46.881 1.00 32.28 236 ASN B C 1
ATOM 6808 O O . ASN B 1 236 ? 67.839 -10.177 -47.076 1.00 29.68 236 ASN B O 1
ATOM 6813 N N . LEU B 1 237 ? 68.625 -11.859 -45.732 1.00 28.28 237 LEU B N 1
ATOM 6814 C CA . LEU B 1 237 ? 69.357 -11.048 -44.778 1.00 25.15 237 LEU B CA 1
ATOM 6815 C C . LEU B 1 237 ? 70.351 -10.191 -45.556 1.00 23.80 237 LEU B C 1
ATOM 6816 O O . LEU B 1 237 ? 70.925 -10.668 -46.522 1.00 22.92 237 LEU B O 1
ATOM 6821 N N . LEU B 1 238 ? 70.528 -8.950 -45.131 1.00 21.56 238 LEU B N 1
ATOM 6822 C CA . LEU B 1 238 ? 71.352 -7.984 -45.834 1.00 22.06 238 LEU B CA 1
ATOM 6823 C C . LEU B 1 238 ? 72.742 -8.114 -45.282 1.00 21.93 238 LEU B C 1
ATOM 6824 O O . LEU B 1 238 ? 72.938 -8.315 -44.088 1.00 21.55 238 LEU B O 1
ATOM 6829 N N . PRO B 1 239 ? 73.735 -8.065 -46.153 1.00 23.21 239 PRO B N 1
ATOM 6830 C CA . PRO B 1 239 ? 75.118 -8.085 -45.636 1.00 21.52 239 PRO B CA 1
ATOM 6831 C C . PRO B 1 239 ? 75.508 -6.755 -44.964 1.00 21.16 239 PRO B C 1
ATOM 6832 O O . PRO B 1 239 ? 75.920 -5.844 -45.627 1.00 23.33 239 PRO B O 1
ATOM 6836 N N A LEU B 1 240 ? 75.354 -6.629 -43.656 0.50 20.91 240 LEU B N 1
ATOM 6837 N N B LEU B 1 240 ? 75.348 -6.695 -43.640 0.50 21.05 240 LEU B N 1
ATOM 6838 C CA A LEU B 1 240 ? 75.709 -5.359 -43.016 0.50 20.94 240 LEU B CA 1
ATOM 6839 C CA B LEU B 1 240 ? 75.536 -5.466 -42.856 0.50 21.41 240 LEU B CA 1
ATOM 6840 C C A LEU B 1 240 ? 76.307 -5.696 -41.658 0.50 20.86 240 LEU B C 1
ATOM 6841 C C B LEU B 1 240 ? 76.297 -5.743 -41.569 0.50 21.08 240 LEU B C 1
ATOM 6842 O O A LEU B 1 240 ? 76.092 -6.808 -41.164 0.50 19.77 240 LEU B O 1
ATOM 6843 O O B LEU B 1 240 ? 76.180 -6.840 -41.031 0.50 20.47 240 LEU B O 1
ATOM 6852 N N . PRO B 1 241 ? 77.049 -4.753 -41.062 1.00 20.77 241 PRO B N 1
ATOM 6853 C CA . PRO B 1 241 ? 77.840 -5.084 -39.871 1.00 19.00 241 PRO B CA 1
ATOM 6854 C C . PRO B 1 241 ? 76.971 -5.124 -38.646 1.00 19.14 241 PRO B C 1
ATOM 6855 O O . PRO B 1 241 ? 75.852 -4.648 -38.664 1.00 21.22 241 PRO B O 1
ATOM 6859 N N . TRP B 1 242 ? 77.499 -5.776 -37.613 1.00 17.34 242 TRP B N 1
ATOM 6860 C CA . TRP B 1 242 ? 76.838 -5.894 -36.328 1.00 18.25 242 TRP B CA 1
ATOM 6861 C C . TRP B 1 242 ? 77.856 -5.409 -35.287 1.00 18.13 242 TRP B C 1
ATOM 6862 O O . TRP B 1 242 ? 79.027 -5.108 -35.618 1.00 17.42 242 TRP B O 1
ATOM 6873 N N . SER B 1 243 ? 77.449 -5.391 -34.020 1.00 17.72 243 SER B N 1
ATOM 6874 C CA . SER B 1 243 ? 78.417 -5.040 -32.999 1.00 17.72 243 SER B CA 1
ATOM 6875 C C . SER B 1 243 ? 77.968 -5.614 -31.675 1.00 19.31 243 SER B C 1
ATOM 6876 O O . SER B 1 243 ? 76.762 -5.865 -31.474 1.00 20.76 243 SER B O 1
ATOM 6879 N N . THR B 1 244 ? 78.946 -5.759 -30.792 1.00 20.51 244 THR B N 1
ATOM 6880 C CA . THR B 1 244 ? 78.684 -6.147 -29.409 1.00 22.00 244 THR B CA 1
ATOM 6881 C C . THR B 1 244 ? 78.312 -4.961 -28.525 1.00 23.29 244 THR B C 1
ATOM 6882 O O . THR B 1 244 ? 77.691 -5.157 -27.478 1.00 24.75 244 THR B O 1
ATOM 6886 N N . GLY B 1 245 ? 78.648 -3.737 -28.966 1.00 23.36 245 GLY B N 1
ATOM 6887 C CA . GLY B 1 245 ? 78.496 -2.517 -28.193 1.00 23.82 245 GLY B CA 1
ATOM 6888 C C . GLY B 1 245 ? 78.610 -1.302 -29.105 1.00 23.72 245 GLY B C 1
ATOM 6889 O O . GLY B 1 245 ? 78.182 -1.338 -30.291 1.00 21.83 245 GLY B O 1
ATOM 6890 N N . ARG B 1 246 ? 79.188 -0.230 -28.573 1.00 20.63 246 ARG B N 1
ATOM 6891 C CA . ARG B 1 246 ? 79.286 1.019 -29.283 1.00 19.13 246 ARG B CA 1
ATOM 6892 C C . ARG B 1 246 ? 80.711 1.360 -29.585 1.00 19.65 246 ARG B C 1
ATOM 6893 O O . ARG B 1 246 ? 81.565 1.163 -28.737 1.00 22.00 246 ARG B O 1
ATOM 6901 N N . GLY B 1 247 ? 80.962 1.948 -30.753 1.00 18.12 247 GLY B N 1
ATOM 6902 C CA . GLY B 1 247 ? 82.299 2.454 -31.078 1.00 15.76 247 GLY B CA 1
ATOM 6903 C C . GLY B 1 247 ? 83.258 1.431 -31.684 1.00 16.27 247 GLY B C 1
ATOM 6904 O O . GLY B 1 247 ? 84.417 1.771 -31.968 1.00 16.16 247 GLY B O 1
ATOM 6905 N N . SER B 1 248 ? 82.799 0.197 -31.897 1.00 16.05 248 SER B N 1
ATOM 6906 C CA . SER B 1 248 ? 83.577 -0.785 -32.677 1.00 16.40 248 SER B CA 1
ATOM 6907 C C . SER B 1 248 ? 82.546 -1.702 -33.294 1.00 16.54 248 SER B C 1
ATOM 6908 O O . SER B 1 248 ? 81.359 -1.706 -32.888 1.00 16.95 248 SER B O 1
ATOM 6911 N N . SER B 1 249 ? 82.957 -2.444 -34.296 1.00 15.99 249 SER B N 1
ATOM 6912 C CA . SER B 1 249 ? 81.996 -3.293 -34.981 1.00 15.80 249 SER B CA 1
ATOM 6913 C C . SER B 1 249 ? 82.769 -4.426 -35.607 1.00 16.77 249 SER B C 1
ATOM 6914 O O . SER B 1 249 ? 84.078 -4.437 -35.607 1.00 15.21 249 SER B O 1
ATOM 6917 N N . ASP B 1 250 ? 82.009 -5.347 -36.175 1.00 16.52 250 ASP B N 1
ATOM 6918 C CA . ASP B 1 250 ? 82.642 -6.390 -36.941 1.00 16.60 250 ASP B CA 1
ATOM 6919 C C . ASP B 1 250 ? 82.828 -6.012 -38.428 1.00 16.73 250 ASP B C 1
ATOM 6920 O O . ASP B 1 250 ? 82.942 -6.902 -39.256 1.00 17.26 250 ASP B O 1
ATOM 6925 N N . ALA B 1 251 ? 82.858 -4.722 -38.758 1.00 15.79 251 ALA B N 1
ATOM 6926 C CA . ALA B 1 251 ? 83.099 -4.298 -40.152 1.00 16.78 251 ALA B CA 1
ATOM 6927 C C . ALA B 1 251 ? 84.074 -5.231 -40.928 1.00 17.14 251 ALA B C 1
ATOM 6928 O O . ALA B 1 251 ? 83.796 -5.634 -42.040 1.00 16.09 251 ALA B O 1
ATOM 6930 N N . ILE B 1 252 ? 85.264 -5.450 -40.354 1.00 16.25 252 ILE B N 1
ATOM 6931 C CA . ILE B 1 252 ? 86.386 -6.135 -41.024 1.00 17.59 252 ILE B CA 1
ATOM 6932 C C . ILE B 1 252 ? 85.973 -7.585 -41.334 1.00 18.11 252 ILE B C 1
ATOM 6933 O O . ILE B 1 252 ? 86.458 -8.157 -42.276 1.00 18.35 252 ILE B O 1
ATOM 6938 N N . GLY B 1 253 ? 85.035 -8.144 -40.564 1.00 17.74 253 GLY B N 1
ATOM 6939 C CA . GLY B 1 253 ? 84.378 -9.433 -40.915 1.00 18.07 253 GLY B CA 1
ATOM 6940 C C . GLY B 1 253 ? 83.857 -9.558 -42.340 1.00 17.69 253 GLY B C 1
ATOM 6941 O O . GLY B 1 253 ? 83.748 -10.663 -42.879 1.00 19.42 253 GLY B O 1
ATOM 6942 N N . LEU B 1 254 ? 83.620 -8.427 -42.986 1.00 17.19 254 LEU B N 1
ATOM 6943 C CA . LEU B 1 254 ? 83.185 -8.430 -44.381 1.00 17.74 254 LEU B CA 1
ATOM 6944 C C . LEU B 1 254 ? 84.246 -9.060 -45.267 1.00 17.35 254 LEU B C 1
ATOM 6945 O O . LEU B 1 254 ? 83.901 -9.776 -46.206 1.00 15.39 254 LEU B O 1
ATOM 6950 N N . ILE B 1 255 ? 85.526 -8.849 -44.913 1.00 16.96 255 ILE B N 1
ATOM 6951 C CA . ILE B 1 255 ? 86.615 -9.352 -45.749 1.00 19.78 255 ILE B CA 1
ATOM 6952 C C . ILE B 1 255 ? 86.529 -10.873 -45.822 1.00 20.52 255 ILE B C 1
ATOM 6953 O O . ILE B 1 255 ? 86.714 -11.472 -46.914 1.00 20.96 255 ILE B O 1
ATOM 6958 N N . SER B 1 256 ? 86.223 -11.492 -44.684 1.00 20.96 256 SER B N 1
ATOM 6959 C CA . SER B 1 256 ? 86.098 -12.936 -44.601 1.00 22.86 256 SER B CA 1
ATOM 6960 C C . SER B 1 256 ? 84.864 -13.389 -45.312 1.00 21.22 256 SER B C 1
ATOM 6961 O O . SER B 1 256 ? 84.837 -14.501 -45.803 1.00 24.97 256 SER B O 1
ATOM 6964 N N . LEU B 1 257 ? 83.829 -12.576 -45.325 1.00 18.82 257 LEU B N 1
ATOM 6965 C CA . LEU B 1 257 ? 82.585 -12.977 -45.983 1.00 19.68 257 LEU B CA 1
ATOM 6966 C C . LEU B 1 257 ? 82.602 -12.858 -47.520 1.00 20.94 257 LEU B C 1
ATOM 6967 O O . LEU B 1 257 ? 81.946 -13.648 -48.201 1.00 24.14 257 LEU B O 1
ATOM 6972 N N . LEU B 1 258 ? 83.354 -11.877 -48.063 1.00 20.60 258 LEU B N 1
ATOM 6973 C CA . LEU B 1 258 ? 83.435 -11.624 -49.497 1.00 18.27 258 LEU B CA 1
ATOM 6974 C C . LEU B 1 258 ? 83.493 -12.904 -50.398 1.00 18.11 258 LEU B C 1
ATOM 6975 O O . LEU B 1 258 ? 82.626 -13.052 -51.318 1.00 19.72 258 LEU B O 1
ATOM 6980 N N . PRO B 1 259 ? 84.452 -13.814 -50.154 1.00 17.96 259 PRO B N 1
ATOM 6981 C CA . PRO B 1 259 ? 84.528 -14.939 -51.042 1.00 17.72 259 PRO B CA 1
ATOM 6982 C C . PRO B 1 259 ? 83.356 -15.884 -50.962 1.00 18.87 259 PRO B C 1
ATOM 6983 O O . PRO B 1 259 ? 83.179 -16.680 -51.923 1.00 19.19 259 PRO B O 1
ATOM 6987 N N . ALA B 1 260 ? 82.582 -15.837 -49.875 1.00 18.14 260 ALA B N 1
ATOM 6988 C CA . ALA B 1 260 ? 81.415 -16.718 -49.785 1.00 18.17 260 ALA B CA 1
ATOM 6989 C C . ALA B 1 260 ? 80.358 -16.265 -50.780 1.00 18.28 260 ALA B C 1
ATOM 6990 O O . ALA B 1 260 ? 79.597 -17.106 -51.307 1.00 16.95 260 ALA B O 1
ATOM 6992 N N . LEU B 1 261 ? 80.253 -14.949 -51.007 1.00 16.13 261 LEU B N 1
ATOM 6993 C CA . LEU B 1 261 ? 79.141 -14.497 -51.895 1.00 16.20 261 LEU B CA 1
ATOM 6994 C C . LEU B 1 261 ? 79.557 -14.083 -53.272 1.00 16.29 261 LEU B C 1
ATOM 6995 O O . LEU B 1 261 ? 78.764 -14.213 -54.231 1.00 15.02 261 LEU B O 1
ATOM 7000 N N . PHE B 1 262 ? 80.824 -13.655 -53.401 1.00 14.93 262 PHE B N 1
ATOM 7001 C CA . PHE B 1 262 ? 81.242 -12.945 -54.622 1.00 15.07 262 PHE B CA 1
ATOM 7002 C C . PHE B 1 262 ? 82.368 -13.636 -55.294 1.00 15.28 262 PHE B C 1
ATOM 7003 O O . PHE B 1 262 ? 83.280 -14.133 -54.659 1.00 16.99 262 PHE B O 1
ATOM 7011 N N . ASP B 1 263 ? 82.256 -13.696 -56.603 1.00 15.67 263 ASP B N 1
ATOM 7012 C CA . ASP B 1 263 ? 83.342 -14.185 -57.422 1.00 15.41 263 ASP B CA 1
ATOM 7013 C C . ASP B 1 263 ? 84.548 -13.302 -57.123 1.00 16.42 263 ASP B C 1
ATOM 7014 O O . ASP B 1 263 ? 84.481 -12.085 -57.215 1.00 16.56 263 ASP B O 1
ATOM 7019 N N . MET B 1 264 ? 85.674 -13.913 -56.750 1.00 16.91 264 MET B N 1
ATOM 7020 C CA . MET B 1 264 ? 86.835 -13.129 -56.368 1.00 16.49 264 MET B CA 1
ATOM 7021 C C . MET B 1 264 ? 87.606 -12.480 -57.524 1.00 16.95 264 MET B C 1
ATOM 7022 O O . MET B 1 264 ? 88.510 -11.750 -57.278 1.00 15.79 264 MET B O 1
ATOM 7027 N N . GLU B 1 265 ? 87.271 -12.813 -58.762 1.00 16.44 265 GLU B N 1
ATOM 7028 C CA . GLU B 1 265 ? 87.952 -12.210 -59.892 1.00 17.20 265 GLU B CA 1
ATOM 7029 C C . GLU B 1 265 ? 87.029 -11.211 -60.615 1.00 17.31 265 GLU B C 1
ATOM 7030 O O . GLU B 1 265 ? 87.525 -10.260 -61.235 1.00 18.37 265 GLU B O 1
ATOM 7036 N N . THR B 1 266 ? 85.707 -11.426 -60.567 1.00 16.54 266 THR B N 1
ATOM 7037 C CA . THR B 1 266 ? 84.797 -10.582 -61.342 1.00 15.86 266 THR B CA 1
ATOM 7038 C C . THR B 1 266 ? 83.843 -9.706 -60.481 1.00 17.16 266 THR B C 1
ATOM 7039 O O . THR B 1 266 ? 83.245 -8.760 -61.015 1.00 17.70 266 THR B O 1
ATOM 7043 N N . LEU B 1 267 ? 83.640 -10.099 -59.210 1.00 15.14 267 LEU B N 1
ATOM 7044 C CA . LEU B 1 267 ? 82.681 -9.472 -58.260 1.00 15.07 267 LEU B CA 1
ATOM 7045 C C . LEU B 1 267 ? 81.231 -9.829 -58.647 1.00 15.72 267 LEU B C 1
ATOM 7046 O O . LEU B 1 267 ? 80.286 -9.239 -58.137 1.00 15.95 267 LEU B O 1
ATOM 7051 N N . THR B 1 268 ? 81.065 -10.872 -59.449 1.00 17.67 268 THR B N 1
ATOM 7052 C CA . THR B 1 268 ? 79.688 -11.397 -59.657 1.00 18.03 268 THR B CA 1
ATOM 7053 C C . THR B 1 268 ? 79.160 -11.957 -58.334 1.00 19.00 268 THR B C 1
ATOM 7054 O O . THR B 1 268 ? 79.887 -12.625 -57.614 1.00 18.05 268 THR B O 1
ATOM 7058 N N . LEU B 1 269 ? 77.914 -11.662 -58.014 1.00 17.82 269 LEU B N 1
ATOM 7059 C CA . LEU B 1 269 ? 77.262 -12.297 -56.911 1.00 19.88 269 LEU B CA 1
ATOM 7060 C C . LEU B 1 269 ? 76.966 -13.762 -57.321 1.00 19.70 269 LEU B C 1
ATOM 7061 O O . LEU B 1 269 ? 76.104 -14.046 -58.152 1.00 20.19 269 LEU B O 1
ATOM 7066 N N . ALA B 1 270 ? 77.757 -14.676 -56.763 1.00 17.87 270 ALA B N 1
ATOM 7067 C CA . ALA B 1 270 ? 77.710 -16.058 -57.126 1.00 17.86 270 ALA B CA 1
ATOM 7068 C C . ALA B 1 270 ? 78.241 -16.839 -55.931 1.00 17.56 270 ALA B C 1
ATOM 7069 O O . ALA B 1 270 ? 79.439 -17.208 -55.925 1.00 15.76 270 ALA B O 1
ATOM 7071 N N . PRO B 1 271 ? 77.388 -17.102 -54.926 1.00 17.32 271 PRO B N 1
ATOM 7072 C CA . PRO B 1 271 ? 77.913 -17.676 -53.707 1.00 17.34 271 PRO B CA 1
ATOM 7073 C C . PRO B 1 271 ? 78.440 -19.072 -53.915 1.00 17.78 271 PRO B C 1
ATOM 7074 O O . PRO B 1 271 ? 77.991 -19.766 -54.838 1.00 17.16 271 PRO B O 1
ATOM 7078 N N . SER B 1 272 ? 79.371 -19.464 -53.056 1.00 17.94 272 SER B N 1
ATOM 7079 C CA . SER B 1 272 ? 80.028 -20.783 -53.211 1.00 18.96 272 SER B CA 1
ATOM 7080 C C . SER B 1 272 ? 80.570 -21.176 -51.844 1.00 18.60 272 SER B C 1
ATOM 7081 O O . SER B 1 272 ? 80.951 -20.283 -51.046 1.00 18.58 272 SER B O 1
ATOM 7084 N N . LEU B 1 273 ? 80.573 -22.490 -51.583 1.00 17.92 273 LEU B N 1
ATOM 7085 C CA . LEU B 1 273 ? 81.212 -23.081 -50.390 1.00 19.00 273 LEU B CA 1
ATOM 7086 C C . LEU B 1 273 ? 82.728 -23.093 -50.568 1.00 19.49 273 LEU B C 1
ATOM 7087 O O . LEU B 1 273 ? 83.433 -23.175 -49.588 1.00 19.15 273 LEU B O 1
ATOM 7092 N N . LEU B 1 274 ? 83.186 -23.035 -51.818 1.00 19.68 274 LEU B N 1
ATOM 7093 C CA . LEU B 1 274 ? 84.554 -23.469 -52.142 1.00 20.17 274 LEU B CA 1
ATOM 7094 C C . LEU B 1 274 ? 85.688 -22.609 -51.623 1.00 20.10 274 LEU B C 1
ATOM 7095 O O . LEU B 1 274 ? 86.830 -23.094 -51.476 1.00 19.80 274 LEU B O 1
ATOM 7100 N N . GLU B 1 275 ? 85.451 -21.302 -51.439 1.00 19.83 275 GLU B N 1
ATOM 7101 C CA . GLU B 1 275 ? 86.550 -20.453 -50.966 1.00 21.29 275 GLU B CA 1
ATOM 7102 C C . GLU B 1 275 ? 86.184 -19.826 -49.641 1.00 22.34 275 GLU B C 1
ATOM 7103 O O . GLU B 1 275 ? 86.787 -18.893 -49.230 1.00 27.19 275 GLU B O 1
ATOM 7109 N N . TYR B 1 276 ? 85.123 -20.289 -48.998 1.00 28.21 276 TYR B N 1
ATOM 7110 C CA . TYR B 1 276 ? 84.757 -19.695 -47.716 1.00 27.76 276 TYR B CA 1
ATOM 7111 C C . TYR B 1 276 ? 85.327 -20.574 -46.621 1.00 29.25 276 TYR B C 1
ATOM 7112 O O . TYR B 1 276 ? 85.147 -21.799 -46.633 1.00 28.10 276 TYR B O 1
ATOM 7121 N N . VAL B 1 277 ? 86.041 -19.972 -45.673 1.00 29.81 277 VAL B N 1
ATOM 7122 C CA . VAL B 1 277 ? 86.529 -20.772 -44.578 1.00 28.67 277 VAL B CA 1
ATOM 7123 C C . VAL B 1 277 ? 85.534 -20.511 -43.449 1.00 32.66 277 VAL B C 1
ATOM 7124 O O . VAL B 1 277 ? 85.647 -19.516 -42.710 1.00 35.16 277 VAL B O 1
ATOM 7128 N N . ALA B 1 278 ? 84.522 -21.378 -43.362 1.00 34.02 278 ALA B N 1
ATOM 7129 C CA . ALA B 1 278 ? 83.338 -21.112 -42.545 1.00 37.64 278 ALA B CA 1
ATOM 7130 C C . ALA B 1 278 ? 83.703 -21.022 -41.058 1.00 43.86 278 ALA B C 1
ATOM 7131 O O . ALA B 1 278 ? 83.014 -20.371 -40.263 1.00 44.64 278 ALA B O 1
ATOM 7133 N N . ASP B 1 279 ? 84.816 -21.657 -40.702 1.00 42.17 279 ASP B N 1
ATOM 7134 C CA . ASP B 1 279 ? 85.262 -21.676 -39.325 1.00 47.39 279 ASP B CA 1
ATOM 7135 C C . ASP B 1 279 ? 86.551 -20.871 -39.070 1.00 42.72 279 ASP B C 1
ATOM 7136 O O . ASP B 1 279 ? 87.241 -21.132 -38.113 1.00 40.67 279 ASP B O 1
ATOM 7141 N N . ALA B 1 280 ? 86.894 -19.900 -39.917 1.00 40.86 280 ALA B N 1
ATOM 7142 C CA . ALA B 1 280 ? 88.034 -19.023 -39.599 1.00 35.29 280 ALA B CA 1
ATOM 7143 C C . ALA B 1 280 ? 87.595 -18.312 -38.322 1.00 34.08 280 ALA B C 1
ATOM 7144 O O . ALA B 1 280 ? 86.410 -18.042 -38.149 1.00 29.37 280 ALA B O 1
ATOM 7146 N N . PRO B 1 281 ? 88.526 -18.034 -37.393 1.00 35.47 281 PRO B N 1
ATOM 7147 C CA . PRO B 1 281 ? 87.979 -17.503 -36.129 1.00 34.40 281 PRO B CA 1
ATOM 7148 C C . PRO B 1 281 ? 87.526 -16.033 -36.302 1.00 31.33 281 PRO B C 1
ATOM 7149 O O . PRO B 1 281 ? 88.037 -15.336 -37.197 1.00 25.85 281 PRO B O 1
ATOM 7153 N N . HIS B 1 282 ? 86.519 -15.627 -35.527 1.00 28.20 282 HIS B N 1
ATOM 7154 C CA . HIS B 1 282 ? 86.008 -14.258 -35.523 1.00 27.97 282 HIS B CA 1
ATOM 7155 C C . HIS B 1 282 ? 87.109 -13.263 -35.152 1.00 27.45 282 HIS B C 1
ATOM 7156 O O . HIS B 1 282 ? 87.879 -13.496 -34.212 1.00 26.48 282 HIS B O 1
ATOM 7163 N N . ALA B 1 283 ? 87.236 -12.156 -35.880 1.00 25.20 283 ALA B N 1
ATOM 7164 C CA . ALA B 1 283 ? 88.281 -11.190 -35.567 1.00 23.99 283 ALA B CA 1
ATOM 7165 C C . ALA B 1 283 ? 87.905 -10.306 -34.358 1.00 22.16 283 ALA B C 1
ATOM 7166 O O . ALA B 1 283 ? 88.683 -9.519 -33.931 1.00 24.93 283 ALA B O 1
ATOM 7168 N N . GLY B 1 284 ? 86.707 -10.431 -33.831 1.00 23.14 284 GLY B N 1
ATOM 7169 C CA . GLY B 1 284 ? 86.281 -9.525 -32.801 1.00 22.28 284 GLY B CA 1
ATOM 7170 C C . GLY B 1 284 ? 85.963 -8.161 -33.389 1.00 21.50 284 GLY B C 1
ATOM 7171 O O . GLY B 1 284 ? 85.916 -8.005 -34.594 1.00 20.74 284 GLY B O 1
ATOM 7172 N N . MET B 1 285 ? 85.730 -7.182 -32.531 1.00 21.14 285 MET B N 1
ATOM 7173 C CA . MET B 1 285 ? 85.292 -5.838 -32.958 1.00 20.46 285 MET B CA 1
ATOM 7174 C C . MET B 1 285 ? 86.517 -4.969 -33.187 1.00 19.37 285 MET B C 1
ATOM 7175 O O . MET B 1 285 ? 87.513 -5.079 -32.413 1.00 20.50 285 MET B O 1
ATOM 7180 N N . THR B 1 286 ? 86.503 -4.106 -34.216 1.00 16.20 286 THR B N 1
ATOM 7181 C CA . THR B 1 286 ? 87.466 -3.101 -34.230 1.00 16.68 286 THR B CA 1
ATOM 7182 C C . THR B 1 286 ? 86.816 -1.769 -34.449 1.00 15.69 286 THR B C 1
ATOM 7183 O O . THR B 1 286 ? 85.710 -1.683 -34.957 1.00 15.49 286 THR B O 1
ATOM 7187 N N . LYS B 1 287 ? 87.535 -0.767 -33.999 1.00 16.11 287 LYS B N 1
ATOM 7188 C CA . LYS B 1 287 ? 87.184 0.637 -34.110 1.00 16.82 287 LYS B CA 1
ATOM 7189 C C . LYS B 1 287 ? 87.809 1.154 -35.410 1.00 16.72 287 LYS B C 1
ATOM 7190 O O . LYS B 1 287 ? 88.919 0.693 -35.797 1.00 16.24 287 LYS B O 1
ATOM 7196 N N . ALA B 1 288 ? 87.130 2.088 -36.095 1.00 15.88 288 ALA B N 1
ATOM 7197 C CA . ALA B 1 288 ? 87.744 2.684 -37.308 1.00 16.48 288 ALA B CA 1
ATOM 7198 C C . ALA B 1 288 ? 89.050 3.392 -36.951 1.00 15.85 288 ALA B C 1
ATOM 7199 O O . ALA B 1 288 ? 89.130 4.078 -35.955 1.00 16.85 288 ALA B O 1
ATOM 7201 N N . PRO B 1 289 ? 90.092 3.192 -37.756 1.00 16.64 289 PRO B N 1
ATOM 7202 C CA . PRO B 1 289 ? 91.228 4.154 -37.691 1.00 16.53 289 PRO B CA 1
ATOM 7203 C C . PRO B 1 289 ? 90.802 5.527 -38.183 1.00 15.31 289 PRO B C 1
ATOM 7204 O O . PRO B 1 289 ? 89.691 5.712 -38.680 1.00 16.23 289 PRO B O 1
ATOM 7208 N N . ALA B 1 290 ? 91.660 6.503 -37.996 1.00 15.81 290 ALA B N 1
ATOM 7209 C CA . ALA B 1 290 ? 91.321 7.887 -38.262 1.00 13.92 290 ALA B CA 1
ATOM 7210 C C . ALA B 1 290 ? 91.700 8.218 -39.716 1.00 14.55 290 ALA B C 1
ATOM 7211 O O . ALA B 1 290 ? 92.854 8.187 -40.109 1.00 14.51 290 ALA B O 1
ATOM 7213 N N . TRP B 1 291 ? 90.703 8.493 -40.530 1.00 13.81 291 TRP B N 1
ATOM 7214 C CA . TRP B 1 291 ? 90.939 8.924 -41.891 1.00 14.44 291 TRP B CA 1
ATOM 7215 C C . TRP B 1 291 ? 91.782 10.164 -41.949 1.00 14.05 291 TRP B C 1
ATOM 7216 O O . TRP B 1 291 ? 92.518 10.397 -42.935 1.00 14.32 291 TRP B O 1
ATOM 7227 N N . TRP B 1 292 ? 91.748 10.970 -40.888 1.00 14.77 292 TRP B N 1
ATOM 7228 C CA . TRP B 1 292 ? 92.391 12.259 -40.979 1.00 14.28 292 TRP B CA 1
ATOM 7229 C C . TRP B 1 292 ? 93.887 12.153 -40.811 1.00 15.33 292 TRP B C 1
ATOM 7230 O O . TRP B 1 292 ? 94.539 13.174 -40.890 1.00 16.88 292 TRP B O 1
ATOM 7241 N N . ALA B 1 293 ? 94.403 10.909 -40.716 1.00 14.98 293 ALA B N 1
ATOM 7242 C CA . ALA B 1 293 ? 95.857 10.638 -40.761 1.00 14.55 293 ALA B CA 1
ATOM 7243 C C . ALA B 1 293 ? 96.237 9.625 -41.855 1.00 14.15 293 ALA B C 1
ATOM 7244 O O . ALA B 1 293 ? 97.362 9.050 -41.858 1.00 14.86 293 ALA B O 1
ATOM 7246 N N . ARG B 1 294 ? 95.302 9.433 -42.799 1.00 13.15 294 ARG B N 1
ATOM 7247 C CA . ARG B 1 294 ? 95.512 8.592 -43.977 1.00 13.53 294 ARG B CA 1
ATOM 7248 C C . ARG B 1 294 ? 96.788 8.949 -44.666 1.00 14.08 294 ARG B C 1
ATOM 7249 O O . ARG B 1 294 ? 97.474 8.031 -45.175 1.00 14.71 294 ARG B O 1
ATOM 7257 N N . ALA B 1 295 ? 97.065 10.254 -44.741 1.00 15.00 295 ALA B N 1
ATOM 7258 C CA . ALA B 1 295 ? 98.250 10.827 -45.455 1.00 15.79 295 ALA B CA 1
ATOM 7259 C C . ALA B 1 295 ? 99.630 10.364 -44.898 1.00 16.65 295 ALA B C 1
ATOM 7260 O O . ALA B 1 295 ? 100.664 10.608 -45.553 1.00 17.57 295 ALA B O 1
ATOM 7262 N N . PHE B 1 296 ? 99.618 9.697 -43.749 1.00 15.66 296 PHE B N 1
ATOM 7263 C CA . PHE B 1 296 ? 100.841 9.251 -43.055 1.00 17.55 296 PHE B CA 1
ATOM 7264 C C . PHE B 1 296 ? 101.007 7.739 -42.931 1.00 18.25 296 PHE B C 1
ATOM 7265 O O . PHE B 1 296 ? 102.029 7.261 -42.420 1.00 19.08 296 PHE B O 1
ATOM 7273 N N . LYS B 1 297 ? 100.016 6.985 -43.407 1.00 16.61 297 LYS B N 1
ATOM 7274 C CA . LYS B 1 297 ? 100.014 5.562 -43.192 1.00 17.17 297 LYS B CA 1
ATOM 7275 C C . LYS B 1 297 ? 100.344 4.858 -44.489 1.00 16.51 297 LYS B C 1
ATOM 7276 O O . LYS B 1 297 ? 99.559 4.930 -45.444 1.00 16.77 297 LYS B O 1
ATOM 7282 N N . THR B 1 298 ? 101.478 4.173 -44.511 1.00 18.27 298 THR B N 1
ATOM 7283 C CA . THR B 1 298 ? 101.894 3.340 -45.692 1.00 16.86 298 THR B CA 1
ATOM 7284 C C . THR B 1 298 ? 100.965 2.172 -45.963 1.00 16.56 298 THR B C 1
ATOM 7285 O O . THR B 1 298 ? 100.930 1.657 -47.120 1.00 16.82 298 THR B O 1
ATOM 7289 N N . ARG B 1 299 ? 100.197 1.757 -44.931 1.00 16.71 299 ARG B N 1
ATOM 7290 C CA . ARG B 1 299 ? 99.382 0.596 -45.026 1.00 16.24 299 ARG B CA 1
ATOM 7291 C C . ARG B 1 299 ? 97.913 0.890 -44.639 1.00 16.79 299 ARG B C 1
ATOM 7292 O O . ARG B 1 299 ? 97.590 1.930 -43.974 1.00 16.49 299 ARG B O 1
ATOM 7300 N N . GLN B 1 300 ? 97.053 -0.019 -45.068 1.00 17.15 300 GLN B N 1
ATOM 7301 C CA . GLN B 1 300 ? 95.616 0.004 -44.688 1.00 16.38 300 GLN B CA 1
ATOM 7302 C C . GLN B 1 300 ? 95.400 -1.064 -43.617 1.00 16.68 300 GLN B C 1
ATOM 7303 O O . GLN B 1 300 ? 96.090 -2.086 -43.602 1.00 15.76 300 GLN B O 1
ATOM 7309 N N . PHE B 1 301 ? 94.436 -0.791 -42.751 1.00 16.05 301 PHE B N 1
ATOM 7310 C CA . PHE B 1 301 ? 93.950 -1.736 -41.749 1.00 16.78 301 PHE B CA 1
ATOM 7311 C C . PHE B 1 301 ? 94.828 -1.911 -40.509 1.00 16.78 301 PHE B C 1
ATOM 7312 O O . PHE B 1 301 ? 96.009 -1.564 -40.495 1.00 16.48 301 PHE B O 1
ATOM 7320 N N . TRP B 1 302 ? 94.228 -2.434 -39.450 1.00 16.73 302 TRP B N 1
ATOM 7321 C CA . TRP B 1 302 ? 94.932 -2.465 -38.157 1.00 16.46 302 TRP B CA 1
ATOM 7322 C C . TRP B 1 302 ? 96.125 -3.353 -38.180 1.00 17.41 302 TRP B C 1
ATOM 7323 O O . TRP B 1 302 ? 97.042 -3.112 -37.419 1.00 20.04 302 TRP B O 1
ATOM 7334 N N . ASP B 1 303 ? 96.137 -4.319 -39.096 1.00 18.07 303 ASP B N 1
ATOM 7335 C CA . ASP B 1 303 ? 97.262 -5.266 -39.277 1.00 18.67 303 ASP B CA 1
ATOM 7336 C C . ASP B 1 303 ? 98.241 -4.759 -40.328 1.00 17.16 303 ASP B C 1
ATOM 7337 O O . ASP B 1 303 ? 99.217 -5.435 -40.641 1.00 18.18 303 ASP B O 1
ATOM 7342 N N . GLY B 1 304 ? 97.992 -3.587 -40.903 1.00 16.60 304 GLY B N 1
ATOM 7343 C CA . GLY B 1 304 ? 98.881 -3.146 -41.998 1.00 15.40 304 GLY B CA 1
ATOM 7344 C C . GLY B 1 304 ? 98.927 -4.127 -43.192 1.00 17.10 304 GLY B C 1
ATOM 7345 O O . GLY B 1 304 ? 99.895 -4.183 -43.942 1.00 14.51 304 GLY B O 1
ATOM 7346 N N . SER B 1 305 ? 97.834 -4.843 -43.446 1.00 15.95 305 SER B N 1
ATOM 7347 C CA . SER B 1 305 ? 97.806 -5.937 -44.425 1.00 15.86 305 SER B CA 1
ATOM 7348 C C . SER B 1 305 ? 97.999 -5.507 -45.885 1.00 16.29 305 SER B C 1
ATOM 7349 O O . SER B 1 305 ? 98.522 -6.277 -46.692 1.00 16.57 305 SER B O 1
ATOM 7352 N N . LEU B 1 306 ? 97.642 -4.271 -46.215 1.00 15.73 306 LEU B N 1
ATOM 7353 C CA . LEU B 1 306 ? 97.622 -3.855 -47.627 1.00 15.52 306 LEU B CA 1
ATOM 7354 C C . LEU B 1 306 ? 98.255 -2.495 -47.878 1.00 15.67 306 LEU B C 1
ATOM 7355 O O . LEU B 1 306 ? 98.199 -1.655 -47.008 1.00 15.12 306 LEU B O 1
ATOM 7360 N N . SER B 1 307 ? 98.842 -2.309 -49.067 1.00 15.53 307 SER B N 1
ATOM 7361 C CA . SER B 1 307 ? 99.366 -1.012 -49.415 1.00 15.95 307 SER B CA 1
ATOM 7362 C C . SER B 1 307 ? 98.287 0.103 -49.386 1.00 15.31 307 SER B C 1
ATOM 7363 O O . SER B 1 307 ? 97.158 -0.074 -49.862 1.00 15.44 307 SER B O 1
ATOM 7366 N N . SER B 1 308 ? 98.669 1.272 -48.879 1.00 15.10 308 SER B N 1
ATOM 7367 C CA . SER B 1 308 ? 97.805 2.427 -48.955 1.00 15.86 308 SER B CA 1
ATOM 7368 C C . SER B 1 308 ? 97.596 2.937 -50.377 1.00 14.93 308 SER B C 1
ATOM 7369 O O . SER B 1 308 ? 96.751 3.840 -50.598 1.00 16.28 308 SER B O 1
ATOM 7372 N N . ASP B 1 309 ? 98.310 2.368 -51.342 1.00 14.35 309 ASP B N 1
ATOM 7373 C CA . ASP B 1 309 ? 98.082 2.816 -52.713 1.00 15.44 309 ASP B CA 1
ATOM 7374 C C . ASP B 1 309 ? 96.776 2.182 -53.194 1.00 15.56 309 ASP B C 1
ATOM 7375 O O . ASP B 1 309 ? 96.152 2.646 -54.131 1.00 15.74 309 ASP B O 1
ATOM 7380 N N . ASN B 1 310 ? 96.322 1.133 -52.523 1.00 15.90 310 ASN B N 1
ATOM 7381 C CA . ASN B 1 310 ? 95.134 0.403 -52.995 1.00 16.09 310 ASN B CA 1
ATOM 7382 C C . ASN B 1 310 ? 93.840 1.003 -52.500 1.00 16.11 310 ASN B C 1
ATOM 7383 O O . ASN B 1 310 ? 93.810 1.593 -51.412 1.00 16.40 310 ASN B O 1
ATOM 7388 N N . VAL B 1 311 ? 92.782 0.928 -53.304 1.00 14.26 311 VAL B N 1
ATOM 7389 C CA . VAL B 1 311 ? 91.484 1.371 -52.843 1.00 15.23 311 VAL B CA 1
ATOM 7390 C C . VAL B 1 311 ? 90.432 0.328 -52.911 1.00 15.81 311 VAL B C 1
ATOM 7391 O O . VAL B 1 311 ? 89.243 0.648 -52.659 1.00 15.95 311 VAL B O 1
ATOM 7395 N N . HIS B 1 312 ? 90.812 -0.907 -53.281 1.00 16.15 312 HIS B N 1
ATOM 7396 C CA . HIS B 1 312 ? 89.865 -2.014 -53.319 1.00 16.65 312 HIS B CA 1
ATOM 7397 C C . HIS B 1 312 ? 89.380 -2.337 -51.940 1.00 17.35 312 HIS B C 1
ATOM 7398 O O . HIS B 1 312 ? 88.196 -2.635 -51.756 1.00 16.52 312 HIS B O 1
ATOM 7405 N N . SER B 1 313 ? 90.274 -2.246 -50.939 1.00 15.95 313 SER B N 1
ATOM 7406 C CA . SER B 1 313 ? 89.860 -2.466 -49.565 1.00 18.14 313 SER B CA 1
ATOM 7407 C C . SER B 1 313 ? 88.858 -1.407 -49.172 1.00 17.20 313 SER B C 1
ATOM 7408 O O . SER B 1 313 ? 87.828 -1.717 -48.529 1.00 18.00 313 SER B O 1
ATOM 7411 N N . GLU B 1 314 ? 89.100 -0.169 -49.615 1.00 16.54 314 GLU B N 1
ATOM 7412 C CA . GLU B 1 314 ? 88.180 0.982 -49.295 1.00 15.52 314 GLU B CA 1
ATOM 7413 C C . GLU B 1 314 ? 86.812 0.726 -49.976 1.00 15.80 314 GLU B C 1
ATOM 7414 O O . GLU B 1 314 ? 85.734 1.059 -49.411 1.00 15.85 314 GLU B O 1
ATOM 7420 N N . MET B 1 315 ? 86.848 0.039 -51.113 1.00 14.37 315 MET B N 1
ATOM 7421 C CA . MET B 1 315 ? 85.579 -0.331 -51.860 1.00 15.53 315 MET B CA 1
ATOM 7422 C C . MET B 1 315 ? 84.691 -1.424 -51.272 1.00 16.23 315 MET B C 1
ATOM 7423 O O . MET B 1 315 ? 83.509 -1.580 -51.707 1.00 17.32 315 MET B O 1
ATOM 7428 N N . ALA B 1 316 ? 85.179 -2.112 -50.230 1.00 15.98 316 ALA B N 1
ATOM 7429 C CA . ALA B 1 316 ? 84.486 -3.323 -49.718 1.00 17.10 316 ALA B CA 1
ATOM 7430 C C . ALA B 1 316 ? 82.995 -3.117 -49.493 1.00 17.37 316 ALA B C 1
ATOM 7431 O O . ALA B 1 316 ? 82.180 -3.912 -50.023 1.00 17.37 316 ALA B O 1
ATOM 7433 N N . PHE B 1 317 ? 82.598 -2.012 -48.818 1.00 16.57 317 PHE B N 1
ATOM 7434 C CA . PHE B 1 317 ? 81.158 -1.804 -48.593 1.00 18.83 317 PHE B CA 1
ATOM 7435 C C . PHE B 1 317 ? 80.329 -1.441 -49.803 1.00 18.11 317 PHE B C 1
ATOM 7436 O O . PHE B 1 317 ? 79.130 -1.773 -49.877 1.00 18.81 317 PHE B O 1
ATOM 7444 N N . GLY B 1 318 ? 80.957 -0.757 -50.747 1.00 19.62 318 GLY B N 1
ATOM 7445 C CA . GLY B 1 318 ? 80.306 -0.506 -52.019 1.00 19.24 318 GLY B CA 1
ATOM 7446 C C . GLY B 1 318 ? 80.210 -1.769 -52.842 1.00 19.11 318 GLY B C 1
ATOM 7447 O O . GLY B 1 318 ? 79.234 -1.973 -53.549 1.00 16.83 318 GLY B O 1
ATOM 7448 N N . VAL B 1 319 ? 81.254 -2.617 -52.777 1.00 18.23 319 VAL B N 1
ATOM 7449 C CA . VAL B 1 319 ? 81.221 -3.880 -53.534 1.00 18.02 319 VAL B CA 1
ATOM 7450 C C . VAL B 1 319 ? 80.166 -4.827 -52.942 1.00 17.18 319 VAL B C 1
ATOM 7451 O O . VAL B 1 319 ? 79.428 -5.448 -53.682 1.00 19.05 319 VAL B O 1
ATOM 7455 N N . ALA B 1 320 ? 80.019 -4.846 -51.603 1.00 17.69 320 ALA B N 1
ATOM 7456 C CA . ALA B 1 320 ? 79.134 -5.847 -50.945 1.00 18.88 320 ALA B CA 1
ATOM 7457 C C . ALA B 1 320 ? 77.675 -5.546 -51.100 1.00 21.77 320 ALA B C 1
ATOM 7458 O O . ALA B 1 320 ? 76.823 -6.332 -50.680 1.00 26.16 320 ALA B O 1
ATOM 7460 N N . ASN B 1 321 ? 77.372 -4.465 -51.752 1.00 20.43 321 ASN B N 1
ATOM 7461 C CA . ASN B 1 321 ? 75.980 -4.056 -51.993 1.00 22.04 321 ASN B CA 1
ATOM 7462 C C . ASN B 1 321 ? 75.364 -5.032 -52.954 1.00 20.79 321 ASN B C 1
ATOM 7463 O O . ASN B 1 321 ? 75.824 -5.242 -54.059 1.00 22.31 321 ASN B O 1
ATOM 7468 N N . ILE B 1 322 ? 74.309 -5.644 -52.486 1.00 24.54 322 ILE B N 1
ATOM 7469 C CA . ILE B 1 322 ? 73.660 -6.720 -53.190 1.00 26.60 322 ILE B CA 1
ATOM 7470 C C . ILE B 1 322 ? 72.918 -6.309 -54.453 1.00 27.91 322 ILE B C 1
ATOM 7471 O O . ILE B 1 322 ? 72.560 -7.164 -55.293 1.00 27.21 322 ILE B O 1
ATOM 7476 N N . PHE B 1 323 ? 72.687 -4.999 -54.588 1.00 24.68 323 PHE B N 1
ATOM 7477 C CA . PHE B 1 323 ? 71.946 -4.491 -55.721 1.00 25.79 323 PHE B CA 1
ATOM 7478 C C . PHE B 1 323 ? 72.765 -4.256 -56.999 1.00 23.53 323 PHE B C 1
ATOM 7479 O O . PHE B 1 323 ? 72.210 -4.261 -58.075 1.00 28.79 323 PHE B O 1
ATOM 7487 N N . ARG B 1 324 ? 74.074 -4.069 -56.873 1.00 21.60 324 ARG B N 1
ATOM 7488 C CA . ARG B 1 324 ? 74.931 -3.823 -58.019 1.00 20.12 324 ARG B CA 1
ATOM 7489 C C . ARG B 1 324 ? 75.208 -5.107 -58.772 1.00 22.93 324 ARG B C 1
ATOM 7490 O O . ARG B 1 324 ? 75.221 -6.158 -58.140 1.00 22.84 324 ARG B O 1
ATOM 7498 N N . ASP B 1 325 ? 75.478 -5.029 -60.079 1.00 20.73 325 ASP B N 1
ATOM 7499 C CA . ASP B 1 325 ? 76.022 -6.183 -60.789 1.00 21.13 325 ASP B CA 1
ATOM 7500 C C . ASP B 1 325 ? 77.568 -6.068 -60.796 1.00 19.22 325 ASP B C 1
ATOM 7501 O O . ASP B 1 325 ? 78.122 -5.092 -60.270 1.00 20.31 325 ASP B O 1
ATOM 7506 N N . ALA B 1 326 ? 78.270 -7.035 -61.375 1.00 18.86 326 ALA B N 1
ATOM 7507 C CA . ALA B 1 326 ? 79.758 -7.037 -61.262 1.00 18.39 326 ALA B CA 1
ATOM 7508 C C . ALA B 1 326 ? 80.340 -5.820 -61.889 1.00 17.87 326 ALA B C 1
ATOM 7509 O O . ALA B 1 326 ? 81.282 -5.220 -61.376 1.00 16.39 326 ALA B O 1
ATOM 7511 N N . ASN B 1 327 ? 79.849 -5.475 -63.067 1.00 18.39 327 ASN B N 1
ATOM 7512 C CA . ASN B 1 327 ? 80.387 -4.293 -63.730 1.00 20.98 327 ASN B CA 1
ATOM 7513 C C . ASN B 1 327 ? 80.370 -3.016 -62.869 1.00 18.74 327 ASN B C 1
ATOM 7514 O O . ASN B 1 327 ? 81.352 -2.269 -62.798 1.00 17.33 327 ASN B O 1
ATOM 7519 N N . ALA B 1 328 ? 79.262 -2.819 -62.207 1.00 18.64 328 ALA B N 1
ATOM 7520 C CA . ALA B 1 328 ? 79.035 -1.641 -61.360 1.00 18.44 328 ALA B CA 1
ATOM 7521 C C . ALA B 1 328 ? 79.921 -1.738 -60.091 1.00 19.03 328 ALA B C 1
ATOM 7522 O O . ALA B 1 328 ? 80.352 -0.719 -59.553 1.00 19.45 328 ALA B O 1
ATOM 7524 N N . ARG B 1 329 ? 80.161 -2.952 -59.585 1.00 17.31 329 ARG B N 1
ATOM 7525 C CA . ARG B 1 329 ? 80.976 -3.126 -58.354 1.00 14.70 329 ARG B CA 1
ATOM 7526 C C . ARG B 1 329 ? 82.382 -2.750 -58.748 1.00 15.14 329 ARG B C 1
ATOM 7527 O O . ARG B 1 329 ? 82.950 -1.835 -58.150 1.00 13.77 329 ARG B O 1
ATOM 7535 N N . ARG B 1 330 ? 82.904 -3.319 -59.847 1.00 15.09 330 ARG B N 1
ATOM 7536 C CA . ARG B 1 330 ? 84.306 -2.979 -60.249 1.00 16.45 330 ARG B CA 1
ATOM 7537 C C . ARG B 1 330 ? 84.363 -1.525 -60.653 1.00 16.03 330 ARG B C 1
ATOM 7538 O O . ARG B 1 330 ? 85.315 -0.885 -60.414 1.00 15.18 330 ARG B O 1
ATOM 7546 N N . GLY B 1 331 ? 83.269 -1.041 -61.247 1.00 16.25 331 GLY B N 1
ATOM 7547 C CA . GLY B 1 331 ? 83.180 0.325 -61.748 1.00 16.73 331 GLY B CA 1
ATOM 7548 C C . GLY B 1 331 ? 83.137 1.434 -60.692 1.00 16.38 331 GLY B C 1
ATOM 7549 O O . GLY B 1 331 ? 83.272 2.614 -61.084 1.00 15.72 331 GLY B O 1
ATOM 7550 N N . LEU B 1 332 ? 83.063 1.075 -59.389 1.00 14.73 332 LEU B N 1
ATOM 7551 C CA . LEU B 1 332 ? 83.139 2.057 -58.313 1.00 15.69 332 LEU B CA 1
ATOM 7552 C C . LEU B 1 332 ? 84.576 2.552 -58.142 1.00 15.41 332 LEU B C 1
ATOM 7553 O O . LEU B 1 332 ? 84.818 3.511 -57.426 1.00 14.58 332 LEU B O 1
ATOM 7558 N N . GLU B 1 333 ? 85.509 1.944 -58.839 1.00 14.76 333 GLU B N 1
ATOM 7559 C CA . GLU B 1 333 ? 86.917 2.262 -58.581 1.00 15.40 333 GLU B CA 1
ATOM 7560 C C . GLU B 1 333 ? 87.290 3.776 -58.758 1.00 16.24 333 GLU B C 1
ATOM 7561 O O . GLU B 1 333 ? 87.959 4.336 -57.871 1.00 15.82 333 GLU B O 1
ATOM 7567 N N A ASP B 1 334 ? 86.855 4.419 -59.861 0.50 16.33 334 ASP B N 1
ATOM 7568 N N B ASP B 1 334 ? 86.881 4.402 -59.862 0.50 16.35 334 ASP B N 1
ATOM 7569 C CA A ASP B 1 334 ? 87.178 5.856 -60.082 0.50 17.97 334 ASP B CA 1
ATOM 7570 C CA B ASP B 1 334 ? 87.186 5.823 -60.074 0.50 17.96 334 ASP B CA 1
ATOM 7571 C C A ASP B 1 334 ? 86.658 6.636 -58.904 0.50 17.03 334 ASP B C 1
ATOM 7572 C C B ASP B 1 334 ? 86.662 6.637 -58.902 0.50 17.04 334 ASP B C 1
ATOM 7573 O O A ASP B 1 334 ? 87.328 7.522 -58.391 0.50 16.86 334 ASP B O 1
ATOM 7574 O O B ASP B 1 334 ? 87.345 7.536 -58.376 0.50 16.86 334 ASP B O 1
ATOM 7583 N N . GLU B 1 335 ? 85.441 6.314 -58.478 1.00 16.71 335 GLU B N 1
ATOM 7584 C CA . GLU B 1 335 ? 84.846 7.042 -57.339 1.00 16.07 335 GLU B CA 1
ATOM 7585 C C . GLU B 1 335 ? 85.652 6.867 -56.051 1.00 14.72 335 GLU B C 1
ATOM 7586 O O . GLU B 1 335 ? 85.813 7.800 -55.264 1.00 12.83 335 GLU B O 1
ATOM 7592 N N . PHE B 1 336 ? 86.122 5.650 -55.815 1.00 13.53 336 PHE B N 1
ATOM 7593 C CA . PHE B 1 336 ? 86.927 5.393 -54.622 1.00 13.51 336 PHE B CA 1
ATOM 7594 C C . PHE B 1 336 ? 88.355 5.933 -54.687 1.00 13.85 336 PHE B C 1
ATOM 7595 O O . PHE B 1 336 ? 88.924 6.280 -53.658 1.00 14.04 336 PHE B O 1
ATOM 7603 N N . GLU B 1 337 ? 88.919 6.054 -55.860 1.00 14.04 337 GLU B N 1
ATOM 7604 C CA . GLU B 1 337 ? 90.214 6.769 -56.012 1.00 13.89 337 GLU B CA 1
ATOM 7605 C C . GLU B 1 337 ? 90.009 8.235 -55.580 1.00 15.26 337 GLU B C 1
ATOM 7606 O O . GLU B 1 337 ? 90.864 8.809 -54.905 1.00 15.61 337 GLU B O 1
ATOM 7612 N N . ASP B 1 338 ? 88.858 8.816 -55.914 1.00 13.07 338 ASP B N 1
ATOM 7613 C CA . ASP B 1 338 ? 88.568 10.189 -55.467 1.00 13.45 338 ASP B CA 1
ATOM 7614 C C . ASP B 1 338 ? 88.320 10.206 -53.964 1.00 12.98 338 ASP B C 1
ATOM 7615 O O . ASP B 1 338 ? 88.756 11.138 -53.306 1.00 12.94 338 ASP B O 1
ATOM 7620 N N . ILE B 1 339 ? 87.601 9.205 -53.420 1.00 12.59 339 ILE B N 1
ATOM 7621 C CA . ILE B 1 339 ? 87.374 9.169 -51.955 1.00 12.72 339 ILE B CA 1
ATOM 7622 C C . ILE B 1 339 ? 88.743 9.092 -51.252 1.00 13.25 339 ILE B C 1
ATOM 7623 O O . ILE B 1 339 ? 89.020 9.787 -50.296 1.00 12.35 339 ILE B O 1
ATOM 7628 N N . ASN B 1 340 ? 89.574 8.236 -51.803 1.00 12.11 340 ASN B N 1
ATOM 7629 C CA . ASN B 1 340 ? 90.892 8.080 -51.165 1.00 13.43 340 ASN B CA 1
ATOM 7630 C C . ASN B 1 340 ? 91.722 9.385 -51.216 1.00 13.40 340 ASN B C 1
ATOM 7631 O O . ASN B 1 340 ? 92.465 9.700 -50.258 1.00 13.21 340 ASN B O 1
ATOM 7636 N N . ASN B 1 341 ? 91.693 10.079 -52.346 1.00 12.30 341 ASN B N 1
ATOM 7637 C CA . ASN B 1 341 ? 92.335 11.419 -52.401 1.00 13.24 341 ASN B CA 1
ATOM 7638 C C . ASN B 1 341 ? 91.776 12.408 -51.381 1.00 13.18 341 ASN B C 1
ATOM 7639 O O . ASN B 1 341 ? 92.502 13.093 -50.715 1.00 13.15 341 ASN B O 1
ATOM 7644 N N . PHE B 1 342 ? 90.485 12.420 -51.227 1.00 12.64 342 PHE B N 1
ATOM 7645 C CA . PHE B 1 342 ? 89.894 13.229 -50.159 1.00 13.23 342 PHE B CA 1
ATOM 7646 C C . PHE B 1 342 ? 90.513 12.818 -48.816 1.00 13.47 342 PHE B C 1
ATOM 7647 O O . PHE B 1 342 ? 90.857 13.682 -48.029 1.00 13.79 342 PHE B O 1
ATOM 7655 N N . LEU B 1 343 ? 90.563 11.524 -48.517 1.00 14.07 343 LEU B N 1
ATOM 7656 C CA . LEU B 1 343 ? 91.075 11.069 -47.187 1.00 13.77 343 LEU B CA 1
ATOM 7657 C C . LEU B 1 343 ? 92.525 11.550 -47.008 1.00 14.33 343 LEU B C 1
ATOM 7658 O O . LEU B 1 343 ? 92.905 12.036 -45.965 1.00 15.66 343 LEU B O 1
ATOM 7663 N N . ILE B 1 344 ? 93.315 11.400 -48.058 1.00 15.44 344 ILE B N 1
ATOM 7664 C CA . ILE B 1 344 ? 94.702 11.863 -48.052 1.00 16.26 344 ILE B CA 1
ATOM 7665 C C . ILE B 1 344 ? 94.780 13.378 -47.848 1.00 16.74 344 ILE B C 1
ATOM 7666 O O . ILE B 1 344 ? 95.783 13.860 -47.314 1.00 18.41 344 ILE B O 1
ATOM 7671 N N . SER B 1 345 ? 93.742 14.106 -48.249 1.00 15.32 345 SER B N 1
ATOM 7672 C CA . SER B 1 345 ? 93.753 15.561 -48.275 1.00 14.53 345 SER B CA 1
ATOM 7673 C C . SER B 1 345 ? 93.430 16.046 -46.851 1.00 16.19 345 SER B C 1
ATOM 7674 O O . SER B 1 345 ? 93.570 17.231 -46.533 1.00 16.23 345 SER B O 1
ATOM 7677 N N . LEU B 1 346 ? 92.975 15.123 -45.987 1.00 14.49 346 LEU B N 1
ATOM 7678 C CA . LEU B 1 346 ? 92.551 15.535 -44.631 1.00 15.24 346 LEU B CA 1
ATOM 7679 C C . LEU B 1 346 ? 93.693 15.781 -43.614 1.00 15.79 346 LEU B C 1
ATOM 7680 O O . LEU B 1 346 ? 94.807 15.202 -43.707 1.00 17.78 346 LEU B O 1
ATOM 7685 N N . SER B 1 347 ? 93.396 16.691 -42.691 1.00 17.06 347 SER B N 1
ATOM 7686 C CA . SER B 1 347 ? 94.217 17.031 -41.529 1.00 17.90 347 SER B CA 1
ATOM 7687 C C . SER B 1 347 ? 93.404 16.943 -40.231 1.00 16.28 347 SER B C 1
ATOM 7688 O O . SER B 1 347 ? 92.190 17.212 -40.209 1.00 17.31 347 SER B O 1
ATOM 7691 N N . PRO B 1 348 ? 94.054 16.517 -39.138 1.00 17.95 348 PRO B N 1
ATOM 7692 C CA . PRO B 1 348 ? 93.310 16.400 -37.891 1.00 17.70 348 PRO B CA 1
ATOM 7693 C C . PRO B 1 348 ? 92.876 17.760 -37.340 1.00 18.81 348 PRO B C 1
ATOM 7694 O O . PRO B 1 348 ? 93.503 18.777 -37.649 1.00 18.24 348 PRO B O 1
ATOM 7698 N N . ALA B 1 349 ? 91.794 17.758 -36.553 1.00 17.82 349 ALA B N 1
ATOM 7699 C CA . ALA B 1 349 ? 91.433 18.952 -35.791 1.00 18.17 349 ALA B CA 1
ATOM 7700 C C . ALA B 1 349 ? 92.639 19.293 -34.889 1.00 18.86 349 ALA B C 1
ATOM 7701 O O . ALA B 1 349 ? 93.353 18.409 -34.403 1.00 19.51 349 ALA B O 1
ATOM 7703 N N . THR B 1 350 ? 92.905 20.582 -34.734 1.00 19.96 350 THR B N 1
ATOM 7704 C CA . THR B 1 350 ? 93.878 21.030 -33.736 1.00 21.59 350 THR B CA 1
ATOM 7705 C C . THR B 1 350 ? 93.300 21.145 -32.324 1.00 19.64 350 THR B C 1
ATOM 7706 O O . THR B 1 350 ? 92.118 21.456 -32.129 1.00 18.65 350 THR B O 1
ATOM 7710 N N . TYR B 1 351 ? 94.163 20.893 -31.332 1.00 19.92 351 TYR B N 1
ATOM 7711 C CA . TYR B 1 351 ? 93.737 20.853 -29.948 1.00 21.32 351 TYR B CA 1
ATOM 7712 C C . TYR B 1 351 ? 93.179 22.208 -29.522 1.00 22.94 351 TYR B C 1
ATOM 7713 O O . TYR B 1 351 ? 93.737 23.247 -29.852 1.00 21.99 351 TYR B O 1
ATOM 7722 N N . PRO B 1 352 ? 92.005 22.187 -28.892 1.00 21.51 352 PRO B N 1
ATOM 7723 C CA . PRO B 1 352 ? 91.270 23.417 -28.673 1.00 24.25 352 PRO B CA 1
ATOM 7724 C C . PRO B 1 352 ? 91.576 24.097 -27.322 1.00 24.78 352 PRO B C 1
ATOM 7725 O O . PRO B 1 352 ? 91.119 25.214 -27.113 1.00 28.68 352 PRO B O 1
ATOM 7729 N N . LYS B 1 353 ? 92.248 23.436 -26.384 1.00 24.52 353 LYS B N 1
ATOM 7730 C CA . LYS B 1 353 ? 92.326 23.999 -25.007 1.00 26.13 353 LYS B CA 1
ATOM 7731 C C . LYS B 1 353 ? 93.760 24.462 -24.849 1.00 28.16 353 LYS B C 1
ATOM 7732 O O . LYS B 1 353 ? 94.609 24.227 -25.718 1.00 23.33 353 LYS B O 1
ATOM 7738 N N . THR B 1 354 ? 94.067 25.081 -23.711 1.00 28.02 354 THR B N 1
ATOM 7739 C CA . THR B 1 354 ? 95.428 25.554 -23.539 1.00 30.09 354 THR B CA 1
ATOM 7740 C C . THR B 1 354 ? 96.535 24.463 -23.445 1.00 27.14 354 THR B C 1
ATOM 7741 O O . THR B 1 354 ? 96.322 23.346 -22.953 1.00 27.02 354 THR B O 1
ATOM 7745 N N . ILE B 1 355 ? 97.707 24.810 -23.950 1.00 28.64 355 ILE B N 1
ATOM 7746 C CA . ILE B 1 355 ? 98.839 23.897 -23.941 1.00 28.79 355 ILE B CA 1
ATOM 7747 C C . ILE B 1 355 ? 100.035 24.558 -23.214 1.00 32.28 355 ILE B C 1
ATOM 7748 O O . ILE B 1 355 ? 100.431 25.690 -23.527 1.00 28.41 355 ILE B O 1
ATOM 7753 N N . ASN B 1 356 ? 100.644 23.813 -22.292 1.00 30.30 356 ASN B N 1
ATOM 7754 C CA . ASN B 1 356 ? 101.874 24.298 -21.658 1.00 31.06 356 ASN B CA 1
ATOM 7755 C C . ASN B 1 356 ? 103.085 24.016 -22.572 1.00 30.90 356 ASN B C 1
ATOM 7756 O O . ASN B 1 356 ? 103.550 22.877 -22.656 1.00 31.44 356 ASN B O 1
ATOM 7761 N N . THR B 1 357 ? 103.577 25.043 -23.279 1.00 28.80 357 THR B N 1
ATOM 7762 C CA . THR B 1 357 ? 104.667 24.848 -24.245 1.00 31.61 357 THR B CA 1
ATOM 7763 C C . THR B 1 357 ? 105.888 24.147 -23.676 1.00 33.04 357 THR B C 1
ATOM 7764 O O . THR B 1 357 ? 106.467 23.298 -24.358 1.00 33.40 357 THR B O 1
ATOM 7768 N N . ALA B 1 358 ? 106.302 24.519 -22.452 1.00 31.62 358 ALA B N 1
ATOM 7769 C CA . ALA B 1 358 ? 107.508 23.945 -21.852 1.00 33.82 358 ALA B CA 1
ATOM 7770 C C . ALA B 1 358 ? 107.331 22.446 -21.501 1.00 31.75 358 ALA B C 1
ATOM 7771 O O . ALA B 1 358 ? 108.221 21.648 -21.735 1.00 30.99 358 ALA B O 1
ATOM 7773 N N . LEU B 1 359 ? 106.174 22.090 -20.932 1.00 28.93 359 LEU B N 1
ATOM 7774 C CA . LEU B 1 359 ? 105.868 20.732 -20.577 1.00 28.33 359 LEU B CA 1
ATOM 7775 C C . LEU B 1 359 ? 105.765 19.919 -21.881 1.00 28.80 359 LEU B C 1
ATOM 7776 O O . LEU B 1 359 ? 106.244 18.810 -21.917 1.00 29.27 359 LEU B O 1
ATOM 7781 N N . ALA B 1 360 ? 105.189 20.502 -22.948 1.00 27.56 360 ALA B N 1
ATOM 7782 C CA . ALA B 1 360 ? 105.031 19.780 -24.249 1.00 27.57 360 ALA B CA 1
ATOM 7783 C C . ALA B 1 360 ? 106.395 19.556 -24.909 1.00 28.70 360 ALA B C 1
ATOM 7784 O O . ALA B 1 360 ? 106.667 18.492 -25.494 1.00 26.51 360 ALA B O 1
ATOM 7786 N N . GLU B 1 361 ? 107.272 20.539 -24.752 1.00 30.80 361 GLU B N 1
ATOM 7787 C CA . GLU B 1 361 ? 108.664 20.336 -25.132 1.00 32.53 361 GLU B CA 1
ATOM 7788 C C . GLU B 1 361 ? 109.418 19.252 -24.358 1.00 32.98 361 GLU B C 1
ATOM 7789 O O . GLU B 1 361 ? 110.195 18.500 -24.966 1.00 31.82 361 GLU B O 1
ATOM 7795 N N . GLN B 1 362 ? 109.180 19.142 -23.053 1.00 32.10 362 GLN B N 1
ATOM 7796 C CA . GLN B 1 362 ? 109.690 17.995 -22.294 1.00 34.34 362 GLN B CA 1
ATOM 7797 C C . GLN B 1 362 ? 109.198 16.684 -22.898 1.00 30.22 362 GLN B C 1
ATOM 7798 O O . GLN B 1 362 ? 109.967 15.726 -23.061 1.00 29.31 362 GLN B O 1
ATOM 7804 N N . GLY B 1 363 ? 107.901 16.669 -23.212 1.00 30.72 363 GLY B N 1
ATOM 7805 C CA . GLY B 1 363 ? 107.240 15.525 -23.792 1.00 28.25 363 GLY B CA 1
ATOM 7806 C C . GLY B 1 363 ? 107.811 15.187 -25.139 1.00 24.76 363 GLY B C 1
ATOM 7807 O O . GLY B 1 363 ? 107.976 14.040 -25.429 1.00 22.92 363 GLY B O 1
ATOM 7808 N N . ALA B 1 364 ? 108.113 16.198 -25.951 1.00 25.31 364 ALA B N 1
ATOM 7809 C CA . ALA B 1 364 ? 108.660 15.949 -27.263 1.00 25.29 364 ALA B CA 1
ATOM 7810 C C . ALA B 1 364 ? 109.971 15.209 -27.144 1.00 26.19 364 ALA B C 1
ATOM 7811 O O . ALA B 1 364 ? 110.227 14.236 -27.863 1.00 25.38 364 ALA B O 1
ATOM 7813 N N . VAL B 1 365 ? 110.820 15.642 -26.198 1.00 24.76 365 VAL B N 1
ATOM 7814 C CA . VAL B 1 365 ? 112.065 14.891 -25.982 1.00 25.23 365 VAL B CA 1
ATOM 7815 C C . VAL B 1 365 ? 111.844 13.475 -25.498 1.00 25.33 365 VAL B C 1
ATOM 7816 O O . VAL B 1 365 ? 112.506 12.558 -25.995 1.00 27.63 365 VAL B O 1
ATOM 7820 N N . ILE B 1 366 ? 111.016 13.275 -24.471 1.00 26.70 366 ILE B N 1
ATOM 7821 C CA . ILE B 1 366 ? 110.697 11.909 -24.010 1.00 25.84 366 ILE B CA 1
ATOM 7822 C C . ILE B 1 366 ? 110.213 11.066 -25.185 1.00 26.03 366 ILE B C 1
ATOM 7823 O O . ILE B 1 366 ? 110.702 9.938 -25.443 1.00 26.50 366 ILE B O 1
ATOM 7828 N N . TYR B 1 367 ? 109.308 11.643 -25.964 1.00 24.52 367 TYR B N 1
ATOM 7829 C CA . TYR B 1 367 ? 108.677 10.934 -27.100 1.00 23.67 367 TYR B CA 1
ATOM 7830 C C . TYR B 1 367 ? 109.748 10.299 -28.036 1.00 25.32 367 TYR B C 1
ATOM 7831 O O . TYR B 1 367 ? 109.681 9.102 -28.399 1.00 23.69 367 TYR B O 1
ATOM 7840 N N . HIS B 1 368 ? 110.789 11.072 -28.344 1.00 25.18 368 HIS B N 1
ATOM 7841 C CA . HIS B 1 368 ? 111.769 10.671 -29.338 1.00 25.50 368 HIS B CA 1
ATOM 7842 C C . HIS B 1 368 ? 112.986 10.011 -28.780 1.00 28.39 368 HIS B C 1
ATOM 7843 O O . HIS B 1 368 ? 113.691 9.314 -29.520 1.00 28.01 368 HIS B O 1
ATOM 7850 N N . GLU B 1 369 ? 113.224 10.181 -27.487 1.00 29.48 369 GLU B N 1
ATOM 7851 C CA . GLU B 1 369 ? 114.522 9.833 -26.917 1.00 33.17 369 GLU B CA 1
ATOM 7852 C C . GLU B 1 369 ? 114.478 8.856 -25.734 1.00 34.01 369 GLU B C 1
ATOM 7853 O O . GLU B 1 369 ? 115.441 8.133 -25.547 1.00 37.57 369 GLU B O 1
ATOM 7859 N N . ARG B 1 370 ? 113.384 8.810 -24.968 1.00 33.98 370 ARG B N 1
ATOM 7860 C CA . ARG B 1 370 ? 113.309 7.941 -23.791 1.00 34.36 370 ARG B CA 1
ATOM 7861 C C . ARG B 1 370 ? 113.114 6.502 -24.229 1.00 35.08 370 ARG B C 1
ATOM 7862 O O . ARG B 1 370 ? 112.132 6.192 -24.882 1.00 31.43 370 ARG B O 1
ATOM 7870 N N . ASP B 1 371 ? 114.039 5.627 -23.847 1.00 33.13 371 ASP B N 1
ATOM 7871 C CA . ASP B 1 371 ? 113.990 4.205 -24.149 1.00 34.02 371 ASP B CA 1
ATOM 7872 C C . ASP B 1 371 ? 113.138 3.511 -23.079 1.00 36.24 371 ASP B C 1
ATOM 7873 O O . ASP B 1 371 ? 113.455 3.594 -21.895 1.00 36.15 371 ASP B O 1
ATOM 7878 N N . LEU B 1 372 ? 112.057 2.839 -23.471 1.00 34.63 372 LEU B N 1
ATOM 7879 C CA . LEU B 1 372 ? 111.091 2.360 -22.485 1.00 32.95 372 LEU B CA 1
ATOM 7880 C C . LEU B 1 372 ? 111.615 1.069 -21.852 1.00 34.08 372 LEU B C 1
ATOM 7881 O O . LEU B 1 372 ? 111.030 0.549 -20.890 1.00 32.85 372 LEU B O 1
ATOM 7886 N N . TRP B 1 373 ? 112.715 0.589 -22.446 1.00 33.31 373 TRP B N 1
ATOM 7887 C CA . TRP B 1 373 ? 113.454 -0.576 -22.025 1.00 34.98 373 TRP B CA 1
ATOM 7888 C C . TRP B 1 373 ? 114.743 -0.215 -21.309 1.00 39.68 373 TRP B C 1
ATOM 7889 O O . TRP B 1 373 ? 115.496 -1.127 -20.889 1.00 39.33 373 TRP B O 1
ATOM 7900 N N . ALA B 1 374 ? 115.038 1.083 -21.197 1.00 36.66 374 ALA B N 1
ATOM 7901 C CA . ALA B 1 374 ? 116.314 1.517 -20.600 1.00 41.89 374 ALA B CA 1
ATOM 7902 C C . ALA B 1 374 ? 116.462 1.005 -19.172 1.00 43.18 374 ALA B C 1
ATOM 7903 O O . ALA B 1 374 ? 115.464 0.808 -18.446 1.00 40.49 374 ALA B O 1
ATOM 7905 N N . SER B 1 375 ? 117.725 0.782 -18.794 1.00 50.33 375 SER B N 1
ATOM 7906 C CA . SER B 1 375 ? 118.092 0.249 -17.478 1.00 49.21 375 SER B CA 1
ATOM 7907 C C . SER B 1 375 ? 117.249 -0.977 -17.035 1.00 47.32 375 SER B C 1
ATOM 7908 O O . SER B 1 375 ? 116.694 -1.013 -15.934 1.00 45.69 375 SER B O 1
ATOM 7911 N N . GLY B 1 376 ? 117.204 -1.987 -17.908 1.00 46.44 376 GLY B N 1
ATOM 7912 C CA . GLY B 1 376 ? 116.449 -3.225 -17.661 1.00 47.24 376 GLY B CA 1
ATOM 7913 C C . GLY B 1 376 ? 114.923 -3.223 -17.518 1.00 45.05 376 GLY B C 1
ATOM 7914 O O . GLY B 1 376 ? 114.324 -4.242 -17.134 1.00 47.11 376 GLY B O 1
ATOM 7915 N N . ALA B 1 377 ? 114.243 -2.133 -17.849 1.00 43.06 377 ALA B N 1
ATOM 7916 C CA . ALA B 1 377 ? 112.786 -2.164 -17.741 1.00 40.87 377 ALA B CA 1
ATOM 7917 C C . ALA B 1 377 ? 112.170 -3.093 -18.806 1.00 38.24 377 ALA B C 1
ATOM 7918 O O . ALA B 1 377 ? 112.784 -3.341 -19.829 1.00 37.63 377 ALA B O 1
ATOM 7920 N N . ASN B 1 378 ? 111.005 -3.664 -18.540 1.00 35.25 378 ASN B N 1
ATOM 7921 C CA . ASN B 1 378 ? 110.276 -4.405 -19.578 1.00 34.35 378 ASN B CA 1
ATOM 7922 C C . ASN B 1 378 ? 111.030 -5.604 -20.170 1.00 36.03 378 ASN B C 1
ATOM 7923 O O . ASN B 1 378 ? 110.926 -5.865 -21.372 1.00 30.56 378 ASN B O 1
ATOM 7928 N N . GLY B 1 379 ? 111.797 -6.315 -19.329 1.00 37.07 379 GLY B N 1
ATOM 7929 C CA . GLY B 1 379 ? 112.696 -7.327 -19.823 1.00 35.68 379 GLY B CA 1
ATOM 7930 C C . GLY B 1 379 ? 111.964 -8.485 -20.465 1.00 35.52 379 GLY B C 1
ATOM 7931 O O . GLY B 1 379 ? 112.501 -9.136 -21.331 1.00 35.08 379 GLY B O 1
ATOM 7932 N N . ALA B 1 380 ? 110.741 -8.745 -20.017 1.00 35.02 380 ALA B N 1
ATOM 7933 C CA . ALA B 1 380 ? 109.886 -9.798 -20.601 1.00 36.54 380 ALA B CA 1
ATOM 7934 C C . ALA B 1 380 ? 109.222 -9.393 -21.941 1.00 34.23 380 ALA B C 1
ATOM 7935 O O . ALA B 1 380 ? 108.613 -10.235 -22.587 1.00 35.05 380 ALA B O 1
ATOM 7937 N N . ILE B 1 381 ? 109.328 -8.115 -22.331 1.00 31.22 381 ILE B N 1
ATOM 7938 C CA . ILE B 1 381 ? 108.772 -7.655 -23.635 1.00 30.96 381 ILE B CA 1
ATOM 7939 C C . ILE B 1 381 ? 109.896 -7.518 -24.676 1.00 28.20 381 ILE B C 1
ATOM 7940 O O . ILE B 1 381 ? 110.747 -6.625 -24.547 1.00 30.02 381 ILE B O 1
ATOM 7945 N N . PRO B 1 382 ? 109.872 -8.367 -25.726 1.00 29.29 382 PRO B N 1
ATOM 7946 C CA . PRO B 1 382 ? 110.836 -8.304 -26.809 1.00 29.22 382 PRO B CA 1
ATOM 7947 C C . PRO B 1 382 ? 110.867 -6.871 -27.311 1.00 31.29 382 PRO B C 1
ATOM 7948 O O . PRO B 1 382 ? 109.774 -6.268 -27.514 1.00 29.39 382 PRO B O 1
ATOM 7952 N N . LYS B 1 383 ? 112.087 -6.319 -27.460 1.00 29.56 383 LYS B N 1
ATOM 7953 C CA . LYS B 1 383 ? 112.297 -4.932 -27.892 1.00 31.13 383 LYS B CA 1
ATOM 7954 C C . LYS B 1 383 ? 112.647 -4.900 -29.395 1.00 31.01 383 LYS B C 1
ATOM 7955 O O . LYS B 1 383 ? 113.583 -5.565 -29.828 1.00 30.80 383 LYS B O 1
ATOM 7961 N N . PRO B 1 384 ? 111.861 -4.167 -30.214 1.00 29.09 384 PRO B N 1
ATOM 7962 C CA . PRO B 1 384 ? 112.192 -4.111 -31.663 1.00 28.00 384 PRO B CA 1
ATOM 7963 C C . PRO B 1 384 ? 113.455 -3.294 -31.933 1.00 29.03 384 PRO B C 1
ATOM 7964 O O . PRO B 1 384 ? 113.940 -2.584 -31.040 1.00 30.57 384 PRO B O 1
ATOM 7968 N N . ALA B 1 385 ? 114.026 -3.433 -33.134 1.00 31.61 385 ALA B N 1
ATOM 7969 C CA . ALA B 1 385 ? 115.156 -2.596 -33.550 1.00 30.66 385 ALA B CA 1
ATOM 7970 C C . ALA B 1 385 ? 114.649 -1.159 -33.486 1.00 31.38 385 ALA B C 1
ATOM 7971 O O . ALA B 1 385 ? 113.507 -0.905 -33.881 1.00 31.59 385 ALA B O 1
ATOM 7973 N N . GLY B 1 386 ? 115.513 -0.240 -33.044 1.00 29.75 386 GLY B N 1
ATOM 7974 C CA . GLY B 1 386 ? 115.129 1.128 -32.749 1.00 30.82 386 GLY B CA 1
ATOM 7975 C C . GLY B 1 386 ? 115.669 1.540 -31.392 1.00 30.62 386 GLY B C 1
ATOM 7976 O O . GLY B 1 386 ? 116.467 0.823 -30.797 1.00 27.68 386 GLY B O 1
ATOM 7977 N N . ASN B 1 387 ? 115.233 2.703 -30.919 1.00 28.71 387 ASN B N 1
ATOM 7978 C CA . ASN B 1 387 ? 115.751 3.259 -29.667 1.00 29.08 387 ASN B CA 1
ATOM 7979 C C . ASN B 1 387 ? 114.736 3.137 -28.523 1.00 27.07 387 ASN B C 1
ATOM 7980 O O . ASN B 1 387 ? 114.835 3.823 -27.526 1.00 29.31 387 ASN B O 1
ATOM 7985 N N . GLY B 1 388 ? 113.773 2.243 -28.691 1.00 26.79 388 GLY B N 1
ATOM 7986 C CA . GLY B 1 388 ? 112.760 1.965 -27.670 1.00 27.47 388 GLY B CA 1
ATOM 7987 C C . GLY B 1 388 ? 111.847 3.067 -27.223 1.00 28.83 388 GLY B C 1
ATOM 7988 O O . GLY B 1 388 ? 111.098 2.901 -26.209 1.00 30.06 388 GLY B O 1
ATOM 7989 N N . SER B 1 389 ? 111.846 4.172 -27.966 1.00 26.66 389 SER B N 1
ATOM 7990 C CA . SER B 1 389 ? 110.951 5.282 -27.653 1.00 24.86 389 SER B CA 1
ATOM 7991 C C . SER B 1 389 ? 109.594 5.177 -28.359 1.00 24.81 389 SER B C 1
ATOM 7992 O O . SER B 1 389 ? 109.406 4.303 -29.215 1.00 23.41 389 SER B O 1
ATOM 7995 N N . CYS B 1 390 ? 108.680 6.101 -28.045 1.00 27.09 390 CYS B N 1
ATOM 7996 C CA . CYS B 1 390 ? 107.442 6.199 -28.853 1.00 25.82 390 CYS B CA 1
ATOM 7997 C C . CYS B 1 390 ? 107.775 6.321 -30.317 1.00 25.47 390 CYS B C 1
ATOM 7998 O O . CYS B 1 390 ? 107.159 5.666 -31.145 1.00 27.56 390 CYS B O 1
ATOM 8001 N N . ALA B 1 391 ? 108.709 7.201 -30.645 1.00 26.60 391 ALA B N 1
ATOM 8002 C CA . ALA B 1 391 ? 109.049 7.455 -32.024 1.00 25.81 391 ALA B CA 1
ATOM 8003 C C . ALA B 1 391 ? 109.490 6.222 -32.754 1.00 27.33 391 ALA B C 1
ATOM 8004 O O . ALA B 1 391 ? 109.323 6.157 -33.975 1.00 25.68 391 ALA B O 1
ATOM 8006 N N . SER B 1 392 ? 110.087 5.252 -32.045 1.00 25.66 392 SER B N 1
ATOM 8007 C CA . SER B 1 392 ? 110.631 4.057 -32.741 1.00 24.61 392 SER B CA 1
ATOM 8008 C C . SER B 1 392 ? 109.570 3.128 -33.344 1.00 24.49 392 SER B C 1
ATOM 8009 O O . SER B 1 392 ? 109.883 2.162 -34.012 1.00 23.99 392 SER B O 1
ATOM 8012 N N . CYS B 1 393 ? 108.325 3.485 -33.140 1.00 26.71 393 CYS B N 1
ATOM 8013 C CA . CYS B 1 393 ? 107.180 2.713 -33.611 1.00 24.55 393 CYS B CA 1
ATOM 8014 C C . CYS B 1 393 ? 106.233 3.664 -34.329 1.00 24.44 393 CYS B C 1
ATOM 8015 O O . CYS B 1 393 ? 106.077 3.564 -35.529 1.00 23.11 393 CYS B O 1
ATOM 8018 N N . HIS B 1 394 ? 105.640 4.605 -33.587 1.00 24.17 394 HIS B N 1
ATOM 8019 C CA . HIS B 1 394 ? 104.675 5.570 -34.146 1.00 23.27 394 HIS B CA 1
ATOM 8020 C C . HIS B 1 394 ? 105.228 6.512 -35.220 1.00 23.92 394 HIS B C 1
ATOM 8021 O O . HIS B 1 394 ? 104.551 6.853 -36.177 1.00 26.26 394 HIS B O 1
ATOM 8028 N N . GLY B 1 395 ? 106.461 6.939 -35.102 1.00 25.18 395 GLY B N 1
ATOM 8029 C CA . GLY B 1 395 ? 107.074 7.730 -36.158 1.00 22.46 395 GLY B CA 1
ATOM 8030 C C . GLY B 1 395 ? 107.616 8.998 -35.530 1.00 25.01 395 GLY B C 1
ATOM 8031 O O . GLY B 1 395 ? 107.341 9.253 -34.364 1.00 26.11 395 GLY B O 1
ATOM 8032 N N . VAL B 1 396 ? 108.398 9.755 -36.300 1.00 24.42 396 VAL B N 1
ATOM 8033 C CA . VAL B 1 396 ? 109.102 10.961 -35.829 1.00 26.42 396 VAL B CA 1
ATOM 8034 C C . VAL B 1 396 ? 108.332 12.225 -36.228 1.00 26.63 396 VAL B C 1
ATOM 8035 O O . VAL B 1 396 ? 108.060 12.470 -37.415 1.00 26.19 396 VAL B O 1
ATOM 8039 N N . TYR B 1 397 ? 108.002 13.029 -35.211 1.00 25.34 397 TYR B N 1
ATOM 8040 C CA . TYR B 1 397 ? 107.189 14.200 -35.381 1.00 24.45 397 TYR B CA 1
ATOM 8041 C C . TYR B 1 397 ? 107.926 15.488 -35.222 1.00 24.58 397 TYR B C 1
ATOM 8042 O O . TYR B 1 397 ? 107.476 16.489 -35.740 1.00 25.59 397 TYR B O 1
ATOM 8051 N N . SER B 1 398 ? 108.983 15.490 -34.391 1.00 24.20 398 SER B N 1
ATOM 8052 C CA . SER B 1 398 ? 109.663 16.738 -34.052 1.00 25.42 398 SER B CA 1
ATOM 8053 C C . SER B 1 398 ? 110.508 17.137 -35.272 1.00 26.58 398 SER B C 1
ATOM 8054 O O . SER B 1 398 ? 111.282 16.297 -35.767 1.00 25.55 398 SER B O 1
ATOM 8057 N N . PRO B 1 399 ? 110.351 18.385 -35.761 1.00 25.80 399 PRO B N 1
ATOM 8058 C CA . PRO B 1 399 ? 111.103 18.726 -36.978 1.00 26.73 399 PRO B CA 1
ATOM 8059 C C . PRO B 1 399 ? 112.588 18.653 -36.687 1.00 28.82 399 PRO B C 1
ATOM 8060 O O . PRO B 1 399 ? 113.371 18.332 -37.591 1.00 29.78 399 PRO B O 1
ATOM 8064 N N . ARG B 1 400 ? 112.959 18.869 -35.418 1.00 27.71 400 ARG B N 1
ATOM 8065 C CA . ARG B 1 400 ? 114.379 18.767 -35.025 1.00 32.01 400 ARG B CA 1
ATOM 8066 C C . ARG B 1 400 ? 114.892 17.355 -35.257 1.00 30.68 400 ARG B C 1
ATOM 8067 O O . ARG B 1 400 ? 115.948 17.148 -35.890 1.00 33.63 400 ARG B O 1
ATOM 8075 N N . HIS B 1 401 ? 114.142 16.382 -34.740 1.00 29.59 401 HIS B N 1
ATOM 8076 C CA . HIS B 1 401 ? 114.537 14.997 -34.868 1.00 27.94 401 HIS B CA 1
ATOM 8077 C C . HIS B 1 401 ? 114.356 14.500 -36.275 1.00 29.14 401 HIS B C 1
ATOM 8078 O O . HIS B 1 401 ? 115.168 13.680 -36.734 1.00 29.24 401 HIS B O 1
ATOM 8085 N N . ALA B 1 402 ? 113.340 14.999 -36.995 1.00 26.78 402 ALA B N 1
ATOM 8086 C CA . ALA B 1 402 ? 113.209 14.611 -38.416 1.00 27.63 402 ALA B CA 1
ATOM 8087 C C . ALA B 1 402 ? 114.423 14.919 -39.318 1.00 28.79 402 ALA B C 1
ATOM 8088 O O . ALA B 1 402 ? 114.617 14.193 -40.280 1.00 29.13 402 ALA B O 1
ATOM 8090 N N . ALA B 1 403 ? 115.216 15.957 -38.965 1.00 29.44 403 ALA B N 1
ATOM 8091 C CA . ALA B 1 403 ? 116.422 16.423 -39.705 1.00 31.03 403 ALA B CA 1
ATOM 8092 C C . ALA B 1 403 ? 117.671 15.661 -39.323 1.00 30.55 403 ALA B C 1
ATOM 8093 O O . ALA B 1 403 ? 118.665 15.759 -40.006 1.00 32.58 403 ALA B O 1
ATOM 8095 N N . ASP B 1 404 ? 117.567 14.873 -38.254 1.00 31.94 404 ASP B N 1
ATOM 8096 C CA . ASP B 1 404 ? 118.656 14.090 -37.655 1.00 31.14 404 ASP B CA 1
ATOM 8097 C C . ASP B 1 404 ? 118.630 12.612 -38.107 1.00 30.68 404 ASP B C 1
ATOM 8098 O O . ASP B 1 404 ? 117.777 11.844 -37.643 1.00 29.40 404 ASP B O 1
ATOM 8103 N N . PRO B 1 405 ? 119.551 12.202 -39.008 1.00 29.72 405 PRO B N 1
ATOM 8104 C CA . PRO B 1 405 ? 119.645 10.786 -39.432 1.00 29.48 405 PRO B CA 1
ATOM 8105 C C . PRO B 1 405 ? 119.838 9.789 -38.276 1.00 29.03 405 PRO B C 1
ATOM 8106 O O . PRO B 1 405 ? 119.720 8.583 -38.476 1.00 29.31 405 PRO B O 1
ATOM 8110 N N . ASN B 1 406 ? 120.090 10.272 -37.054 1.00 28.32 406 ASN B N 1
ATOM 8111 C CA . ASN B 1 406 ? 120.057 9.336 -35.946 1.00 28.40 406 ASN B CA 1
ATOM 8112 C C . ASN B 1 406 ? 118.602 8.977 -35.615 1.00 30.02 406 ASN B C 1
ATOM 8113 O O . ASN B 1 406 ? 118.355 8.032 -34.869 1.00 31.82 406 ASN B O 1
ATOM 8118 N N . TYR B 1 407 ? 117.676 9.761 -36.143 1.00 31.55 407 TYR B N 1
ATOM 8119 C CA . TYR B 1 407 ? 116.230 9.609 -35.864 1.00 31.10 407 TYR B CA 1
ATOM 8120 C C . TYR B 1 407 ? 115.433 9.168 -37.118 1.00 33.62 407 TYR B C 1
ATOM 8121 O O . TYR B 1 407 ? 114.709 8.163 -37.079 1.00 32.80 407 TYR B O 1
ATOM 8130 N N . LEU B 1 408 ? 115.639 9.862 -38.237 1.00 31.85 408 LEU B N 1
ATOM 8131 C CA . LEU B 1 408 ? 114.934 9.586 -39.475 1.00 29.67 408 LEU B CA 1
ATOM 8132 C C . LEU B 1 408 ? 115.905 9.746 -40.608 1.00 29.19 408 LEU B C 1
ATOM 8133 O O . LEU B 1 408 ? 116.702 10.680 -40.566 1.00 28.14 408 LEU B O 1
ATOM 8138 N N . PRO B 1 409 ? 115.782 8.898 -41.655 1.00 27.77 409 PRO B N 1
ATOM 8139 C CA . PRO B 1 409 ? 116.723 9.023 -42.759 1.00 29.46 409 PRO B CA 1
ATOM 8140 C C . PRO B 1 409 ? 116.389 10.132 -43.728 1.00 29.01 409 PRO B C 1
ATOM 8141 O O . PRO B 1 409 ? 117.173 10.418 -44.587 1.00 28.51 409 PRO B O 1
ATOM 8145 N N . ASP B 1 410 ? 115.209 10.727 -43.627 1.00 28.81 410 ASP B N 1
ATOM 8146 C CA . ASP B 1 410 ? 114.780 11.676 -44.643 1.00 28.51 410 ASP B CA 1
ATOM 8147 C C . ASP B 1 410 ? 113.734 12.499 -43.974 1.00 27.96 410 ASP B C 1
ATOM 8148 O O . ASP B 1 410 ? 112.711 11.933 -43.556 1.00 28.06 410 ASP B O 1
ATOM 8153 N N . PRO B 1 411 ? 113.955 13.826 -43.884 1.00 26.87 411 PRO B N 1
ATOM 8154 C CA . PRO B 1 411 ? 113.019 14.729 -43.223 1.00 25.39 411 PRO B CA 1
ATOM 8155 C C . PRO B 1 411 ? 111.627 14.654 -43.869 1.00 25.02 411 PRO B C 1
ATOM 8156 O O . PRO B 1 411 ? 110.609 14.971 -43.180 1.00 22.34 411 PRO B O 1
ATOM 8160 N N . ARG B 1 412 ? 111.541 14.245 -45.151 1.00 23.82 412 ARG B N 1
ATOM 8161 C CA . ARG B 1 412 ? 110.186 14.169 -45.795 1.00 22.98 412 ARG B CA 1
ATOM 8162 C C . ARG B 1 412 ? 109.335 13.065 -45.145 1.00 22.64 412 ARG B C 1
ATOM 8163 O O . ARG B 1 412 ? 108.096 12.974 -45.384 1.00 23.06 412 ARG B O 1
ATOM 8171 N N . LEU B 1 413 ? 109.972 12.215 -44.340 1.00 21.50 413 LEU B N 1
ATOM 8172 C CA . LEU B 1 413 ? 109.234 11.130 -43.652 1.00 21.32 413 LEU B CA 1
ATOM 8173 C C . LEU B 1 413 ? 108.656 11.529 -42.307 1.00 21.34 413 LEU B C 1
ATOM 8174 O O . LEU B 1 413 ? 108.158 10.678 -41.564 1.00 22.64 413 LEU B O 1
ATOM 8179 N N . LYS B 1 414 ? 108.708 12.812 -41.982 1.00 20.34 414 LYS B N 1
ATOM 8180 C CA . LYS B 1 414 ? 108.212 13.262 -40.682 1.00 21.33 414 LYS B CA 1
ATOM 8181 C C . LYS B 1 414 ? 106.776 12.796 -40.558 1.00 23.14 414 LYS B C 1
ATOM 8182 O O . LYS B 1 414 ? 105.992 13.027 -41.481 1.00 23.10 414 LYS B O 1
ATOM 8188 N N . GLY B 1 415 ? 106.427 12.191 -39.426 1.00 22.64 415 GLY B N 1
ATOM 8189 C CA . GLY B 1 415 ? 105.032 11.757 -39.177 1.00 21.24 415 GLY B CA 1
ATOM 8190 C C . GLY B 1 415 ? 104.583 10.445 -39.826 1.00 20.67 415 GLY B C 1
ATOM 8191 O O . GLY B 1 415 ? 103.552 9.895 -39.446 1.00 20.08 415 GLY B O 1
ATOM 8192 N N . VAL B 1 416 ? 105.385 9.893 -40.742 1.00 20.90 416 VAL B N 1
ATOM 8193 C CA . VAL B 1 416 ? 104.988 8.633 -41.413 1.00 20.84 416 VAL B CA 1
ATOM 8194 C C . VAL B 1 416 ? 104.852 7.476 -40.358 1.00 20.91 416 VAL B C 1
ATOM 8195 O O . VAL B 1 416 ? 105.739 7.293 -39.488 1.00 19.22 416 VAL B O 1
ATOM 8199 N N . ALA B 1 417 ? 103.746 6.743 -40.407 1.00 17.21 417 ALA B N 1
ATOM 8200 C CA . ALA B 1 417 ? 103.559 5.551 -39.579 1.00 17.86 417 ALA B CA 1
ATOM 8201 C C . ALA B 1 417 ? 103.709 4.293 -40.402 1.00 17.99 417 ALA B C 1
ATOM 8202 O O . ALA B 1 417 ? 102.861 3.996 -41.226 1.00 17.94 417 ALA B O 1
ATOM 8204 N N . ALA B 1 418 ? 104.822 3.587 -40.269 1.00 17.48 418 ALA B N 1
ATOM 8205 C CA . ALA B 1 418 ? 105.083 2.459 -41.158 1.00 16.96 418 ALA B CA 1
ATOM 8206 C C . ALA B 1 418 ? 105.761 1.352 -40.420 1.00 17.81 418 ALA B C 1
ATOM 8207 O O . ALA B 1 418 ? 106.729 0.747 -40.926 1.00 19.04 418 ALA B O 1
ATOM 8209 N N . VAL B 1 419 ? 105.256 1.119 -39.209 1.00 17.77 419 VAL B N 1
ATOM 8210 C CA . VAL B 1 419 ? 105.687 0.037 -38.359 1.00 19.27 419 VAL B CA 1
ATOM 8211 C C . VAL B 1 419 ? 104.536 -0.798 -37.908 1.00 20.21 419 VAL B C 1
ATOM 8212 O O . VAL B 1 419 ? 103.639 -0.310 -37.202 1.00 22.80 419 VAL B O 1
ATOM 8216 N N . VAL B 1 420 ? 104.563 -2.071 -38.288 1.00 18.64 420 VAL B N 1
ATOM 8217 C CA . VAL B 1 420 ? 103.622 -3.020 -37.727 1.00 19.63 420 VAL B CA 1
ATOM 8218 C C . VAL B 1 420 ? 104.419 -3.704 -36.605 1.00 21.67 420 VAL B C 1
ATOM 8219 O O . VAL B 1 420 ? 105.409 -4.382 -36.848 1.00 22.71 420 VAL B O 1
ATOM 8223 N N . THR B 1 421 ? 103.946 -3.534 -35.391 1.00 21.25 421 THR B N 1
ATOM 8224 C CA . THR B 1 421 ? 104.661 -4.089 -34.252 1.00 22.22 421 THR B CA 1
ATOM 8225 C C . THR B 1 421 ? 104.282 -5.554 -34.023 1.00 21.47 421 THR B C 1
ATOM 8226 O O . THR B 1 421 ? 103.088 -5.866 -33.900 1.00 22.14 421 THR B O 1
ATOM 8230 N N . PRO B 1 422 ? 105.287 -6.456 -33.876 1.00 23.28 422 PRO B N 1
ATOM 8231 C CA . PRO B 1 422 ? 104.883 -7.852 -33.690 1.00 22.60 422 PRO B CA 1
ATOM 8232 C C . PRO B 1 422 ? 103.994 -8.012 -32.481 1.00 23.56 422 PRO B C 1
ATOM 8233 O O . PRO B 1 422 ? 104.233 -7.363 -31.473 1.00 23.05 422 PRO B O 1
ATOM 8237 N N . ILE B 1 423 ? 103.006 -8.905 -32.580 1.00 22.47 423 ILE B N 1
ATOM 8238 C CA . ILE B 1 423 ? 102.110 -9.225 -31.463 1.00 24.38 423 ILE B CA 1
ATOM 8239 C C . ILE B 1 423 ? 102.834 -9.658 -30.164 1.00 23.78 423 ILE B C 1
ATOM 8240 O O . ILE B 1 423 ? 102.406 -9.291 -29.097 1.00 23.03 423 ILE B O 1
ATOM 8245 N N . GLU B 1 424 ? 103.961 -10.372 -30.274 1.00 27.75 424 GLU B N 1
ATOM 8246 C CA . GLU B 1 424 ? 104.835 -10.643 -29.085 1.00 29.12 424 GLU B CA 1
ATOM 8247 C C . GLU B 1 424 ? 105.279 -9.373 -28.321 1.00 30.18 424 GLU B C 1
ATOM 8248 O O . GLU B 1 424 ? 105.646 -9.443 -27.120 1.00 27.12 424 GLU B O 1
ATOM 8254 N N . THR B 1 425 ? 105.312 -8.226 -29.007 1.00 25.59 425 THR B N 1
ATOM 8255 C CA . THR B 1 425 ? 105.710 -7.039 -28.266 1.00 26.92 425 THR B CA 1
ATOM 8256 C C . THR B 1 425 ? 104.531 -6.153 -27.932 1.00 25.96 425 THR B C 1
ATOM 8257 O O . THR B 1 425 ? 104.380 -5.736 -26.791 1.00 22.71 425 THR B O 1
ATOM 8261 N N . ILE B 1 426 ? 103.619 -5.965 -28.904 1.00 23.59 426 ILE B N 1
ATOM 8262 C CA . ILE B 1 426 ? 102.510 -5.093 -28.619 1.00 23.21 426 ILE B CA 1
ATOM 8263 C C . ILE B 1 426 ? 101.528 -5.709 -27.642 1.00 23.03 426 ILE B C 1
ATOM 8264 O O . ILE B 1 426 ? 101.032 -4.991 -26.743 1.00 23.07 426 ILE B O 1
ATOM 8269 N N . ARG B 1 427 ? 101.250 -6.998 -27.827 1.00 21.52 427 ARG B N 1
ATOM 8270 C CA . ARG B 1 427 ? 100.375 -7.811 -26.955 1.00 24.39 427 ARG B CA 1
ATOM 8271 C C . ARG B 1 427 ? 99.008 -7.248 -26.561 1.00 24.32 427 ARG B C 1
ATOM 8272 O O . ARG B 1 427 ? 98.468 -7.542 -25.479 1.00 21.71 427 ARG B O 1
ATOM 8280 N N . THR B 1 428 ? 98.421 -6.481 -27.478 1.00 22.63 428 THR B N 1
ATOM 8281 C CA . THR B 1 428 ? 97.070 -6.013 -27.292 1.00 22.36 428 THR B CA 1
ATOM 8282 C C . THR B 1 428 ? 96.187 -7.160 -27.757 1.00 23.22 428 THR B C 1
ATOM 8283 O O . THR B 1 428 ? 96.710 -8.153 -28.267 1.00 21.49 428 THR B O 1
ATOM 8287 N N . ASP B 1 429 ? 94.870 -7.056 -27.549 1.00 22.13 429 ASP B N 1
ATOM 8288 C CA . ASP B 1 429 ? 93.961 -8.132 -27.860 1.00 24.33 429 ASP B CA 1
ATOM 8289 C C . ASP B 1 429 ? 94.230 -8.758 -29.227 1.00 24.54 429 ASP B C 1
ATOM 8290 O O . ASP B 1 429 ? 94.309 -8.059 -30.247 1.00 24.73 429 ASP B O 1
ATOM 8295 N N . PRO B 1 430 ? 94.514 -10.072 -29.235 1.00 23.37 430 PRO B N 1
ATOM 8296 C CA . PRO B 1 430 ? 95.057 -10.704 -30.433 1.00 22.62 430 PRO B CA 1
ATOM 8297 C C . PRO B 1 430 ? 93.982 -11.218 -31.410 1.00 20.54 430 PRO B C 1
ATOM 8298 O O . PRO B 1 430 ? 94.304 -11.693 -32.457 1.00 21.74 430 PRO B O 1
ATOM 8302 N N . ARG B 1 431 ? 92.723 -11.164 -31.053 1.00 20.67 431 ARG B N 1
ATOM 8303 C CA . ARG B 1 431 ? 91.721 -11.741 -31.948 1.00 19.87 431 ARG B CA 1
ATOM 8304 C C . ARG B 1 431 ? 91.766 -11.157 -33.334 1.00 20.20 431 ARG B C 1
ATOM 8305 O O . ARG B 1 431 ? 91.582 -11.880 -34.310 1.00 22.05 431 ARG B O 1
ATOM 8313 N N . ARG B 1 432 ? 91.957 -9.840 -33.443 1.00 19.82 432 ARG B N 1
ATOM 8314 C CA . ARG B 1 432 ? 91.936 -9.182 -34.769 1.00 19.75 432 ARG B CA 1
ATOM 8315 C C . ARG B 1 432 ? 93.020 -9.703 -35.714 1.00 22.92 432 ARG B C 1
ATOM 8316 O O . ARG B 1 432 ? 92.810 -9.864 -36.923 1.00 23.00 432 ARG B O 1
ATOM 8324 N N . MET B 1 433 ? 94.202 -9.934 -35.172 1.00 24.65 433 MET B N 1
ATOM 8325 C CA . MET B 1 433 ? 95.297 -10.250 -36.044 1.00 29.16 433 MET B CA 1
ATOM 8326 C C . MET B 1 433 ? 95.200 -11.663 -36.667 1.00 30.53 433 MET B C 1
ATOM 8327 O O . MET B 1 433 ? 95.927 -11.978 -37.600 1.00 36.23 433 MET B O 1
ATOM 8332 N N . ARG B 1 434 ? 94.231 -12.445 -36.225 1.00 30.91 434 ARG B N 1
ATOM 8333 C CA . ARG B 1 434 ? 93.902 -13.726 -36.811 1.00 32.54 434 ARG B CA 1
ATOM 8334 C C . ARG B 1 434 ? 92.897 -13.676 -37.993 1.00 32.93 434 ARG B C 1
ATOM 8335 O O . ARG B 1 434 ? 92.694 -14.691 -38.658 1.00 31.66 434 ARG B O 1
ATOM 8343 N N . LEU B 1 435 ? 92.275 -12.528 -38.261 1.00 25.18 435 LEU B N 1
ATOM 8344 C CA . LEU B 1 435 ? 91.368 -12.385 -39.407 1.00 27.49 435 LEU B CA 1
ATOM 8345 C C . LEU B 1 435 ? 91.839 -13.159 -40.665 1.00 29.59 435 LEU B C 1
ATOM 8346 O O . LEU B 1 435 ? 91.123 -14.034 -41.168 1.00 31.90 435 LEU B O 1
ATOM 8351 N N . MET B 1 436 ? 93.011 -12.840 -41.182 1.00 25.97 436 MET B N 1
ATOM 8352 C CA . MET B 1 436 ? 93.375 -13.527 -42.414 1.00 26.63 436 MET B CA 1
ATOM 8353 C C . MET B 1 436 ? 94.627 -14.358 -42.193 1.00 26.06 436 MET B C 1
ATOM 8354 O O . MET B 1 436 ? 95.480 -14.464 -43.084 1.00 28.03 436 MET B O 1
ATOM 8359 N N . ALA B 1 437 ? 94.749 -14.937 -40.995 1.00 24.26 437 ALA B N 1
ATOM 8360 C CA . ALA B 1 437 ? 95.913 -15.751 -40.682 1.00 25.75 437 ALA B CA 1
ATOM 8361 C C . ALA B 1 437 ? 96.076 -16.979 -41.614 1.00 25.70 437 ALA B C 1
ATOM 8362 O O . ALA B 1 437 ? 97.187 -17.443 -41.862 1.00 28.89 437 ALA B O 1
ATOM 8364 N N . ASP B 1 438 ? 94.978 -17.498 -42.128 1.00 25.52 438 ASP B N 1
ATOM 8365 C CA . ASP B 1 438 ? 94.985 -18.753 -42.879 1.00 23.02 438 ASP B CA 1
ATOM 8366 C C . ASP B 1 438 ? 95.457 -18.532 -44.312 1.00 22.06 438 ASP B C 1
ATOM 8367 O O . ASP B 1 438 ? 94.850 -17.723 -45.097 1.00 20.44 438 ASP B O 1
ATOM 8372 N N . GLU B 1 439 ? 96.469 -19.278 -44.698 1.00 19.33 439 GLU B N 1
ATOM 8373 C CA . GLU B 1 439 ? 96.891 -19.269 -46.069 1.00 20.44 439 GLU B CA 1
ATOM 8374 C C . GLU B 1 439 ? 95.745 -19.408 -47.133 1.00 20.19 439 GLU B C 1
ATOM 8375 O O . GLU B 1 439 ? 95.794 -18.740 -48.148 1.00 18.55 439 GLU B O 1
ATOM 8381 N N . ARG B 1 440 ? 94.776 -20.303 -46.947 1.00 19.82 440 ARG B N 1
ATOM 8382 C CA . ARG B 1 440 ? 93.706 -20.465 -47.972 1.00 20.65 440 ARG B CA 1
ATOM 8383 C C . ARG B 1 440 ? 92.966 -19.129 -48.191 1.00 19.78 440 ARG B C 1
ATOM 8384 O O . ARG B 1 440 ? 92.546 -18.835 -49.316 1.00 20.70 440 ARG B O 1
ATOM 8392 N N . GLN B 1 441 ? 92.758 -18.378 -47.099 1.00 18.92 441 GLN B N 1
ATOM 8393 C CA . GLN B 1 441 ? 92.071 -17.104 -47.198 1.00 20.04 441 GLN B CA 1
ATOM 8394 C C . GLN B 1 441 ? 92.902 -16.080 -47.915 1.00 19.18 441 GLN B C 1
ATOM 8395 O O . GLN B 1 441 ? 92.374 -15.368 -48.741 1.00 20.37 441 GLN B O 1
ATOM 8401 N N A ARG B 1 442 ? 94.169 -15.942 -47.529 0.50 18.22 442 ARG B N 1
ATOM 8402 N N B ARG B 1 442 ? 94.172 -15.954 -47.545 0.50 18.32 442 ARG B N 1
ATOM 8403 C CA A ARG B 1 442 ? 95.054 -15.011 -48.209 0.50 18.34 442 ARG B CA 1
ATOM 8404 C CA B ARG B 1 442 ? 95.052 -15.016 -48.219 0.50 18.50 442 ARG B CA 1
ATOM 8405 C C A ARG B 1 442 ? 95.193 -15.361 -49.692 0.50 18.90 442 ARG B C 1
ATOM 8406 C C B ARG B 1 442 ? 95.255 -15.360 -49.690 0.50 19.05 442 ARG B C 1
ATOM 8407 O O A ARG B 1 442 ? 95.170 -14.463 -50.539 0.50 19.35 442 ARG B O 1
ATOM 8408 O O B ARG B 1 442 ? 95.357 -14.452 -50.528 0.50 19.71 442 ARG B O 1
ATOM 8423 N N . ARG B 1 443 ? 95.263 -16.652 -50.006 1.00 16.65 443 ARG B N 1
ATOM 8424 C CA . ARG B 1 443 ? 95.393 -17.069 -51.397 1.00 17.28 443 ARG B CA 1
ATOM 8425 C C . ARG B 1 443 ? 94.148 -16.715 -52.272 1.00 16.13 443 ARG B C 1
ATOM 8426 O O . ARG B 1 443 ? 94.319 -16.309 -53.431 1.00 16.64 443 ARG B O 1
ATOM 8434 N N . ALA B 1 444 ? 92.952 -16.799 -51.694 1.00 15.31 444 ALA B N 1
ATOM 8435 C CA . ALA B 1 444 ? 91.750 -16.479 -52.409 1.00 15.78 444 ALA B CA 1
ATOM 8436 C C . ALA B 1 444 ? 91.773 -14.974 -52.795 1.00 16.46 444 ALA B C 1
ATOM 8437 O O . ALA B 1 444 ? 91.479 -14.604 -53.951 1.00 15.74 444 ALA B O 1
ATOM 8439 N N . TRP B 1 445 ? 92.148 -14.139 -51.824 1.00 15.83 445 TRP B N 1
ATOM 8440 C CA . TRP B 1 445 ? 92.351 -12.715 -52.016 1.00 16.04 445 TRP B CA 1
ATOM 8441 C C . TRP B 1 445 ? 93.457 -12.410 -53.070 1.00 17.91 445 TRP B C 1
ATOM 8442 O O . TRP B 1 445 ? 93.271 -11.657 -54.033 1.00 16.77 445 TRP B O 1
ATOM 8453 N N . ASN B 1 446 ? 94.629 -13.002 -52.888 1.00 17.86 446 ASN B N 1
ATOM 8454 C CA . ASN B 1 446 ? 95.810 -12.703 -53.702 1.00 17.23 446 ASN B CA 1
ATOM 8455 C C . ASN B 1 446 ? 95.655 -13.021 -55.172 1.00 17.82 446 ASN B C 1
ATOM 8456 O O . ASN B 1 446 ? 96.393 -12.472 -56.015 1.00 16.91 446 ASN B O 1
ATOM 8461 N N . SER B 1 447 ? 94.726 -13.945 -55.450 1.00 16.62 447 SER B N 1
ATOM 8462 C CA . SER B 1 447 ? 94.493 -14.531 -56.756 1.00 17.56 447 SER B CA 1
ATOM 8463 C C . SER B 1 447 ? 93.339 -13.849 -57.484 1.00 16.64 447 SER B C 1
ATOM 8464 O O . SER B 1 447 ? 92.737 -14.432 -58.378 1.00 17.55 447 SER B O 1
ATOM 8467 N N . GLY B 1 448 ? 92.967 -12.609 -57.120 1.00 16.01 448 GLY B N 1
ATOM 8468 C CA . GLY B 1 448 ? 91.839 -12.091 -57.918 1.00 16.21 448 GLY B CA 1
ATOM 8469 C C . GLY B 1 448 ? 91.766 -10.572 -57.866 1.00 16.26 448 GLY B C 1
ATOM 8470 O O . GLY B 1 448 ? 92.755 -9.919 -57.643 1.00 17.47 448 GLY B O 1
ATOM 8471 N N . TRP B 1 449 ? 90.568 -10.050 -58.037 1.00 14.49 449 TRP B N 1
ATOM 8472 C CA . TRP B 1 449 ? 90.396 -8.605 -58.198 1.00 15.30 449 TRP B CA 1
ATOM 8473 C C . TRP B 1 449 ? 90.847 -7.830 -56.978 1.00 14.74 449 TRP B C 1
ATOM 8474 O O . TRP B 1 449 ? 91.452 -6.790 -57.109 1.00 13.87 449 TRP B O 1
ATOM 8485 N N . TRP B 1 450 ? 90.575 -8.336 -55.752 1.00 13.90 450 TRP B N 1
ATOM 8486 C CA . TRP B 1 450 ? 91.030 -7.619 -54.563 1.00 13.92 450 TRP B CA 1
ATOM 8487 C C . TRP B 1 450 ? 92.483 -7.361 -54.531 1.00 14.71 450 TRP B C 1
ATOM 8488 O O . TRP B 1 450 ? 92.902 -6.329 -54.037 1.00 14.81 450 TRP B O 1
ATOM 8499 N N . ALA B 1 451 ? 93.268 -8.267 -55.104 1.00 14.44 451 ALA B N 1
ATOM 8500 C CA . ALA B 1 451 ? 94.725 -8.082 -55.067 1.00 14.82 451 ALA B CA 1
ATOM 8501 C C . ALA B 1 451 ? 95.167 -7.389 -56.364 1.00 15.12 451 ALA B C 1
ATOM 8502 O O . ALA B 1 451 ? 96.364 -7.317 -56.627 1.00 13.30 451 ALA B O 1
ATOM 8504 N N . TYR B 1 452 ? 94.206 -6.844 -57.138 1.00 14.32 452 TYR B N 1
ATOM 8505 C CA . TYR B 1 452 ? 94.550 -6.208 -58.409 1.00 14.94 452 TYR B CA 1
ATOM 8506 C C . TYR B 1 452 ? 95.276 -7.184 -59.328 1.00 14.56 452 TYR B C 1
ATOM 8507 O O . TYR B 1 452 ? 96.326 -6.840 -59.918 1.00 15.66 452 TYR B O 1
ATOM 8516 N N . ASN B 1 453 ? 94.718 -8.376 -59.475 1.00 15.41 453 ASN B N 1
ATOM 8517 C CA . ASN B 1 453 ? 95.375 -9.408 -60.295 1.00 16.69 453 ASN B CA 1
ATOM 8518 C C . ASN B 1 453 ? 95.276 -9.040 -61.782 1.00 18.70 453 ASN B C 1
ATOM 8519 O O . ASN B 1 453 ? 95.936 -9.667 -62.582 1.00 18.42 453 ASN B O 1
ATOM 8524 N N . ASN B 1 454 ? 94.551 -7.962 -62.135 1.00 17.82 454 ASN B N 1
ATOM 8525 C CA . ASN B 1 454 ? 94.620 -7.432 -63.499 1.00 18.57 454 ASN B CA 1
ATOM 8526 C C . ASN B 1 454 ? 96.010 -6.910 -63.832 1.00 19.35 454 ASN B C 1
ATOM 8527 O O . ASN B 1 454 ? 96.344 -6.744 -65.003 1.00 21.59 454 ASN B O 1
ATOM 8532 N N . LEU B 1 455 ? 96.840 -6.676 -62.821 1.00 16.38 455 LEU B N 1
ATOM 8533 C CA . LEU B 1 455 ? 98.203 -6.239 -63.099 1.00 18.60 455 LEU B CA 1
ATOM 8534 C C . LEU B 1 455 ? 99.152 -7.396 -63.293 1.00 19.13 455 LEU B C 1
ATOM 8535 O O . LEU B 1 455 ? 100.383 -7.175 -63.504 1.00 19.77 455 LEU B O 1
ATOM 8540 N N . SER B 1 456 ? 98.635 -8.638 -63.250 1.00 20.17 456 SER B N 1
ATOM 8541 C CA . SER B 1 456 ? 99.546 -9.761 -63.552 1.00 21.12 456 SER B CA 1
ATOM 8542 C C . SER B 1 456 ? 99.947 -9.721 -65.021 1.00 21.89 456 SER B C 1
ATOM 8543 O O . SER B 1 456 ? 99.117 -9.409 -65.859 1.00 21.27 456 SER B O 1
ATOM 8546 N N . PRO B 1 457 ? 101.203 -10.043 -65.350 1.00 20.95 457 PRO B N 1
ATOM 8547 C CA . PRO B 1 457 ? 101.477 -10.149 -66.779 1.00 23.63 457 PRO B CA 1
ATOM 8548 C C . PRO B 1 457 ? 100.708 -11.326 -67.432 1.00 29.12 457 PRO B C 1
ATOM 8549 O O . PRO B 1 457 ? 100.473 -11.318 -68.652 1.00 33.11 457 PRO B O 1
ATOM 8553 N N . SER B 1 458 ? 100.289 -12.319 -66.654 1.00 28.06 458 SER B N 1
ATOM 8554 C CA . SER B 1 458 ? 99.475 -13.375 -67.281 1.00 29.86 458 SER B CA 1
ATOM 8555 C C . SER B 1 458 ? 97.977 -13.116 -67.322 1.00 30.44 458 SER B C 1
ATOM 8556 O O . SER B 1 458 ? 97.230 -13.948 -67.847 1.00 27.06 458 SER B O 1
ATOM 8559 N N . TRP B 1 459 ? 97.516 -11.981 -66.797 1.00 27.68 459 TRP B N 1
ATOM 8560 C CA . TRP B 1 459 ? 96.093 -11.722 -66.800 1.00 29.10 459 TRP B CA 1
ATOM 8561 C C . TRP B 1 459 ? 95.751 -11.370 -68.169 1.00 33.58 459 TRP B C 1
ATOM 8562 O O . TRP B 1 459 ? 96.344 -10.444 -68.772 1.00 34.13 459 TRP B O 1
ATOM 8573 N N . THR B 1 460 ? 94.825 -12.160 -68.685 1.00 32.27 460 THR B N 1
ATOM 8574 C CA . THR B 1 460 ? 93.934 -11.659 -69.697 1.00 39.44 460 THR B CA 1
ATOM 8575 C C . THR B 1 460 ? 92.587 -11.293 -69.021 1.00 37.87 460 THR B C 1
ATOM 8576 O O . THR B 1 460 ? 92.103 -12.022 -68.147 1.00 45.58 460 THR B O 1
ATOM 8580 N N . GLY B 1 461 ? 92.034 -10.156 -69.396 1.00 35.67 461 GLY B N 1
ATOM 8581 C CA . GLY B 1 461 ? 90.673 -9.781 -69.113 1.00 31.47 461 GLY B CA 1
ATOM 8582 C C . GLY B 1 461 ? 89.933 -10.284 -67.910 1.00 27.08 461 GLY B C 1
ATOM 8583 O O . GLY B 1 461 ? 90.281 -11.279 -67.273 1.00 27.46 461 GLY B O 1
ATOM 8584 N N . TYR B 1 462 ? 88.866 -9.583 -67.605 1.00 26.39 462 TYR B N 1
ATOM 8585 C CA . TYR B 1 462 ? 87.937 -10.100 -66.644 1.00 25.60 462 TYR B CA 1
ATOM 8586 C C . TYR B 1 462 ? 87.319 -11.404 -67.159 1.00 23.53 462 TYR B C 1
ATOM 8587 O O . TYR B 1 462 ? 86.808 -11.468 -68.238 1.00 22.96 462 TYR B O 1
ATOM 8596 N N . PRO B 1 463 ? 87.396 -12.464 -66.365 1.00 23.20 463 PRO B N 1
ATOM 8597 C CA . PRO B 1 463 ? 86.672 -13.685 -66.648 1.00 21.93 463 PRO B CA 1
ATOM 8598 C C . PRO B 1 463 ? 85.211 -13.343 -66.846 1.00 21.12 463 PRO B C 1
ATOM 8599 O O . PRO B 1 463 ? 84.791 -12.261 -66.443 1.00 22.81 463 PRO B O 1
ATOM 8603 N N . SER B 1 464 ? 84.443 -14.261 -67.439 1.00 21.83 464 SER B N 1
ATOM 8604 C CA . SER B 1 464 ? 83.020 -13.989 -67.717 1.00 22.69 464 SER B CA 1
ATOM 8605 C C . SER B 1 464 ? 82.177 -13.834 -66.456 1.00 21.56 464 SER B C 1
ATOM 8606 O O . SER B 1 464 ? 82.318 -14.581 -65.454 1.00 18.12 464 SER B O 1
ATOM 8609 N N . ASP B 1 465 ? 81.275 -12.866 -66.537 1.00 22.18 465 ASP B N 1
ATOM 8610 C CA . ASP B 1 465 ? 80.408 -12.430 -65.475 1.00 21.94 465 ASP B CA 1
ATOM 8611 C C . ASP B 1 465 ? 79.162 -13.331 -65.555 1.00 23.17 465 ASP B C 1
ATOM 8612 O O . ASP B 1 465 ? 78.035 -12.928 -66.004 1.00 22.32 465 ASP B O 1
ATOM 8617 N N . ASN B 1 466 ? 79.320 -14.585 -65.188 1.00 21.67 466 ASN B N 1
ATOM 8618 C CA . ASN B 1 466 ? 78.088 -15.431 -65.216 1.00 23.43 466 ASN B CA 1
ATOM 8619 C C . ASN B 1 466 ? 78.256 -16.510 -64.211 1.00 21.00 466 ASN B C 1
ATOM 8620 O O . ASN B 1 466 ? 79.378 -16.917 -63.932 1.00 20.12 466 ASN B O 1
ATOM 8625 N N . ILE B 1 467 ? 77.171 -16.827 -63.558 1.00 21.11 467 ILE B N 1
ATOM 8626 C CA . ILE B 1 467 ? 77.106 -17.827 -62.453 1.00 20.07 467 ILE B CA 1
ATOM 8627 C C . ILE B 1 467 ? 77.695 -19.201 -62.844 1.00 19.20 467 ILE B C 1
ATOM 8628 O O . ILE B 1 467 ? 78.557 -19.735 -62.119 1.00 19.28 467 ILE B O 1
ATOM 8633 N N . VAL B 1 468 ? 77.304 -19.715 -64.008 1.00 17.69 468 VAL B N 1
ATOM 8634 C CA . VAL B 1 468 ? 77.857 -20.997 -64.528 1.00 17.73 468 VAL B CA 1
ATOM 8635 C C . VAL B 1 468 ? 79.392 -20.986 -64.578 1.00 19.28 468 VAL B C 1
ATOM 8636 O O . VAL B 1 468 ? 80.036 -21.877 -64.030 1.00 18.43 468 VAL B O 1
ATOM 8640 N N . ALA B 1 469 ? 79.970 -19.930 -65.176 1.00 17.81 469 ALA B N 1
ATOM 8641 C CA . ALA B 1 469 ? 81.416 -19.874 -65.356 1.00 17.82 469 ALA B CA 1
ATOM 8642 C C . ALA B 1 469 ? 82.078 -19.591 -64.023 1.00 17.90 469 ALA B C 1
ATOM 8643 O O . ALA B 1 469 ? 83.201 -20.011 -63.752 1.00 16.61 469 ALA B O 1
ATOM 8645 N N . SER B 1 470 ? 81.363 -18.904 -63.138 1.00 17.77 470 SER B N 1
ATOM 8646 C CA . SER B 1 470 ? 81.927 -18.588 -61.843 1.00 18.49 470 SER B CA 1
ATOM 8647 C C . SER B 1 470 ? 82.075 -19.924 -61.057 1.00 20.55 470 SER B C 1
ATOM 8648 O O . SER B 1 470 ? 83.088 -20.155 -60.424 1.00 19.50 470 SER B O 1
ATOM 8651 N N . GLU B 1 471 ? 81.051 -20.746 -61.110 1.00 18.96 471 GLU B N 1
ATOM 8652 C CA . GLU B 1 471 ? 81.068 -22.106 -60.561 1.00 20.07 471 GLU B CA 1
ATOM 8653 C C . GLU B 1 471 ? 82.208 -22.967 -61.166 1.00 19.96 471 GLU B C 1
ATOM 8654 O O . GLU B 1 471 ? 82.862 -23.700 -60.389 1.00 20.44 471 GLU B O 1
ATOM 8660 N N . LEU B 1 472 ? 82.486 -22.847 -62.476 1.00 16.95 472 LEU B N 1
ATOM 8661 C CA . LEU B 1 472 ? 83.611 -23.571 -63.105 1.00 17.89 472 LEU B CA 1
ATOM 8662 C C . LEU B 1 472 ? 84.903 -23.144 -62.391 1.00 17.71 472 LEU B C 1
ATOM 8663 O O . LEU B 1 472 ? 85.762 -23.979 -62.037 1.00 16.21 472 LEU B O 1
ATOM 8668 N N . ARG B 1 473 ? 85.063 -21.833 -62.208 1.00 17.04 473 ARG B N 1
ATOM 8669 C CA . ARG B 1 473 ? 86.337 -21.326 -61.735 1.00 18.25 473 ARG B CA 1
ATOM 8670 C C . ARG B 1 473 ? 86.608 -21.587 -60.239 1.00 16.72 473 ARG B C 1
ATOM 8671 O O . ARG B 1 473 ? 87.705 -21.623 -59.832 1.00 14.90 473 ARG B O 1
ATOM 8679 N N . ARG B 1 474 ? 85.572 -21.753 -59.440 1.00 16.94 474 ARG B N 1
ATOM 8680 C CA . ARG B 1 474 ? 85.777 -21.924 -57.992 1.00 17.19 474 ARG B CA 1
ATOM 8681 C C . ARG B 1 474 ? 86.650 -23.137 -57.633 1.00 16.87 474 ARG B C 1
ATOM 8682 O O . ARG B 1 474 ? 87.399 -23.093 -56.665 1.00 15.77 474 ARG B O 1
ATOM 8690 N N . VAL B 1 475 ? 86.519 -24.212 -58.407 1.00 17.22 475 VAL B N 1
ATOM 8691 C CA . VAL B 1 475 ? 87.213 -25.464 -58.100 1.00 16.63 475 VAL B CA 1
ATOM 8692 C C . VAL B 1 475 ? 88.724 -25.305 -58.279 1.00 16.39 475 VAL B C 1
ATOM 8693 O O . VAL B 1 475 ? 89.463 -25.520 -57.336 1.00 17.80 475 VAL B O 1
ATOM 8697 N N . PRO B 1 476 ? 89.214 -24.895 -59.478 1.00 16.51 476 PRO B N 1
ATOM 8698 C CA . PRO B 1 476 ? 90.690 -24.721 -59.496 1.00 16.15 476 PRO B CA 1
ATOM 8699 C C . PRO B 1 476 ? 91.240 -23.602 -58.685 1.00 16.39 476 PRO B C 1
ATOM 8700 O O . PRO B 1 476 ? 92.383 -23.688 -58.248 1.00 16.57 476 PRO B O 1
ATOM 8704 N N . ARG B 1 477 ? 90.414 -22.587 -58.386 1.00 16.50 477 ARG B N 1
ATOM 8705 C CA . ARG B 1 477 ? 90.784 -21.593 -57.399 1.00 16.06 477 ARG B CA 1
ATOM 8706 C C . ARG B 1 477 ? 90.965 -22.222 -55.999 1.00 16.79 477 ARG B C 1
ATOM 8707 O O . ARG B 1 477 ? 92.021 -22.004 -55.361 1.00 18.37 477 ARG B O 1
ATOM 8715 N N . ALA B 1 478 ? 89.967 -23.023 -55.563 1.00 17.02 478 ALA B N 1
ATOM 8716 C CA . ALA B 1 478 ? 90.039 -23.760 -54.250 1.00 17.36 478 ALA B CA 1
ATOM 8717 C C . ALA B 1 478 ? 91.278 -24.608 -54.215 1.00 19.69 478 ALA B C 1
ATOM 8718 O O . ALA B 1 478 ? 91.926 -24.712 -53.181 1.00 21.42 478 ALA B O 1
ATOM 8720 N N . ILE B 1 479 ? 91.617 -25.207 -55.366 1.00 19.37 479 ILE B N 1
ATOM 8721 C CA . ILE B 1 479 ? 92.756 -26.121 -55.453 1.00 20.54 479 ILE B CA 1
ATOM 8722 C C . ILE B 1 479 ? 94.044 -25.331 -55.232 1.00 21.50 479 ILE B C 1
ATOM 8723 O O . ILE B 1 479 ? 94.908 -25.725 -54.386 1.00 21.41 479 ILE B O 1
ATOM 8728 N N . TYR B 1 480 ? 94.181 -24.208 -55.952 1.00 18.94 480 TYR B N 1
ATOM 8729 C CA . TYR B 1 480 ? 95.290 -23.277 -55.673 1.00 19.92 480 TYR B CA 1
ATOM 8730 C C . TYR B 1 480 ? 95.294 -22.830 -54.213 1.00 19.61 480 TYR B C 1
ATOM 8731 O O . TYR B 1 480 ? 96.336 -22.845 -53.560 1.00 19.78 480 TYR B O 1
ATOM 8740 N N . ASN B 1 481 ? 94.134 -22.457 -53.670 1.00 18.13 481 ASN B N 1
ATOM 8741 C CA . ASN B 1 481 ? 94.104 -21.910 -52.307 1.00 19.15 481 ASN B CA 1
ATOM 8742 C C . ASN B 1 481 ? 94.610 -22.949 -51.294 1.00 21.79 481 ASN B C 1
ATOM 8743 O O . ASN B 1 481 ? 95.121 -22.600 -50.222 1.00 21.58 481 ASN B O 1
ATOM 8748 N N . ASN B 1 482 ? 94.411 -24.217 -51.642 1.00 22.04 482 ASN B N 1
ATOM 8749 C CA . ASN B 1 482 ? 94.829 -25.317 -50.787 1.00 26.11 482 ASN B CA 1
ATOM 8750 C C . ASN B 1 482 ? 96.233 -25.913 -51.153 1.00 28.23 482 ASN B C 1
ATOM 8751 O O . ASN B 1 482 ? 96.580 -26.947 -50.659 1.00 37.99 482 ASN B O 1
ATOM 8756 N N . GLY B 1 483 ? 97.055 -25.279 -51.994 1.00 27.79 483 GLY B N 1
ATOM 8757 C CA . GLY B 1 483 ? 98.438 -25.730 -52.186 1.00 25.86 483 GLY B CA 1
ATOM 8758 C C . GLY B 1 483 ? 98.719 -26.233 -53.569 1.00 28.24 483 GLY B C 1
ATOM 8759 O O . GLY B 1 483 ? 99.844 -26.610 -53.875 1.00 25.66 483 GLY B O 1
ATOM 8760 N N . GLY B 1 484 ? 97.701 -26.268 -54.424 1.00 24.69 484 GLY B N 1
ATOM 8761 C CA . GLY B 1 484 ? 97.849 -26.783 -55.740 1.00 25.09 484 GLY B CA 1
ATOM 8762 C C . GLY B 1 484 ? 98.321 -25.764 -56.765 1.00 26.12 484 GLY B C 1
ATOM 8763 O O . GLY B 1 484 ? 98.756 -24.671 -56.401 1.00 25.59 484 GLY B O 1
ATOM 8764 N N . PRO B 1 485 ? 98.210 -26.123 -58.045 1.00 28.60 485 PRO B N 1
ATOM 8765 C CA . PRO B 1 485 ? 98.671 -25.265 -59.133 1.00 27.66 485 PRO B CA 1
ATOM 8766 C C . PRO B 1 485 ? 97.979 -23.898 -59.095 1.00 29.04 485 PRO B C 1
ATOM 8767 O O . PRO B 1 485 ? 96.801 -23.795 -58.773 1.00 24.65 485 PRO B O 1
ATOM 8771 N N . ILE B 1 486 ? 98.745 -22.875 -59.447 1.00 28.89 486 ILE B N 1
ATOM 8772 C CA . ILE B 1 486 ? 98.207 -21.564 -59.777 1.00 27.94 486 ILE B CA 1
ATOM 8773 C C . ILE B 1 486 ? 97.151 -21.751 -60.842 1.00 27.57 486 ILE B C 1
ATOM 8774 O O . ILE B 1 486 ? 97.361 -22.490 -61.825 1.00 27.65 486 ILE B O 1
ATOM 8779 N N . TYR B 1 487 ? 95.981 -21.138 -60.628 1.00 23.25 487 TYR B N 1
ATOM 8780 C CA . TYR B 1 487 ? 94.943 -21.050 -61.634 1.00 22.73 487 TYR B CA 1
ATOM 8781 C C . TYR B 1 487 ? 94.811 -19.557 -62.026 1.00 22.74 487 TYR B C 1
ATOM 8782 O O . TYR B 1 487 ? 95.370 -19.137 -63.050 1.00 21.68 487 TYR B O 1
ATOM 8791 N N . SER B 1 488 ? 94.077 -18.771 -61.240 1.00 20.38 488 SER B N 1
ATOM 8792 C CA . SER B 1 488 ? 93.977 -17.314 -61.545 1.00 20.09 488 SER B CA 1
ATOM 8793 C C . SER B 1 488 ? 95.290 -16.618 -61.223 1.00 19.91 488 SER B C 1
ATOM 8794 O O . SER B 1 488 ? 95.972 -16.927 -60.242 1.00 21.13 488 SER B O 1
ATOM 8797 N N . PRO B 1 489 ? 95.621 -15.623 -62.006 1.00 20.50 489 PRO B N 1
ATOM 8798 C CA . PRO B 1 489 ? 96.918 -15.025 -61.682 1.00 22.38 489 PRO B CA 1
ATOM 8799 C C . PRO B 1 489 ? 96.975 -14.250 -60.324 1.00 20.17 489 PRO B C 1
ATOM 8800 O O . PRO B 1 489 ? 95.928 -13.783 -59.810 1.00 18.97 489 PRO B O 1
ATOM 8804 N N . LEU B 1 490 ? 98.169 -14.152 -59.726 1.00 19.31 490 LEU B N 1
ATOM 8805 C CA . LEU B 1 490 ? 98.276 -13.405 -58.483 1.00 19.63 490 LEU B CA 1
ATOM 8806 C C . LEU B 1 490 ? 98.430 -11.883 -58.788 1.00 18.88 490 LEU B C 1
ATOM 8807 O O . LEU B 1 490 ? 99.107 -11.525 -59.763 1.00 18.69 490 LEU B O 1
ATOM 8812 N N . GLY B 1 491 ? 97.826 -11.013 -57.959 1.00 16.98 491 GLY B N 1
ATOM 8813 C CA . GLY B 1 491 ? 98.089 -9.568 -58.074 1.00 17.28 491 GLY B CA 1
ATOM 8814 C C . GLY B 1 491 ? 99.154 -9.078 -57.130 1.00 17.16 491 GLY B C 1
ATOM 8815 O O . GLY B 1 491 ? 99.553 -9.797 -56.181 1.00 17.30 491 GLY B O 1
ATOM 8816 N N . PRO B 1 492 ? 99.613 -7.829 -57.333 1.00 16.84 492 PRO B N 1
ATOM 8817 C CA . PRO B 1 492 ? 100.597 -7.300 -56.418 1.00 17.99 492 PRO B CA 1
ATOM 8818 C C . PRO B 1 492 ? 99.949 -6.780 -55.106 1.00 17.06 492 PRO B C 1
ATOM 8819 O O . PRO B 1 492 ? 100.692 -6.510 -54.158 1.00 17.99 492 PRO B O 1
ATOM 8823 N N . ASN B 1 493 ? 98.627 -6.648 -55.026 1.00 15.49 493 ASN B N 1
ATOM 8824 C CA . ASN B 1 493 ? 98.066 -6.041 -53.788 1.00 16.88 493 ASN B CA 1
ATOM 8825 C C . ASN B 1 493 ? 97.768 -7.180 -52.831 1.00 18.14 493 ASN B C 1
ATOM 8826 O O . ASN B 1 493 ? 96.623 -7.433 -52.478 1.00 16.81 493 ASN B O 1
ATOM 8831 N N . ILE B 1 494 ? 98.836 -7.870 -52.416 1.00 18.24 494 ILE B N 1
ATOM 8832 C CA . ILE B 1 494 ? 98.764 -9.048 -51.595 1.00 18.12 494 ILE B CA 1
ATOM 8833 C C . ILE B 1 494 ? 98.282 -8.678 -50.178 1.00 18.51 494 ILE B C 1
ATOM 8834 O O . ILE B 1 494 ? 98.738 -7.713 -49.582 1.00 19.04 494 ILE B O 1
ATOM 8839 N N . TRP B 1 495 ? 97.451 -9.549 -49.600 1.00 18.32 495 TRP B N 1
ATOM 8840 C CA . TRP B 1 495 ? 97.123 -9.437 -48.190 1.00 17.32 495 TRP B CA 1
ATOM 8841 C C . TRP B 1 495 ? 98.253 -10.077 -47.405 1.00 17.97 495 TRP B C 1
ATOM 8842 O O . TRP B 1 495 ? 98.345 -11.306 -47.388 1.00 17.55 495 TRP B O 1
ATOM 8853 N N . GLU B 1 496 ? 99.113 -9.281 -46.770 1.00 18.96 496 GLU B N 1
ATOM 8854 C CA . GLU B 1 496 ? 100.294 -9.770 -46.041 1.00 21.88 496 GLU B CA 1
ATOM 8855 C C . GLU B 1 496 ? 99.913 -10.661 -44.880 1.00 22.21 496 GLU B C 1
ATOM 8856 O O . GLU B 1 496 ? 98.958 -10.363 -44.132 1.00 20.87 496 GLU B O 1
ATOM 8862 N N . GLU B 1 497 ? 100.681 -11.719 -44.685 1.00 20.06 497 GLU B N 1
ATOM 8863 C CA . GLU B 1 497 ? 100.480 -12.528 -43.495 1.00 22.91 497 GLU B CA 1
ATOM 8864 C C . GLU B 1 497 ? 100.513 -11.646 -42.229 1.00 20.84 497 GLU B C 1
ATOM 8865 O O . GLU B 1 497 ? 101.478 -10.949 -42.035 1.00 23.03 497 GLU B O 1
ATOM 8871 N N . PRO B 1 498 ? 99.488 -11.711 -41.363 1.00 21.45 498 PRO B N 1
ATOM 8872 C CA . PRO B 1 498 ? 99.441 -10.866 -40.163 1.00 22.03 498 PRO B CA 1
ATOM 8873 C C . PRO B 1 498 ? 100.577 -11.215 -39.226 1.00 23.18 498 PRO B C 1
ATOM 8874 O O . PRO B 1 498 ? 100.863 -12.410 -39.070 1.00 23.04 498 PRO B O 1
ATOM 8878 N N . THR B 1 499 ? 101.209 -10.208 -38.617 1.00 21.95 499 THR B N 1
ATOM 8879 C CA . THR B 1 499 ? 102.317 -10.421 -37.655 1.00 23.19 499 THR B CA 1
ATOM 8880 C C . THR B 1 499 ? 102.084 -9.535 -36.424 1.00 23.11 499 THR B C 1
ATOM 8881 O O . THR B 1 499 ? 102.616 -9.799 -35.339 1.00 21.18 499 THR B O 1
ATOM 8885 N N . GLY B 1 500 ? 101.341 -8.429 -36.587 1.00 22.63 500 GLY B N 1
ATOM 8886 C CA . GLY B 1 500 ? 101.062 -7.594 -35.428 1.00 21.43 500 GLY B CA 1
ATOM 8887 C C . GLY B 1 500 ? 100.101 -6.474 -35.748 1.00 22.53 500 GLY B C 1
ATOM 8888 O O . GLY B 1 500 ? 99.188 -6.653 -36.576 1.00 21.99 500 GLY B O 1
ATOM 8889 N N . TYR B 1 501 ? 100.272 -5.325 -35.075 1.00 21.89 501 TYR B N 1
ATOM 8890 C CA . TYR B 1 501 ? 99.371 -4.210 -35.321 1.00 19.97 501 TYR B CA 1
ATOM 8891 C C . TYR B 1 501 ? 100.194 -3.026 -35.725 1.00 21.06 501 TYR B C 1
ATOM 8892 O O . TYR B 1 501 ? 101.334 -2.818 -35.253 1.00 18.55 501 TYR B O 1
ATOM 8901 N N . ILE B 1 502 ? 99.630 -2.219 -36.605 1.00 17.83 502 ILE B N 1
ATOM 8902 C CA . ILE B 1 502 ? 100.269 -0.917 -36.921 1.00 18.76 502 ILE B CA 1
ATOM 8903 C C . ILE B 1 502 ? 100.340 0.020 -35.649 1.00 17.52 502 ILE B C 1
ATOM 8904 O O . ILE B 1 502 ? 99.392 0.050 -34.866 1.00 20.05 502 ILE B O 1
ATOM 8909 N N . ALA B 1 503 ? 101.436 0.752 -35.450 1.00 17.39 503 ALA B N 1
ATOM 8910 C CA . ALA B 1 503 ? 101.571 1.851 -34.469 1.00 18.87 503 ALA B CA 1
ATOM 8911 C C . ALA B 1 503 ? 101.015 3.095 -35.225 1.00 19.98 503 ALA B C 1
ATOM 8912 O O . ALA B 1 503 ? 101.673 3.654 -36.095 1.00 20.00 503 ALA B O 1
ATOM 8914 N N . PRO B 1 504 ? 99.771 3.482 -34.957 1.00 19.17 504 PRO B N 1
ATOM 8915 C CA . PRO B 1 504 ? 99.154 4.504 -35.837 1.00 19.49 504 PRO B CA 1
ATOM 8916 C C . PRO B 1 504 ? 99.662 5.913 -35.585 1.00 18.83 504 PRO B C 1
ATOM 8917 O O . PRO B 1 504 ? 100.245 6.116 -34.509 1.00 20.23 504 PRO B O 1
ATOM 8921 N N . PRO B 1 505 ? 99.445 6.882 -36.535 1.00 18.35 505 PRO B N 1
ATOM 8922 C CA . PRO B 1 505 ? 99.838 8.260 -36.285 1.00 17.70 505 PRO B CA 1
ATOM 8923 C C . PRO B 1 505 ? 99.176 8.758 -35.044 1.00 18.47 505 PRO B C 1
ATOM 8924 O O . PRO B 1 505 ? 97.947 8.461 -34.776 1.00 14.68 505 PRO B O 1
ATOM 8928 N N . LEU B 1 506 ? 99.951 9.533 -34.278 1.00 19.10 506 LEU B N 1
ATOM 8929 C CA . LEU B 1 506 ? 99.321 10.216 -33.120 1.00 19.35 506 LEU B CA 1
ATOM 8930 C C . LEU B 1 506 ? 98.900 11.656 -33.420 1.00 19.21 506 LEU B C 1
ATOM 8931 O O . LEU B 1 506 ? 98.445 12.327 -32.528 1.00 20.22 506 LEU B O 1
ATOM 8936 N N . TYR B 1 507 ? 99.097 12.131 -34.668 1.00 17.93 507 TYR B N 1
ATOM 8937 C CA . TYR B 1 507 ? 98.474 13.401 -35.076 1.00 18.92 507 TYR B CA 1
ATOM 8938 C C . TYR B 1 507 ? 96.997 13.254 -34.853 1.00 18.83 507 TYR B C 1
ATOM 8939 O O . TYR B 1 507 ? 96.474 12.327 -35.353 1.00 18.88 507 TYR B O 1
ATOM 8948 N N . GLY B 1 508 ? 96.350 14.170 -34.137 1.00 19.03 508 GLY B N 1
ATOM 8949 C CA . GLY B 1 508 ? 94.898 14.109 -33.872 1.00 18.44 508 GLY B CA 1
ATOM 8950 C C . GLY B 1 508 ? 94.460 13.120 -32.800 1.00 18.78 508 GLY B C 1
ATOM 8951 O O . GLY B 1 508 ? 93.249 13.094 -32.418 1.00 18.24 508 GLY B O 1
ATOM 8952 N N . ALA B 1 509 ? 95.400 12.337 -32.280 1.00 18.07 509 ALA B N 1
ATOM 8953 C CA . ALA B 1 509 ? 95.093 11.359 -31.218 1.00 17.85 509 ALA B CA 1
ATOM 8954 C C . ALA B 1 509 ? 94.544 11.995 -29.967 1.00 17.40 509 ALA B C 1
ATOM 8955 O O . ALA B 1 509 ? 93.761 11.353 -29.268 1.00 17.82 509 ALA B O 1
ATOM 8957 N N . TRP B 1 510 ? 94.856 13.266 -29.720 1.00 17.39 510 TRP B N 1
ATOM 8958 C CA . TRP B 1 510 ? 94.166 13.929 -28.625 1.00 18.03 510 TRP B CA 1
ATOM 8959 C C . TRP B 1 510 ? 92.672 13.775 -28.604 1.00 18.01 510 TRP B C 1
ATOM 8960 O O . TRP B 1 510 ? 92.046 13.728 -27.512 1.00 19.25 510 TRP B O 1
ATOM 8971 N N . ALA B 1 511 ? 92.088 13.724 -29.802 1.00 17.05 511 ALA B N 1
ATOM 8972 C CA . ALA B 1 511 ? 90.649 13.732 -30.007 1.00 17.41 511 ALA B CA 1
ATOM 8973 C C . ALA B 1 511 ? 89.986 12.398 -30.084 1.00 16.66 511 ALA B C 1
ATOM 8974 O O . ALA B 1 511 ? 88.700 12.303 -30.114 1.00 17.35 511 ALA B O 1
ATOM 8976 N N . THR B 1 512 ? 90.795 11.369 -30.267 1.00 16.91 512 THR B N 1
ATOM 8977 C CA . THR B 1 512 ? 90.231 10.100 -30.763 1.00 17.08 512 THR B CA 1
ATOM 8978 C C . THR B 1 512 ? 90.091 9.006 -29.742 1.00 17.35 512 THR B C 1
ATOM 8979 O O . THR B 1 512 ? 90.139 7.828 -30.096 1.00 18.19 512 THR B O 1
ATOM 8983 N N . ALA B 1 513 ? 89.828 9.349 -28.478 1.00 17.74 513 ALA B N 1
ATOM 8984 C CA . ALA B 1 513 ? 89.553 8.286 -27.497 1.00 17.89 513 ALA B CA 1
ATOM 8985 C C . ALA B 1 513 ? 88.215 7.618 -27.830 1.00 18.25 513 ALA B C 1
ATOM 8986 O O . ALA B 1 513 ? 87.333 8.275 -28.388 1.00 18.96 513 ALA B O 1
ATOM 8988 N N . PRO B 1 514 ? 88.038 6.326 -27.462 1.00 18.57 514 PRO B N 1
ATOM 8989 C CA . PRO B 1 514 ? 89.027 5.493 -26.786 1.00 18.47 514 PRO B CA 1
ATOM 8990 C C . PRO B 1 514 ? 90.033 4.865 -27.742 1.00 19.85 514 PRO B C 1
ATOM 8991 O O . PRO B 1 514 ? 89.910 4.928 -28.988 1.00 18.66 514 PRO B O 1
ATOM 8995 N N . TYR B 1 515 ? 91.041 4.251 -27.143 1.00 17.90 515 TYR B N 1
ATOM 8996 C CA . TYR B 1 515 ? 92.263 3.901 -27.834 1.00 18.83 515 TYR B CA 1
ATOM 8997 C C . TYR B 1 515 ? 92.390 2.380 -28.020 1.00 18.74 515 TYR B C 1
ATOM 8998 O O . TYR B 1 515 ? 91.635 1.586 -27.434 1.00 18.51 515 TYR B O 1
ATOM 9007 N N . PHE B 1 516 ? 93.334 2.020 -28.902 1.00 17.99 516 PHE B N 1
ATOM 9008 C CA . PHE B 1 516 ? 93.608 0.695 -29.406 1.00 18.57 516 PHE B CA 1
ATOM 9009 C C . PHE B 1 516 ? 92.575 0.249 -30.424 1.00 18.30 516 PHE B C 1
ATOM 9010 O O . PHE B 1 516 ? 91.473 0.833 -30.540 1.00 18.64 516 PHE B O 1
ATOM 9018 N N . HIS B 1 517 ? 92.943 -0.808 -31.153 1.00 19.16 517 HIS B N 1
ATOM 9019 C CA . HIS B 1 517 ? 92.149 -1.270 -32.254 1.00 19.37 517 HIS B CA 1
ATOM 9020 C C . HIS B 1 517 ? 90.769 -1.688 -31.866 1.00 19.68 517 HIS B C 1
ATOM 9021 O O . HIS B 1 517 ? 89.873 -1.736 -32.741 1.00 20.53 517 HIS B O 1
ATOM 9028 N N . ASN B 1 518 ? 90.561 -2.031 -30.586 1.00 17.66 518 ASN B N 1
ATOM 9029 C CA . ASN B 1 518 ? 89.214 -2.354 -30.092 1.00 19.34 518 ASN B CA 1
ATOM 9030 C C . ASN B 1 518 ? 88.561 -1.221 -29.297 1.00 19.14 518 ASN B C 1
ATOM 9031 O O . ASN B 1 518 ? 87.480 -1.414 -28.675 1.00 18.09 518 ASN B O 1
ATOM 9036 N N . GLY B 1 519 ? 89.221 -0.058 -29.267 1.00 18.91 519 GLY B N 1
ATOM 9037 C CA . GLY B 1 519 ? 88.690 1.131 -28.497 1.00 19.40 519 GLY B CA 1
ATOM 9038 C C . GLY B 1 519 ? 88.439 0.828 -27.009 1.00 21.17 519 GLY B C 1
ATOM 9039 O O . GLY B 1 519 ? 87.388 1.204 -26.440 1.00 20.93 519 GLY B O 1
ATOM 9040 N N . SER B 1 520 ? 89.357 0.088 -26.401 1.00 21.38 520 SER B N 1
ATOM 9041 C CA . SER B 1 520 ? 89.145 -0.442 -25.038 1.00 20.35 520 SER B CA 1
ATOM 9042 C C . SER B 1 520 ? 89.650 0.485 -23.947 1.00 22.09 520 SER B C 1
ATOM 9043 O O . SER B 1 520 ? 89.282 0.326 -22.754 1.00 20.66 520 SER B O 1
ATOM 9046 N N . VAL B 1 521 ? 90.511 1.428 -24.308 1.00 21.22 521 VAL B N 1
ATOM 9047 C CA . VAL B 1 521 ? 91.111 2.262 -23.266 1.00 22.64 521 VAL B CA 1
ATOM 9048 C C . VAL B 1 521 ? 90.624 3.708 -23.332 1.00 22.78 521 VAL B C 1
ATOM 9049 O O . VAL B 1 521 ? 90.860 4.389 -24.308 1.00 23.09 521 VAL B O 1
ATOM 9053 N N . PRO B 1 522 ? 89.989 4.184 -22.258 1.00 22.22 522 PRO B N 1
ATOM 9054 C CA . PRO B 1 522 ? 89.251 5.416 -22.424 1.00 22.35 522 PRO B CA 1
ATOM 9055 C C . PRO B 1 522 ? 90.055 6.672 -22.483 1.00 22.27 522 PRO B C 1
ATOM 9056 O O . PRO B 1 522 ? 89.504 7.692 -22.888 1.00 20.71 522 PRO B O 1
ATOM 9060 N N . ASN B 1 523 ? 91.315 6.647 -22.037 1.00 21.12 523 ASN B N 1
ATOM 9061 C CA . ASN B 1 523 ? 92.121 7.859 -22.140 1.00 22.15 523 ASN B CA 1
ATOM 9062 C C . ASN B 1 523 ? 93.602 7.634 -22.389 1.00 21.92 523 ASN B C 1
ATOM 9063 O O . ASN B 1 523 ? 94.085 6.511 -22.345 1.00 22.90 523 ASN B O 1
ATOM 9068 N N . LEU B 1 524 ? 94.318 8.694 -22.731 1.00 23.11 524 LEU B N 1
ATOM 9069 C CA . LEU B 1 524 ? 95.677 8.506 -23.182 1.00 25.38 524 LEU B CA 1
ATOM 9070 C C . LEU B 1 524 ? 96.554 8.153 -21.991 1.00 27.42 524 LEU B C 1
ATOM 9071 O O . LEU B 1 524 ? 97.526 7.420 -22.119 1.00 26.75 524 LEU B O 1
ATOM 9076 N N . TRP B 1 525 ? 96.191 8.699 -20.843 1.00 28.49 525 TRP B N 1
ATOM 9077 C CA . TRP B 1 525 ? 96.810 8.319 -19.572 1.00 28.75 525 TRP B CA 1
ATOM 9078 C C . TRP B 1 525 ? 96.868 6.809 -19.394 1.00 26.31 525 TRP B C 1
ATOM 9079 O O . TRP B 1 525 ? 97.901 6.281 -19.066 1.00 27.85 525 TRP B O 1
ATOM 9090 N N . GLY B 1 526 ? 95.737 6.131 -19.577 1.00 27.53 526 GLY B N 1
ATOM 9091 C CA . GLY B 1 526 ? 95.635 4.680 -19.515 1.00 25.40 526 GLY B CA 1
ATOM 9092 C C . GLY B 1 526 ? 96.567 4.013 -20.490 1.00 26.05 526 GLY B C 1
ATOM 9093 O O . GLY B 1 526 ? 97.104 2.953 -20.178 1.00 27.88 526 GLY B O 1
ATOM 9094 N N . VAL B 1 527 ? 96.767 4.610 -21.677 1.00 24.90 527 VAL B N 1
ATOM 9095 C CA . VAL B 1 527 ? 97.657 4.019 -22.660 1.00 24.44 527 VAL B CA 1
ATOM 9096 C C . VAL B 1 527 ? 99.057 4.034 -22.019 1.00 24.63 527 VAL B C 1
ATOM 9097 O O . VAL B 1 527 ? 99.808 3.054 -22.117 1.00 24.53 527 VAL B O 1
ATOM 9101 N N . LEU B 1 528 ? 99.356 5.167 -21.373 1.00 25.38 528 LEU B N 1
ATOM 9102 C CA . LEU B 1 528 ? 100.713 5.432 -20.846 1.00 25.30 528 LEU B CA 1
ATOM 9103 C C . LEU B 1 528 ? 100.935 4.765 -19.484 1.00 27.33 528 LEU B C 1
ATOM 9104 O O . LEU B 1 528 ? 102.078 4.604 -19.026 1.00 25.42 528 LEU B O 1
ATOM 9109 N N . LYS B 1 529 ? 99.834 4.394 -18.838 1.00 28.69 529 LYS B N 1
ATOM 9110 C CA . LYS B 1 529 ? 99.905 3.746 -17.525 1.00 31.90 529 LYS B CA 1
ATOM 9111 C C . LYS B 1 529 ? 98.958 2.546 -17.383 1.00 30.03 529 LYS B C 1
ATOM 9112 O O . LYS B 1 529 ? 97.782 2.720 -16.987 1.00 27.99 529 LYS B O 1
ATOM 9118 N N . PRO B 1 530 ? 99.456 1.328 -17.747 1.00 28.81 530 PRO B N 1
ATOM 9119 C CA . PRO B 1 530 ? 98.506 0.208 -17.834 1.00 28.16 530 PRO B CA 1
ATOM 9120 C C . PRO B 1 530 ? 97.728 -0.016 -16.558 1.00 27.98 530 PRO B C 1
ATOM 9121 O O . PRO B 1 530 ? 96.565 -0.324 -16.624 1.00 29.18 530 PRO B O 1
ATOM 9125 N N . SER B 1 531 ? 98.369 0.102 -15.388 1.00 28.81 531 SER B N 1
ATOM 9126 C CA . SER B 1 531 ? 97.647 -0.098 -14.136 1.00 30.93 531 SER B CA 1
ATOM 9127 C C . SER B 1 531 ? 96.387 0.769 -14.034 1.00 31.12 531 SER B C 1
ATOM 9128 O O . SER B 1 531 ? 95.468 0.433 -13.271 1.00 31.19 531 SER B O 1
ATOM 9131 N N . ASP B 1 532 ? 96.328 1.902 -14.740 1.00 29.85 532 ASP B N 1
ATOM 9132 C CA . ASP B 1 532 ? 95.096 2.744 -14.612 1.00 30.20 532 ASP B CA 1
ATOM 9133 C C . ASP B 1 532 ? 94.021 2.495 -15.640 1.00 29.05 532 ASP B C 1
ATOM 9134 O O . ASP B 1 532 ? 93.130 3.324 -15.752 1.00 31.18 532 ASP B O 1
ATOM 9139 N N . ARG B 1 533 ? 94.091 1.413 -16.429 1.00 27.33 533 ARG B N 1
ATOM 9140 C CA . ARG B 1 533 ? 92.984 1.141 -17.399 1.00 25.16 533 ARG B CA 1
ATOM 9141 C C . ARG B 1 533 ? 91.823 0.451 -16.742 1.00 26.64 533 ARG B C 1
ATOM 9142 O O . ARG B 1 533 ? 92.017 -0.579 -16.128 1.00 28.86 533 ARG B O 1
ATOM 9150 N N . PRO B 1 534 ? 90.597 0.995 -16.831 1.00 25.01 534 PRO B N 1
ATOM 9151 C CA . PRO B 1 534 ? 89.483 0.277 -16.230 1.00 26.57 534 PRO B CA 1
ATOM 9152 C C . PRO B 1 534 ? 89.031 -0.886 -17.101 1.00 29.18 534 PRO B C 1
ATOM 9153 O O . PRO B 1 534 ? 88.941 -0.728 -18.334 1.00 27.97 534 PRO B O 1
ATOM 9157 N N . LYS B 1 535 ? 88.714 -2.035 -16.486 1.00 27.45 535 LYS B N 1
ATOM 9158 C CA . LYS B 1 535 ? 88.230 -3.175 -17.259 1.00 28.50 535 LYS B CA 1
ATOM 9159 C C . LYS B 1 535 ? 86.818 -2.922 -17.827 1.00 27.55 535 LYS B C 1
ATOM 9160 O O . LYS B 1 535 ? 86.489 -3.369 -18.928 1.00 28.58 535 LYS B O 1
ATOM 9166 N N . LEU B 1 536 ? 85.982 -2.237 -17.055 1.00 25.71 536 LEU B N 1
ATOM 9167 C CA . LEU B 1 536 ? 84.706 -1.839 -17.582 1.00 25.52 536 LEU B CA 1
ATOM 9168 C C . LEU B 1 536 ? 84.572 -0.384 -17.321 1.00 27.13 536 LEU B C 1
ATOM 9169 O O . LEU B 1 536 ? 85.020 0.137 -16.275 1.00 27.55 536 LEU B O 1
ATOM 9174 N N . TRP B 1 537 ? 83.915 0.278 -18.249 1.00 24.27 537 TRP B N 1
ATOM 9175 C CA . TRP B 1 537 ? 83.853 1.738 -18.151 1.00 25.46 537 TRP B CA 1
ATOM 9176 C C . TRP B 1 537 ? 82.666 2.381 -18.869 1.00 25.08 537 TRP B C 1
ATOM 9177 O O . TRP B 1 537 ? 82.197 1.884 -19.940 1.00 22.76 537 TRP B O 1
ATOM 9188 N N . LYS B 1 538 ? 82.112 3.416 -18.243 1.00 25.21 538 LYS B N 1
ATOM 9189 C CA . LYS B 1 538 ? 80.967 4.104 -18.850 1.00 28.17 538 LYS B CA 1
ATOM 9190 C C . LYS B 1 538 ? 81.155 5.574 -18.944 1.00 29.16 538 LYS B C 1
ATOM 9191 O O . LYS B 1 538 ? 81.535 6.245 -17.985 1.00 27.14 538 LYS B O 1
ATOM 9197 N N . ARG B 1 539 ? 80.919 6.107 -20.141 1.00 27.29 539 ARG B N 1
ATOM 9198 C CA . ARG B 1 539 ? 81.144 7.516 -20.286 1.00 24.28 539 ARG B CA 1
ATOM 9199 C C . ARG B 1 539 ? 79.824 8.247 -20.023 1.00 23.66 539 ARG B C 1
ATOM 9200 O O . ARG B 1 539 ? 78.784 7.584 -19.833 1.00 24.07 539 ARG B O 1
ATOM 9208 N N . PRO B 1 540 ? 79.866 9.593 -19.908 1.00 24.10 540 PRO B N 1
ATOM 9209 C CA . PRO B 1 540 ? 78.612 10.260 -19.504 1.00 24.29 540 PRO B CA 1
ATOM 9210 C C . PRO B 1 540 ? 77.568 10.111 -20.608 1.00 23.43 540 PRO B C 1
ATOM 9211 O O . PRO B 1 540 ? 77.940 10.068 -21.821 1.00 20.64 540 PRO B O 1
ATOM 9215 N N . TYR B 1 541 ? 76.302 9.933 -20.197 1.00 23.85 541 TYR B N 1
ATOM 9216 C CA . TYR B 1 541 ? 75.188 9.772 -21.159 1.00 22.90 541 TYR B CA 1
ATOM 9217 C C . TYR B 1 541 ? 74.484 11.095 -21.312 1.00 22.17 541 TYR B C 1
ATOM 9218 O O . TYR B 1 541 ? 74.506 11.859 -20.422 1.00 21.43 541 TYR B O 1
ATOM 9227 N N . THR B 1 542 ? 73.784 11.337 -22.415 1.00 22.63 542 THR B N 1
ATOM 9228 C CA . THR B 1 542 ? 72.742 12.362 -22.455 1.00 23.34 542 THR B CA 1
ATOM 9229 C C . THR B 1 542 ? 71.444 11.939 -21.730 1.00 24.15 542 THR B C 1
ATOM 9230 O O . THR B 1 542 ? 71.319 10.797 -21.283 1.00 27.98 542 THR B O 1
ATOM 9234 N N . ALA B 1 543 ? 70.449 12.834 -21.658 1.00 23.87 543 ALA B N 1
ATOM 9235 C CA . ALA B 1 543 ? 69.112 12.493 -21.137 1.00 26.29 543 ALA B CA 1
ATOM 9236 C C . ALA B 1 543 ? 68.372 11.601 -22.133 1.00 22.58 543 ALA B C 1
ATOM 9237 O O . ALA B 1 543 ? 68.644 11.644 -23.309 1.00 22.16 543 ALA B O 1
ATOM 9239 N N . ALA B 1 544 ? 67.388 10.858 -21.672 1.00 22.97 544 ALA B N 1
ATOM 9240 C CA . ALA B 1 544 ? 66.542 10.120 -22.575 1.00 21.68 544 ALA B CA 1
ATOM 9241 C C . ALA B 1 544 ? 65.699 11.073 -23.357 1.00 19.94 544 ALA B C 1
ATOM 9242 O O . ALA B 1 544 ? 65.557 12.255 -22.960 1.00 20.97 544 ALA B O 1
ATOM 9244 N N . GLY B 1 545 ? 65.150 10.601 -24.471 1.00 18.41 545 GLY B N 1
ATOM 9245 C CA . GLY B 1 545 ? 64.264 11.437 -25.309 1.00 17.49 545 GLY B CA 1
ATOM 9246 C C . GLY B 1 545 ? 62.812 11.305 -24.784 1.00 17.26 545 GLY B C 1
ATOM 9247 O O . GLY B 1 545 ? 62.544 10.614 -23.797 1.00 19.57 545 GLY B O 1
ATOM 9248 N N . ILE B 1 546 ? 61.892 11.974 -25.445 1.00 16.50 546 ILE B N 1
ATOM 9249 C CA . ILE B 1 546 ? 60.419 11.833 -25.161 1.00 17.60 546 ILE B CA 1
ATOM 9250 C C . ILE B 1 546 ? 60.004 10.427 -25.455 1.00 17.45 546 ILE B C 1
ATOM 9251 O O . ILE B 1 546 ? 60.195 9.924 -26.576 1.00 17.73 546 ILE B O 1
ATOM 9256 N N . GLY B 1 547 ? 59.468 9.766 -24.432 1.00 17.53 547 GLY B N 1
ATOM 9257 C CA . GLY B 1 547 ? 59.217 8.360 -24.466 1.00 16.78 547 GLY B CA 1
ATOM 9258 C C . GLY B 1 547 ? 60.075 7.611 -23.460 1.00 18.26 547 GLY B C 1
ATOM 9259 O O . GLY B 1 547 ? 59.806 6.414 -23.145 1.00 16.45 547 GLY B O 1
ATOM 9260 N N . GLY B 1 548 ? 61.092 8.315 -22.932 1.00 18.59 548 GLY B N 1
ATOM 9261 C CA . GLY B 1 548 ? 61.886 7.801 -21.800 1.00 18.22 548 GLY B CA 1
ATOM 9262 C C . GLY B 1 548 ? 62.912 6.740 -22.216 1.00 20.41 548 GLY B C 1
ATOM 9263 O O . GLY B 1 548 ? 63.475 6.063 -21.373 1.00 20.90 548 GLY B O 1
ATOM 9264 N N . LYS B 1 549 ? 63.183 6.625 -23.517 1.00 20.13 549 LYS B N 1
ATOM 9265 C CA . LYS B 1 549 ? 64.229 5.781 -24.010 1.00 19.66 549 LYS B CA 1
ATOM 9266 C C . LYS B 1 549 ? 65.263 6.620 -24.780 1.00 18.68 549 LYS B C 1
ATOM 9267 O O . LYS B 1 549 ? 65.115 7.831 -24.916 1.00 17.66 549 LYS B O 1
ATOM 9273 N N . ASN B 1 550 ? 66.304 5.966 -25.272 1.00 18.38 550 ASN B N 1
ATOM 9274 C CA . ASN B 1 550 ? 67.330 6.576 -26.133 1.00 18.11 550 ASN B CA 1
ATOM 9275 C C . ASN B 1 550 ? 68.192 7.678 -25.493 1.00 19.38 550 ASN B C 1
ATOM 9276 O O . ASN B 1 550 ? 68.481 8.697 -26.166 1.00 18.15 550 ASN B O 1
ATOM 9281 N N . ALA B 1 551 ? 68.638 7.475 -24.218 1.00 19.93 551 ALA B N 1
ATOM 9282 C CA . ALA B 1 551 ? 69.764 8.225 -23.759 1.00 19.71 551 ALA B CA 1
ATOM 9283 C C . ALA B 1 551 ? 70.835 7.879 -24.738 1.00 20.20 551 ALA B C 1
ATOM 9284 O O . ALA B 1 551 ? 70.914 6.710 -25.178 1.00 22.17 551 ALA B O 1
ATOM 9286 N N . GLY B 1 552 ? 71.729 8.835 -25.029 1.00 20.59 552 GLY B N 1
ATOM 9287 C CA . GLY B 1 552 ? 72.879 8.476 -25.873 1.00 19.64 552 GLY B CA 1
ATOM 9288 C C . GLY B 1 552 ? 74.222 8.706 -25.188 1.00 21.95 552 GLY B C 1
ATOM 9289 O O . GLY B 1 552 ? 74.299 9.022 -23.978 1.00 20.88 552 GLY B O 1
ATOM 9290 N N . TYR B 1 553 ? 75.309 8.552 -25.927 1.00 20.61 553 TYR B N 1
ATOM 9291 C CA . TYR B 1 553 ? 76.601 8.998 -25.354 1.00 20.65 553 TYR B CA 1
ATOM 9292 C C . TYR B 1 553 ? 76.720 10.518 -25.589 1.00 20.79 553 TYR B C 1
ATOM 9293 O O . TYR B 1 553 ? 76.563 11.013 -26.734 1.00 21.02 553 TYR B O 1
ATOM 9302 N N . ASP B 1 554 ? 77.075 11.259 -24.548 1.00 19.50 554 ASP B N 1
ATOM 9303 C CA . ASP B 1 554 ? 77.223 12.678 -24.683 1.00 18.64 554 ASP B CA 1
ATOM 9304 C C . ASP B 1 554 ? 78.561 12.964 -25.310 1.00 18.49 554 ASP B C 1
ATOM 9305 O O . ASP B 1 554 ? 79.593 12.385 -24.911 1.00 20.58 554 ASP B O 1
ATOM 9310 N N . TYR B 1 555 ? 78.588 13.864 -26.299 1.00 16.75 555 TYR B N 1
ATOM 9311 C CA . TYR B 1 555 ? 79.884 14.206 -26.965 1.00 16.80 555 TYR B CA 1
ATOM 9312 C C . TYR B 1 555 ? 80.289 15.677 -26.773 1.00 16.70 555 TYR B C 1
ATOM 9313 O O . TYR B 1 555 ? 81.117 16.214 -27.532 1.00 14.47 555 TYR B O 1
ATOM 9322 N N . SER B 1 556 ? 79.680 16.354 -25.785 1.00 17.51 556 SER B N 1
ATOM 9323 C CA . SER B 1 556 ? 80.054 17.755 -25.487 1.00 17.31 556 SER B CA 1
ATOM 9324 C C . SER B 1 556 ? 81.442 17.792 -24.817 1.00 17.70 556 SER B C 1
ATOM 9325 O O . SER B 1 556 ? 81.927 16.763 -24.280 1.00 18.51 556 SER B O 1
ATOM 9328 N N . PHE B 1 557 ? 82.107 18.947 -24.888 1.00 19.11 557 PHE B N 1
ATOM 9329 C CA . PHE B 1 557 ? 83.407 19.083 -24.277 1.00 19.91 557 PHE B CA 1
ATOM 9330 C C . PHE B 1 557 ? 83.374 18.699 -22.815 1.00 20.63 557 PHE B C 1
ATOM 9331 O O . PHE B 1 557 ? 84.359 18.160 -22.292 1.00 21.81 557 PHE B O 1
ATOM 9339 N N . ALA B 1 558 ? 82.269 18.973 -22.138 1.00 22.77 558 ALA B N 1
ATOM 9340 C CA . ALA B 1 558 ? 82.141 18.580 -20.717 1.00 24.24 558 ALA B CA 1
ATOM 9341 C C . ALA B 1 558 ? 82.236 17.081 -20.429 1.00 25.36 558 ALA B C 1
ATOM 9342 O O . ALA B 1 558 ? 82.475 16.701 -19.277 1.00 25.17 558 ALA B O 1
ATOM 9344 N N . SER B 1 559 ? 82.037 16.223 -21.443 1.00 22.44 559 SER B N 1
ATOM 9345 C CA . SER B 1 559 ? 82.274 14.768 -21.282 1.00 22.39 559 SER B CA 1
ATOM 9346 C C . SER B 1 559 ? 83.686 14.364 -21.603 1.00 22.31 559 SER B C 1
ATOM 9347 O O . SER B 1 559 ? 84.078 13.220 -21.358 1.00 20.61 559 SER B O 1
ATOM 9350 N N . TYR B 1 560 ? 84.476 15.291 -22.147 1.00 20.91 560 TYR B N 1
ATOM 9351 C CA . TYR B 1 560 ? 85.835 14.900 -22.454 1.00 21.14 560 TYR B CA 1
ATOM 9352 C C . TYR B 1 560 ? 86.753 15.311 -21.312 1.00 23.25 560 TYR B C 1
ATOM 9353 O O . TYR B 1 560 ? 86.479 16.252 -20.602 1.00 23.27 560 TYR B O 1
ATOM 9362 N N . ASP B 1 561 ? 87.852 14.591 -21.157 1.00 24.03 561 ASP B N 1
ATOM 9363 C CA . ASP B 1 561 ? 88.800 14.843 -20.048 1.00 24.41 561 ASP B CA 1
ATOM 9364 C C . ASP B 1 561 ? 90.031 15.404 -20.682 1.00 23.39 561 ASP B C 1
ATOM 9365 O O . ASP B 1 561 ? 90.831 14.685 -21.357 1.00 23.62 561 ASP B O 1
ATOM 9370 N N . TRP B 1 562 ? 90.194 16.708 -20.477 1.00 23.11 562 TRP B N 1
ATOM 9371 C CA . TRP B 1 562 ? 91.262 17.517 -21.095 1.00 23.19 562 TRP B CA 1
ATOM 9372 C C . TRP B 1 562 ? 92.540 17.371 -20.313 1.00 27.13 562 TRP B C 1
ATOM 9373 O O . TRP B 1 562 ? 93.588 17.915 -20.708 1.00 28.91 562 TRP B O 1
ATOM 9384 N N . GLN B 1 563 ? 92.509 16.594 -19.222 1.00 26.51 563 GLN B N 1
ATOM 9385 C CA . GLN B 1 563 ? 93.788 16.342 -18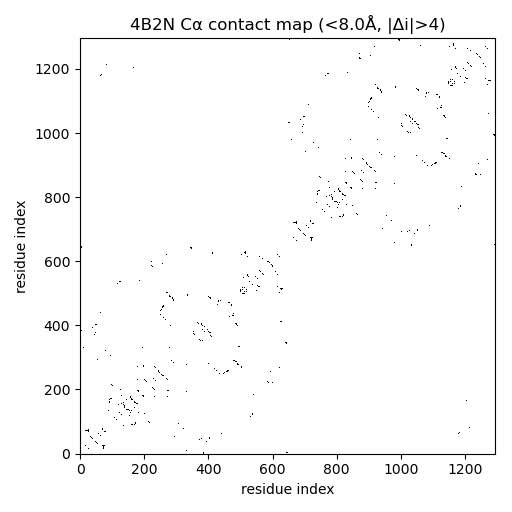.467 1.00 27.20 563 GLN B CA 1
ATOM 9386 C C . GLN B 1 563 ? 94.425 15.013 -18.852 1.00 27.27 563 GLN B C 1
ATOM 9387 O O . GLN B 1 563 ? 95.591 14.925 -19.275 1.00 24.68 563 GLN B O 1
ATOM 9393 N N . LYS B 1 564 ? 93.632 13.959 -18.771 1.00 27.51 564 LYS B N 1
ATOM 9394 C CA . LYS B 1 564 ? 94.129 12.664 -19.121 1.00 24.55 564 LYS B CA 1
ATOM 9395 C C . LYS B 1 564 ? 93.903 12.321 -20.624 1.00 25.36 564 LYS B C 1
ATOM 9396 O O . LYS B 1 564 ? 94.427 11.324 -21.081 1.00 26.78 564 LYS B O 1
ATOM 9402 N N . LEU B 1 565 ? 93.212 13.202 -21.370 1.00 23.26 565 LEU B N 1
ATOM 9403 C CA . LEU B 1 565 ? 92.988 13.100 -22.847 1.00 24.09 565 LEU B CA 1
ATOM 9404 C C . LEU B 1 565 ? 92.211 11.837 -23.176 1.00 22.37 565 LEU B C 1
ATOM 9405 O O . LEU B 1 565 ? 92.807 10.812 -23.524 1.00 21.54 565 LEU B O 1
ATOM 9410 N N . GLY B 1 566 ? 90.893 11.927 -22.972 1.00 20.62 566 GLY B N 1
ATOM 9411 C CA . GLY B 1 566 ? 89.907 10.935 -23.447 1.00 20.69 566 GLY B CA 1
ATOM 9412 C C . GLY B 1 566 ? 88.550 11.191 -22.821 1.00 20.81 566 GLY B C 1
ATOM 9413 O O . GLY B 1 566 ? 88.246 12.340 -22.357 1.00 20.79 566 GLY B O 1
ATOM 9414 N N . TRP B 1 567 ? 87.723 10.143 -22.773 1.00 21.27 567 TRP B N 1
ATOM 9415 C CA . TRP B 1 567 ? 86.424 10.259 -22.109 1.00 22.38 567 TRP B CA 1
ATOM 9416 C C . TRP B 1 567 ? 86.539 10.326 -20.600 1.00 23.68 567 TRP B C 1
ATOM 9417 O O . TRP B 1 567 ? 87.382 9.653 -20.025 1.00 24.47 567 TRP B O 1
ATOM 9428 N N . LYS B 1 568 ? 85.663 11.119 -19.969 1.00 23.11 568 LYS B N 1
ATOM 9429 C CA . LYS B 1 568 ? 85.419 10.969 -18.545 1.00 26.53 568 LYS B CA 1
ATOM 9430 C C . LYS B 1 568 ? 84.696 9.615 -18.527 1.00 29.27 568 LYS B C 1
ATOM 9431 O O . LYS B 1 568 ? 83.975 9.217 -19.516 1.00 26.14 568 LYS B O 1
ATOM 9437 N N . TYR B 1 569 ? 84.893 8.881 -17.455 1.00 26.25 569 TYR B N 1
ATOM 9438 C CA . TYR B 1 569 ? 84.158 7.662 -17.326 1.00 27.83 569 TYR B CA 1
ATOM 9439 C C . TYR B 1 569 ? 83.934 7.355 -15.872 1.00 27.69 569 TYR B C 1
ATOM 9440 O O . TYR B 1 569 ? 84.619 7.867 -14.964 1.00 28.55 569 TYR B O 1
ATOM 9449 N N . THR B 1 570 ? 83.013 6.444 -15.673 1.00 27.75 570 THR B N 1
ATOM 9450 C CA . THR B 1 570 ? 82.872 5.797 -14.388 1.00 29.55 570 THR B CA 1
ATOM 9451 C C . THR B 1 570 ? 83.284 4.342 -14.559 1.00 28.82 570 THR B C 1
ATOM 9452 O O . THR B 1 570 ? 82.787 3.688 -15.484 1.00 29.15 570 THR B O 1
ATOM 9456 N N . ALA B 1 571 ? 84.199 3.825 -13.720 1.00 28.34 571 ALA B N 1
ATOM 9457 C CA . ALA B 1 571 ? 84.534 2.381 -13.769 1.00 26.52 571 ALA B CA 1
ATOM 9458 C C . ALA B 1 571 ? 83.332 1.617 -13.253 1.00 29.10 571 ALA B C 1
ATOM 9459 O O . ALA B 1 571 ? 82.562 2.134 -12.435 1.00 27.82 571 ALA B O 1
ATOM 9461 N N . VAL B 1 572 ? 83.140 0.400 -13.747 1.00 27.19 572 VAL B N 1
ATOM 9462 C CA . VAL B 1 572 ? 82.032 -0.430 -13.288 1.00 28.90 572 VAL B CA 1
ATOM 9463 C C . VAL B 1 572 ? 82.671 -1.775 -13.025 1.00 30.59 572 VAL B C 1
ATOM 9464 O O . VAL B 1 572 ? 83.631 -2.126 -13.731 1.00 30.33 572 VAL B O 1
ATOM 9468 N N . ALA B 1 573 ? 82.158 -2.503 -12.034 1.00 31.47 573 ALA B N 1
ATOM 9469 C CA . ALA B 1 573 ? 82.656 -3.829 -11.727 1.00 32.68 573 ALA B CA 1
ATOM 9470 C C . ALA B 1 573 ? 81.889 -4.799 -12.557 1.00 34.86 573 ALA B C 1
ATOM 9471 O O . ALA B 1 573 ? 80.693 -4.664 -12.689 1.00 36.87 573 ALA B O 1
ATOM 9473 N N . CYS B 1 574 ? 82.552 -5.787 -13.132 1.00 34.47 574 CYS B N 1
ATOM 9474 C CA . CYS B 1 574 ? 81.811 -6.839 -13.838 1.00 37.17 574 CYS B CA 1
ATOM 9475 C C . CYS B 1 574 ? 81.068 -7.735 -12.832 1.00 36.21 574 CYS B C 1
ATOM 9476 O O . CYS B 1 574 ? 81.517 -7.850 -11.700 1.00 38.68 574 CYS B O 1
ATOM 9479 N N . ASN B 1 575 ? 79.966 -8.370 -13.225 1.00 35.43 575 ASN B N 1
ATOM 9480 C CA . ASN B 1 575 ? 79.249 -9.270 -12.335 1.00 36.21 575 ASN B CA 1
ATOM 9481 C C . ASN B 1 575 ? 78.379 -10.262 -13.107 1.00 39.58 575 ASN B C 1
ATOM 9482 O O . ASN B 1 575 ? 77.634 -9.868 -14.026 1.00 40.12 575 ASN B O 1
ATOM 9487 N N . ASN B 1 576 ? 78.444 -11.553 -12.755 1.00 36.97 576 ASN B N 1
ATOM 9488 C CA . ASN B 1 576 ? 77.625 -12.534 -13.472 1.00 35.57 576 ASN B CA 1
ATOM 9489 C C . ASN B 1 576 ? 76.134 -12.621 -13.033 1.00 35.96 576 ASN B C 1
ATOM 9490 O O . ASN B 1 576 ? 75.317 -13.273 -13.691 1.00 32.68 576 ASN B O 1
ATOM 9495 N N . SER B 1 577 ? 75.779 -11.967 -11.934 1.00 34.39 577 SER B N 1
ATOM 9496 C CA . SER B 1 577 ? 74.421 -12.100 -11.451 1.00 37.54 577 SER B CA 1
ATOM 9497 C C . SER B 1 577 ? 73.424 -11.579 -12.472 1.00 37.49 577 SER B C 1
ATOM 9498 O O . SER B 1 577 ? 73.565 -10.474 -13.010 1.00 39.22 577 SER B O 1
ATOM 9501 N N . ILE B 1 578 ? 72.422 -12.400 -12.730 1.00 38.14 578 ILE B N 1
ATOM 9502 C CA . ILE B 1 578 ? 71.458 -12.203 -13.803 1.00 38.87 578 ILE B CA 1
ATOM 9503 C C . ILE B 1 578 ? 70.615 -10.961 -13.540 1.00 37.33 578 ILE B C 1
ATOM 9504 O O . ILE B 1 578 ? 70.134 -10.331 -14.468 1.00 38.94 578 ILE B O 1
ATOM 9509 N N . PHE B 1 579 ? 70.438 -10.620 -12.264 1.00 35.69 579 PHE B N 1
ATOM 9510 C CA . PHE B 1 579 ? 69.516 -9.566 -11.875 1.00 34.34 579 PHE B CA 1
ATOM 9511 C C . PHE B 1 579 ? 70.203 -8.195 -11.935 1.00 32.83 579 PHE B C 1
ATOM 9512 O O . PHE B 1 579 ? 69.557 -7.177 -11.746 1.00 28.30 579 PHE B O 1
ATOM 9520 N N . THR B 1 580 ? 71.528 -8.185 -12.138 1.00 31.25 580 THR B N 1
ATOM 9521 C CA . THR B 1 580 ? 72.288 -6.925 -12.153 1.00 31.46 580 THR B CA 1
ATOM 9522 C C . THR B 1 580 ? 71.922 -6.134 -13.389 1.00 30.78 580 THR B C 1
ATOM 9523 O O . THR B 1 580 ? 71.603 -6.742 -14.422 1.00 32.69 580 THR B O 1
ATOM 9527 N N . SER B 1 581 ? 71.903 -4.805 -13.273 1.00 31.34 581 SER B N 1
ATOM 9528 C CA . SER B 1 581 ? 71.599 -3.928 -14.414 1.00 32.48 581 SER B CA 1
ATOM 9529 C C . SER B 1 581 ? 72.436 -2.642 -14.308 1.00 33.15 581 SER B C 1
ATOM 9530 O O . SER B 1 581 ? 72.374 -1.937 -13.284 1.00 32.26 581 SER B O 1
ATOM 9533 N N . PRO B 1 582 ? 73.257 -2.350 -15.353 1.00 30.00 582 PRO B N 1
ATOM 9534 C CA . PRO B 1 582 ? 73.316 -3.147 -16.587 1.00 29.98 582 PRO B CA 1
ATOM 9535 C C . PRO B 1 582 ? 73.903 -4.499 -16.377 1.00 29.64 582 PRO B C 1
ATOM 9536 O O . PRO B 1 582 ? 74.829 -4.672 -15.532 1.00 28.20 582 PRO B O 1
ATOM 9540 N N . PHE B 1 583 ? 73.432 -5.459 -17.165 1.00 28.83 583 PHE B N 1
ATOM 9541 C CA . PHE B 1 583 ? 74.077 -6.771 -17.046 1.00 29.05 583 PHE B CA 1
ATOM 9542 C C . PHE B 1 583 ? 75.400 -6.775 -17.775 1.00 29.22 583 PHE B C 1
ATOM 9543 O O . PHE B 1 583 ? 75.441 -6.549 -19.004 1.00 28.55 583 PHE B O 1
ATOM 9551 N N . LEU B 1 584 ? 76.468 -7.039 -17.021 1.00 29.29 584 LEU B N 1
ATOM 9552 C CA . LEU B 1 584 ? 77.850 -6.875 -17.492 1.00 31.55 584 LEU B CA 1
ATOM 9553 C C . LEU B 1 584 ? 78.751 -7.997 -16.946 1.00 36.04 584 LEU B C 1
ATOM 9554 O O . LEU B 1 584 ? 79.453 -7.804 -15.923 1.00 40.93 584 LEU B O 1
ATOM 9559 N N . PRO B 1 585 ? 78.772 -9.159 -17.646 1.00 38.62 585 PRO B N 1
ATOM 9560 C CA . PRO B 1 585 ? 79.419 -10.419 -17.206 1.00 39.37 585 PRO B CA 1
ATOM 9561 C C . PRO B 1 585 ? 80.942 -10.324 -17.139 1.00 41.23 585 PRO B C 1
ATOM 9562 O O . PRO B 1 585 ? 81.542 -9.374 -17.676 1.00 36.89 585 PRO B O 1
ATOM 9566 N N . CYS B 1 586 ? 81.557 -11.300 -16.478 1.00 41.54 586 CYS B N 1
ATOM 9567 C CA . CYS B 1 586 ? 83.003 -11.286 -16.250 1.00 41.94 586 CYS B CA 1
ATOM 9568 C C . CYS B 1 586 ? 83.712 -12.181 -17.262 1.00 44.40 586 CYS B C 1
ATOM 9569 O O . CYS B 1 586 ? 84.937 -12.205 -17.329 1.00 43.64 586 CYS B O 1
ATOM 9572 N N . THR B 1 587 ? 82.923 -12.895 -18.044 1.00 42.91 587 THR B N 1
ATOM 9573 C CA . THR B 1 587 ? 83.417 -13.805 -19.044 1.00 47.30 587 THR B CA 1
ATOM 9574 C C . THR B 1 587 ? 82.559 -13.643 -20.286 1.00 47.18 587 THR B C 1
ATOM 9575 O O . THR B 1 587 ? 81.318 -13.462 -20.195 1.00 47.21 587 THR B O 1
ATOM 9579 N N . HIS B 1 588 ? 83.191 -13.773 -21.451 1.00 44.19 588 HIS B N 1
ATOM 9580 C CA . HIS B 1 588 ? 82.426 -13.844 -22.680 1.00 42.90 588 HIS B CA 1
ATOM 9581 C C . HIS B 1 588 ? 81.418 -14.983 -22.660 1.00 43.93 588 HIS B C 1
ATOM 9582 O O . HIS B 1 588 ? 80.479 -15.010 -23.452 1.00 43.30 588 HIS B O 1
ATOM 9589 N N . ASN B 1 589 ? 81.578 -15.908 -21.724 1.00 42.25 589 ASN B N 1
ATOM 9590 C CA . ASN B 1 589 ? 80.783 -17.126 -21.690 1.00 40.31 589 ASN B CA 1
ATOM 9591 C C . ASN B 1 589 ? 79.353 -16.824 -21.369 1.00 40.88 589 ASN B C 1
ATOM 9592 O O . ASN B 1 589 ? 78.438 -17.603 -21.631 1.00 41.10 589 ASN B O 1
ATOM 9597 N N . MET B 1 590 ? 79.170 -15.641 -20.823 1.00 40.41 590 MET B N 1
ATOM 9598 C CA . MET B 1 590 ? 77.890 -15.205 -20.362 1.00 43.98 590 MET B CA 1
ATOM 9599 C C . MET B 1 590 ? 77.314 -14.140 -21.306 1.00 40.94 590 MET B C 1
ATOM 9600 O O . MET B 1 590 ? 76.305 -13.512 -20.996 1.00 40.00 590 MET B O 1
ATOM 9605 N N . ALA B 1 591 ? 77.958 -13.971 -22.461 1.00 38.13 591 ALA B N 1
ATOM 9606 C CA . ALA B 1 591 ? 77.452 -13.138 -23.555 1.00 37.12 591 ALA B CA 1
ATOM 9607 C C . ALA B 1 591 ? 75.992 -13.409 -23.915 1.00 34.34 591 ALA B C 1
ATOM 9608 O O . ALA B 1 591 ? 75.590 -14.526 -24.051 1.00 34.81 591 ALA B O 1
ATOM 9610 N N . THR B 1 592 ? 75.201 -12.358 -24.072 1.00 32.58 592 THR B N 1
ATOM 9611 C CA . THR B 1 592 ? 73.779 -12.486 -24.442 1.00 31.01 592 THR B CA 1
ATOM 9612 C C . THR B 1 592 ? 73.602 -12.596 -25.981 1.00 28.45 592 THR B C 1
ATOM 9613 O O . THR B 1 592 ? 74.574 -12.461 -26.719 1.00 26.28 592 THR B O 1
ATOM 9617 N N . ILE B 1 593 ? 72.368 -12.806 -26.455 1.00 27.93 593 ILE B N 1
ATOM 9618 C CA . ILE B 1 593 ? 72.125 -13.140 -27.877 1.00 27.39 593 ILE B CA 1
ATOM 9619 C C . ILE B 1 593 ? 72.551 -12.002 -28.824 1.00 28.53 593 ILE B C 1
ATOM 9620 O O . ILE B 1 593 ? 73.109 -12.247 -29.925 1.00 26.72 593 ILE B O 1
ATOM 9625 N N . ASP B 1 594 ? 72.351 -10.771 -28.354 1.00 27.98 594 ASP B N 1
ATOM 9626 C CA . ASP B 1 594 ? 72.711 -9.579 -29.114 1.00 28.28 594 ASP B CA 1
ATOM 9627 C C . ASP B 1 594 ? 74.220 -9.456 -29.223 1.00 27.40 594 ASP B C 1
ATOM 9628 O O . ASP B 1 594 ? 74.717 -8.870 -30.177 1.00 29.05 594 ASP B O 1
ATOM 9633 N N . ILE B 1 595 ? 74.952 -9.990 -28.257 1.00 25.94 595 ILE B N 1
ATOM 9634 C CA . ILE B 1 595 ? 76.416 -9.879 -28.300 1.00 25.80 595 ILE B CA 1
ATOM 9635 C C . ILE B 1 595 ? 77.020 -11.022 -29.121 1.00 26.60 595 ILE B C 1
ATOM 9636 O O . ILE B 1 595 ? 78.040 -10.855 -29.773 1.00 25.27 595 ILE B O 1
ATOM 9641 N N . LEU B 1 596 ? 76.368 -12.178 -29.099 1.00 25.01 596 LEU B N 1
ATOM 9642 C CA . LEU B 1 596 ? 76.808 -13.297 -29.889 1.00 25.81 596 LEU B CA 1
ATOM 9643 C C . LEU B 1 596 ? 76.542 -13.215 -31.394 1.00 25.90 596 LEU B C 1
ATOM 9644 O O . LEU B 1 596 ? 77.173 -13.952 -32.137 1.00 26.64 596 LEU B O 1
ATOM 9649 N N . TYR B 1 597 ? 75.587 -12.388 -31.826 1.00 23.79 597 TYR B N 1
ATOM 9650 C CA . TYR B 1 597 ? 75.096 -12.493 -33.186 1.00 24.63 597 TYR B CA 1
ATOM 9651 C C . TYR B 1 597 ? 76.102 -11.994 -34.189 1.00 24.52 597 TYR B C 1
ATOM 9652 O O . TYR B 1 597 ? 76.769 -11.002 -33.939 1.00 21.06 597 TYR B O 1
ATOM 9661 N N . SER B 1 598 ? 76.222 -12.704 -35.313 1.00 24.22 598 SER B N 1
ATOM 9662 C CA . SER B 1 598 ? 77.029 -12.260 -36.416 1.00 23.33 598 SER B CA 1
ATOM 9663 C C . SER B 1 598 ? 76.141 -12.186 -37.661 1.00 23.31 598 SER B C 1
ATOM 9664 O O . SER B 1 598 ? 75.704 -13.211 -38.173 1.00 22.91 598 SER B O 1
ATOM 9667 N N A MET B 1 599 ? 75.901 -10.982 -38.160 0.50 22.15 599 MET B N 1
ATOM 9668 N N B MET B 1 599 ? 75.891 -10.980 -38.164 0.50 23.02 599 MET B N 1
ATOM 9669 C CA A MET B 1 599 ? 75.113 -10.858 -39.362 0.50 21.66 599 MET B CA 1
ATOM 9670 C CA B MET B 1 599 ? 75.092 -10.858 -39.372 0.50 23.18 599 MET B CA 1
ATOM 9671 C C A MET B 1 599 ? 75.825 -11.526 -40.540 0.50 22.18 599 MET B C 1
ATOM 9672 C C B MET B 1 599 ? 75.819 -11.523 -40.541 0.50 23.01 599 MET B C 1
ATOM 9673 O O A MET B 1 599 ? 75.213 -12.223 -41.351 0.50 20.54 599 MET B O 1
ATOM 9674 O O B MET B 1 599 ? 75.205 -12.222 -41.344 0.50 21.10 599 MET B O 1
ATOM 9683 N N . TRP B 1 600 ? 77.126 -11.296 -40.643 1.00 21.52 600 TRP B N 1
ATOM 9684 C CA . TRP B 1 600 ? 77.901 -11.905 -41.730 1.00 21.98 600 TRP B CA 1
ATOM 9685 C C . TRP B 1 600 ? 77.733 -13.418 -41.840 1.00 22.29 600 TRP B C 1
ATOM 9686 O O . TRP B 1 600 ? 77.514 -13.939 -42.941 1.00 20.88 600 TRP B O 1
ATOM 9697 N N . ASP B 1 601 ? 77.906 -14.109 -40.713 1.00 21.05 601 ASP B N 1
ATOM 9698 C CA . ASP B 1 601 ? 77.848 -15.545 -40.663 1.00 22.96 601 ASP B CA 1
ATOM 9699 C C . ASP B 1 601 ? 76.476 -16.024 -41.132 1.00 22.31 601 ASP B C 1
ATOM 9700 O O . ASP B 1 601 ? 76.344 -16.999 -41.827 1.00 22.12 601 ASP B O 1
ATOM 9705 N N . ASN B 1 602 ? 75.438 -15.307 -40.786 1.00 22.94 602 ASN B N 1
ATOM 9706 C CA . ASN B 1 602 ? 74.122 -15.768 -41.145 1.00 20.28 602 ASN B CA 1
ATOM 9707 C C . ASN B 1 602 ? 73.802 -15.426 -42.579 1.00 20.34 602 ASN B C 1
ATOM 9708 O O . ASN B 1 602 ? 73.052 -16.133 -43.255 1.00 18.77 602 ASN B O 1
ATOM 9713 N N . VAL B 1 603 ? 74.401 -14.330 -43.060 1.00 18.94 603 VAL B N 1
ATOM 9714 C CA . VAL B 1 603 ? 74.280 -13.970 -44.508 1.00 17.71 603 VAL B CA 1
ATOM 9715 C C . VAL B 1 603 ? 74.924 -15.031 -45.355 1.00 16.42 603 VAL B C 1
ATOM 9716 O O . VAL B 1 603 ? 74.325 -15.524 -46.329 1.00 16.18 603 VAL B O 1
ATOM 9720 N N . ALA B 1 604 ? 76.162 -15.361 -45.000 1.00 17.96 604 ALA B N 1
ATOM 9721 C CA . ALA B 1 604 ? 76.848 -16.457 -45.623 1.00 18.22 604 ALA B CA 1
ATOM 9722 C C . ALA B 1 604 ? 75.982 -17.729 -45.652 1.00 20.15 604 ALA B C 1
ATOM 9723 O O . ALA B 1 604 ? 75.756 -18.278 -46.725 1.00 21.15 604 ALA B O 1
ATOM 9725 N N . ALA B 1 605 ? 75.423 -18.125 -44.493 1.00 18.34 605 ALA B N 1
ATOM 9726 C CA . ALA B 1 605 ? 74.649 -19.363 -44.398 1.00 20.91 605 ALA B CA 1
ATOM 9727 C C . ALA B 1 605 ? 73.447 -19.301 -45.325 1.00 20.66 605 ALA B C 1
ATOM 9728 O O . ALA B 1 605 ? 73.210 -20.197 -46.102 1.00 19.74 605 ALA B O 1
ATOM 9730 N N . GLN B 1 606 ? 72.666 -18.236 -45.232 1.00 20.39 606 GLN B N 1
ATOM 9731 C CA . GLN B 1 606 ? 71.450 -18.157 -46.032 1.00 20.64 606 GLN B CA 1
ATOM 9732 C C . GLN B 1 606 ? 71.737 -18.205 -47.538 1.00 21.56 606 GLN B C 1
ATOM 9733 O O . GLN B 1 606 ? 71.066 -18.921 -48.260 1.00 22.39 606 GLN B O 1
ATOM 9739 N N . TYR B 1 607 ? 72.712 -17.432 -48.003 1.00 20.28 607 TYR B N 1
ATOM 9740 C CA . TYR B 1 607 ? 73.087 -17.468 -49.430 1.00 21.73 607 TYR B CA 1
ATOM 9741 C C . TYR B 1 607 ? 73.663 -18.804 -49.873 1.00 21.98 607 TYR B C 1
ATOM 9742 O O . TYR B 1 607 ? 73.719 -19.072 -51.074 1.00 22.21 607 TYR B O 1
ATOM 9751 N N . LEU B 1 608 ? 74.101 -19.606 -48.909 1.00 22.22 608 LEU B N 1
ATOM 9752 C CA . LEU B 1 608 ? 74.686 -20.921 -49.180 1.00 25.37 608 LEU B CA 1
ATOM 9753 C C . LEU B 1 608 ? 73.655 -22.040 -48.920 1.00 25.42 608 LEU B C 1
ATOM 9754 O O . LEU B 1 608 ? 74.005 -23.199 -48.990 1.00 28.73 608 LEU B O 1
ATOM 9759 N N . ASN B 1 609 ? 72.408 -21.678 -48.623 1.00 25.25 609 ASN B N 1
ATOM 9760 C CA . ASN B 1 609 ? 71.340 -22.638 -48.360 1.00 28.39 609 ASN B CA 1
ATOM 9761 C C . ASN B 1 609 ? 71.638 -23.475 -47.149 1.00 28.24 609 ASN B C 1
ATOM 9762 O O . ASN B 1 609 ? 71.390 -24.682 -47.129 1.00 27.89 609 ASN B O 1
ATOM 9767 N N . LEU B 1 610 ? 72.226 -22.849 -46.150 1.00 26.86 610 LEU B N 1
ATOM 9768 C CA . LEU B 1 610 ? 72.451 -23.532 -44.909 1.00 25.81 610 LEU B CA 1
ATOM 9769 C C . LEU B 1 610 ? 71.533 -22.873 -43.898 1.00 27.94 610 LEU B C 1
ATOM 9770 O O . LEU B 1 610 ? 71.025 -21.794 -44.175 1.00 28.21 610 LEU B O 1
ATOM 9775 N N . ALA B 1 611 ? 71.298 -23.520 -42.749 1.00 26.02 611 ALA B N 1
ATOM 9776 C CA . ALA B 1 611 ? 70.578 -22.939 -41.641 1.00 26.66 611 ALA B CA 1
ATOM 9777 C C . ALA B 1 611 ? 71.216 -21.611 -41.197 1.00 25.30 611 ALA B C 1
ATOM 9778 O O . ALA B 1 611 ? 72.430 -21.479 -41.192 1.00 26.71 611 ALA B O 1
ATOM 9780 N N . TYR B 1 612 ? 70.380 -20.656 -40.845 1.00 25.68 612 TYR B N 1
ATOM 9781 C CA . TYR B 1 612 ? 70.818 -19.323 -40.460 1.00 24.18 612 TYR B CA 1
ATOM 9782 C C . TYR B 1 612 ? 69.883 -18.831 -39.385 1.00 28.02 612 TYR B C 1
ATOM 9783 O O . TYR B 1 612 ? 68.796 -19.347 -39.236 1.00 28.24 612 TYR B O 1
ATOM 9792 N N . GLN B 1 613 ? 70.328 -17.879 -38.587 1.00 25.93 613 GLN B N 1
ATOM 9793 C CA . GLN B 1 613 ? 69.486 -17.259 -37.566 1.00 27.32 613 GLN B CA 1
ATOM 9794 C C . GLN B 1 613 ? 69.261 -15.796 -38.020 1.00 25.94 613 GLN B C 1
ATOM 9795 O O . GLN B 1 613 ? 70.154 -15.143 -38.541 1.00 25.51 613 GLN B O 1
ATOM 9801 N N . SER B 1 614 ? 68.056 -15.311 -37.878 1.00 26.57 614 SER B N 1
ATOM 9802 C CA . SER B 1 614 ? 67.738 -13.924 -38.114 1.00 27.07 614 SER B CA 1
ATOM 9803 C C . SER B 1 614 ? 68.221 -12.999 -36.992 1.00 26.35 614 SER B C 1
ATOM 9804 O O . SER B 1 614 ? 68.434 -13.460 -35.882 1.00 26.56 614 SER B O 1
ATOM 9807 N N . PRO B 1 615 ? 68.351 -11.683 -37.275 1.00 23.52 615 PRO B N 1
ATOM 9808 C CA . PRO B 1 615 ? 68.917 -10.769 -36.311 1.00 23.76 615 PRO B CA 1
ATOM 9809 C C . PRO B 1 615 ? 68.080 -10.747 -35.042 1.00 22.63 615 PRO B C 1
ATOM 9810 O O . PRO B 1 615 ? 66.870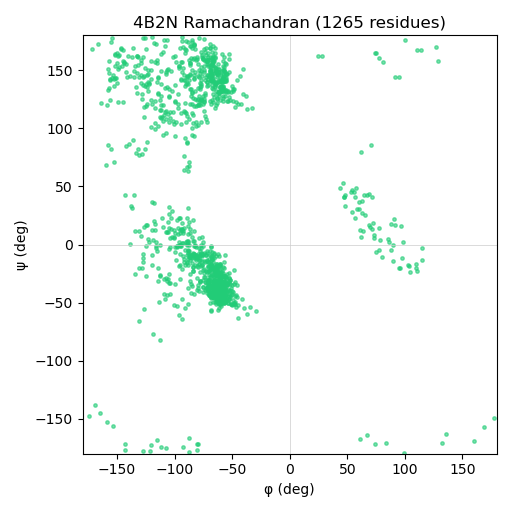 -10.671 -35.153 1.00 23.04 615 PRO B O 1
ATOM 9814 N N . PRO B 1 616 ? 68.690 -10.874 -33.876 1.00 23.18 616 PRO B N 1
ATOM 9815 C CA . PRO B 1 616 ? 67.814 -10.796 -32.687 1.00 24.29 616 PRO B CA 1
ATOM 9816 C C . PRO B 1 616 ? 67.230 -9.397 -32.426 1.00 26.33 616 PRO B C 1
ATOM 9817 O O . PRO B 1 616 ? 67.889 -8.405 -32.738 1.00 23.76 616 PRO B O 1
ATOM 9821 N N . PRO B 1 617 ? 66.003 -9.307 -31.837 1.00 29.79 617 PRO B N 1
ATOM 9822 C CA . PRO B 1 617 ? 65.663 -7.934 -31.557 1.00 27.97 617 PRO B CA 1
ATOM 9823 C C . PRO B 1 617 ? 66.412 -7.523 -30.316 1.00 28.58 617 PRO B C 1
ATOM 9824 O O . PRO B 1 617 ? 66.281 -8.173 -29.294 1.00 30.75 617 PRO B O 1
ATOM 9828 N N . ILE B 1 618 ? 67.214 -6.464 -30.381 1.00 25.32 618 ILE B N 1
ATOM 9829 C CA . ILE B 1 618 ? 68.036 -6.076 -29.228 1.00 23.49 618 ILE B CA 1
ATOM 9830 C C . ILE B 1 618 ? 67.139 -5.298 -28.228 1.00 25.61 618 ILE B C 1
ATOM 9831 O O . ILE B 1 618 ? 66.565 -4.262 -28.577 1.00 27.91 618 ILE B O 1
ATOM 9836 N N . THR B 1 619 ? 67.009 -5.818 -27.007 1.00 22.87 619 THR B N 1
ATOM 9837 C CA . THR B 1 619 ? 66.081 -5.287 -26.038 1.00 24.17 619 THR B CA 1
ATOM 9838 C C . THR B 1 619 ? 66.692 -4.074 -25.299 1.00 22.86 619 THR B C 1
ATOM 9839 O O . THR B 1 619 ? 67.889 -3.783 -25.392 1.00 21.06 619 THR B O 1
ATOM 9843 N N . ASP B 1 620 ? 65.872 -3.408 -24.508 1.00 23.13 620 ASP B N 1
ATOM 9844 C CA . ASP B 1 620 ? 66.304 -2.225 -23.782 1.00 23.30 620 ASP B CA 1
ATOM 9845 C C . ASP B 1 620 ? 67.264 -2.609 -22.687 1.00 25.61 620 ASP B C 1
ATOM 9846 O O . ASP B 1 620 ? 68.246 -1.880 -22.445 1.00 26.20 620 ASP B O 1
ATOM 9851 N N . GLN B 1 621 ? 67.049 -3.781 -22.069 1.00 24.47 621 GLN B N 1
ATOM 9852 C CA . GLN B 1 621 ? 68.040 -4.213 -21.073 1.00 25.84 621 GLN B CA 1
ATOM 9853 C C . GLN B 1 621 ? 69.408 -4.382 -21.750 1.00 24.48 621 GLN B C 1
ATOM 9854 O O . GLN B 1 621 ? 70.418 -3.963 -21.189 1.00 23.57 621 GLN B O 1
ATOM 9860 N N . GLN B 1 622 ? 69.423 -4.960 -22.952 1.00 23.21 622 GLN B N 1
ATOM 9861 C CA . GLN B 1 622 ? 70.700 -5.187 -23.625 1.00 25.17 622 GLN B CA 1
ATOM 9862 C C . GLN B 1 622 ? 71.278 -3.875 -24.093 1.00 24.36 622 GLN B C 1
ATOM 9863 O O . GLN B 1 622 ? 72.482 -3.726 -24.093 1.00 25.40 622 GLN B O 1
ATOM 9869 N N . ILE B 1 623 ? 70.425 -2.914 -24.473 1.00 23.03 623 ILE B N 1
ATOM 9870 C CA . ILE B 1 623 ? 70.961 -1.593 -24.867 1.00 22.90 623 ILE B CA 1
ATOM 9871 C C . ILE B 1 623 ? 71.699 -1.018 -23.647 1.00 23.54 623 ILE B C 1
ATOM 9872 O O . ILE B 1 623 ? 72.771 -0.448 -23.801 1.00 22.96 623 ILE B O 1
ATOM 9877 N N . LYS B 1 624 ? 71.181 -1.206 -22.409 1.00 23.46 624 LYS B N 1
ATOM 9878 C CA . LYS B 1 624 ? 71.939 -0.674 -21.227 1.00 24.44 624 LYS B CA 1
ATOM 9879 C C . LYS B 1 624 ? 73.332 -1.242 -21.145 1.00 23.82 624 LYS B C 1
ATOM 9880 O O . LYS B 1 624 ? 74.291 -0.518 -20.863 1.00 27.52 624 LYS B O 1
ATOM 9886 N N . SER B 1 625 ? 73.480 -2.535 -21.389 1.00 23.94 625 SER B N 1
ATOM 9887 C CA . SER B 1 625 ? 74.818 -3.111 -21.389 1.00 24.69 625 SER B CA 1
ATOM 9888 C C . SER B 1 625 ? 75.705 -2.647 -22.582 1.00 24.29 625 SER B C 1
ATOM 9889 O O . SER B 1 625 ? 76.887 -2.442 -22.409 1.00 24.01 625 SER B O 1
ATOM 9892 N N . ARG B 1 626 ? 75.119 -2.434 -23.761 1.00 23.99 626 ARG B N 1
ATOM 9893 C CA . ARG B 1 626 ? 75.924 -1.928 -24.929 1.00 23.20 626 ARG B CA 1
ATOM 9894 C C . ARG B 1 626 ? 76.492 -0.540 -24.654 1.00 25.14 626 ARG B C 1
ATOM 9895 O O . ARG B 1 626 ? 77.452 -0.101 -25.312 1.00 26.32 626 ARG B O 1
ATOM 9903 N N . MET B 1 627 ? 75.875 0.181 -23.695 1.00 25.24 627 MET B N 1
ATOM 9904 C CA . MET B 1 627 ? 76.318 1.537 -23.383 1.00 24.01 627 MET B CA 1
ATOM 9905 C C . MET B 1 627 ? 77.443 1.590 -22.317 1.00 24.37 627 MET B C 1
ATOM 9906 O O . MET B 1 627 ? 77.693 2.613 -21.732 1.00 26.13 627 MET B O 1
ATOM 9911 N N . VAL B 1 628 ? 78.074 0.450 -22.079 1.00 23.30 628 VAL B N 1
ATOM 9912 C CA . VAL B 1 628 ? 79.193 0.342 -21.148 1.00 24.08 628 VAL B CA 1
ATOM 9913 C C . VAL B 1 628 ? 80.268 -0.443 -21.850 1.00 22.97 628 VAL B C 1
ATOM 9914 O O . VAL B 1 628 ? 79.986 -1.491 -22.389 1.00 24.55 628 VAL B O 1
ATOM 9918 N N . TYR B 1 629 ? 81.499 0.042 -21.857 1.00 23.10 629 TYR B N 1
ATOM 9919 C CA . TYR B 1 629 ? 82.538 -0.808 -22.396 1.00 21.97 629 TYR B CA 1
ATOM 9920 C C . TYR B 1 629 ? 82.911 -1.968 -21.434 1.00 24.66 629 TYR B C 1
ATOM 9921 O O . TYR B 1 629 ? 83.267 -1.732 -20.264 1.00 25.14 629 TYR B O 1
ATOM 9930 N N . ASN B 1 630 ? 82.905 -3.189 -21.974 1.00 22.67 630 ASN B N 1
ATOM 9931 C CA . ASN B 1 630 ? 83.235 -4.388 -21.211 1.00 22.45 630 ASN B CA 1
ATOM 9932 C C . ASN B 1 630 ? 84.428 -5.139 -21.808 1.00 23.13 630 ASN B C 1
ATOM 9933 O O . ASN B 1 630 ? 84.282 -5.804 -22.855 1.00 23.52 630 ASN B O 1
ATOM 9938 N N . SER B 1 631 ? 85.598 -4.949 -21.183 1.00 23.55 631 SER B N 1
ATOM 9939 C CA . SER B 1 631 ? 86.869 -5.523 -21.617 1.00 23.91 631 SER B CA 1
ATOM 9940 C C . SER B 1 631 ? 86.909 -7.061 -21.654 1.00 24.68 631 SER B C 1
ATOM 9941 O O . SER B 1 631 ? 87.789 -7.665 -22.291 1.00 25.57 631 SER B O 1
ATOM 9944 N N . TYR B 1 632 ? 85.967 -7.691 -20.966 1.00 25.54 632 TYR B N 1
ATOM 9945 C CA . TYR B 1 632 ? 85.897 -9.138 -20.864 1.00 27.22 632 TYR B CA 1
ATOM 9946 C C . TYR B 1 632 ? 85.159 -9.805 -22.067 1.00 27.14 632 TYR B C 1
ATOM 9947 O O . TYR B 1 632 ? 85.162 -11.003 -22.228 1.00 26.98 632 TYR B O 1
ATOM 9956 N N . LEU B 1 633 ? 84.543 -9.017 -22.933 1.00 27.00 633 LEU B N 1
ATOM 9957 C CA . LEU B 1 633 ? 83.932 -9.614 -24.097 1.00 25.95 633 LEU B CA 1
ATOM 9958 C C . LEU B 1 633 ? 85.006 -10.010 -25.122 1.00 26.60 633 LEU B C 1
ATOM 9959 O O . LEU B 1 633 ? 86.146 -9.512 -25.071 1.00 27.31 633 LEU B O 1
ATOM 9964 N N . TYR B 1 634 ? 84.634 -10.934 -26.014 1.00 24.31 634 TYR B N 1
ATOM 9965 C CA . TYR B 1 634 ? 85.540 -11.527 -26.982 1.00 27.03 634 TYR B CA 1
ATOM 9966 C C . TYR B 1 634 ? 86.141 -10.418 -27.819 1.00 23.69 634 TYR B C 1
ATOM 9967 O O . TYR B 1 634 ? 85.405 -9.625 -28.393 1.00 23.22 634 TYR B O 1
ATOM 9976 N N . GLY B 1 635 ? 87.469 -10.373 -27.811 1.00 22.81 635 GLY B N 1
ATOM 9977 C CA . GLY B 1 635 ? 88.242 -9.420 -28.535 1.00 22.76 635 GLY B CA 1
ATOM 9978 C C . GLY B 1 635 ? 88.333 -8.054 -27.913 1.00 21.17 635 GLY B C 1
ATOM 9979 O O . GLY B 1 635 ? 88.971 -7.191 -28.497 1.00 20.13 635 GLY B O 1
ATOM 9980 N N . ASN B 1 636 ? 87.760 -7.859 -26.709 1.00 20.96 636 ASN B N 1
ATOM 9981 C CA . ASN B 1 636 ? 87.658 -6.521 -26.128 1.00 20.45 636 ASN B CA 1
ATOM 9982 C C . ASN B 1 636 ? 88.735 -6.225 -25.071 1.00 21.43 636 ASN B C 1
ATOM 9983 O O . ASN B 1 636 ? 88.673 -5.205 -24.373 1.00 23.01 636 ASN B O 1
ATOM 9988 N N . ASP B 1 637 ? 89.729 -7.102 -24.960 1.00 22.26 637 ASP B N 1
ATOM 9989 C CA . ASP B 1 637 ? 90.738 -6.970 -23.898 1.00 25.40 637 ASP B CA 1
ATOM 9990 C C . ASP B 1 637 ? 91.480 -5.634 -23.922 1.00 24.88 637 ASP B C 1
ATOM 9991 O O . ASP B 1 637 ? 91.865 -5.114 -25.000 1.00 24.08 637 ASP B O 1
ATOM 9996 N N . ASN B 1 638 ? 91.652 -5.046 -22.739 1.00 24.62 638 ASN B N 1
ATOM 9997 C CA . ASN B 1 638 ? 92.245 -3.729 -22.680 1.00 24.88 638 ASN B CA 1
ATOM 9998 C C . ASN B 1 638 ? 93.738 -3.829 -22.369 1.00 26.85 638 ASN B C 1
ATOM 9999 O O . ASN B 1 638 ? 94.384 -2.854 -22.004 1.00 26.73 638 ASN B O 1
ATOM 10004 N N . GLY B 1 639 ? 94.279 -5.036 -22.495 1.00 26.33 639 GLY B N 1
ATOM 10005 C CA . GLY B 1 639 ? 95.643 -5.298 -22.051 1.00 27.08 639 GLY B CA 1
ATOM 10006 C C . GLY B 1 639 ? 96.637 -4.970 -23.140 1.00 25.77 639 GLY B C 1
ATOM 10007 O O . GLY B 1 639 ? 96.250 -4.719 -24.278 1.00 26.88 639 GLY B O 1
ATOM 10008 N N . GLY B 1 640 ? 97.919 -4.979 -22.811 1.00 25.91 640 GLY B N 1
ATOM 10009 C CA . GLY B 1 640 ? 98.959 -4.814 -23.831 1.00 23.91 640 GLY B CA 1
ATOM 10010 C C . GLY B 1 640 ? 99.518 -3.411 -23.919 1.00 23.76 640 GLY B C 1
ATOM 10011 O O . GLY B 1 640 ? 99.080 -2.518 -23.216 1.00 23.72 640 GLY B O 1
ATOM 10012 N N . HIS B 1 641 ? 100.453 -3.195 -24.837 1.00 22.94 641 HIS B N 1
ATOM 10013 C CA . HIS B 1 641 ? 101.158 -1.919 -24.963 1.00 23.87 641 HIS B CA 1
ATOM 10014 C C . HIS B 1 641 ? 101.605 -1.562 -23.547 1.00 26.53 641 HIS B C 1
ATOM 10015 O O . HIS B 1 641 ? 101.477 -0.419 -23.119 1.00 26.24 641 HIS B O 1
ATOM 10022 N N . ASP B 1 642 ? 102.106 -2.553 -22.803 1.00 27.68 642 ASP B N 1
ATOM 10023 C CA . ASP B 1 642 ? 102.482 -2.262 -21.412 1.00 28.68 642 ASP B CA 1
ATOM 10024 C C . ASP B 1 642 ? 103.876 -1.784 -21.182 1.00 29.09 642 ASP B C 1
ATOM 10025 O O . ASP B 1 642 ? 104.183 -1.499 -20.039 1.00 29.32 642 ASP B O 1
ATOM 10030 N N . PHE B 1 643 ? 104.698 -1.661 -22.215 1.00 29.47 643 PHE B N 1
ATOM 10031 C CA . PHE B 1 643 ? 106.034 -1.107 -22.069 1.00 30.03 643 PHE B CA 1
ATOM 10032 C C . PHE B 1 643 ? 106.007 0.335 -21.551 1.00 32.21 643 PHE B C 1
ATOM 10033 O O . PHE B 1 643 ? 107.039 0.859 -21.107 1.00 32.39 643 PHE B O 1
ATOM 10041 N N . THR B 1 644 ? 104.849 0.999 -21.635 1.00 27.96 644 THR B N 1
ATOM 10042 C CA . THR B 1 644 ? 104.689 2.332 -21.011 1.00 29.00 644 THR B CA 1
ATOM 10043 C C . THR B 1 644 ? 104.719 2.316 -19.476 1.00 29.52 644 THR B C 1
ATOM 10044 O O . THR B 1 644 ? 104.786 3.368 -18.829 1.00 29.74 644 THR B O 1
ATOM 10048 N N . GLN B 1 645 ? 104.642 1.124 -18.899 1.00 31.14 645 GLN B N 1
ATOM 10049 C CA . GLN B 1 645 ? 104.674 1.000 -17.436 1.00 32.75 645 GLN B CA 1
ATOM 10050 C C . GLN B 1 645 ? 106.043 1.411 -16.865 1.00 32.61 645 GLN B C 1
ATOM 10051 O O . GLN B 1 645 ? 106.114 1.727 -15.681 1.00 32.17 645 GLN B O 1
ATOM 10057 N N . SER B 1 646 ? 107.119 1.426 -17.669 1.00 33.82 646 SER B N 1
ATOM 10058 C CA . SER B 1 646 ? 108.412 1.945 -17.189 1.00 32.41 646 SER B CA 1
ATOM 10059 C C . SER B 1 646 ? 108.490 3.476 -17.058 1.00 33.91 646 SER B C 1
ATOM 10060 O O . SER B 1 646 ? 109.409 4.017 -16.435 1.00 31.20 646 SER B O 1
ATOM 10063 N N . LEU B 1 647 ? 107.529 4.195 -17.659 1.00 33.20 647 LEU B N 1
ATOM 10064 C CA . LEU B 1 647 ? 107.461 5.646 -17.539 1.00 33.14 647 LEU B CA 1
ATOM 10065 C C . LEU B 1 647 ? 107.213 6.059 -16.092 1.00 34.62 647 LEU B C 1
ATOM 10066 O O . LEU B 1 647 ? 106.539 5.315 -15.353 1.00 32.89 647 LEU B O 1
ATOM 10071 N N . THR B 1 648 ? 107.738 7.231 -15.713 1.00 33.22 648 THR B N 1
ATOM 10072 C CA . THR B 1 648 ? 107.298 7.908 -14.482 1.00 36.51 648 THR B CA 1
ATOM 10073 C C . THR B 1 648 ? 106.029 8.738 -14.760 1.00 35.51 648 THR B C 1
ATOM 10074 O O . THR B 1 648 ? 105.759 9.127 -15.907 1.00 33.92 648 THR B O 1
ATOM 10078 N N . ASP B 1 649 ? 105.284 9.069 -13.712 1.00 36.30 649 ASP B N 1
ATOM 10079 C CA . ASP B 1 649 ? 104.083 9.878 -13.878 1.00 34.65 649 ASP B CA 1
ATOM 10080 C C . ASP B 1 649 ? 104.416 11.235 -14.489 1.00 35.70 649 ASP B C 1
ATOM 10081 O O . ASP B 1 649 ? 103.616 11.818 -15.242 1.00 33.15 649 ASP B O 1
ATOM 10086 N N . SER B 1 650 ? 105.596 11.742 -14.179 1.00 35.10 650 SER B N 1
ATOM 10087 C CA . SER B 1 650 ? 106.046 13.028 -14.682 1.00 36.30 650 SER B CA 1
ATOM 10088 C C . SER B 1 650 ? 106.289 12.934 -16.208 1.00 33.60 650 SER B C 1
ATOM 10089 O O . SER B 1 650 ? 105.983 13.849 -16.963 1.00 34.11 650 SER B O 1
ATOM 10092 N N . GLU B 1 651 ? 106.844 11.823 -16.652 1.00 32.23 651 GLU B N 1
ATOM 10093 C CA . GLU B 1 651 ? 107.032 11.599 -18.065 1.00 31.81 651 GLU B CA 1
ATOM 10094 C C . GLU B 1 651 ? 105.686 11.487 -18.758 1.00 30.54 651 GLU B C 1
ATOM 10095 O O . GLU B 1 651 ? 105.502 12.047 -19.821 1.00 30.61 651 GLU B O 1
ATOM 10101 N N . ARG B 1 652 ? 104.745 10.794 -18.133 1.00 30.71 652 ARG B N 1
ATOM 10102 C CA . ARG B 1 652 ? 103.367 10.655 -18.700 1.00 27.93 652 ARG B CA 1
ATOM 10103 C C . ARG B 1 652 ? 102.688 11.989 -18.911 1.00 29.58 652 ARG B C 1
ATOM 10104 O O . ARG B 1 652 ? 102.086 12.224 -19.980 1.00 26.61 652 ARG B O 1
ATOM 10112 N N . TRP B 1 653 ? 102.745 12.874 -17.910 1.00 27.44 653 TRP B N 1
ATOM 10113 C CA . TRP B 1 653 ? 102.156 14.199 -18.085 1.00 29.62 653 TRP B CA 1
ATOM 10114 C C . TRP B 1 653 ? 102.827 14.971 -19.175 1.00 27.98 653 TRP B C 1
ATOM 10115 O O . TRP B 1 653 ? 102.145 15.648 -19.940 1.00 28.10 653 TRP B O 1
ATOM 10126 N N . ALA B 1 654 ? 104.148 14.863 -19.302 1.00 26.91 654 ALA B N 1
ATOM 10127 C CA . ALA B 1 654 ? 104.826 15.617 -20.341 1.00 25.24 654 ALA B CA 1
ATOM 10128 C C . ALA B 1 654 ? 104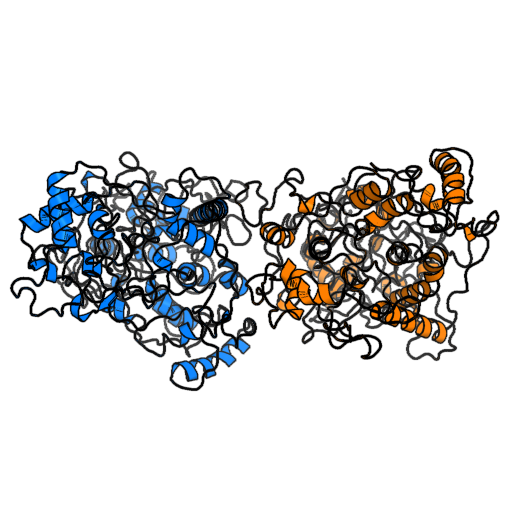.487 15.037 -21.690 1.00 25.10 654 ALA B C 1
ATOM 10129 O O . ALA B 1 654 ? 104.275 15.780 -22.611 1.00 25.32 654 ALA B O 1
ATOM 10131 N N . LEU B 1 655 ? 104.412 13.724 -21.809 1.00 26.12 655 LEU B N 1
ATOM 10132 C CA . LEU B 1 655 ? 104.032 13.106 -23.108 1.00 25.92 655 LEU B CA 1
ATOM 10133 C C . LEU B 1 655 ? 102.638 13.554 -23.551 1.00 25.98 655 LEU B C 1
ATOM 10134 O O . LEU B 1 655 ? 102.421 13.858 -24.717 1.00 27.19 655 LEU B O 1
ATOM 10139 N N . ILE B 1 656 ? 101.735 13.644 -22.589 1.00 25.31 656 ILE B N 1
ATOM 10140 C CA . ILE B 1 656 ? 100.345 14.007 -22.805 1.00 25.48 656 ILE B CA 1
ATOM 10141 C C . ILE B 1 656 ? 100.263 15.425 -23.279 1.00 25.42 656 ILE B C 1
ATOM 10142 O O . ILE B 1 656 ? 99.553 15.705 -24.241 1.00 25.60 656 ILE B O 1
ATOM 10147 N N . GLU B 1 657 ? 100.999 16.337 -22.646 1.00 25.43 657 GLU B N 1
ATOM 10148 C CA . GLU B 1 657 ? 101.049 17.732 -23.118 1.00 24.27 657 GLU B CA 1
ATOM 10149 C C . GLU B 1 657 ? 101.548 17.765 -24.546 1.00 24.98 657 GLU B C 1
ATOM 10150 O O . GLU B 1 657 ? 101.041 18.528 -25.393 1.00 24.68 657 GLU B O 1
ATOM 10156 N N . TYR B 1 658 ? 102.515 16.916 -24.826 1.00 24.20 658 TYR B N 1
ATOM 10157 C CA . TYR B 1 658 ? 103.155 16.949 -26.123 1.00 23.62 658 TYR B CA 1
ATOM 10158 C C . TYR B 1 658 ? 102.192 16.473 -27.223 1.00 24.13 658 TYR B C 1
ATOM 10159 O O . TYR B 1 658 ? 102.111 17.043 -28.294 1.00 24.45 658 TYR B O 1
ATOM 10168 N N . ILE B 1 659 ? 101.486 15.405 -26.942 1.00 23.26 659 ILE B N 1
ATOM 10169 C CA . ILE B 1 659 ? 100.468 14.886 -27.865 1.00 23.21 659 ILE B CA 1
ATOM 10170 C C . ILE B 1 659 ? 99.345 15.920 -28.173 1.00 23.77 659 ILE B C 1
ATOM 10171 O O . ILE B 1 659 ? 98.870 15.991 -29.302 1.00 22.84 659 ILE B O 1
ATOM 10176 N N . LYS B 1 660 ? 99.010 16.751 -27.193 1.00 22.15 660 LYS B N 1
ATOM 10177 C CA . LYS B 1 660 ? 98.093 17.892 -27.411 1.00 22.81 660 LYS B CA 1
ATOM 10178 C C . LYS B 1 660 ? 98.534 18.781 -28.574 1.00 22.64 660 LYS B C 1
ATOM 10179 O O . LYS B 1 660 ? 97.715 19.434 -29.232 1.00 21.23 660 LYS B O 1
ATOM 10185 N N . THR B 1 661 ? 99.841 18.821 -28.807 1.00 21.81 661 THR B N 1
ATOM 10186 C CA . THR B 1 661 ? 100.404 19.605 -29.908 1.00 24.35 661 THR B CA 1
ATOM 10187 C C . THR B 1 661 ? 100.402 18.888 -31.281 1.00 25.41 661 THR B C 1
ATOM 10188 O O . THR B 1 661 ? 100.726 19.512 -32.285 1.00 26.73 661 THR B O 1
ATOM 10192 N N . LEU B 1 662 ? 100.037 17.603 -31.318 1.00 23.60 662 LEU B N 1
ATOM 10193 C CA . LEU B 1 662 ? 100.161 16.837 -32.551 1.00 25.64 662 LEU B CA 1
ATOM 10194 C C . LEU B 1 662 ? 98.850 16.885 -33.305 1.00 27.81 662 LEU B C 1
ATOM 10195 O O . LEU B 1 662 ? 98.730 16.512 -34.442 1.00 30.83 662 LEU B O 1
#

Sequence (1296 aa):
ALPLLDQASIRSPLMVGCNGKPDSTPLPVDPRSLVKQGVNSNPNAALQFNAYFVDLHNPPPPFVNRLPPRPTTCGQFRASATRGRVNLEERQFFQPMALATSYHFIFLQWGYLIRPPDFEEQVSKRYGLYPAPFRNPYPLPGEDPNQTNGGSGQLPLGLIQGKDDNGRRWTGLIGASCSACHDSRLGTASEASFKWGLPNSANDAGLLASDMFRTTPITALGNLLPLLPWSTGRGSSDAIGLISLLPALFDMETLTLAPSLLEYVADAPHAGMTKAPAWWARAFKTRQFWDGSLSSDNVHSEMAFGVANIFRDANARRGLEDDEFEDINNFLISLSPATYPKTINTALAEQGAVIYHERDLWASGANGAIPKPAGNGSCASCHGVYSPRHAADPNYLPDPRLKGVAAVVTPIETIRTDPRRMRLMADERQRRRAWNSGWWAYNNLSPSWTGYPSDNIVASELRRVPRAIYNNGGPIYSPLGPNIWEEPTGYIAPPLYGAWATAPYFHNGSVPNLWGVLKPSDRPKLWKRPYTAAGIGGKNAGYDYSFASYDWQKLGWKYTAVACNNSIFTSPFLPCTHNMATIDILYSMWDNVAAQYLNLAYQSPPPITDQQIKSRMVYNSYLYGNDNGGHDFTQSLTDSERWALIEYIKTLALPLLDQASIRSPLMVGCNGKPDSTPLPVDPRSLVKQGVNSNPNAALQFNAYFVDLHNPPPPFVNRLPPRPTTCGQFRASATRGRVNLEERQFFQPMALATSYHFIFLQWGYLIRPPDFEEQVSKRYGLYPAPFRNPYPLPGEDPNQTNGGSGQLPLGLIQGKDDNGRRWTGLIGASCSACHDSRLGTASEASFKWGLPNSANDAGLLASDMFRTTPITALGNLLPLLPWSTGRGSSDAIGLISLLPALFDMETLTLAPSLLEYVADAPHAGMTKAPAWWARAFKTRQFWDGSLSSDNVHSEMAFGVANIFRDANARRGLEDDEFEDINNFLISLSPATYPKTINTALAEQGAVIYHERDLWASGANGAIPKPAGNGSCASCHGVYSPRHAADPNYLPDPRLKGVAAVVTPIETIRTDPRRMRLMADERQRRRAWNSGWWAYNNLSPSWTGYPSDNIVASELRRVPRAIYNNGGPIYSPLGPNIWEEPTGYIAPPLYGAWATAPYFHNGSVPNLWGVLKPSDRPKLWKRPYTAAGIGGKNAGYDYSFASYDWQKLGWKYTAVACNNSIFTSPFLPCTHNMATIDILYSMMWDNVAAQYLNLAYQSPPPITDQQIKSRMVYNSYLYGNDNGGHDFTQSLTDSERWALIEYIKTL

Foldseek 3Di:
DFFLFDFDPFDLVQCVVCPVNDFAAFTDDLVLQVFDPCFLVDLQAQADFDQHFAAQQPGDPPFFHDDDDADGTSNSLVVLLVLLVVCQQAEDQFAFQAFLALVVVLVVLVVDDDQDPCNQVLVCLLFVFAADPDFAADAYPPDDCQVVVHHDHGHTQFKHQHAYPVRGRRSTIDGTPCLFQFHDQAHVVVDPGFGFQGRQFGFQAQVNLSSLPTCGPDNVDDQAQGWGALFGQWTLVVVLLLLQQQQALQAQLAGAGDPLQRPLVQFRLHIFGDHGLQLLSQEQADDFLSQWGLNDQLVVLSSSSSHPPDGSCVSLVCRSNRSSSSSSSSSHHADAQDDDFDVVLLSLLSCQQQAPALCPPNAPVQADADNRRNHVCNAQHAAGLVLLPPSSHGSHSSSGQHFRHFDFCSHQVFQCSNLSSQQQLLSQLSCQQHVNQPLVRPPPDDDGDDNDNVVSVVQSPVSSCVSVPHDRDRGGHNGGRDNGGGTTNYGLRNVLSRADDDGQRQFFFQLCLLAVVPGAQKKFFDWAFADPVRHSIRHDSHNVQADNQRRGGDIDHDDADCDPPDALHAHQALVSRDPSNPDGSSSQSSCVVHVHDHDDRDNQDRSSNRRSRMQHCRHRSNPPDGSNSSNSDDVSSSSSSSSNSSSD/DFFLFDFDPFDQVQCVVCPVHDFAAFGDDLLLQVFDPPFLVDLQFQADFDQHFAAQQPGDPPFFHDDDDADGTNNSLVVLLVLLVVCLQFEDQFAFQAQLALVVVLVVLVVDDDQDPCNQVLVCLLFVFAADPDAAADAYVPDDCQVVVHHDHGHTFQKHQHAYPVRGRRSTIDGTPCLFQFHDQAHVVGDPGFGFQGRQFGFQAQVNQSSLPTCGPPNPDDQAPGWHALFGQWTLVVVLLLLQQQQALQAQLARAGDPQLHPLPQDRLHIFGDHGLQLLSQEQADDFLSQWGSNDQLVVLSRSSSHPPDGSCVSLVCRSSSSSSSSSSSSHHADAQDDDFDVVLLSLLSCQQQAPALCPPNFPVQADADNRRNHNCRAQHAAGLVQLVPSSHGVHSSNHRHFRHFDFCSHQVAQCSNLSSQQQQLSQLSCQQHVNLPQVRPPPDDDRDDNDNVVSVVPSVVSSQVSVPDDRDRGGHNRGRDNGGGTTSHGLRNVLSHADDDGLRQAFFVLCLLAVVPGAQKKAFDWAFAGVVRHSTRHDSHNVQADLQRRGGDIDHDDADCDPPDALHHHQALVSRDPSSPDGSSSQSSQVSVVHDHDDSDNQDRSSNRVSRMQHCRHRSNPPDGSNSSNSDDVSSSRSSSSNSSSD